Protein AF-A0A6J2YFW4-F1 (afdb_monomer)

Radius of gyration: 44.39 Å; Cα contacts (8 Å, |Δi|>4): 3035; chains: 1; bounding box: 99×108×123 Å

Organism: Sitophilus oryzae (NCBI:txid7048)

Secondary structure (DSSP, 8-state):
---HHHHHHHHHHHHHHHTTT---SSHHHHHHTS-S-----EEEEEE---TT-TT-HHHHGGGSGGG--------STTTHHHHS--B--PPPHHHHHHHHHTT--TT-SHHHHHHHHHHHEEE-STT--TTT--SSSSEEEEEPP--SSHHHHHHHHHHHTTPPB-S-TTSS--SEEEEPEE-EETTEE--HHHHHTGGGTT-TT----SSEEEEEEEE-TTT--EEEEEEEETTEEEEEE-SS-----SHHHHHHHHHHHTTEE-HHHHHHTT---SEE--TTTT------EEEEE---SS-S----HHHHHHHHHTTSS----GGGEEEEEEE-SSS---SS-SEEEEEEPPPS-HHHHHHHHHHHHHHHHHTTTTS-----------------S---------------S-GGGGGGTGGGS-SSPEEEEEEES---SB-TTHHHHHTT-TT-EEEEEEEESS---B--TTTTTT-TT--EEE--SS--S-----TTS-TT--EEE--SS---EEEGGGGTT-SEEE--SS---EEEE-S---TT-EEE--S----EEEESS-S---EEEEE-TTS---HHHHHHHHHH--EEEEE--SS-----S-EEETT-SEEE--SS--S---EEESS-EEEEE--SS--S-B--S-TT--EEEEE--SS----GGGB-TT---SEEE--SS------TTTTTT-TT--EEE-TTS---SEEPTTTT--TT-PPP---EEE-TT----EE-TTTTTT-TT--EEE-TT-------TTTTTT-TT--EEE-TTS---EE-TTTTTT-TT--EEE--SS---EE-TTTTTT-TT--EEE--S---SS----TTTTTT-TT--EEE-TTS---EEEHHHHHHHTTT--S----EEEEEEEEEE-EEE-----------EEEEEEEE-S-B-TTSSTT-TT-SEEEEES-EEEEE-TTTTTT-TT--EEEEES-EEEEE-TTTTTT-TT--EE-HHHHHTT-SEEPTTTTTT-TT--EEE--SS---EE-TTTTTT-TT--EEE--SS------TTSSTT-TT--EEE--SS---EE-TTTTTT-TT--EEE--SS---EE-TTTTTT-TT--EEE--SS---EE-TTTTTT-TT--EEE-TTS---EE-TTTTTT-TT--EEE--SS------GGGGTT-TT--EEE--SS------HHHHHHH-TT--EEE--SS--BHHHHHHHHHHHHHTT-B---SS----TTEETTEE-B-GGGSS----------

Solvent-accessible surface area (backbone atoms only — not comparable to full-atom values): 64817 Å² total; per-residue (Å²): 140,89,56,73,72,62,51,54,53,51,51,53,53,48,53,58,40,67,76,66,73,74,84,79,73,74,64,51,66,66,54,69,75,65,83,70,87,70,64,64,25,52,35,33,45,28,67,61,67,58,90,84,49,81,71,35,78,68,56,64,21,67,81,35,74,91,54,50,76,90,74,91,75,39,93,51,85,36,28,52,53,63,71,52,63,38,73,56,80,72,81,58,56,66,61,27,37,39,38,22,74,74,69,68,35,84,74,39,26,38,82,58,43,44,65,53,52,22,55,41,24,12,56,71,49,71,74,66,40,69,91,53,45,16,70,83,24,58,41,30,31,22,58,45,67,89,74,55,57,60,56,77,68,41,49,65,60,40,46,76,71,70,38,44,84,35,76,35,60,71,37,97,58,53,61,15,32,30,69,35,39,20,26,27,57,80,72,39,82,43,23,58,27,62,38,73,36,64,88,49,64,84,40,92,92,57,87,87,76,78,76,55,50,74,68,28,51,40,58,44,80,88,81,68,44,62,45,27,36,33,26,36,42,88,92,40,83,46,75,51,77,41,93,84,66,78,87,84,83,61,53,86,62,52,36,36,50,43,36,39,71,42,13,38,19,39,57,71,64,31,60,74,68,74,40,68,78,69,41,76,39,75,56,67,75,79,76,81,80,85,57,74,45,80,75,48,59,56,54,53,94,68,83,55,63,91,68,51,73,67,58,53,48,54,31,36,77,68,72,74,40,65,83,49,50,41,86,45,41,48,34,35,34,29,38,53,77,74,94,53,86,63,82,68,51,34,34,37,36,46,34,28,58,66,68,77,46,80,68,47,51,51,47,48,52,43,45,51,52,42,49,58,36,57,73,51,67,83,62,88,86,87,90,83,93,78,95,77,92,81,88,91,80,87,90,78,97,71,95,73,86,81,75,79,79,73,76,62,86,58,88,60,88,71,81,86,65,61,80,76,73,64,81,82,77,79,87,76,50,78,37,50,49,53,46,49,70,41,96,41,57,55,54,64,60,56,56,71,79,50,61,87,50,83,72,60,46,48,30,31,44,33,46,28,52,24,55,30,41,50,51,49,53,66,47,61,61,88,41,51,60,23,32,33,42,32,49,28,43,29,46,30,49,64,83,50,59,60,62,82,56,39,74,47,36,30,37,40,33,49,20,36,26,47,28,42,60,48,62,53,21,81,46,33,67,34,42,33,40,33,46,23,45,25,50,28,30,40,42,36,32,75,43,60,46,36,70,59,15,34,42,34,44,23,38,27,51,50,72,48,66,49,59,74,72,62,70,55,47,44,29,44,30,38,34,41,26,45,18,67,40,50,48,69,55,48,55,47,44,48,52,57,52,38,34,27,25,41,36,43,26,56,14,68,34,46,60,88,68,77,47,82,40,69,63,36,33,34,40,35,45,26,44,29,54,33,52,54,60,49,50,42,66,72,50,55,27,58,33,40,34,45,24,41,28,51,26,48,50,44,50,68,76,59,78,81,45,38,35,36,28,38,34,46,23,41,26,48,31,43,47,76,80,38,43,44,90,52,51,40,33,28,31,41,33,45,24,40,21,52,29,43,62,73,58,58,37,68,62,51,73,30,76,63,20,38,36,41,33,46,22,48,9,68,28,26,66,48,48,48,62,37,32,46,14,27,97,80,65,47,69,36,58,32,27,35,43,33,42,28,39,14,53,30,38,41,66,39,53,44,22,49,35,26,29,51,49,20,31,37,42,34,43,28,45,22,48,29,46,57,72,55,60,51,36,54,54,52,30,56,43,23,28,34,43,33,44,26,42,23,47,28,36,51,45,49,49,39,42,53,33,74,30,48,46,24,28,37,42,35,47,21,44,27,46,30,42,46,51,38,35,32,26,47,36,61,21,52,44,23,29,36,43,35,43,28,41,28,46,25,58,50,58,61,58,36,86,49,26,48,29,50,22,43,40,59,31,38,44,36,38,31,43,12,46,30,26,42,47,54,54,53,59,58,52,58,14,56,67,66,51,91,69,78,98,60,72,18,37,38,34,42,28,63,14,61,25,58,44,64,46,67,85,88,77,77,100,72,90,82,61,53,45,34,36,42,32,32,14,40,52,30,64,40,33,44,58,61,34,53,84,39,36,38,30,30,30,40,37,42,32,67,21,46,27,56,33,37,30,52,30,18,41,27,38,25,48,52,19,31,34,48,40,51,42,80,45,47,44,66,42,76,40,47,40,21,52,33,45,31,39,48,26,54,46,64,54,48,44,50,61,38,44,66,41,42,58,47,45,38,41,32,39,45,38,28,48,51,26,38,63,45,57,54,43,66,33,56,32,46,44,65,36,59,29,24,51,30,45,27,45,49,21,29,36,42,34,47,22,50,25,48,31,45,69,73,44,49,50,32,38,50,54,26,45,46,20,31,36,43,34,48,22,40,27,46,30,40,54,42,51,65,34,40,48,27,41,30,47,46,21,30,36,43,34,44,25,43,27,47,32,48,46,75,38,62,42,21,56,49,64,31,52,41,25,29,36,44,36,46,23,38,24,47,33,39,66,51,57,66,47,50,49,45,58,24,64,45,24,30,35,43,36,44,26,43,23,45,31,40,54,68,45,78,43,29,50,34,57,23,60,45,25,25,35,42,36,41,28,44,26,50,33,43,57,54,67,55,75,35,54,63,52,34,56,40,26,27,34,42,32,44,22,41,25,43,32,47,57,64,58,58,66,60,47,65,73,66,29,84,55,45,40,36,41,39,58,37,58,33,47,27,36,42,73,58,46,53,54,46,51,55,50,31,59,75,68,66,32,44,54,80,63,100,72,61,59,84,57,97,71,42,59,94,38,31,60,36,39,66,73,72,82,79,52,89,84,74,86,82,88,84,85,89,136

Sequence (1265 aa):
MRVSGFILFIIVAVLVGLSSGLKYDNFTEFVAMVESNITASESYVIPKDNSDLLNTTNSTVYAMQNQECFLPQGKVIGGGTTINAALYVRGHPEDFDRWESVYGNPGWSYADVLPYFKKTENAAFEHVDLTYGGVDGYYTVNHSSRTAGLDELLSPSFESSGLKYLWDYNGAEEVGYSPFQFSTKGNERTSTASAFLHGFTSRRNLNLSINSFVTKVAIDNATKTAEGVYFVKDGVNFYARATKEVIVSAGAINSAQLLIISGIGPKNHLEELDIPIIQNLPVGQYLQDHVMFIGLTIRTNKVLNNQTLVEMLALYEQNLRPLTSGFNTEVIAFTNFGQSQNVRPDIEYLLATPSPSSTDAQFIFRIMKTLYSFLSLLWLCPLIRMNCITEPGWNDKSQSIKCKNTSLQYYTYDIQQLTHFIFYYSFGTRLSIEVVYSNFSNINYLPNYFKDISNTRVVRLRIRYCGVRTVSYNALNEFIVLEELDLSFNQLETLAIDYSGLSHLRVLNISHNQFFTIDIGSFNRIIYLDLGYNKIEEVNKTSYLGSRSTLNLQYNSIKNVSCNDGPNGQLTELNLSGNIINSTLFGNILKCFPTRKLSLTNSSLKLDHDFELPYTETIDLSNNSISYFSFKFERSLESLNLSYNSLSTFKSSHTRITIKKLDLSHNRIKNVEDLDKTGKYHDLNLSYNNITEVKPNIFSRFKDMDLLNLSFNKLLIKLSNYSFVNEMQQTVPLKILNLKNCSLMLIEVHSFVGLKYLSELNLENNMLESIIPGTFDSLEKVKKINLKGNIISILKNRTFHNLRYLENIDISNNRIKLIQSEFVYNLENLLKIEITKNKIESMVIEDRALCNVPRLEELILIESKISNISWNLIAESLNKNNYEERSKTIDISKNPITTITYDGLLKYPNYKATYLKMSIASNLNESSFQSMSYLNEVLITDSHIPTIRNASFLGLFDLLTLEIKNSTIENIETNALIGLFNLNNFQAKDIFRKIKVIPGFIFKDMFSLTDLDLSDIGLVEVMSRAFYGLKTLMKLHLNLNNLKHINNDTFVDMQSLELLDLSDNNLIKLDDKNFEGLINLKELRLNTNSINTISIKAFEGLNSLEILRIEDNEIQNIALGVFQNFPQLKTLNLNGNLLVEFQVGAFSNLPLLENLYMENNNVSAILTESLLPLRSLVTLDLEWNHIKKIDYDILVSNFNKLKTVGIAKNKFPCDYLKGMIAKFNKFQINYATKNPDYHSDNIDGIDCIDVCKYLLCLKDSHGIN

Mean predicted aligned error: 20.91 Å

Structure (mmCIF, N/CA/C/O backbone):
data_AF-A0A6J2YFW4-F1
#
_entry.id   AF-A0A6J2YFW4-F1
#
loop_
_atom_site.group_PDB
_atom_site.id
_atom_site.type_symbol
_atom_site.label_atom_id
_atom_site.label_alt_id
_atom_site.label_comp_id
_atom_site.label_asym_id
_atom_site.label_entity_id
_atom_site.label_seq_id
_atom_site.pdbx_PDB_ins_code
_atom_site.Cartn_x
_atom_site.Cartn_y
_atom_site.Cartn_z
_atom_site.occupancy
_atom_site.B_iso_or_equiv
_atom_site.auth_seq_id
_atom_site.auth_comp_id
_atom_site.auth_asym_id
_atom_site.auth_atom_id
_atom_site.pdbx_PDB_model_num
ATOM 1 N N . MET A 1 1 ? 17.191 27.533 -22.632 1.00 26.92 1 MET A N 1
ATOM 2 C CA . MET A 1 1 ? 16.599 28.302 -21.517 1.00 26.92 1 MET A CA 1
ATOM 3 C C . MET A 1 1 ? 16.819 27.523 -20.228 1.00 26.92 1 MET A C 1
ATOM 5 O O . MET A 1 1 ? 16.127 26.551 -19.976 1.00 26.92 1 MET A O 1
ATOM 9 N N . ARG A 1 2 ? 17.864 27.892 -19.481 1.00 30.83 2 ARG A N 1
ATOM 10 C CA . ARG A 1 2 ? 18.241 27.365 -18.163 1.00 30.83 2 ARG A CA 1
ATOM 11 C C . ARG A 1 2 ? 18.261 28.575 -17.231 1.00 30.83 2 ARG A C 1
ATOM 13 O O . ARG A 1 2 ? 19.242 29.301 -17.244 1.00 30.83 2 ARG A O 1
ATOM 20 N N . VAL A 1 3 ? 17.153 28.869 -16.551 1.00 28.48 3 VAL A N 1
ATOM 21 C CA . VAL A 1 3 ? 17.057 30.048 -15.659 1.00 28.48 3 VAL A CA 1
ATOM 22 C C . VAL A 1 3 ? 16.277 29.746 -14.361 1.00 28.48 3 VAL A C 1
ATOM 24 O O . VAL A 1 3 ? 16.373 30.495 -13.397 1.00 28.48 3 VAL A O 1
ATOM 27 N N . SER A 1 4 ? 15.568 28.616 -14.243 1.00 31.83 4 SER A N 1
ATOM 28 C CA . SER A 1 4 ? 14.658 28.375 -13.107 1.00 31.83 4 SER A CA 1
ATOM 29 C C . SER A 1 4 ? 15.350 28.126 -11.757 1.00 31.83 4 SER A C 1
ATOM 31 O O . SER A 1 4 ? 14.855 28.598 -10.739 1.00 31.83 4 SER A O 1
ATOM 33 N N . GLY A 1 5 ? 16.517 27.470 -11.725 1.00 31.08 5 GLY A N 1
ATOM 34 C CA . GLY A 1 5 ? 17.281 27.272 -10.478 1.00 31.08 5 GLY A CA 1
ATOM 35 C C . GLY A 1 5 ? 18.021 28.527 -9.992 1.00 31.08 5 GLY A C 1
ATOM 36 O O . GLY A 1 5 ? 18.162 28.746 -8.794 1.00 31.08 5 GLY A O 1
ATOM 37 N N . PHE A 1 6 ? 18.432 29.393 -10.924 1.00 32.75 6 PHE A N 1
ATOM 38 C CA . PHE A 1 6 ? 19.157 30.635 -10.629 1.00 32.75 6 PHE A CA 1
ATOM 39 C C . PHE A 1 6 ? 18.224 31.717 -10.056 1.00 32.75 6 PHE A C 1
ATOM 41 O O . PHE A 1 6 ? 18.619 32.501 -9.199 1.00 32.75 6 PHE A O 1
ATOM 48 N N . ILE A 1 7 ? 16.948 31.711 -10.463 1.00 31.66 7 ILE A N 1
ATOM 49 C CA . ILE A 1 7 ? 15.920 32.616 -9.928 1.00 31.66 7 ILE A CA 1
ATOM 50 C C . ILE A 1 7 ? 15.524 32.233 -8.493 1.00 31.66 7 ILE A C 1
ATOM 52 O O . ILE A 1 7 ? 15.328 33.122 -7.671 1.00 31.66 7 ILE A O 1
ATOM 56 N N . LEU A 1 8 ? 15.469 30.939 -8.152 1.00 34.12 8 LEU A N 1
ATOM 57 C CA . LEU A 1 8 ? 15.178 30.500 -6.779 1.00 34.12 8 LEU A CA 1
ATOM 58 C C . LEU A 1 8 ? 16.323 30.859 -5.812 1.00 34.12 8 LEU A C 1
ATOM 60 O O . LEU A 1 8 ? 16.069 31.257 -4.678 1.00 34.12 8 LEU A O 1
ATOM 64 N N . PHE A 1 9 ? 17.570 30.810 -6.295 1.00 36.91 9 PHE A N 1
ATOM 65 C CA . PHE A 1 9 ? 18.766 31.260 -5.577 1.00 36.91 9 PHE A CA 1
ATOM 66 C C . PHE A 1 9 ? 18.752 32.777 -5.313 1.00 36.91 9 PHE A C 1
ATOM 68 O O . PHE A 1 9 ? 18.973 33.202 -4.180 1.00 36.91 9 PHE A O 1
ATOM 75 N N . ILE A 1 10 ? 18.394 33.592 -6.317 1.00 34.41 10 ILE A N 1
ATOM 76 C CA . ILE A 1 10 ? 18.224 35.044 -6.146 1.00 34.41 10 ILE A CA 1
ATOM 77 C C . ILE A 1 10 ? 17.074 35.339 -5.179 1.00 34.41 10 ILE A C 1
ATOM 79 O O . ILE A 1 10 ? 17.231 36.184 -4.315 1.00 34.41 10 ILE A O 1
ATOM 83 N N . ILE A 1 11 ? 15.946 34.629 -5.248 1.00 36.28 11 ILE A N 1
ATOM 84 C CA . ILE A 1 11 ? 14.779 34.907 -4.396 1.00 36.28 11 ILE A CA 1
ATOM 85 C C . ILE A 1 11 ? 15.027 34.529 -2.930 1.00 36.28 11 ILE A C 1
ATOM 87 O O . ILE A 1 11 ? 14.634 35.289 -2.052 1.00 36.28 11 ILE A O 1
ATOM 91 N N . VAL A 1 12 ? 15.707 33.417 -2.632 1.00 36.94 12 VAL A N 1
ATOM 92 C CA . VAL A 1 12 ? 16.008 33.034 -1.238 1.00 36.94 12 VAL A CA 1
ATOM 93 C C . VAL A 1 12 ? 17.098 33.931 -0.638 1.00 36.94 12 VAL A C 1
ATOM 95 O O . VAL A 1 12 ? 16.941 34.389 0.491 1.00 36.94 12 VAL A O 1
ATOM 98 N N . ALA A 1 13 ? 18.135 34.291 -1.402 1.00 33.69 13 ALA A N 1
ATOM 99 C CA . ALA A 1 13 ? 19.148 35.256 -0.962 1.00 33.69 13 ALA A CA 1
ATOM 100 C C . ALA A 1 13 ? 18.570 36.680 -0.798 1.00 33.69 13 ALA A C 1
ATOM 102 O O . ALA A 1 13 ? 18.881 37.373 0.171 1.00 33.69 13 ALA A O 1
ATOM 103 N N . VAL A 1 14 ? 17.657 37.093 -1.687 1.00 34.97 14 VAL A N 1
ATOM 104 C CA . VAL A 1 14 ? 16.917 38.363 -1.600 1.00 34.97 14 VAL A CA 1
ATOM 105 C C . VAL A 1 14 ? 15.955 38.362 -0.410 1.00 34.97 14 VAL A C 1
ATOM 107 O O . VAL A 1 14 ? 15.854 39.374 0.270 1.00 34.97 14 VAL A O 1
ATOM 110 N N . LEU A 1 15 ? 15.288 37.250 -0.093 1.00 35.50 15 LEU A N 1
ATOM 111 C CA . LEU A 1 15 ? 14.364 37.169 1.046 1.00 35.50 15 LEU A CA 1
ATOM 112 C C . LEU A 1 15 ? 15.085 37.151 2.403 1.00 35.50 15 LEU A C 1
ATOM 114 O O . LEU A 1 15 ? 14.579 37.754 3.346 1.00 35.50 15 LEU A O 1
ATOM 118 N N . VAL A 1 16 ? 16.273 36.543 2.490 1.00 37.22 16 VAL A N 1
ATOM 119 C CA . VAL A 1 16 ? 17.118 36.566 3.701 1.00 37.22 16 VAL A CA 1
ATOM 120 C C . VAL A 1 16 ? 17.808 37.931 3.885 1.00 37.22 16 VAL A C 1
ATOM 122 O O . VAL A 1 16 ? 17.939 38.417 5.011 1.00 37.22 16 VAL A O 1
ATOM 125 N N . GLY A 1 17 ? 18.174 38.610 2.790 1.00 33.66 17 GLY A N 1
ATOM 126 C CA . GLY A 1 17 ? 18.702 39.982 2.819 1.00 33.66 17 GLY A CA 1
ATOM 127 C C . GLY A 1 17 ? 17.641 41.059 3.103 1.00 33.66 17 GLY A C 1
ATOM 128 O O . GLY A 1 17 ? 17.917 42.046 3.785 1.00 33.66 17 GLY A O 1
ATOM 129 N N . LEU A 1 18 ? 16.400 40.868 2.638 1.00 32.75 18 LEU A N 1
ATOM 130 C CA . LEU A 1 18 ? 15.291 41.805 2.867 1.00 32.75 18 LEU A CA 1
ATOM 131 C C . LEU A 1 18 ? 14.742 41.756 4.301 1.00 32.75 18 LEU A C 1
ATOM 133 O O . LEU A 1 18 ? 14.186 42.754 4.755 1.00 32.75 18 LEU A O 1
ATOM 137 N N . SER A 1 19 ? 14.914 40.648 5.032 1.00 34.22 19 SER A N 1
ATOM 138 C CA . SER A 1 19 ? 14.517 40.552 6.445 1.00 34.22 19 SER A CA 1
ATOM 139 C C . SER A 1 19 ? 15.545 41.123 7.430 1.00 34.22 19 SER A C 1
ATOM 141 O O . SER A 1 19 ? 15.224 41.264 8.606 1.00 34.22 19 SER A O 1
ATOM 143 N N . SER A 1 20 ? 16.763 41.443 6.979 1.00 33.88 20 SER A N 1
ATOM 144 C CA . SER A 1 20 ? 17.898 41.822 7.843 1.00 33.88 20 SER A CA 1
ATOM 145 C C . SER A 1 20 ? 18.538 43.179 7.512 1.00 33.88 20 SER A C 1
ATOM 147 O O . SER A 1 20 ? 19.323 43.689 8.304 1.00 33.88 20 SER A O 1
ATOM 149 N N . GLY A 1 21 ? 18.163 43.811 6.395 1.00 36.28 21 GLY A N 1
ATOM 150 C CA . GLY A 1 21 ? 18.484 45.209 6.108 1.00 36.28 21 GLY A CA 1
ATOM 151 C C . GLY A 1 21 ? 19.978 45.526 5.972 1.00 36.28 21 GLY A C 1
ATOM 152 O O . GLY A 1 21 ? 20.468 46.354 6.727 1.00 36.28 21 GLY A O 1
ATOM 153 N N . LEU A 1 22 ? 20.693 44.963 4.984 1.00 34.84 22 LEU A N 1
ATOM 154 C CA . LEU A 1 22 ? 22.039 45.427 4.578 1.00 34.84 22 LEU A CA 1
ATOM 155 C C . LEU A 1 22 ? 22.323 45.282 3.060 1.00 34.84 22 LEU A C 1
ATOM 157 O O . LEU A 1 22 ? 21.627 44.564 2.345 1.00 34.84 22 LEU A O 1
ATOM 161 N N . LYS A 1 23 ? 23.327 46.046 2.587 1.00 33.81 23 LYS A N 1
ATOM 162 C CA . LYS A 1 23 ? 23.741 46.304 1.185 1.00 33.81 23 LYS A CA 1
ATOM 163 C C . LYS A 1 23 ? 24.714 45.259 0.593 1.00 33.81 23 LYS A C 1
ATOM 165 O O . LYS A 1 23 ? 25.436 44.582 1.313 1.00 33.81 23 LYS A O 1
ATOM 170 N N . TYR A 1 24 ? 24.740 45.220 -0.743 1.00 34.97 24 TYR A N 1
ATOM 171 C CA . TYR A 1 24 ? 25.165 44.151 -1.667 1.00 34.97 24 TYR A CA 1
ATOM 172 C C . TYR A 1 24 ? 26.642 44.151 -2.139 1.00 34.97 24 TYR A C 1
ATOM 174 O O . TYR A 1 24 ? 26.928 43.642 -3.221 1.00 34.97 24 TYR A O 1
ATOM 182 N N . ASP A 1 25 ? 27.603 44.689 -1.386 1.00 34.28 25 ASP A N 1
ATOM 183 C CA . ASP A 1 25 ? 28.916 44.974 -2.002 1.00 34.28 25 ASP A CA 1
ATOM 184 C C . ASP A 1 25 ? 29.946 43.819 -1.929 1.00 34.28 25 ASP A C 1
ATOM 186 O O . ASP A 1 25 ? 30.708 43.653 -2.876 1.00 34.28 25 ASP A O 1
ATOM 190 N N . ASN A 1 26 ? 29.914 42.924 -0.928 1.00 36.12 26 ASN A N 1
ATOM 191 C CA . ASN A 1 26 ? 30.932 41.851 -0.804 1.00 36.12 26 ASN A CA 1
ATOM 192 C C . ASN A 1 26 ? 30.532 40.476 -1.381 1.00 36.12 26 ASN A C 1
ATOM 194 O O . ASN A 1 26 ? 31.384 39.611 -1.559 1.00 36.12 26 ASN A O 1
ATOM 198 N N . PHE A 1 27 ? 29.252 40.243 -1.690 1.00 36.22 27 PHE A N 1
ATOM 199 C CA . PHE A 1 27 ? 28.792 38.956 -2.247 1.00 36.22 27 PHE A CA 1
ATOM 200 C C . PHE A 1 27 ? 29.079 38.842 -3.755 1.00 36.22 27 PHE A C 1
ATOM 202 O O . PHE A 1 27 ? 29.219 37.752 -4.306 1.00 36.22 27 PHE A O 1
ATOM 209 N N . THR A 1 28 ? 29.207 39.988 -4.424 1.00 33.53 28 THR A N 1
ATOM 210 C CA . THR A 1 28 ? 29.376 40.085 -5.876 1.00 33.53 28 THR A CA 1
ATOM 211 C C . THR A 1 28 ? 30.782 39.668 -6.327 1.00 33.53 28 THR A C 1
ATOM 213 O O . THR A 1 28 ? 30.912 39.057 -7.384 1.00 33.53 28 THR A O 1
ATOM 216 N N . GLU A 1 29 ? 31.823 39.897 -5.517 1.00 35.81 29 GLU A N 1
ATOM 217 C CA . GLU A 1 29 ? 33.193 39.458 -5.842 1.00 35.81 29 GLU A CA 1
ATOM 218 C C . GLU A 1 29 ? 33.365 37.935 -5.748 1.00 35.81 29 GLU A C 1
ATOM 220 O O . GLU A 1 29 ? 34.040 37.341 -6.586 1.00 35.81 29 GLU A O 1
ATOM 225 N N . PHE A 1 30 ? 32.680 37.277 -4.807 1.00 36.19 30 PHE A N 1
ATOM 226 C CA . PHE A 1 30 ? 32.696 35.815 -4.701 1.00 36.19 30 PHE A CA 1
ATOM 227 C C . PHE A 1 30 ? 31.917 35.144 -5.848 1.00 36.19 30 PHE A C 1
ATOM 229 O O . PHE A 1 30 ? 32.332 34.115 -6.378 1.00 36.19 30 PHE A O 1
ATOM 236 N N . VAL A 1 31 ? 30.807 35.754 -6.281 1.00 34.28 31 VAL A N 1
ATOM 237 C CA . VAL A 1 31 ? 29.953 35.236 -7.365 1.00 34.28 31 VAL A CA 1
ATOM 238 C C . VAL A 1 31 ? 30.563 35.474 -8.754 1.00 34.28 31 VAL A C 1
ATOM 240 O O . VAL A 1 31 ? 30.448 34.608 -9.621 1.00 34.28 31 VAL A O 1
ATOM 243 N N . ALA A 1 32 ? 31.279 36.584 -8.968 1.00 33.06 32 ALA A N 1
ATOM 244 C CA . ALA A 1 32 ? 31.908 36.899 -10.256 1.00 33.06 32 ALA A CA 1
ATOM 245 C C . ALA A 1 32 ? 33.025 35.915 -10.663 1.00 33.06 32 ALA A C 1
ATOM 247 O O . ALA A 1 32 ? 33.350 35.805 -11.844 1.00 33.06 32 ALA A O 1
ATOM 248 N N . MET A 1 33 ? 33.589 35.157 -9.718 1.00 35.31 33 MET A N 1
ATOM 249 C CA . MET A 1 33 ? 34.655 34.189 -9.997 1.00 35.31 33 MET A CA 1
ATOM 250 C C . MET A 1 33 ? 34.132 32.829 -10.514 1.00 35.31 33 MET A C 1
ATOM 252 O O . MET A 1 33 ? 34.910 32.025 -11.023 1.00 35.31 33 MET A O 1
ATOM 256 N N . VAL A 1 34 ? 32.820 32.562 -10.419 1.00 36.84 34 VAL A N 1
ATOM 257 C CA . VAL A 1 34 ? 32.223 31.218 -10.601 1.00 36.84 34 VAL A CA 1
ATOM 258 C C . VAL A 1 34 ? 31.518 31.029 -11.964 1.00 36.84 34 VAL A C 1
ATOM 260 O O . VAL A 1 34 ? 31.100 29.923 -12.310 1.00 36.84 34 VAL A O 1
ATOM 263 N N . GLU A 1 35 ? 31.430 32.057 -12.813 1.00 25.81 35 GLU A N 1
ATOM 264 C CA . GLU A 1 35 ? 30.650 32.015 -14.067 1.00 25.81 35 GLU A CA 1
ATOM 265 C C . GLU A 1 35 ? 31.354 31.407 -15.305 1.00 25.81 35 GLU A C 1
ATOM 267 O O . GLU A 1 35 ? 31.094 31.808 -16.440 1.00 25.81 35 GLU A O 1
ATOM 272 N N . SER A 1 36 ? 32.184 30.365 -15.164 1.00 26.86 36 SER A N 1
ATOM 273 C CA . SER A 1 36 ? 32.575 29.573 -16.346 1.00 26.86 36 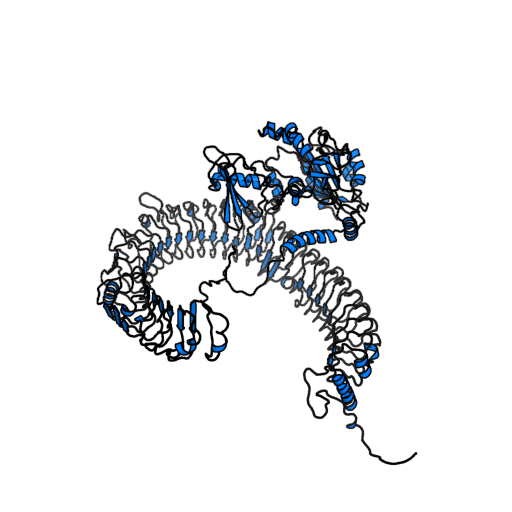SER A CA 1
ATOM 274 C C . SER A 1 36 ? 32.721 28.068 -16.074 1.00 26.86 36 SER A C 1
ATOM 276 O O . SER A 1 36 ? 33.642 27.615 -15.416 1.00 26.86 36 SER A O 1
ATOM 278 N N . ASN A 1 37 ? 31.750 27.307 -16.597 1.00 25.94 37 ASN A N 1
ATOM 279 C CA . ASN A 1 37 ? 31.756 25.877 -16.952 1.00 25.94 37 ASN A CA 1
ATOM 280 C C . ASN A 1 37 ? 32.641 24.863 -16.154 1.00 25.94 37 ASN A C 1
ATOM 282 O O . ASN A 1 37 ? 33.848 24.823 -16.347 1.00 25.94 37 ASN A O 1
ATOM 286 N N . ILE A 1 38 ? 31.954 23.875 -15.520 1.00 33.19 38 ILE A N 1
ATOM 287 C CA . ILE A 1 38 ? 32.322 22.431 -15.282 1.00 33.19 38 ILE A CA 1
ATOM 288 C C . ILE A 1 38 ? 32.833 21.992 -13.865 1.00 33.19 38 ILE A C 1
ATOM 290 O O . ILE A 1 38 ? 33.831 22.515 -13.412 1.00 33.19 38 ILE A O 1
ATOM 294 N N . THR A 1 39 ? 32.114 21.002 -13.248 1.00 28.28 39 THR A N 1
ATOM 295 C CA . THR A 1 39 ? 32.256 20.047 -12.060 1.00 28.28 39 THR A CA 1
ATOM 296 C C . THR A 1 39 ? 33.282 20.232 -10.901 1.00 28.28 39 THR A C 1
ATOM 298 O O . THR A 1 39 ? 34.394 20.631 -11.182 1.00 28.28 39 THR A O 1
ATOM 301 N N . ALA A 1 40 ? 33.144 19.804 -9.618 1.00 29.75 40 ALA A N 1
ATOM 302 C CA . ALA A 1 40 ? 32.149 19.770 -8.504 1.00 29.75 40 ALA A CA 1
ATOM 303 C C . ALA A 1 40 ? 32.923 19.419 -7.192 1.00 29.75 40 ALA A C 1
ATOM 305 O O . ALA A 1 40 ? 33.649 18.439 -7.236 1.00 29.75 40 ALA A O 1
ATOM 306 N N . SER A 1 41 ? 32.817 20.158 -6.071 1.00 28.12 41 SER A N 1
ATOM 307 C CA . SER A 1 41 ? 33.461 19.874 -4.759 1.00 28.12 41 SER A CA 1
ATOM 308 C C . SER A 1 41 ? 32.576 20.296 -3.584 1.00 28.12 41 SER A C 1
ATOM 310 O O . SER A 1 41 ? 32.201 21.451 -3.504 1.00 28.12 41 SER A O 1
ATOM 312 N N . GLU A 1 42 ? 32.237 19.417 -2.652 1.00 30.41 42 GLU A N 1
ATOM 313 C CA . GLU A 1 42 ? 31.263 19.726 -1.593 1.00 30.41 42 GLU A CA 1
ATOM 314 C C . GLU A 1 42 ? 31.882 20.500 -0.414 1.00 30.41 42 GLU A C 1
ATOM 316 O O . GLU A 1 42 ? 32.924 20.124 0.119 1.00 30.41 42 GLU A O 1
ATOM 321 N N . SER A 1 43 ? 31.225 21.576 0.012 1.00 31.20 43 SER A N 1
ATOM 322 C CA . SER A 1 43 ? 31.482 22.286 1.256 1.00 31.20 43 SER A CA 1
ATOM 323 C C . SER A 1 43 ? 30.265 22.215 2.174 1.00 31.20 43 SER A C 1
ATOM 325 O O . SER A 1 43 ? 29.107 22.330 1.753 1.00 31.20 43 SER A O 1
ATOM 327 N N . TYR A 1 44 ? 30.568 21.983 3.446 1.00 34.59 44 TYR A N 1
ATOM 328 C CA . TYR A 1 44 ? 29.613 21.832 4.530 1.00 34.59 44 TYR A CA 1
ATOM 329 C C . TYR A 1 44 ? 29.660 23.094 5.382 1.00 34.59 44 TYR A C 1
ATOM 331 O O . TYR A 1 44 ? 30.751 23.532 5.740 1.00 34.59 44 TYR A O 1
ATOM 339 N N . VAL A 1 45 ? 28.503 23.673 5.699 1.00 36.53 45 VAL A N 1
ATOM 340 C CA . VAL A 1 45 ? 28.403 24.848 6.581 1.00 36.53 45 VAL A CA 1
ATOM 341 C C . VAL A 1 45 ? 27.646 24.440 7.833 1.00 36.53 45 VAL A C 1
ATOM 343 O O . VAL A 1 45 ? 26.509 23.972 7.737 1.00 36.53 45 VAL A O 1
ATOM 346 N N . ILE A 1 46 ? 28.269 24.606 8.995 1.00 38.34 46 ILE A N 1
ATOM 347 C CA . ILE A 1 46 ? 27.681 24.308 10.299 1.00 38.34 46 ILE A CA 1
ATOM 348 C C . ILE A 1 46 ? 27.598 25.621 11.090 1.00 38.34 46 ILE A C 1
ATOM 350 O O . ILE A 1 46 ? 28.634 26.197 11.418 1.00 38.34 46 ILE A O 1
ATOM 354 N N . PRO A 1 47 ? 26.395 26.137 11.394 1.00 33.72 47 PRO A N 1
ATOM 355 C CA . PRO A 1 47 ? 26.238 27.283 12.283 1.00 33.72 47 PRO A CA 1
ATOM 356 C C . PRO A 1 47 ? 26.606 26.884 13.722 1.00 33.72 47 PRO A C 1
ATOM 358 O O . PRO A 1 47 ? 26.031 25.934 14.255 1.00 33.72 47 PRO A O 1
ATOM 361 N N . LYS A 1 48 ? 27.534 27.606 14.358 1.00 39.69 48 LYS A N 1
ATOM 362 C CA . LYS A 1 48 ? 28.005 27.364 15.734 1.00 39.69 48 LYS A CA 1
ATOM 363 C C . LYS A 1 48 ? 27.267 28.178 16.807 1.00 39.69 48 LYS A C 1
ATOM 365 O O . LYS A 1 48 ? 27.345 27.806 17.975 1.00 39.69 48 LYS A O 1
ATOM 370 N N . ASP A 1 49 ? 26.509 29.228 16.461 1.00 36.72 49 ASP A N 1
ATOM 371 C CA . ASP A 1 49 ? 25.802 30.023 17.477 1.00 36.72 49 ASP A CA 1
ATOM 372 C C . ASP A 1 49 ? 24.457 30.597 17.008 1.00 36.72 49 ASP A C 1
ATOM 374 O O . ASP A 1 49 ? 24.367 31.345 16.039 1.00 36.72 49 ASP A O 1
ATOM 378 N N . ASN A 1 50 ? 23.393 30.263 17.739 1.00 34.88 50 ASN A N 1
ATOM 379 C CA . ASN A 1 50 ? 22.233 31.133 17.917 1.00 34.88 50 ASN A CA 1
ATOM 380 C C . ASN A 1 50 ? 21.468 30.673 19.160 1.00 34.88 50 ASN A C 1
ATOM 382 O O . ASN A 1 50 ? 20.551 29.851 19.096 1.00 34.88 50 ASN A O 1
ATOM 386 N N . SER A 1 51 ? 21.815 31.248 20.309 1.00 33.94 51 SER A N 1
ATOM 387 C CA . SER A 1 51 ? 21.035 31.098 21.540 1.00 33.94 51 SER A CA 1
ATOM 388 C C . SER A 1 51 ? 19.607 31.655 21.439 1.00 33.94 51 SER A C 1
ATOM 390 O O . SER A 1 51 ? 18.815 31.380 22.325 1.00 33.94 51 SER A O 1
ATOM 392 N N . ASP A 1 52 ? 19.238 32.356 20.361 1.00 32.16 52 ASP A N 1
ATOM 393 C CA . ASP A 1 52 ? 17.852 32.780 20.087 1.00 32.16 52 ASP A CA 1
ATOM 394 C C . ASP A 1 52 ? 17.108 31.866 19.091 1.00 32.16 52 ASP A C 1
ATOM 396 O O . ASP A 1 52 ? 15.897 31.984 18.902 1.00 32.16 52 ASP A O 1
ATOM 400 N N . LEU A 1 53 ? 17.792 30.869 18.518 1.00 35.75 53 LEU A N 1
ATOM 401 C CA . LEU A 1 53 ? 17.194 29.781 17.736 1.00 35.75 53 LEU A CA 1
ATOM 402 C C . LEU A 1 53 ? 16.837 28.573 18.627 1.00 35.75 53 LEU A C 1
ATOM 404 O O . LEU A 1 53 ? 16.679 27.460 18.127 1.00 35.75 53 LEU A O 1
ATOM 408 N N . LEU A 1 54 ? 16.629 28.786 19.934 1.00 34.53 54 LEU A N 1
ATOM 409 C CA . LEU A 1 54 ? 16.212 27.785 20.938 1.00 34.53 54 LEU A CA 1
ATOM 410 C C . LEU A 1 54 ? 14.902 27.032 20.603 1.00 34.53 54 LEU A C 1
ATOM 412 O O . LEU A 1 54 ? 14.536 26.098 21.307 1.00 34.53 54 LEU A O 1
ATOM 416 N N . ASN A 1 55 ? 14.217 27.395 19.513 1.00 32.12 55 ASN A N 1
ATOM 417 C CA . ASN A 1 55 ? 13.051 26.698 18.958 1.00 32.12 55 ASN A CA 1
ATOM 418 C C . ASN A 1 55 ? 13.337 25.888 17.675 1.00 32.12 55 ASN A C 1
ATOM 420 O O . ASN A 1 55 ? 12.400 25.374 17.064 1.00 32.12 55 ASN A O 1
ATOM 424 N N . THR A 1 56 ? 14.591 25.778 17.227 1.00 36.72 56 THR A N 1
ATOM 425 C CA . THR A 1 56 ? 14.910 25.276 15.875 1.00 36.72 56 THR A CA 1
ATOM 426 C C . THR A 1 56 ? 15.458 23.872 15.775 1.00 36.72 56 THR A C 1
ATOM 428 O O . THR A 1 56 ? 15.525 23.365 14.661 1.00 36.72 56 THR A O 1
ATOM 431 N N . THR A 1 57 ? 15.679 23.164 16.882 1.00 40.16 57 THR A N 1
ATOM 432 C CA . THR A 1 57 ? 15.684 21.696 16.805 1.00 40.16 57 THR A CA 1
ATOM 433 C C . THR A 1 57 ? 14.352 21.186 16.260 1.00 40.16 57 THR A C 1
ATOM 435 O O . THR A 1 57 ? 14.363 20.240 15.495 1.00 40.16 57 THR A O 1
ATOM 438 N N . ASN A 1 58 ? 13.224 21.869 16.502 1.00 40.16 58 ASN A N 1
ATOM 439 C CA . ASN A 1 58 ? 11.968 21.562 15.806 1.00 40.16 58 ASN A CA 1
ATOM 440 C C . ASN A 1 58 ? 11.973 21.963 14.323 1.00 40.16 58 ASN A C 1
ATOM 442 O O . ASN A 1 58 ? 11.218 21.383 13.550 1.00 40.16 58 ASN A O 1
ATOM 446 N N . SER A 1 59 ? 12.783 22.948 13.906 1.00 42.72 59 SER A N 1
ATOM 447 C CA . SER A 1 59 ? 12.761 23.451 12.528 1.00 42.72 59 SER A CA 1
ATOM 448 C C . SER A 1 59 ? 13.802 22.887 11.580 1.00 42.72 59 SER A C 1
ATOM 450 O O . SER A 1 59 ? 13.608 22.966 10.371 1.00 42.72 59 SER A O 1
ATOM 452 N N . THR A 1 60 ? 14.870 22.289 12.091 1.00 43.91 60 THR A N 1
ATOM 453 C CA . THR A 1 60 ? 15.912 21.655 11.275 1.00 43.91 60 THR A CA 1
ATOM 454 C C . THR A 1 60 ? 15.501 20.255 10.828 1.00 43.91 60 THR A C 1
ATOM 456 O O . THR A 1 60 ? 15.789 19.872 9.696 1.00 43.91 60 THR A O 1
ATOM 459 N N . VAL A 1 61 ? 14.709 19.541 11.636 1.00 45.59 61 VAL A N 1
ATOM 460 C CA . VAL A 1 61 ? 14.023 18.310 11.209 1.00 45.59 61 VAL A CA 1
ATOM 461 C C . VAL A 1 61 ? 12.777 18.556 10.356 1.00 45.59 61 VAL A C 1
ATOM 463 O O . VAL A 1 61 ? 12.327 17.615 9.714 1.00 45.59 61 VAL A O 1
ATOM 466 N N . TYR A 1 62 ? 12.246 19.785 10.233 1.00 48.75 62 TYR A N 1
ATOM 467 C CA . TYR A 1 62 ? 11.103 20.035 9.327 1.00 48.75 62 TYR A CA 1
ATOM 468 C C . TYR A 1 62 ? 11.397 19.672 7.866 1.00 48.75 62 TYR A C 1
ATOM 470 O O . TYR A 1 62 ? 10.454 19.401 7.125 1.00 48.75 62 TYR A O 1
ATOM 478 N N . ALA A 1 63 ? 12.674 19.672 7.467 1.00 51.03 63 ALA A N 1
ATOM 479 C CA . ALA A 1 63 ? 13.130 19.253 6.143 1.00 51.03 63 ALA A CA 1
ATOM 480 C C . ALA A 1 63 ? 13.592 17.780 6.081 1.00 51.03 63 ALA A C 1
ATOM 482 O O . ALA A 1 63 ? 13.899 17.289 4.996 1.00 51.03 63 ALA A O 1
ATOM 483 N N . MET A 1 64 ? 13.658 17.072 7.215 1.00 47.06 64 MET A N 1
ATOM 484 C CA . MET A 1 64 ? 14.017 15.652 7.283 1.00 47.06 64 MET A CA 1
ATOM 485 C C . MET A 1 64 ? 12.762 14.775 7.213 1.00 47.06 64 MET A C 1
ATOM 487 O O . MET A 1 64 ? 11.680 15.163 7.663 1.00 47.06 64 MET A O 1
ATOM 491 N N . GLN A 1 65 ? 12.885 13.576 6.637 1.00 46.28 65 GLN A N 1
ATOM 492 C CA . GLN A 1 65 ? 11.760 12.642 6.547 1.00 46.28 65 GLN A CA 1
ATOM 493 C C . GLN A 1 65 ? 11.222 12.331 7.953 1.00 46.28 65 GLN A C 1
ATOM 495 O O . GLN A 1 65 ? 11.982 12.054 8.873 1.00 46.28 65 GLN A O 1
ATOM 500 N N . ASN A 1 66 ? 9.899 12.423 8.111 1.00 48.19 66 ASN A N 1
ATOM 501 C CA . ASN A 1 66 ? 9.161 12.186 9.362 1.00 48.19 66 ASN A CA 1
ATOM 502 C C . ASN A 1 66 ? 9.468 13.152 10.511 1.00 48.19 66 ASN A C 1
ATOM 504 O O . ASN A 1 66 ? 9.021 12.913 11.626 1.00 48.19 66 ASN A O 1
ATOM 508 N N . GLN A 1 67 ? 10.201 14.242 10.258 1.00 56.47 67 GLN A N 1
ATOM 509 C CA . GLN A 1 67 ? 10.741 15.100 11.320 1.00 56.47 67 GLN A CA 1
ATOM 510 C C . GLN A 1 67 ? 11.607 14.323 12.324 1.00 56.47 67 GLN A C 1
ATOM 512 O O . GLN A 1 67 ? 11.826 14.753 13.455 1.00 56.47 67 GLN A O 1
ATOM 517 N N . GLU A 1 68 ? 12.119 13.175 11.891 1.00 53.12 68 GLU A N 1
ATOM 518 C CA . GLU A 1 68 ? 13.006 12.333 12.664 1.00 53.12 68 GLU A CA 1
ATOM 519 C C . GLU A 1 68 ? 14.430 12.616 12.199 1.00 53.12 68 GLU A C 1
ATOM 521 O O . GLU A 1 68 ? 14.766 12.500 11.019 1.00 53.12 68 GLU A O 1
ATOM 526 N N . CYS A 1 69 ? 15.284 13.011 13.138 1.00 60.12 69 CYS A N 1
ATOM 527 C CA . CYS A 1 69 ? 16.707 13.119 12.869 1.00 60.12 69 CYS A CA 1
ATOM 528 C C . CYS A 1 69 ? 17.332 11.736 13.049 1.00 60.12 69 CYS A C 1
ATOM 530 O O . CYS A 1 69 ? 17.272 11.155 14.138 1.00 60.12 69 CYS A O 1
ATOM 532 N N . PHE A 1 70 ? 17.949 11.204 11.996 1.00 62.22 70 PHE A N 1
ATOM 533 C CA . PHE A 1 70 ? 18.741 9.989 12.121 1.00 62.22 70 PHE A CA 1
ATOM 534 C C . PHE A 1 70 ? 20.036 10.294 12.885 1.00 62.22 70 PHE A C 1
ATOM 536 O O . PHE A 1 70 ? 20.975 10.866 12.335 1.00 62.22 70 PHE A O 1
ATOM 543 N N . LEU A 1 71 ? 20.090 9.878 14.152 1.00 70.31 71 LEU A N 1
ATOM 544 C CA . LEU A 1 71 ? 21.253 10.035 15.026 1.00 70.31 71 LEU A CA 1
ATOM 545 C C . LEU A 1 71 ? 21.914 8.669 15.278 1.00 70.31 71 LEU A C 1
ATOM 547 O O . LEU A 1 71 ? 21.501 7.946 16.190 1.00 70.31 71 LEU A O 1
ATOM 551 N N . PRO A 1 72 ? 22.934 8.270 14.495 1.00 71.12 72 PRO A N 1
ATOM 552 C CA . PRO A 1 72 ? 23.585 6.975 14.667 1.00 71.12 72 PRO A CA 1
ATOM 553 C C . PRO A 1 72 ? 24.276 6.877 16.036 1.00 71.12 72 PRO A C 1
ATOM 555 O O . PRO A 1 72 ? 25.014 7.772 16.443 1.00 71.12 72 PRO A O 1
ATOM 558 N N . GLN A 1 73 ? 24.068 5.763 16.746 1.00 79.44 73 GLN A N 1
ATOM 559 C CA . GLN A 1 73 ? 24.668 5.499 18.059 1.00 79.44 73 GLN A CA 1
ATOM 560 C C . GLN A 1 73 ? 25.538 4.238 18.032 1.00 79.44 73 GLN A C 1
ATOM 562 O O . GLN A 1 73 ? 25.140 3.187 17.528 1.00 79.44 73 GLN A O 1
ATOM 567 N N . GLY A 1 74 ? 26.735 4.324 18.616 1.00 80.25 74 GLY A N 1
ATOM 568 C CA . GLY A 1 74 ? 27.670 3.202 18.678 1.00 80.25 74 GLY A CA 1
ATOM 569 C C . GLY A 1 74 ? 27.306 2.209 19.780 1.00 80.25 74 GLY A C 1
ATOM 570 O O . GLY A 1 74 ? 27.595 2.458 20.948 1.00 80.25 74 GLY A O 1
ATOM 571 N N . LYS A 1 75 ? 26.738 1.051 19.422 1.00 83.88 75 LYS A N 1
ATOM 572 C CA . LYS A 1 75 ? 26.487 -0.073 20.349 1.00 83.88 75 LYS A CA 1
ATOM 573 C C . LYS A 1 75 ? 27.675 -1.042 20.402 1.00 83.88 75 LYS A C 1
ATOM 575 O O . LYS A 1 75 ? 27.543 -2.241 20.171 1.00 83.88 75 LYS A O 1
ATOM 580 N N . VAL A 1 76 ? 28.856 -0.503 20.680 1.00 85.00 76 VAL A N 1
ATOM 581 C CA . VAL A 1 76 ? 30.124 -1.239 20.776 1.00 85.00 76 VAL A CA 1
ATOM 582 C C . VAL A 1 76 ? 30.974 -0.653 21.898 1.00 85.00 76 VAL A C 1
ATOM 584 O O . VAL A 1 76 ? 30.726 0.460 22.365 1.00 85.00 76 VAL A O 1
ATOM 587 N N . ILE A 1 77 ? 31.995 -1.385 22.340 1.00 85.50 77 ILE A N 1
ATOM 588 C CA . ILE A 1 77 ? 32.986 -0.839 23.270 1.00 85.50 77 ILE A CA 1
ATOM 589 C C . ILE A 1 77 ? 33.654 0.376 22.602 1.00 85.50 77 ILE A C 1
ATOM 591 O O . ILE A 1 77 ? 34.078 0.299 21.449 1.00 85.50 77 ILE A O 1
ATOM 595 N N . GLY A 1 78 ? 33.704 1.504 23.317 1.00 83.62 78 GLY A N 1
ATOM 596 C CA . GLY A 1 78 ? 34.175 2.795 22.790 1.00 83.62 78 GLY A CA 1
ATOM 597 C C . GLY A 1 78 ? 33.069 3.692 22.220 1.00 83.62 78 GLY A C 1
ATOM 598 O O . GLY A 1 78 ? 33.325 4.851 21.886 1.00 83.62 78 GLY A O 1
ATOM 599 N N . GLY A 1 79 ? 31.829 3.196 22.154 1.00 86.69 79 GLY A N 1
ATOM 600 C CA . GLY A 1 79 ? 30.647 3.987 21.818 1.00 86.69 79 GLY A CA 1
ATOM 601 C C . GLY A 1 79 ? 30.757 4.699 20.467 1.00 86.69 79 GLY A C 1
ATOM 602 O O . GLY A 1 79 ? 31.242 4.134 19.486 1.00 86.69 79 GLY A O 1
ATOM 603 N N . GLY A 1 80 ? 30.319 5.961 20.423 1.00 83.38 80 GLY A N 1
ATOM 604 C CA . GLY A 1 80 ? 30.351 6.791 19.213 1.00 83.38 80 GLY A CA 1
ATOM 605 C C . GLY A 1 80 ? 31.751 6.967 18.613 1.00 83.38 80 GLY A C 1
ATOM 606 O O . GLY A 1 80 ? 31.884 6.997 17.395 1.00 83.38 80 GLY A O 1
ATOM 607 N N . THR A 1 81 ? 32.812 6.977 19.430 1.00 84.81 81 THR A N 1
ATOM 608 C CA . THR A 1 81 ? 34.200 7.151 18.942 1.00 84.81 81 THR A CA 1
ATOM 609 C C . THR A 1 81 ? 34.699 5.993 18.074 1.00 84.81 81 THR A C 1
ATOM 611 O O . THR A 1 81 ? 35.654 6.141 17.316 1.00 84.81 81 THR A O 1
ATOM 614 N N . THR A 1 82 ? 34.038 4.836 18.151 1.00 84.62 82 THR A N 1
ATOM 615 C CA . THR A 1 82 ? 34.352 3.675 17.312 1.00 84.62 82 THR A CA 1
ATOM 616 C C . THR A 1 82 ? 33.748 3.799 15.908 1.00 84.62 82 THR A C 1
ATOM 618 O O . THR A 1 82 ? 34.305 3.244 14.965 1.00 84.62 82 THR A O 1
ATOM 621 N N . ILE A 1 83 ? 32.636 4.529 15.755 1.00 79.62 83 ILE A N 1
ATOM 622 C CA . ILE A 1 83 ? 31.871 4.615 14.496 1.00 79.62 83 ILE A CA 1
ATOM 623 C C . ILE A 1 83 ? 31.859 6.014 13.858 1.00 79.62 83 ILE A C 1
ATOM 625 O O . ILE A 1 83 ? 31.370 6.159 12.742 1.00 79.62 83 ILE A O 1
ATOM 629 N N . ASN A 1 84 ? 32.359 7.045 14.548 1.00 78.81 84 ASN A N 1
ATOM 630 C CA . ASN A 1 84 ? 32.388 8.418 14.040 1.00 78.81 84 ASN A CA 1
ATOM 631 C C . ASN A 1 84 ? 33.408 8.597 12.896 1.00 78.81 84 ASN A C 1
ATOM 633 O O . ASN A 1 84 ? 34.183 7.704 12.562 1.00 78.81 84 ASN A O 1
ATOM 637 N N . ALA A 1 85 ? 33.491 9.797 12.333 1.00 77.38 85 ALA A N 1
ATOM 638 C CA . ALA A 1 85 ? 34.426 10.140 11.260 1.00 77.38 85 ALA A CA 1
ATOM 639 C C . ALA A 1 85 ? 35.918 10.197 11.664 1.00 77.38 85 ALA A C 1
ATOM 641 O O . ALA A 1 85 ? 36.750 10.508 10.823 1.00 77.38 85 ALA A O 1
ATOM 642 N N . ALA A 1 86 ? 36.262 9.928 12.931 1.00 84.62 86 ALA A N 1
ATOM 643 C CA . ALA A 1 86 ? 37.563 10.225 13.548 1.00 84.62 86 ALA A CA 1
ATOM 644 C C . ALA A 1 86 ? 37.935 11.718 13.590 1.00 84.62 86 ALA A C 1
ATOM 646 O O . ALA A 1 86 ? 39.017 12.033 14.064 1.00 84.62 86 ALA A O 1
ATOM 647 N N . LEU A 1 87 ? 37.063 12.626 13.144 1.00 85.88 87 LEU A N 1
ATOM 648 C CA . LEU A 1 87 ? 37.260 14.073 13.259 1.00 85.88 87 LEU A CA 1
ATOM 649 C C . LEU A 1 87 ? 37.446 14.453 14.737 1.00 85.88 87 LEU A C 1
ATOM 651 O O . LEU A 1 87 ? 36.669 14.013 15.591 1.00 85.88 87 LEU A O 1
ATOM 655 N N . TYR A 1 88 ? 38.482 15.236 15.030 1.00 89.56 88 TYR A N 1
ATOM 656 C CA . TYR A 1 88 ? 38.817 15.688 16.376 1.00 89.56 88 TYR A CA 1
ATOM 657 C C . TYR A 1 88 ? 38.734 17.213 16.460 1.00 89.56 88 TYR A C 1
ATOM 659 O O . TYR A 1 88 ? 39.535 17.934 15.871 1.00 89.56 88 TYR A O 1
ATOM 667 N N . VAL A 1 89 ? 37.739 17.696 17.197 1.00 88.69 89 VAL A N 1
ATOM 668 C CA . VAL A 1 89 ? 37.496 19.114 17.478 1.00 88.69 89 VAL A CA 1
ATOM 669 C C . VAL A 1 89 ? 37.065 19.209 18.941 1.00 88.69 89 VAL A C 1
ATOM 671 O O . VAL A 1 89 ? 36.271 18.382 19.404 1.00 88.69 89 VAL A O 1
ATOM 674 N N . ARG A 1 90 ? 37.606 20.173 19.687 1.00 88.69 90 ARG A N 1
ATOM 675 C CA . ARG A 1 90 ? 37.166 20.506 21.047 1.00 88.69 90 ARG A CA 1
ATOM 676 C C . ARG A 1 90 ? 36.083 21.584 20.998 1.00 88.69 90 ARG A C 1
ATOM 678 O O . ARG A 1 90 ? 35.962 22.316 20.023 1.00 88.69 90 ARG A O 1
ATOM 685 N N . GLY A 1 91 ? 35.265 21.652 22.048 1.00 85.31 91 GLY A N 1
ATOM 686 C CA . GLY A 1 91 ? 34.350 22.783 22.225 1.00 85.31 91 GLY A CA 1
ATOM 687 C C . GLY A 1 91 ? 35.127 24.072 22.505 1.00 85.31 91 GLY A C 1
ATOM 688 O O . GLY A 1 91 ? 36.243 24.003 23.027 1.00 85.31 91 GLY A O 1
ATOM 689 N N . HIS A 1 92 ? 34.520 25.222 22.215 1.00 87.06 92 HIS A N 1
ATOM 690 C CA . HIS A 1 92 ? 35.154 26.510 22.482 1.00 87.06 92 HIS A CA 1
ATOM 691 C C . HIS A 1 92 ? 35.251 26.740 24.003 1.00 87.06 92 HIS A C 1
ATOM 693 O O . HIS A 1 92 ? 34.326 26.353 24.724 1.00 87.06 92 HIS A O 1
ATOM 699 N N . PRO A 1 93 ? 36.309 27.389 24.535 1.00 89.50 93 PRO A N 1
ATOM 700 C CA . PRO A 1 93 ? 36.455 27.649 25.973 1.00 89.50 93 PRO A CA 1
ATOM 701 C C . PRO A 1 93 ? 35.209 28.249 26.638 1.00 89.50 93 PRO A C 1
ATOM 703 O O . PRO A 1 93 ? 34.772 27.801 27.696 1.00 89.50 93 PRO A O 1
ATOM 706 N N . GLU A 1 94 ? 34.577 29.206 25.958 1.00 87.19 94 GLU A N 1
ATOM 707 C CA . GLU A 1 94 ? 33.351 29.853 26.432 1.00 87.19 94 GLU A CA 1
ATOM 708 C C . GLU A 1 94 ? 32.173 28.873 26.610 1.00 87.19 94 GLU A C 1
ATOM 710 O O . GLU A 1 94 ? 31.342 29.081 27.492 1.0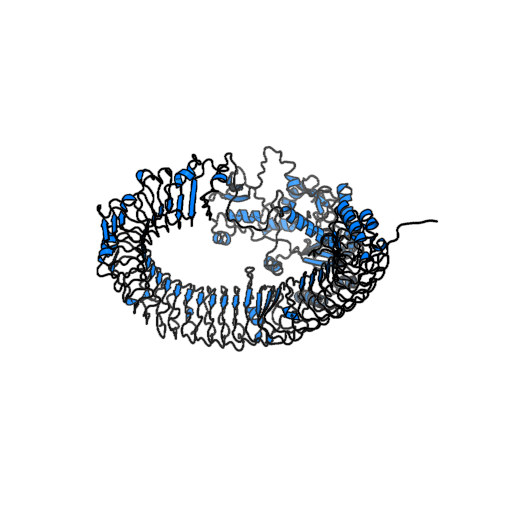0 87.19 94 GLU A O 1
ATOM 715 N N . ASP A 1 95 ? 32.094 27.782 25.836 1.00 85.94 95 ASP A N 1
ATOM 716 C CA . ASP A 1 95 ? 31.032 26.778 25.997 1.00 85.94 95 ASP A CA 1
ATOM 717 C C . ASP A 1 95 ? 31.134 26.088 27.370 1.00 85.94 95 ASP A C 1
ATOM 719 O O . ASP A 1 95 ? 30.127 25.916 28.064 1.00 85.94 95 ASP A O 1
ATOM 723 N N . PHE A 1 96 ? 32.358 25.768 27.801 1.00 89.56 96 PHE A N 1
ATOM 724 C CA . PHE A 1 96 ? 32.659 25.171 29.106 1.00 89.56 96 PHE A CA 1
ATOM 725 C C . PHE A 1 96 ? 32.459 26.171 30.250 1.00 89.56 96 PHE A C 1
ATOM 727 O O . PHE A 1 96 ? 31.798 25.872 31.247 1.00 89.56 96 PHE A O 1
ATOM 734 N N . ASP A 1 97 ? 32.933 27.406 30.080 1.00 91.69 97 ASP A N 1
ATOM 735 C CA . ASP A 1 97 ? 32.729 28.466 31.072 1.00 91.69 97 ASP A CA 1
ATOM 736 C C . ASP A 1 97 ? 31.236 28.768 31.281 1.00 91.69 97 ASP A C 1
ATOM 738 O O . ASP A 1 97 ? 30.795 29.044 32.402 1.00 91.69 97 ASP A O 1
ATOM 742 N N . ARG A 1 98 ? 30.412 28.647 30.232 1.00 87.25 98 ARG A N 1
ATOM 743 C CA . ARG A 1 98 ? 28.948 28.736 30.334 1.00 87.25 98 ARG A CA 1
ATOM 744 C C . ARG A 1 98 ? 28.332 27.528 31.039 1.00 87.25 98 ARG A C 1
ATOM 746 O O . ARG A 1 98 ? 27.365 27.711 31.779 1.00 87.25 98 ARG A O 1
ATOM 753 N N . TRP A 1 99 ? 28.856 26.312 30.870 1.00 87.94 99 TRP A N 1
ATOM 754 C CA . TRP A 1 99 ? 28.392 25.141 31.634 1.00 87.94 99 TRP A CA 1
ATOM 755 C C . TRP A 1 99 ? 28.506 25.346 33.139 1.00 87.94 99 TRP A C 1
ATOM 757 O O . TRP A 1 99 ? 27.574 24.989 33.865 1.00 87.94 99 TRP A O 1
ATOM 767 N N . GLU A 1 100 ? 29.581 25.976 33.601 1.00 89.19 100 GLU A N 1
ATOM 768 C CA . GLU A 1 100 ? 29.724 26.339 35.007 1.00 89.19 100 GLU A CA 1
ATOM 769 C C . GLU A 1 100 ? 28.861 27.553 35.383 1.00 89.19 100 GLU A C 1
ATOM 771 O O . GLU A 1 100 ? 28.019 27.457 36.279 1.00 89.19 100 GLU A O 1
ATOM 776 N N . SER A 1 101 ? 29.036 28.681 34.688 1.00 86.75 101 SER A N 1
ATOM 777 C CA . SER A 1 101 ? 28.466 29.974 35.098 1.00 86.75 101 SER A CA 1
ATOM 778 C C . SER A 1 101 ? 26.966 30.131 34.826 1.00 86.75 101 SER A C 1
ATOM 780 O O . SER A 1 101 ? 26.266 30.761 35.619 1.00 86.75 101 SER A O 1
ATOM 782 N N . VAL A 1 102 ? 26.455 29.561 33.729 1.00 82.69 102 VAL A N 1
ATOM 783 C CA . VAL A 1 102 ? 25.052 29.697 33.295 1.00 82.69 102 VAL A CA 1
ATOM 784 C C . VAL A 1 102 ? 24.222 28.493 33.727 1.00 82.69 102 VAL A C 1
ATOM 786 O O . VAL A 1 102 ? 23.098 28.655 34.201 1.00 82.69 102 VAL A O 1
ATOM 789 N N . TYR A 1 103 ? 24.764 27.284 33.572 1.00 79.06 103 TYR A N 1
ATOM 790 C CA . TYR A 1 103 ? 24.024 26.042 33.820 1.00 79.06 103 TYR A CA 1
ATOM 791 C C . TYR A 1 103 ? 24.292 25.428 35.199 1.00 79.06 103 TYR A C 1
ATOM 793 O O . TYR A 1 103 ? 23.656 24.436 35.552 1.00 79.06 103 TYR A O 1
ATOM 801 N N . GLY A 1 104 ? 25.178 26.035 35.996 1.00 82.31 104 GLY A N 1
ATOM 802 C CA . GLY A 1 104 ? 25.404 25.653 37.385 1.00 82.31 104 GLY A CA 1
ATOM 803 C C . GLY A 1 104 ? 26.085 24.296 37.535 1.00 82.31 104 GLY A C 1
ATOM 804 O O . GLY A 1 104 ? 25.691 23.523 38.409 1.00 82.31 104 GLY A O 1
ATOM 805 N N . ASN A 1 105 ? 27.093 24.007 36.703 1.00 86.25 105 ASN A N 1
ATOM 806 C CA . ASN A 1 105 ? 27.923 22.801 36.792 1.00 86.25 105 ASN A CA 1
ATOM 807 C C . ASN A 1 105 ? 29.341 23.145 37.300 1.00 86.25 105 ASN A C 1
ATOM 809 O O . ASN A 1 105 ? 30.247 23.304 36.485 1.00 86.25 105 ASN A O 1
ATOM 813 N N . PRO A 1 106 ? 29.564 23.272 38.624 1.00 90.69 106 PRO A N 1
ATOM 814 C CA . PRO A 1 106 ? 30.886 23.569 39.174 1.00 90.69 106 PRO A CA 1
ATOM 815 C C . PRO A 1 106 ? 31.951 22.563 38.728 1.00 90.69 106 PRO A C 1
ATOM 817 O O . PRO A 1 106 ? 31.698 21.355 38.727 1.00 90.69 106 PRO A O 1
ATOM 820 N N . GLY A 1 107 ? 33.146 23.053 38.400 1.00 91.75 107 GLY A N 1
ATOM 821 C CA . GLY A 1 107 ? 34.276 22.249 37.933 1.00 91.75 107 GLY A CA 1
ATOM 822 C C . GLY A 1 107 ? 34.232 21.899 36.444 1.00 91.75 107 GLY A C 1
ATOM 823 O O . GLY A 1 107 ? 35.003 21.046 36.004 1.00 91.75 107 GLY A O 1
ATOM 824 N N . TRP A 1 108 ? 33.324 22.514 35.679 1.00 93.75 108 TRP A N 1
ATOM 825 C CA . TRP A 1 108 ? 33.231 22.370 34.221 1.00 93.75 108 TRP A CA 1
ATOM 826 C C . TRP A 1 108 ? 33.700 23.608 33.453 1.00 93.75 108 TRP A C 1
ATOM 828 O O . TRP A 1 108 ? 33.534 23.628 32.236 1.00 93.75 108 TRP A O 1
ATOM 838 N N . SER A 1 109 ? 34.296 24.607 34.119 1.00 95.81 109 SER A N 1
ATOM 839 C CA . SER A 1 109 ? 34.952 25.725 33.427 1.00 95.81 109 SER A CA 1
ATOM 840 C C . SER A 1 109 ? 36.059 25.221 32.502 1.00 95.81 109 SER A C 1
ATOM 842 O O . SER A 1 109 ? 36.621 24.140 32.723 1.00 95.81 109 SER A O 1
ATOM 844 N N . TYR A 1 110 ? 36.432 26.004 31.488 1.00 93.88 110 TYR A N 1
ATOM 845 C CA . TYR A 1 110 ? 37.516 25.612 30.590 1.00 93.88 110 TYR A CA 1
ATOM 846 C C . TYR A 1 110 ? 38.825 25.381 31.354 1.00 93.88 110 TYR A C 1
ATOM 848 O O . TYR A 1 110 ? 39.544 24.416 31.089 1.00 93.88 110 TYR A O 1
ATOM 856 N N . ALA A 1 111 ? 39.101 26.219 32.357 1.00 94.94 111 ALA A N 1
ATOM 857 C CA . ALA A 1 111 ? 40.271 26.086 33.219 1.00 94.94 111 ALA A CA 1
ATOM 858 C C . ALA A 1 111 ? 40.293 24.754 33.993 1.00 94.94 111 ALA A C 1
ATOM 860 O O . ALA A 1 111 ? 41.368 24.178 34.178 1.00 94.94 111 ALA A O 1
ATOM 861 N N . ASP A 1 112 ? 39.129 24.242 34.403 1.00 96.25 112 ASP A N 1
ATOM 862 C CA . ASP A 1 112 ? 39.010 22.976 35.131 1.00 96.25 112 ASP A CA 1
ATOM 863 C C . ASP A 1 112 ? 39.094 21.748 34.214 1.00 96.25 112 ASP A C 1
ATOM 865 O O . ASP A 1 112 ? 39.669 20.725 34.603 1.00 96.25 112 ASP A O 1
ATOM 869 N N . VAL A 1 113 ? 38.559 21.826 32.988 1.00 95.19 113 VAL A N 1
ATOM 870 C CA . VAL A 1 113 ? 38.568 20.693 32.042 1.00 95.19 113 VAL A CA 1
ATOM 871 C C . VAL A 1 113 ? 39.860 20.590 31.225 1.00 95.19 113 VAL A C 1
ATOM 873 O O . VAL A 1 113 ? 40.266 19.482 30.859 1.00 95.19 113 VAL A O 1
ATOM 876 N N . LEU A 1 114 ? 40.564 21.704 30.986 1.00 95.06 114 LEU A N 1
ATOM 877 C CA . LEU A 1 114 ? 41.785 21.748 30.174 1.00 95.06 114 LEU A CA 1
ATOM 878 C C . LEU A 1 114 ? 42.882 20.768 30.640 1.00 95.06 114 LEU A C 1
ATOM 880 O O . LEU A 1 114 ? 43.435 20.055 29.795 1.00 95.06 114 LEU A O 1
ATOM 884 N N . PRO A 1 115 ? 43.193 20.624 31.946 1.00 95.94 115 PRO A N 1
ATOM 885 C CA . PRO A 1 115 ? 44.158 19.628 32.412 1.00 95.94 115 PRO A CA 1
ATOM 886 C C . PRO A 1 115 ? 43.799 18.191 32.011 1.00 95.94 115 PRO A C 1
ATOM 888 O O . PRO A 1 115 ? 44.693 17.374 31.777 1.00 95.94 115 PRO A O 1
ATOM 891 N N . TYR A 1 116 ? 42.506 17.866 31.910 1.00 94.12 116 TYR A N 1
ATOM 892 C CA . TYR A 1 116 ? 42.049 16.545 31.483 1.00 94.12 116 TYR A CA 1
ATOM 893 C C . TYR A 1 116 ? 42.192 16.362 29.978 1.00 94.12 116 TYR A C 1
ATOM 895 O O . TYR A 1 116 ? 42.678 15.308 29.570 1.00 94.12 116 TYR A O 1
ATOM 903 N N . PHE A 1 117 ? 41.881 17.378 29.166 1.00 93.25 117 PHE A N 1
ATOM 904 C CA . PHE A 1 117 ? 42.153 17.332 27.727 1.00 93.25 117 PHE A CA 1
ATOM 905 C C . PHE A 1 117 ? 43.633 17.059 27.453 1.00 93.25 117 PHE A C 1
ATOM 907 O O . PHE A 1 117 ? 43.956 16.065 26.796 1.00 93.25 117 PHE A O 1
ATOM 914 N N . LYS A 1 118 ? 44.529 17.820 28.094 1.00 94.50 118 LYS A N 1
ATOM 915 C CA . LYS A 1 118 ? 45.987 17.629 28.002 1.00 94.50 118 LYS A CA 1
ATOM 916 C C . LYS A 1 118 ? 46.445 16.250 28.472 1.00 94.50 118 LYS A C 1
ATOM 918 O O . LYS A 1 118 ? 47.373 15.673 27.921 1.00 94.50 118 LYS A O 1
ATOM 923 N N . LYS A 1 119 ? 45.805 15.698 29.503 1.00 95.25 119 LYS A N 1
ATOM 924 C CA . LYS A 1 119 ? 46.125 14.358 30.010 1.00 95.25 119 LYS A CA 1
ATOM 925 C C . LYS A 1 119 ? 45.649 13.244 29.072 1.00 95.25 119 LYS A C 1
ATOM 927 O O . LYS A 1 119 ? 46.246 12.169 29.048 1.00 95.25 119 LYS A O 1
ATOM 932 N N . THR A 1 120 ? 44.541 13.453 28.365 1.00 93.31 120 THR A N 1
ATOM 933 C CA . THR A 1 120 ? 43.965 12.450 27.459 1.00 93.31 120 THR A CA 1
ATOM 934 C C . THR A 1 120 ? 44.638 12.427 26.096 1.00 93.31 120 THR A C 1
ATOM 936 O O . THR A 1 120 ? 44.832 11.343 25.543 1.00 93.31 120 THR A O 1
ATOM 939 N N . GLU A 1 121 ? 44.991 13.599 25.578 1.00 93.81 121 GLU A N 1
ATOM 940 C CA . GLU A 1 121 ? 45.496 13.796 24.228 1.00 93.81 121 GLU A CA 1
ATOM 941 C C . GLU A 1 121 ? 46.985 13.467 24.101 1.00 93.81 121 GLU A C 1
ATOM 943 O O . GLU A 1 121 ? 47.802 13.774 24.969 1.00 93.81 121 GLU A O 1
ATOM 948 N N . ASN A 1 122 ? 47.321 12.858 22.971 1.00 94.25 122 ASN A N 1
ATOM 949 C CA . ASN A 1 122 ? 48.666 12.801 22.429 1.00 94.25 122 ASN A CA 1
ATOM 950 C C . ASN A 1 122 ? 48.649 13.408 21.021 1.00 94.25 122 ASN A C 1
ATOM 952 O O . ASN A 1 122 ? 48.367 12.723 20.036 1.00 94.25 122 ASN A O 1
ATOM 956 N N . ALA A 1 123 ? 48.888 14.712 20.956 1.00 92.56 123 ALA A N 1
ATOM 957 C CA . ALA A 1 123 ? 48.980 15.504 19.747 1.00 92.56 123 ALA A CA 1
ATOM 958 C C . ALA A 1 123 ? 50.287 15.158 19.023 1.00 92.56 123 ALA A C 1
ATOM 960 O O . ALA A 1 123 ? 51.380 15.549 19.428 1.00 92.56 123 ALA A O 1
ATOM 961 N N . ALA A 1 124 ? 50.158 14.381 17.953 1.00 88.94 124 ALA A N 1
ATOM 962 C CA . ALA A 1 124 ? 51.250 13.823 17.168 1.00 88.94 124 ALA A CA 1
ATOM 963 C C . ALA A 1 124 ? 51.398 14.525 15.804 1.00 88.94 124 ALA A C 1
ATOM 965 O O . ALA A 1 124 ? 51.688 13.870 14.801 1.00 88.94 124 ALA A O 1
ATOM 966 N N . PHE A 1 125 ? 51.180 15.842 15.768 1.00 86.81 125 PHE A N 1
ATOM 967 C CA . PHE A 1 125 ? 51.326 16.704 14.592 1.00 86.81 125 PHE A CA 1
ATOM 968 C C . PHE A 1 125 ? 52.296 17.868 14.871 1.00 86.81 125 PHE A C 1
ATOM 970 O O . PHE A 1 125 ? 52.757 18.056 15.995 1.00 86.81 125 PHE A O 1
ATOM 977 N N . GLU A 1 126 ? 52.679 18.617 13.837 1.00 82.69 126 GLU A N 1
ATOM 978 C CA . GLU A 1 126 ? 53.642 19.721 13.960 1.00 82.69 126 GLU A CA 1
ATOM 979 C C . GLU A 1 126 ? 53.007 20.979 14.577 1.00 82.69 126 GLU A C 1
ATOM 981 O O . GLU A 1 126 ? 51.833 21.257 14.358 1.00 82.69 126 GLU A O 1
ATOM 986 N N . HIS A 1 127 ? 53.804 21.771 15.306 1.00 86.56 127 HIS A N 1
ATOM 987 C CA . HIS A 1 127 ? 53.405 23.078 15.859 1.00 86.56 127 HIS A CA 1
ATOM 988 C C . HIS A 1 127 ? 52.232 23.064 16.869 1.00 86.56 127 HIS A C 1
ATOM 990 O O . HIS A 1 127 ? 51.486 24.036 16.956 1.00 86.56 127 HIS A O 1
ATOM 996 N N . VAL A 1 128 ? 52.113 22.002 17.677 1.00 88.00 128 VAL A N 1
ATOM 997 C CA . VAL A 1 128 ? 51.157 21.917 18.803 1.00 88.00 128 VAL A CA 1
ATOM 998 C C . VAL A 1 128 ? 51.378 23.055 19.805 1.00 88.00 128 VAL A C 1
ATOM 1000 O O . VAL A 1 128 ? 52.505 23.274 20.264 1.00 88.00 128 VAL A O 1
ATOM 1003 N N . ASP A 1 129 ? 50.303 23.724 20.226 1.00 90.06 129 ASP A N 1
ATOM 1004 C CA . ASP A 1 129 ? 50.369 24.679 21.332 1.00 90.06 129 ASP A CA 1
ATOM 1005 C C . ASP A 1 129 ? 50.341 23.931 22.673 1.00 90.06 129 ASP A C 1
ATOM 1007 O O . ASP A 1 129 ? 49.285 23.613 23.212 1.00 90.06 129 ASP A O 1
ATOM 1011 N N . LEU A 1 130 ? 51.516 23.659 23.251 1.00 89.69 130 LEU A N 1
ATOM 1012 C CA . LEU A 1 130 ? 51.662 22.916 24.517 1.00 89.69 130 LEU A CA 1
ATOM 1013 C C . LEU A 1 130 ? 51.001 23.595 25.732 1.00 89.69 130 LEU A C 1
ATOM 1015 O O . LEU A 1 130 ? 50.880 22.985 26.805 1.00 89.69 130 LEU A O 1
ATOM 1019 N N . THR A 1 131 ? 50.566 24.850 25.599 1.00 91.81 131 THR A N 1
ATOM 1020 C CA . THR A 1 131 ? 49.740 25.511 26.613 1.00 91.81 131 THR A CA 1
ATOM 1021 C C . THR A 1 131 ? 48.380 24.815 26.711 1.00 91.81 131 THR A C 1
ATOM 1023 O O . THR A 1 131 ? 47.929 24.539 27.827 1.00 91.81 131 THR A O 1
ATOM 1026 N N . TYR A 1 132 ? 47.807 24.409 25.572 1.00 90.38 132 TYR A N 1
ATOM 1027 C CA . TYR A 1 132 ? 46.456 23.850 25.447 1.00 90.38 132 TYR A CA 1
ATOM 1028 C C . TYR A 1 132 ? 46.420 22.362 25.040 1.00 90.38 132 TYR A C 1
ATOM 1030 O O . TYR A 1 132 ? 45.499 21.635 25.423 1.00 90.38 132 TYR A O 1
ATOM 1038 N N . GLY A 1 133 ? 47.429 21.885 24.314 1.00 88.69 133 GLY A N 1
ATOM 1039 C CA . GLY A 1 133 ? 47.567 20.509 23.840 1.00 88.69 133 GLY A CA 1
ATOM 1040 C C . GLY A 1 133 ? 48.333 19.588 24.796 1.00 88.69 133 GLY A C 1
ATOM 1041 O O . GLY A 1 133 ? 49.132 20.029 25.630 1.00 88.69 133 GLY A O 1
ATOM 1042 N N . GLY A 1 134 ? 48.073 18.286 24.687 1.00 92.75 134 GLY A N 1
ATOM 1043 C CA . GLY A 1 134 ? 48.779 17.214 25.395 1.00 92.75 134 GLY A CA 1
ATOM 1044 C C . GLY A 1 134 ? 49.597 16.342 24.447 1.00 92.75 134 GLY A C 1
ATOM 1045 O O . GLY A 1 134 ? 49.155 16.081 23.338 1.00 92.75 134 GLY A O 1
ATOM 1046 N N . VAL A 1 135 ? 50.772 15.861 24.866 1.00 93.44 135 VAL A N 1
ATOM 1047 C CA . VAL A 1 135 ? 51.653 15.006 24.029 1.00 93.44 135 VAL A CA 1
ATOM 1048 C C . VAL A 1 135 ? 51.927 13.620 24.626 1.00 93.44 135 VAL A C 1
ATOM 1050 O O . VAL A 1 135 ? 52.506 12.762 23.969 1.00 93.44 135 VAL A O 1
ATOM 1053 N N . ASP A 1 136 ? 51.463 13.367 25.851 1.00 91.69 136 ASP A N 1
ATOM 1054 C CA . ASP A 1 136 ? 51.760 12.137 26.604 1.00 91.69 136 ASP A CA 1
ATOM 1055 C C . ASP A 1 136 ? 50.516 11.261 26.855 1.00 91.69 136 ASP A C 1
ATOM 1057 O O . ASP A 1 136 ? 50.585 10.241 27.548 1.00 91.69 136 ASP A O 1
ATOM 1061 N N . GLY A 1 137 ? 49.353 11.659 26.330 1.00 92.62 137 GLY A N 1
ATOM 1062 C CA . GLY A 1 137 ? 48.092 10.952 26.521 1.00 92.62 137 GLY A CA 1
ATOM 1063 C C . GLY A 1 137 ? 47.964 9.644 25.731 1.00 92.62 137 GLY A C 1
ATOM 1064 O O . GLY A 1 137 ? 48.793 9.266 24.902 1.00 92.62 137 GLY A O 1
ATOM 1065 N N . TYR A 1 138 ? 46.875 8.918 25.981 1.00 91.38 138 TYR A N 1
ATOM 1066 C CA . TYR A 1 138 ? 46.596 7.653 25.287 1.00 91.38 138 TYR A CA 1
ATOM 1067 C C . TYR A 1 138 ? 45.808 7.840 23.984 1.00 91.38 138 TYR A C 1
ATOM 1069 O O . TYR A 1 138 ? 45.757 6.921 23.165 1.00 91.38 138 TYR A O 1
ATOM 1077 N N . TYR A 1 139 ? 45.178 9.001 23.791 1.00 92.44 139 TYR A N 1
ATOM 1078 C CA . TYR A 1 139 ? 44.340 9.296 22.635 1.00 92.44 139 TYR A CA 1
ATOM 1079 C C . TYR A 1 139 ? 45.128 10.100 21.598 1.00 92.44 139 TYR A C 1
ATOM 1081 O O . TYR A 1 139 ? 45.279 11.312 21.731 1.00 92.44 139 TYR A O 1
ATOM 1089 N N . THR A 1 140 ? 45.673 9.417 20.590 1.00 92.06 140 THR A N 1
ATOM 1090 C CA . THR A 1 140 ? 46.504 10.060 19.564 1.00 92.06 140 THR A CA 1
ATOM 1091 C C . THR A 1 140 ? 45.661 10.875 18.587 1.00 92.06 140 THR A C 1
ATOM 1093 O O . THR A 1 140 ? 44.703 10.351 18.013 1.00 92.06 140 THR A O 1
ATOM 1096 N N . VAL A 1 141 ? 46.050 12.135 18.396 1.00 91.25 141 VAL A N 1
ATOM 1097 C CA . VAL A 1 141 ? 45.459 13.099 17.461 1.00 91.25 141 VAL A CA 1
ATOM 1098 C C . VAL A 1 141 ? 46.528 13.492 16.450 1.00 91.25 141 VAL A C 1
ATOM 1100 O O . VAL A 1 141 ? 47.660 13.780 16.829 1.00 91.25 141 VAL A O 1
ATOM 1103 N N . ASN A 1 142 ? 46.197 13.477 15.164 1.00 87.81 142 ASN A N 1
ATOM 1104 C CA . ASN A 1 142 ? 47.135 13.787 14.089 1.00 87.81 142 ASN A CA 1
ATOM 1105 C C . ASN A 1 142 ? 46.420 14.481 12.926 1.00 87.81 142 ASN A C 1
ATOM 1107 O O . ASN A 1 142 ? 45.233 14.251 12.723 1.00 87.81 142 ASN A O 1
ATOM 1111 N N . HIS A 1 143 ? 47.122 15.279 12.128 1.00 83.75 143 HIS A N 1
ATOM 1112 C CA . HIS A 1 143 ? 46.573 15.752 10.857 1.00 83.75 143 HIS A CA 1
ATOM 1113 C C . HIS A 1 143 ? 46.470 14.597 9.858 1.00 83.75 143 HIS A C 1
ATOM 1115 O O . HIS A 1 143 ? 47.271 13.657 9.882 1.00 83.75 143 HIS A O 1
ATOM 1121 N N . SER A 1 144 ? 45.500 14.657 8.942 1.00 70.94 144 SER A N 1
ATOM 1122 C CA . SER A 1 144 ? 45.496 13.719 7.818 1.00 70.94 144 SER A CA 1
ATOM 1123 C C . SER A 1 144 ? 46.777 13.864 7.003 1.00 70.94 144 SER A C 1
ATOM 1125 O O . SER A 1 144 ? 47.204 14.979 6.698 1.00 70.94 144 SER A O 1
ATOM 1127 N N . SER A 1 145 ? 47.350 12.741 6.566 1.00 65.19 145 SER A N 1
ATOM 1128 C CA . SER A 1 145 ? 48.374 12.786 5.520 1.00 65.19 145 SER A CA 1
ATOM 1129 C C . SER A 1 145 ? 47.815 13.485 4.269 1.00 65.19 145 SER A C 1
ATOM 1131 O O . SER A 1 145 ? 46.687 13.202 3.854 1.00 65.19 145 SER A O 1
ATOM 1133 N N . ARG A 1 146 ? 48.573 14.437 3.700 1.00 60.09 146 ARG A N 1
ATOM 1134 C CA . ARG A 1 146 ? 48.140 15.262 2.556 1.00 60.09 146 ARG A CA 1
ATOM 1135 C C . ARG A 1 146 ? 47.747 14.354 1.387 1.00 60.09 146 ARG A C 1
ATOM 1137 O O . ARG A 1 146 ? 48.603 13.726 0.762 1.00 60.09 146 ARG A O 1
ATOM 1144 N N . THR A 1 147 ? 46.447 14.234 1.136 1.00 54.50 147 THR A N 1
ATOM 1145 C CA . THR A 1 147 ? 45.890 13.304 0.144 1.00 54.50 147 THR A CA 1
ATOM 1146 C C . THR A 1 147 ? 45.483 14.009 -1.147 1.00 54.50 147 THR A C 1
ATOM 1148 O O . THR A 1 147 ? 45.638 13.395 -2.204 1.00 54.50 147 THR A O 1
ATOM 1151 N N . ALA A 1 148 ? 45.103 15.292 -1.086 1.00 59.69 148 ALA A N 1
ATOM 1152 C CA . ALA A 1 148 ? 44.868 16.143 -2.246 1.00 59.69 148 ALA A CA 1
ATOM 1153 C C . ALA A 1 148 ? 45.287 17.607 -1.993 1.00 59.69 148 ALA A C 1
ATOM 1155 O O . ALA A 1 148 ? 45.600 18.016 -0.877 1.00 59.69 148 ALA A O 1
ATOM 1156 N N . GLY A 1 149 ? 45.364 18.398 -3.065 1.00 63.09 149 GLY A N 1
ATOM 1157 C CA . GLY A 1 149 ? 45.829 19.791 -3.036 1.00 63.09 149 GLY A CA 1
ATOM 1158 C C . GLY A 1 149 ? 44.770 20.816 -2.616 1.00 63.09 149 GLY A C 1
ATOM 1159 O O . GLY A 1 149 ? 44.827 21.937 -3.115 1.00 63.09 149 GLY A O 1
ATOM 1160 N N . LEU A 1 150 ? 43.769 20.454 -1.798 1.00 71.62 150 LEU A N 1
ATOM 1161 C CA . LEU A 1 150 ? 42.661 21.364 -1.472 1.00 71.62 150 LEU A CA 1
ATOM 1162 C C . LEU A 1 150 ? 43.080 22.479 -0.508 1.00 71.62 150 LEU A C 1
ATOM 1164 O O . LEU A 1 150 ? 42.712 23.628 -0.737 1.00 71.62 150 LEU A O 1
ATOM 1168 N N . ASP A 1 151 ? 43.878 22.148 0.511 1.00 72.31 151 ASP A N 1
ATOM 1169 C CA . ASP A 1 151 ? 44.505 23.129 1.407 1.00 72.31 151 ASP A CA 1
ATOM 1170 C C . ASP A 1 151 ? 45.289 24.160 0.584 1.00 72.31 151 ASP A C 1
ATOM 1172 O O . ASP A 1 151 ? 44.892 25.316 0.525 1.00 72.31 151 ASP A O 1
ATOM 1176 N N . GLU A 1 152 ? 46.266 23.714 -0.217 1.00 72.75 152 GLU A N 1
ATOM 1177 C CA . GLU A 1 152 ? 47.067 24.577 -1.105 1.00 72.75 152 GLU A CA 1
ATOM 1178 C C . GLU A 1 152 ? 46.219 25.406 -2.090 1.00 72.75 152 GLU A C 1
ATOM 1180 O O . GLU A 1 152 ? 46.563 26.543 -2.416 1.00 72.75 152 GLU A O 1
ATOM 1185 N N . LEU A 1 153 ? 45.108 24.851 -2.587 1.00 73.19 153 LEU A N 1
ATOM 1186 C CA . LEU A 1 153 ? 44.214 25.555 -3.503 1.00 73.19 153 LEU A CA 1
ATOM 1187 C C . LEU A 1 153 ? 43.453 26.695 -2.814 1.00 73.19 153 LEU A C 1
ATOM 1189 O O . LEU A 1 153 ? 43.208 27.722 -3.449 1.00 73.19 153 LEU A O 1
ATOM 1193 N N . LEU A 1 154 ? 43.048 26.504 -1.558 1.00 75.12 154 LEU A N 1
ATOM 1194 C CA . LEU A 1 154 ? 42.134 27.402 -0.855 1.00 75.12 154 LEU A CA 1
ATOM 1195 C C . LEU A 1 154 ? 42.830 28.329 0.146 1.00 75.12 154 LEU A C 1
ATOM 1197 O O . LEU A 1 154 ? 42.264 29.386 0.432 1.00 75.12 154 LEU A O 1
ATOM 1201 N N . SER A 1 155 ? 44.053 28.019 0.603 1.00 78.62 155 SER A N 1
ATOM 1202 C CA . SER A 1 155 ? 44.834 28.876 1.514 1.00 78.62 155 SER A CA 1
ATOM 1203 C C . SER A 1 155 ? 44.855 30.347 1.068 1.00 78.62 155 SER A C 1
ATOM 1205 O O . SER A 1 155 ? 44.491 31.204 1.876 1.00 78.62 155 SER A O 1
ATOM 1207 N N . PRO A 1 156 ? 45.141 30.686 -0.214 1.00 80.12 156 PRO A N 1
ATOM 1208 C CA . PRO A 1 156 ? 45.187 32.087 -0.639 1.00 80.12 156 PRO A CA 1
ATOM 1209 C C . PRO A 1 156 ? 43.833 32.799 -0.528 1.00 80.12 156 PRO A C 1
ATOM 1211 O O . PRO A 1 156 ? 43.785 33.999 -0.271 1.00 80.12 156 PRO A O 1
ATOM 1214 N N . SER A 1 157 ? 42.731 32.061 -0.712 1.00 73.62 157 SER A N 1
ATOM 1215 C CA . SER A 1 157 ? 41.369 32.608 -0.627 1.00 73.62 157 SER A CA 1
ATOM 1216 C C . SER A 1 157 ? 40.953 32.860 0.823 1.00 73.62 157 SER A C 1
ATOM 1218 O O . SER A 1 157 ? 40.286 33.854 1.124 1.00 73.62 157 SER A O 1
ATOM 1220 N N . PHE A 1 158 ? 41.360 31.980 1.739 1.00 79.81 158 PHE A N 1
ATOM 1221 C CA . PHE A 1 158 ? 41.141 32.182 3.167 1.00 79.81 158 PHE A CA 1
ATOM 1222 C C . PHE A 1 158 ? 41.954 33.359 3.699 1.00 79.81 158 PHE A C 1
ATOM 1224 O O . PHE A 1 158 ? 41.401 34.226 4.378 1.00 79.81 158 PHE A O 1
ATOM 1231 N N . GLU A 1 159 ? 43.221 33.459 3.302 1.00 83.69 159 GLU A N 1
ATOM 1232 C CA . GLU A 1 159 ? 44.092 34.574 3.674 1.00 83.69 159 GLU A CA 1
ATOM 1233 C C . GLU A 1 159 ? 43.577 35.914 3.135 1.00 83.69 159 GLU A C 1
ATOM 1235 O O . GLU A 1 159 ? 43.522 36.892 3.882 1.00 83.69 159 GLU A O 1
ATOM 1240 N N . SER A 1 160 ? 43.111 35.970 1.877 1.00 77.12 160 SER A N 1
ATOM 1241 C CA . SER A 1 160 ? 42.512 37.191 1.315 1.00 77.12 160 SER A CA 1
ATOM 1242 C C . SER A 1 160 ? 41.203 37.591 2.000 1.00 77.12 160 SER A C 1
ATOM 1244 O O . SER A 1 160 ? 40.840 38.765 1.991 1.00 77.12 160 SER A O 1
ATOM 1246 N N . SER A 1 161 ? 40.509 36.628 2.612 1.00 71.62 161 SER A N 1
ATOM 1247 C CA . SER A 1 161 ? 39.298 36.860 3.409 1.00 71.62 161 SER A CA 1
ATOM 1248 C C . SER A 1 161 ? 39.607 37.268 4.858 1.00 71.62 161 SER A C 1
ATOM 1250 O O . SER A 1 161 ? 38.687 37.499 5.639 1.00 71.62 161 SER A O 1
ATOM 1252 N N . GLY A 1 162 ? 40.889 37.365 5.228 1.00 80.81 162 GLY A N 1
ATOM 1253 C CA . GLY A 1 162 ? 41.341 37.746 6.566 1.00 80.81 162 GLY A CA 1
ATOM 1254 C C . GLY A 1 162 ? 41.414 36.597 7.577 1.00 80.81 162 GLY A C 1
ATOM 1255 O O . GLY A 1 162 ? 41.666 36.858 8.753 1.00 80.81 162 GLY A O 1
ATOM 1256 N N . LEU A 1 163 ? 41.219 35.341 7.154 1.00 84.38 163 LEU A N 1
ATOM 1257 C CA . LEU A 1 163 ? 41.390 34.172 8.020 1.00 84.38 163 LEU A CA 1
ATOM 1258 C C . LEU A 1 163 ? 42.866 33.781 8.118 1.00 84.38 163 LEU A C 1
ATOM 1260 O O . LEU A 1 163 ? 43.587 33.738 7.121 1.00 84.38 163 LEU A O 1
ATOM 1264 N N . LYS A 1 164 ? 43.312 33.466 9.335 1.00 88.38 164 LYS A N 1
ATOM 1265 C CA . LYS A 1 164 ? 44.680 33.009 9.600 1.00 88.38 164 LYS A CA 1
ATOM 1266 C C . LYS A 1 164 ? 44.783 31.494 9.450 1.00 88.38 164 LYS A C 1
ATOM 1268 O O . LYS A 1 164 ? 43.856 30.777 9.819 1.00 88.38 164 LYS A O 1
ATOM 1273 N N . TYR A 1 165 ? 45.932 31.018 8.977 1.00 89.12 165 TYR A N 1
ATOM 1274 C CA . TYR A 1 165 ? 46.280 29.601 9.051 1.00 89.12 165 TYR A CA 1
ATOM 1275 C C . TYR A 1 165 ? 46.586 29.222 10.506 1.00 89.12 165 TYR A C 1
ATOM 1277 O O . TYR A 1 165 ? 47.435 29.849 11.146 1.00 89.12 165 TYR A O 1
ATOM 1285 N N . LEU A 1 166 ? 45.925 28.189 11.018 1.00 89.44 166 LEU A N 1
ATOM 1286 C CA . LEU A 1 166 ? 46.102 27.664 12.367 1.00 89.44 166 LEU A CA 1
ATOM 1287 C C . LEU A 1 166 ? 46.716 26.268 12.285 1.00 89.44 166 LEU A C 1
ATOM 1289 O O . LEU A 1 166 ? 46.166 25.378 11.646 1.00 89.44 166 LEU A O 1
ATOM 1293 N N . TRP A 1 167 ? 47.850 26.053 12.950 1.00 85.06 167 TRP A N 1
ATOM 1294 C CA . TRP A 1 167 ? 48.418 24.705 13.087 1.00 85.06 167 TRP A CA 1
ATOM 1295 C C . TRP A 1 167 ? 47.657 23.858 14.099 1.00 85.06 167 TRP A C 1
ATOM 1297 O O . TRP A 1 167 ? 47.560 22.647 13.943 1.00 85.06 167 TRP A O 1
ATOM 1307 N N . ASP A 1 168 ? 47.111 24.502 15.124 1.00 89.94 168 ASP A N 1
ATOM 1308 C CA . ASP A 1 168 ? 46.313 23.858 16.150 1.00 89.94 168 ASP A CA 1
ATOM 1309 C C . ASP A 1 168 ? 45.072 24.702 16.426 1.00 89.94 168 ASP A C 1
ATOM 1311 O O . ASP A 1 168 ? 45.109 25.649 17.211 1.00 89.94 168 ASP A O 1
ATOM 1315 N N . TYR A 1 169 ? 43.971 24.371 15.752 1.00 90.31 169 TYR A N 1
ATOM 1316 C CA . TYR A 1 169 ? 42.687 25.043 15.965 1.00 90.31 169 TYR A CA 1
ATOM 1317 C C . TYR A 1 169 ? 42.019 24.647 17.291 1.00 90.31 169 TYR A C 1
ATOM 1319 O O . TYR A 1 169 ? 40.955 25.162 17.597 1.00 90.31 169 TYR A O 1
ATOM 1327 N N . ASN A 1 170 ? 42.615 23.740 18.074 1.00 91.25 170 ASN A N 1
ATOM 1328 C CA . ASN A 1 170 ? 42.222 23.460 19.458 1.00 91.25 170 ASN A CA 1
ATOM 1329 C C . ASN A 1 170 ? 43.107 24.227 20.475 1.00 91.25 170 ASN A C 1
ATOM 1331 O O . ASN A 1 170 ? 43.055 23.941 21.678 1.00 91.25 170 ASN A O 1
ATOM 1335 N N . GLY A 1 171 ? 43.950 25.152 19.989 1.00 87.69 171 GLY A N 1
ATOM 1336 C CA . GLY A 1 171 ? 44.879 25.982 20.759 1.00 87.69 171 GLY A CA 1
ATOM 1337 C C . GLY A 1 171 ? 44.291 27.324 21.218 1.00 87.69 171 GLY A C 1
ATOM 1338 O O . GLY A 1 171 ? 43.108 27.432 21.525 1.00 87.69 171 GLY A O 1
ATOM 1339 N N . ALA A 1 172 ? 45.132 28.361 21.303 1.00 84.00 172 ALA A N 1
ATOM 1340 C CA . ALA A 1 172 ? 44.732 29.682 21.808 1.00 84.00 172 ALA A CA 1
ATOM 1341 C C . ALA A 1 172 ? 43.748 30.453 20.901 1.00 84.00 172 ALA A C 1
ATOM 1343 O O . ALA A 1 172 ? 42.965 31.260 21.400 1.00 84.00 172 ALA A O 1
ATOM 1344 N N . GLU A 1 173 ? 43.822 30.252 19.582 1.00 83.25 173 GLU A N 1
ATOM 1345 C CA . GLU A 1 173 ? 42.965 30.901 18.581 1.00 83.25 173 GLU A CA 1
ATOM 1346 C C . GLU A 1 173 ? 42.153 29.824 17.838 1.00 83.25 173 GLU A C 1
ATOM 1348 O O . GLU A 1 173 ? 42.743 28.891 17.299 1.00 83.25 173 GLU A O 1
ATOM 1353 N N . GLU A 1 174 ? 40.821 29.960 17.779 1.00 83.44 174 GLU A N 1
ATOM 1354 C CA . GLU A 1 174 ? 39.952 29.056 16.997 1.00 83.44 174 GLU A CA 1
ATOM 1355 C C . GLU A 1 174 ? 39.549 29.638 15.634 1.00 83.44 174 GLU A C 1
ATOM 1357 O O . GLU A 1 174 ? 39.374 28.886 14.681 1.00 83.44 174 GLU A O 1
ATOM 1362 N N . VAL A 1 175 ? 39.409 30.967 15.510 1.00 87.44 175 VAL A N 1
ATOM 1363 C CA . VAL A 1 175 ? 38.997 31.627 14.256 1.00 87.44 175 VAL A CA 1
ATOM 1364 C C . VAL A 1 175 ? 40.152 31.626 13.253 1.00 87.44 175 VAL A C 1
ATOM 1366 O O . VAL A 1 175 ? 41.142 32.341 13.408 1.00 87.44 175 VAL A O 1
ATOM 1369 N N . GLY A 1 176 ? 40.006 30.842 12.193 1.00 88.88 176 GLY A N 1
ATOM 1370 C CA . GLY A 1 176 ? 41.042 30.602 11.198 1.00 88.88 176 GLY A CA 1
ATOM 1371 C C . GLY A 1 176 ? 40.744 29.348 10.387 1.00 88.88 176 GLY A C 1
ATOM 1372 O O . GLY A 1 176 ? 39.641 28.809 10.447 1.00 88.88 176 GLY A O 1
ATOM 1373 N N . TYR A 1 177 ? 41.714 28.883 9.611 1.00 89.62 177 TYR A N 1
ATOM 1374 C CA . TYR A 1 177 ? 41.597 27.663 8.813 1.00 89.62 177 TYR A CA 1
ATOM 1375 C C . TYR A 1 177 ? 42.793 26.740 9.042 1.00 89.62 177 TYR A C 1
ATOM 1377 O O . TYR A 1 177 ? 43.878 27.199 9.390 1.00 89.62 177 TYR A O 1
ATOM 1385 N N . SER A 1 178 ? 42.594 25.434 8.884 1.00 88.75 178 SER A N 1
ATOM 1386 C CA . SER A 1 178 ? 43.598 24.422 9.211 1.00 88.75 178 SER A CA 1
ATOM 1387 C C . SER A 1 178 ? 43.346 23.109 8.466 1.00 88.75 178 SER A C 1
ATOM 1389 O O . SER A 1 178 ? 42.190 22.798 8.154 1.00 88.75 178 SER A O 1
ATOM 1391 N N . PRO A 1 179 ? 44.380 22.286 8.217 1.00 85.69 179 PRO A N 1
ATOM 1392 C CA . PRO A 1 179 ? 44.187 20.872 7.940 1.00 85.69 179 PRO A CA 1
ATOM 1393 C C . PRO A 1 179 ? 43.409 20.190 9.068 1.00 85.69 179 PRO A C 1
ATOM 1395 O O . PRO A 1 179 ? 43.616 20.455 10.250 1.00 85.69 179 PRO A O 1
ATOM 1398 N N . PHE A 1 180 ? 42.522 19.267 8.719 1.00 86.56 180 PHE A N 1
ATOM 1399 C CA . PHE A 1 180 ? 41.697 18.602 9.723 1.00 86.56 180 PHE A CA 1
ATOM 1400 C C . PHE A 1 180 ? 42.525 17.704 10.665 1.00 86.56 180 PHE A C 1
ATOM 1402 O O . PHE A 1 180 ? 43.358 16.912 10.205 1.00 86.56 180 PHE A O 1
ATOM 1409 N N . GLN A 1 181 ? 42.264 17.766 11.977 1.00 89.25 181 GLN A N 1
ATOM 1410 C CA . GLN A 1 181 ? 42.825 16.837 12.967 1.00 89.25 181 GLN A CA 1
ATOM 1411 C C . GLN A 1 181 ? 41.929 15.600 13.139 1.00 89.25 181 GLN A C 1
ATOM 1413 O O . GLN A 1 181 ? 40.716 15.691 13.328 1.00 89.25 181 GLN A O 1
ATOM 1418 N N . PHE A 1 182 ? 42.540 14.418 13.125 1.00 88.94 182 PHE A N 1
ATOM 1419 C CA . PHE A 1 182 ? 41.892 13.119 13.250 1.00 88.94 182 PHE A CA 1
ATOM 1420 C C . PHE A 1 182 ? 42.434 12.319 14.437 1.00 88.94 182 PHE A C 1
ATOM 1422 O O . PHE A 1 182 ? 43.639 12.278 14.688 1.00 88.94 182 PHE A O 1
ATOM 1429 N N . SER A 1 183 ? 41.563 11.576 15.118 1.00 90.12 183 SER A N 1
ATOM 1430 C CA . SER A 1 183 ? 41.937 10.617 16.158 1.00 90.12 183 SER A CA 1
ATOM 1431 C C . SER A 1 183 ? 42.538 9.344 15.549 1.00 90.12 183 SER A C 1
ATOM 1433 O O . SER A 1 183 ? 41.858 8.327 15.367 1.00 90.12 183 SER A O 1
ATOM 1435 N N . THR A 1 184 ? 43.819 9.408 15.194 1.00 85.44 184 THR A N 1
ATOM 1436 C CA . THR A 1 184 ? 44.553 8.349 14.489 1.00 85.44 184 THR A CA 1
ATOM 1437 C C . THR A 1 184 ? 45.956 8.169 15.056 1.00 85.44 184 THR A C 1
ATOM 1439 O O . THR A 1 184 ? 46.585 9.114 15.527 1.00 85.44 184 THR A O 1
ATOM 1442 N N . LYS A 1 185 ? 46.459 6.934 15.018 1.00 84.25 185 LYS A N 1
ATOM 1443 C CA . LYS A 1 185 ? 47.833 6.571 15.371 1.00 84.25 185 LYS A CA 1
ATOM 1444 C C . LYS A 1 185 ? 48.464 5.860 14.174 1.00 84.25 185 LYS A C 1
ATOM 1446 O O . LYS A 1 185 ? 48.260 4.666 13.971 1.00 84.25 185 LYS A O 1
ATOM 1451 N N . GLY A 1 186 ? 49.208 6.605 13.358 1.00 77.25 186 GLY A N 1
ATOM 1452 C CA . GLY A 1 186 ? 49.684 6.105 12.065 1.00 77.25 186 GLY A CA 1
ATOM 1453 C C . GLY A 1 186 ? 48.507 5.816 11.127 1.00 77.25 186 GLY A C 1
ATOM 1454 O O . GLY A 1 186 ? 47.701 6.703 10.868 1.00 77.25 186 GLY A O 1
ATOM 1455 N N . ASN A 1 187 ? 48.386 4.570 10.663 1.00 72.94 187 ASN A N 1
ATOM 1456 C CA . ASN A 1 187 ? 47.320 4.113 9.757 1.00 72.94 187 ASN A CA 1
ATOM 1457 C C . ASN A 1 187 ? 46.075 3.575 10.484 1.00 72.94 187 ASN A C 1
ATOM 1459 O O . ASN A 1 187 ? 45.156 3.064 9.841 1.00 72.94 187 ASN A O 1
ATOM 1463 N N . GLU A 1 188 ? 46.051 3.647 11.815 1.00 77.19 188 GLU A N 1
ATOM 1464 C CA . GLU A 1 188 ? 44.992 3.073 12.638 1.00 77.19 188 GLU A CA 1
ATOM 1465 C C . GLU A 1 188 ? 44.128 4.157 13.279 1.00 77.19 188 GLU A C 1
ATOM 1467 O O . GLU A 1 188 ? 44.618 5.153 13.814 1.00 77.19 188 GLU A O 1
ATOM 1472 N N . ARG A 1 189 ? 42.815 3.931 13.278 1.00 83.88 189 ARG A N 1
ATOM 1473 C CA . ARG A 1 189 ? 41.862 4.731 14.046 1.00 83.88 189 ARG A CA 1
ATOM 1474 C C . ARG A 1 189 ? 42.081 4.530 15.543 1.00 83.88 189 ARG A C 1
ATOM 1476 O O . ARG A 1 189 ? 42.080 3.404 16.043 1.00 83.88 189 ARG A O 1
ATOM 1483 N N . THR A 1 190 ? 42.101 5.633 16.276 1.00 87.06 190 THR A N 1
ATOM 1484 C CA . THR A 1 190 ? 42.100 5.632 17.737 1.00 87.06 190 THR A CA 1
ATOM 1485 C C . THR A 1 190 ? 40.689 5.922 18.241 1.00 87.06 190 THR A C 1
ATOM 1487 O O . THR A 1 190 ? 40.162 7.007 18.039 1.00 87.06 190 THR A O 1
ATOM 1490 N N . SER A 1 191 ? 40.065 4.943 18.898 1.00 89.62 191 SER A N 1
ATOM 1491 C CA . SER A 1 191 ? 38.806 5.113 19.634 1.00 89.62 191 SER A CA 1
ATOM 1492 C C . SER A 1 191 ? 39.099 5.216 21.129 1.00 89.62 191 SER A C 1
ATOM 1494 O O . SER A 1 191 ? 40.186 4.865 21.593 1.00 89.62 191 SER A O 1
ATOM 1496 N N . THR A 1 192 ? 38.114 5.628 21.923 1.00 89.06 192 THR A N 1
ATOM 1497 C CA . THR A 1 192 ? 38.253 5.611 23.390 1.00 89.06 192 THR A CA 1
ATOM 1498 C C . THR A 1 192 ? 38.521 4.201 23.931 1.00 89.06 192 THR A C 1
ATOM 1500 O O . THR A 1 192 ? 39.268 4.048 24.895 1.00 89.06 192 THR A O 1
ATOM 1503 N N . ALA A 1 193 ? 37.994 3.156 23.282 1.00 89.50 193 ALA A N 1
ATOM 1504 C CA . ALA A 1 193 ? 38.269 1.765 23.642 1.00 89.50 193 ALA A CA 1
ATOM 1505 C C . ALA A 1 193 ? 39.720 1.360 23.366 1.00 89.50 193 ALA A C 1
ATOM 1507 O O . ALA A 1 193 ? 40.377 0.788 24.240 1.00 89.50 193 ALA A O 1
ATOM 1508 N N . SER A 1 194 ? 40.236 1.662 22.170 1.00 90.25 194 SER A N 1
ATOM 1509 C CA . SER A 1 194 ? 41.612 1.299 21.823 1.00 90.25 194 SER A CA 1
ATOM 1510 C C . SER A 1 194 ? 42.635 2.086 22.642 1.00 90.25 194 SER A C 1
ATOM 1512 O O . SER A 1 194 ? 43.618 1.494 23.084 1.00 90.25 194 SER A O 1
ATOM 1514 N N . ALA A 1 195 ? 42.363 3.361 22.934 1.00 91.06 195 ALA A N 1
ATOM 1515 C CA . ALA A 1 195 ? 43.219 4.204 23.767 1.00 91.06 195 ALA A CA 1
ATOM 1516 C C . ALA A 1 195 ? 43.209 3.800 25.253 1.00 91.06 195 ALA A C 1
ATOM 1518 O O . ALA A 1 195 ? 44.264 3.601 25.852 1.00 91.06 195 ALA A O 1
ATOM 1519 N N . PHE A 1 196 ? 42.027 3.668 25.868 1.00 90.69 196 PHE A N 1
ATOM 1520 C CA . PHE A 1 196 ? 41.909 3.601 27.332 1.00 90.69 196 PHE A CA 1
ATOM 1521 C C . PHE A 1 196 ? 41.529 2.228 27.890 1.00 90.69 196 PHE A C 1
ATOM 1523 O O . PHE A 1 196 ? 41.611 2.035 29.104 1.00 90.69 196 PHE A O 1
ATOM 1530 N N . LEU A 1 197 ? 41.132 1.265 27.051 1.00 89.75 197 LEU A N 1
ATOM 1531 C CA . LEU A 1 197 ? 40.702 -0.057 27.513 1.00 89.75 197 LEU A CA 1
ATOM 1532 C C . LEU A 1 197 ? 41.603 -1.191 27.025 1.00 89.75 197 LEU A C 1
ATOM 1534 O O . LEU A 1 197 ? 42.056 -1.983 27.848 1.00 89.75 197 LEU A O 1
ATOM 1538 N N . HIS A 1 198 ? 41.872 -1.288 25.719 1.00 87.88 198 HIS A N 1
ATOM 1539 C CA . HIS A 1 198 ? 42.500 -2.475 25.118 1.00 87.88 198 HIS A CA 1
ATOM 1540 C C . HIS A 1 198 ? 43.846 -2.834 25.768 1.00 87.88 198 HIS A C 1
ATOM 1542 O O . HIS A 1 198 ? 44.038 -3.982 26.174 1.00 87.88 198 HIS A O 1
ATOM 1548 N N . GLY A 1 199 ? 44.719 -1.842 25.980 1.00 85.50 199 GLY A N 1
ATOM 1549 C CA . GLY A 1 199 ? 46.017 -2.014 26.648 1.00 85.50 199 GLY A CA 1
ATOM 1550 C C . GLY A 1 199 ? 45.951 -2.360 28.145 1.00 85.50 199 GLY A C 1
ATOM 1551 O O . GLY A 1 199 ? 46.976 -2.667 28.748 1.00 85.50 199 GLY A O 1
ATOM 1552 N N . PHE A 1 200 ? 44.765 -2.327 28.759 1.00 89.00 200 PHE A N 1
ATOM 1553 C CA . PHE A 1 200 ? 44.571 -2.477 30.205 1.00 89.00 200 PHE A CA 1
ATOM 1554 C C . PHE A 1 200 ? 43.574 -3.577 30.592 1.00 89.00 200 PHE A C 1
ATOM 1556 O O . PHE A 1 200 ? 43.319 -3.772 31.781 1.00 89.00 200 PHE A O 1
ATOM 1563 N N . THR A 1 201 ? 43.045 -4.330 29.623 1.00 84.75 201 THR A N 1
ATOM 1564 C CA . THR A 1 201 ? 42.097 -5.441 29.850 1.00 84.75 201 THR A CA 1
ATOM 1565 C C . THR A 1 201 ? 42.640 -6.550 30.757 1.00 84.75 201 THR A C 1
ATOM 1567 O O . THR A 1 201 ? 41.866 -7.260 31.388 1.00 84.75 201 THR A O 1
ATOM 1570 N N . SER A 1 202 ? 43.964 -6.675 30.877 1.00 86.25 202 SER A N 1
ATOM 1571 C CA . SER A 1 202 ? 44.638 -7.648 31.746 1.00 86.25 202 SER A CA 1
ATOM 1572 C C . SER A 1 202 ? 44.711 -7.239 33.226 1.00 86.25 202 SER A C 1
ATOM 1574 O O . SER A 1 202 ? 45.177 -8.019 34.063 1.00 86.25 202 SER A O 1
ATOM 1576 N N . ARG A 1 203 ? 44.274 -6.024 33.589 1.00 92.19 203 ARG A N 1
ATOM 1577 C CA . ARG A 1 203 ? 44.283 -5.551 34.979 1.00 92.19 203 ARG A CA 1
ATOM 1578 C C . ARG A 1 203 ? 43.324 -6.374 35.841 1.00 92.19 203 ARG A C 1
ATOM 1580 O O . ARG A 1 203 ? 42.126 -6.408 35.600 1.00 92.19 203 ARG A O 1
ATOM 1587 N N . ARG A 1 204 ? 43.837 -6.958 36.929 1.00 90.44 204 ARG A N 1
ATOM 1588 C CA . ARG A 1 204 ? 43.056 -7.819 37.846 1.00 90.44 204 ARG A CA 1
ATOM 1589 C C . ARG A 1 204 ? 41.887 -7.110 38.543 1.00 90.44 204 ARG A C 1
ATOM 1591 O O . ARG A 1 204 ? 40.990 -7.777 39.042 1.00 90.44 204 ARG A O 1
ATOM 1598 N N . ASN A 1 205 ? 41.914 -5.780 38.620 1.00 91.44 205 ASN A N 1
ATOM 1599 C CA . ASN A 1 205 ? 40.864 -4.956 39.219 1.00 91.44 205 ASN A CA 1
ATOM 1600 C C . ASN A 1 205 ? 39.871 -4.384 38.189 1.00 91.44 205 ASN A C 1
ATOM 1602 O O . ASN A 1 205 ? 39.064 -3.532 38.551 1.00 91.44 205 ASN A O 1
ATOM 1606 N N . LEU A 1 206 ? 39.929 -4.823 36.930 1.00 91.38 206 LEU A N 1
ATOM 1607 C CA . LEU A 1 206 ? 39.017 -4.419 35.868 1.00 91.38 206 LEU A CA 1
ATOM 1608 C C . LEU A 1 206 ? 38.275 -5.651 35.344 1.00 91.38 206 LEU A C 1
ATOM 1610 O O . LEU A 1 206 ? 38.892 -6.586 34.846 1.00 91.38 206 LEU A O 1
ATOM 1614 N N . ASN A 1 207 ? 36.946 -5.635 35.429 1.00 89.69 207 ASN A N 1
ATOM 1615 C CA . ASN A 1 207 ? 36.094 -6.667 34.844 1.00 89.69 207 ASN A CA 1
ATOM 1616 C C . ASN A 1 207 ? 35.233 -6.051 33.746 1.00 89.69 207 ASN A C 1
ATOM 1618 O O . ASN A 1 207 ? 34.469 -5.122 34.000 1.00 89.69 207 ASN A O 1
ATOM 1622 N N . LEU A 1 208 ? 35.344 -6.590 32.534 1.00 90.06 208 LEU A N 1
ATOM 1623 C CA . LEU A 1 208 ? 34.567 -6.166 31.376 1.00 90.06 208 LEU A CA 1
ATOM 1624 C C . LEU A 1 208 ? 33.469 -7.195 31.089 1.00 90.06 208 LEU A C 1
ATOM 1626 O O . LEU A 1 208 ? 33.767 -8.356 30.814 1.00 90.06 208 LEU A O 1
ATOM 1630 N N . SER A 1 209 ? 32.204 -6.770 31.114 1.00 89.62 209 SER A N 1
ATOM 1631 C CA . SER A 1 209 ? 31.069 -7.606 30.706 1.00 89.62 209 SER A CA 1
ATOM 1632 C C . SER A 1 209 ? 30.411 -7.035 29.455 1.00 89.62 209 SER A C 1
ATOM 1634 O O . SER A 1 209 ? 29.813 -5.963 29.493 1.00 89.62 209 SER A O 1
ATOM 1636 N N . ILE A 1 210 ? 30.519 -7.769 28.349 1.00 89.56 210 ILE A N 1
ATOM 1637 C CA . ILE A 1 210 ? 29.813 -7.484 27.093 1.00 89.56 210 ILE A CA 1
ATOM 1638 C C . ILE A 1 210 ? 28.444 -8.173 27.065 1.00 89.56 210 ILE A C 1
ATOM 1640 O O . ILE A 1 210 ? 28.172 -9.059 27.881 1.00 89.56 210 ILE A O 1
ATOM 1644 N N . ASN A 1 211 ? 27.585 -7.763 26.125 1.00 88.75 211 ASN A N 1
ATOM 1645 C CA . ASN A 1 211 ? 26.191 -8.222 26.013 1.00 88.75 211 ASN A CA 1
ATOM 1646 C C . ASN A 1 211 ? 25.389 -8.025 27.312 1.00 88.75 211 ASN A C 1
ATOM 1648 O O . ASN A 1 211 ? 24.467 -8.775 27.616 1.00 88.75 211 ASN A O 1
ATOM 1652 N N . SER A 1 212 ? 25.765 -7.013 28.093 1.00 92.62 212 SER A N 1
ATOM 1653 C CA . SER A 1 212 ? 25.114 -6.622 29.338 1.00 92.62 212 SER A CA 1
ATOM 1654 C C . SER A 1 212 ? 24.390 -5.301 29.117 1.00 92.62 212 SER A C 1
ATOM 1656 O O . SER A 1 212 ? 25.019 -4.247 29.076 1.00 92.62 212 SER A O 1
ATOM 1658 N N . PHE A 1 213 ? 23.074 -5.363 28.925 1.00 92.88 213 PHE A N 1
ATOM 1659 C CA . PHE A 1 213 ? 22.250 -4.182 28.690 1.00 92.88 213 PHE A CA 1
ATOM 1660 C C . PHE A 1 213 ? 21.722 -3.648 30.020 1.00 92.88 213 PHE A C 1
ATOM 1662 O O . PHE A 1 213 ? 20.875 -4.279 30.650 1.00 92.88 213 PHE A O 1
ATOM 1669 N N . VAL A 1 214 ? 22.253 -2.512 30.472 1.00 95.00 214 VAL A N 1
ATOM 1670 C CA . VAL A 1 214 ? 21.825 -1.869 31.720 1.00 95.00 214 VAL A CA 1
ATOM 1671 C C . VAL A 1 214 ? 20.428 -1.287 31.529 1.00 95.00 214 VAL A C 1
ATOM 1673 O O . VAL A 1 214 ? 20.207 -0.495 30.621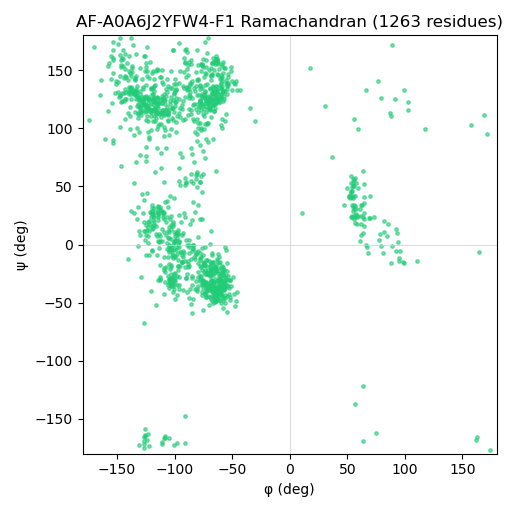 1.00 95.00 214 VAL A O 1
ATOM 1676 N N . THR A 1 215 ? 19.490 -1.684 32.384 1.00 95.25 215 THR A N 1
ATOM 1677 C CA . THR A 1 215 ? 18.081 -1.279 32.298 1.00 95.25 215 THR A CA 1
ATOM 1678 C C . THR A 1 215 ? 17.684 -0.286 33.378 1.00 95.25 215 THR A C 1
ATOM 1680 O O . THR A 1 215 ? 16.666 0.382 33.228 1.00 95.25 215 THR A O 1
ATOM 1683 N N . LYS A 1 216 ? 18.445 -0.190 34.477 1.00 95.38 216 LYS A N 1
ATOM 1684 C CA . LYS A 1 216 ? 18.143 0.734 35.575 1.00 95.38 216 LYS A CA 1
ATOM 1685 C C . LYS A 1 216 ? 19.340 0.943 36.503 1.00 95.38 216 LYS A C 1
ATOM 1687 O O . LYS A 1 216 ? 20.026 -0.016 36.848 1.00 95.38 216 LYS A O 1
ATOM 1692 N N . VAL A 1 217 ? 19.544 2.166 36.982 1.00 97.25 217 VAL A N 1
ATOM 1693 C CA . VAL A 1 217 ? 20.402 2.463 38.138 1.00 97.25 217 VAL A CA 1
ATOM 1694 C C . VAL A 1 217 ? 19.576 2.273 39.409 1.00 97.25 217 VAL A C 1
ATOM 1696 O O . VAL A 1 217 ? 18.485 2.824 39.546 1.00 97.25 217 VAL A O 1
ATOM 1699 N N . ALA A 1 218 ? 20.067 1.457 40.337 1.00 95.38 218 ALA A N 1
ATOM 1700 C CA . ALA A 1 218 ? 19.425 1.256 41.629 1.00 95.38 218 ALA A CA 1
ATOM 1701 C C . ALA A 1 218 ? 19.792 2.414 42.559 1.00 95.38 218 ALA A C 1
ATOM 1703 O O . ALA A 1 218 ? 20.974 2.637 42.816 1.00 95.38 218 ALA A O 1
ATOM 1704 N N . ILE A 1 219 ? 18.791 3.146 43.044 1.00 95.25 219 ILE A N 1
ATOM 1705 C CA . ILE A 1 219 ? 18.985 4.339 43.871 1.00 95.25 219 ILE A CA 1
ATOM 1706 C C . ILE A 1 219 ? 18.109 4.220 45.111 1.00 95.25 219 ILE A C 1
ATOM 1708 O O . ILE A 1 219 ? 16.907 3.967 45.002 1.00 95.25 219 ILE A O 1
ATOM 1712 N N . ASP A 1 220 ? 18.707 4.423 46.282 1.00 91.38 220 ASP A N 1
ATOM 1713 C CA . ASP A 1 220 ? 17.964 4.492 47.532 1.00 91.38 220 ASP A CA 1
ATOM 1714 C C . ASP A 1 220 ? 17.159 5.797 47.584 1.00 91.38 220 ASP A C 1
ATOM 1716 O O . ASP A 1 220 ? 17.690 6.901 47.437 1.00 91.38 220 ASP A O 1
ATOM 1720 N N . ASN A 1 221 ? 15.846 5.682 47.773 1.00 88.75 221 ASN A N 1
ATOM 1721 C CA . ASN A 1 221 ? 14.949 6.826 47.635 1.00 88.75 221 ASN A CA 1
ATOM 1722 C C . ASN A 1 221 ? 15.089 7.843 48.783 1.00 88.75 221 ASN A C 1
ATOM 1724 O O . ASN A 1 221 ? 14.748 9.012 48.595 1.00 88.75 221 ASN A O 1
ATOM 1728 N N . ALA A 1 222 ? 15.578 7.419 49.954 1.00 89.25 222 ALA A N 1
ATOM 1729 C CA . ALA A 1 222 ? 15.719 8.280 51.127 1.00 89.25 222 ALA A CA 1
ATOM 1730 C C . ALA A 1 222 ? 17.026 9.081 51.096 1.00 89.25 222 ALA A C 1
ATOM 1732 O O . ALA A 1 222 ? 17.022 10.290 51.309 1.00 89.25 222 ALA A O 1
ATOM 1733 N N . THR A 1 223 ? 18.137 8.414 50.802 1.00 92.56 223 THR A N 1
ATOM 1734 C CA . THR A 1 223 ? 19.485 8.995 50.786 1.00 92.56 223 THR A CA 1
ATOM 1735 C C . THR A 1 223 ? 19.883 9.546 49.420 1.00 92.56 223 THR A C 1
ATOM 1737 O O . THR A 1 223 ? 20.871 10.269 49.329 1.00 92.56 223 THR A O 1
ATOM 1740 N N . LYS A 1 224 ? 19.144 9.193 48.356 1.00 92.12 224 LYS A N 1
ATOM 1741 C CA . LYS A 1 224 ? 19.463 9.494 46.948 1.00 92.12 224 LYS A CA 1
ATOM 1742 C C . LYS A 1 224 ? 20.819 8.936 46.494 1.00 92.12 224 LYS A C 1
ATOM 1744 O O . LYS A 1 224 ? 21.404 9.429 45.534 1.00 92.12 224 LYS A O 1
ATOM 1749 N N . THR A 1 225 ? 21.314 7.895 47.165 1.00 92.75 225 THR A N 1
ATOM 1750 C CA . THR A 1 225 ? 22.596 7.251 46.848 1.00 92.75 225 THR A CA 1
ATOM 1751 C C . THR A 1 225 ? 22.400 6.129 45.830 1.00 92.75 225 THR A C 1
ATOM 1753 O O . THR A 1 225 ? 21.484 5.318 45.966 1.00 92.75 225 THR A O 1
ATOM 1756 N N . ALA A 1 226 ? 23.267 6.058 44.816 1.00 95.25 226 ALA A N 1
ATOM 1757 C CA . ALA A 1 226 ? 23.284 4.953 43.861 1.00 95.25 226 ALA A CA 1
ATOM 1758 C C . ALA A 1 226 ? 23.929 3.705 44.489 1.00 95.25 226 ALA A C 1
ATOM 1760 O O . ALA A 1 226 ? 25.090 3.728 44.891 1.00 95.25 226 ALA A O 1
ATOM 1761 N N . GLU A 1 227 ? 23.183 2.604 44.551 1.00 95.69 227 GLU A N 1
ATOM 1762 C CA . GLU A 1 227 ? 23.609 1.353 45.192 1.00 95.69 227 GLU A CA 1
ATOM 1763 C C . GLU A 1 227 ? 24.180 0.331 44.200 1.00 95.69 227 GLU A C 1
ATOM 1765 O O . GLU A 1 227 ? 24.851 -0.625 44.591 1.00 95.69 227 GLU A O 1
ATOM 1770 N N . GLY A 1 228 ? 23.891 0.489 42.908 1.00 96.94 228 GLY A N 1
ATOM 1771 C CA . GLY A 1 228 ? 24.277 -0.464 41.873 1.00 96.94 228 GLY A CA 1
ATOM 1772 C C . GLY A 1 228 ? 23.492 -0.288 40.578 1.00 96.94 228 GLY A C 1
ATOM 1773 O O . GLY A 1 228 ? 22.814 0.719 40.379 1.00 96.94 228 GLY A O 1
ATOM 1774 N N . VAL A 1 229 ? 23.558 -1.285 39.697 1.00 97.31 229 VAL A N 1
ATOM 1775 C CA . VAL A 1 229 ? 22.836 -1.292 38.416 1.00 97.31 229 VAL A CA 1
ATOM 1776 C C . VAL A 1 229 ? 22.144 -2.629 38.163 1.00 97.31 229 VAL A C 1
ATOM 1778 O O . VAL A 1 229 ? 22.694 -3.695 38.445 1.00 97.31 229 VAL A O 1
ATOM 1781 N N . TYR A 1 230 ? 20.940 -2.565 37.600 1.00 96.94 230 TYR A N 1
ATOM 1782 C CA . TYR A 1 230 ? 20.237 -3.704 37.023 1.00 96.94 230 TYR A CA 1
ATOM 1783 C C . TYR A 1 230 ? 20.575 -3.808 35.541 1.00 96.94 230 TYR A C 1
ATOM 1785 O O . TYR A 1 230 ? 20.556 -2.807 34.820 1.00 96.94 230 TYR A O 1
ATOM 1793 N N . PHE A 1 231 ? 20.878 -5.015 35.078 1.00 96.25 231 PHE A N 1
ATOM 1794 C CA . PHE A 1 231 ? 21.184 -5.259 33.675 1.00 96.25 231 PHE A CA 1
ATOM 1795 C C . PHE A 1 231 ? 20.709 -6.635 33.220 1.00 96.25 231 PHE A C 1
ATOM 1797 O O . PHE A 1 231 ? 20.631 -7.574 34.007 1.00 96.25 231 PHE A O 1
ATOM 1804 N N . VAL A 1 232 ? 20.415 -6.754 31.931 1.00 95.69 232 VAL A N 1
ATOM 1805 C CA . VAL A 1 232 ? 20.047 -8.010 31.278 1.00 95.69 232 VAL A CA 1
ATOM 1806 C C . VAL A 1 232 ? 21.271 -8.573 30.571 1.00 95.69 232 VAL A C 1
ATOM 1808 O O . VAL A 1 232 ? 21.951 -7.852 29.837 1.00 95.69 232 VAL A O 1
ATOM 1811 N N . LYS A 1 233 ? 21.538 -9.865 30.758 1.00 91.06 233 LYS A N 1
ATOM 1812 C CA . LYS A 1 233 ? 22.549 -10.611 30.004 1.00 91.06 233 LYS A CA 1
ATOM 1813 C C . LYS A 1 233 ? 21.991 -11.983 29.642 1.00 91.06 233 LYS A C 1
ATOM 1815 O O . LYS A 1 233 ? 21.513 -12.700 30.514 1.00 91.06 233 LYS A O 1
ATOM 1820 N N . ASP A 1 234 ? 22.005 -12.304 28.350 1.00 86.62 234 ASP A N 1
ATOM 1821 C CA . ASP A 1 234 ? 21.500 -13.570 27.796 1.00 86.62 234 ASP A CA 1
ATOM 1822 C C . ASP A 1 234 ? 20.059 -13.910 28.243 1.00 86.62 234 ASP A C 1
ATOM 1824 O O . ASP A 1 234 ? 19.746 -15.055 28.565 1.00 86.62 234 ASP A O 1
ATOM 1828 N N . GLY A 1 235 ? 19.189 -12.893 28.304 1.00 85.44 235 GLY A N 1
ATOM 1829 C CA . GLY A 1 235 ? 17.784 -13.015 28.721 1.00 85.44 235 GLY A CA 1
ATOM 1830 C C . GLY A 1 235 ? 17.557 -13.082 30.237 1.00 85.44 235 GLY A C 1
ATOM 1831 O O . GLY A 1 235 ? 16.413 -13.126 30.680 1.00 85.44 235 GLY A O 1
ATOM 1832 N N . VAL A 1 236 ? 18.624 -13.056 31.041 1.00 89.75 236 VAL A N 1
ATOM 1833 C CA . VAL A 1 236 ? 18.559 -13.143 32.504 1.00 89.75 236 VAL A CA 1
ATOM 1834 C C . VAL A 1 236 ? 18.834 -11.776 33.131 1.00 89.75 236 VAL A C 1
ATOM 1836 O O . VAL A 1 236 ? 19.746 -11.058 32.718 1.00 89.75 236 VAL A O 1
ATOM 1839 N N . ASN A 1 237 ? 18.042 -11.417 34.144 1.00 93.38 237 ASN A N 1
ATOM 1840 C CA . ASN A 1 237 ? 18.220 -10.193 34.923 1.00 93.38 237 ASN A CA 1
ATOM 1841 C C . ASN A 1 237 ? 19.309 -10.381 35.987 1.00 93.38 237 ASN A C 1
ATOM 1843 O O . ASN A 1 237 ? 19.241 -11.302 36.799 1.00 93.38 237 ASN A O 1
ATOM 1847 N N . PHE A 1 238 ? 20.265 -9.461 36.025 1.00 95.88 238 PHE A N 1
ATOM 1848 C CA . PHE A 1 238 ? 21.338 -9.395 37.008 1.00 95.88 238 PHE A CA 1
ATOM 1849 C C . PHE A 1 238 ? 21.312 -8.060 37.754 1.00 95.88 238 PHE A C 1
ATOM 1851 O O . PHE A 1 238 ? 20.818 -7.047 37.254 1.00 95.88 238 PHE A O 1
ATOM 1858 N N . TYR A 1 239 ? 21.897 -8.062 38.950 1.00 96.69 239 TYR A N 1
ATOM 1859 C CA . TYR A 1 239 ? 22.130 -6.870 39.757 1.00 96.69 239 TYR A CA 1
ATOM 1860 C C . TYR A 1 239 ? 23.606 -6.809 40.158 1.00 96.69 239 TYR A C 1
ATOM 1862 O O . TYR A 1 239 ? 24.124 -7.741 40.777 1.00 96.69 239 TYR A O 1
ATOM 1870 N N . ALA A 1 240 ? 24.286 -5.720 39.799 1.00 95.19 240 ALA A N 1
ATOM 1871 C CA . ALA A 1 240 ? 25.656 -5.440 40.215 1.00 95.19 240 ALA A CA 1
ATOM 1872 C C . ALA A 1 240 ? 25.652 -4.346 41.284 1.00 95.19 240 ALA A C 1
ATOM 1874 O O . ALA A 1 240 ? 25.347 -3.190 40.992 1.00 95.19 240 ALA A O 1
ATOM 1875 N N . ARG A 1 241 ? 26.004 -4.714 42.519 1.00 95.56 241 ARG A N 1
ATOM 1876 C CA . ARG A 1 241 ? 26.116 -3.779 43.645 1.00 95.56 241 ARG A CA 1
ATOM 1877 C C . ARG A 1 241 ? 27.422 -2.988 43.569 1.00 95.56 241 ARG A C 1
ATOM 1879 O O . ARG A 1 241 ? 28.489 -3.577 43.398 1.00 95.56 241 ARG A O 1
ATOM 1886 N N . ALA A 1 242 ? 27.343 -1.678 43.773 1.00 95.25 242 ALA A N 1
ATOM 1887 C CA . ALA A 1 242 ? 28.490 -0.791 43.911 1.00 95.25 242 ALA A CA 1
ATOM 1888 C C . ALA A 1 242 ? 28.774 -0.504 45.395 1.00 95.25 242 ALA A C 1
ATOM 1890 O O . ALA A 1 242 ? 27.861 -0.298 46.190 1.00 95.25 242 ALA A O 1
ATOM 1891 N N . THR A 1 243 ? 30.051 -0.499 45.785 1.00 90.94 243 THR A N 1
ATOM 1892 C CA . THR A 1 243 ? 30.483 -0.173 47.161 1.00 90.94 243 THR A CA 1
ATOM 1893 C C . THR A 1 243 ? 31.041 1.239 47.306 1.00 90.94 243 THR A C 1
ATOM 1895 O O . THR A 1 243 ? 31.285 1.679 48.426 1.00 90.94 243 THR A O 1
ATOM 1898 N N . LYS A 1 244 ? 31.273 1.934 46.188 1.00 93.62 244 LYS A N 1
ATOM 1899 C CA . LYS A 1 244 ? 31.815 3.296 46.153 1.00 93.62 244 LYS A CA 1
ATOM 1900 C C . LYS A 1 244 ? 30.928 4.217 45.330 1.00 93.62 244 LYS A C 1
ATOM 1902 O O . LYS A 1 244 ? 30.300 5.104 45.886 1.00 93.62 244 LYS A O 1
ATOM 1907 N N . GLU A 1 245 ? 30.869 3.982 44.024 1.00 94.62 245 GLU A N 1
ATOM 1908 C CA . GLU A 1 245 ? 30.144 4.837 43.086 1.00 94.62 245 GLU A CA 1
ATOM 1909 C C . GLU A 1 245 ? 29.701 4.054 41.845 1.00 94.62 245 GLU A C 1
ATOM 1911 O O . GLU A 1 245 ? 30.242 2.987 41.537 1.00 94.62 245 GLU A O 1
ATOM 1916 N N . VAL A 1 246 ? 28.715 4.605 41.138 1.00 95.69 246 VAL A N 1
ATOM 1917 C CA . VAL A 1 246 ? 28.275 4.163 39.812 1.00 95.69 246 VAL A CA 1
ATOM 1918 C C . VAL A 1 246 ? 28.569 5.298 38.837 1.00 95.69 246 VAL A C 1
ATOM 1920 O O . VAL A 1 246 ? 28.022 6.387 38.984 1.00 95.69 246 VAL A O 1
ATOM 1923 N N . ILE A 1 247 ? 29.408 5.041 37.834 1.00 94.88 247 ILE A N 1
ATOM 1924 C CA . ILE A 1 247 ? 29.734 6.012 36.783 1.00 94.88 247 ILE A CA 1
ATOM 1925 C C . ILE A 1 247 ? 28.947 5.638 35.525 1.00 94.88 247 ILE A C 1
ATOM 1927 O O . ILE A 1 247 ? 29.130 4.552 34.973 1.00 94.88 247 ILE A O 1
ATOM 1931 N N . VAL A 1 248 ? 28.058 6.527 35.076 1.00 93.25 248 VAL A N 1
ATOM 1932 C CA . VAL A 1 248 ? 27.261 6.336 33.855 1.00 93.25 248 VAL A CA 1
ATOM 1933 C C . VAL A 1 248 ? 27.962 7.022 32.682 1.00 93.25 248 VAL A C 1
ATOM 1935 O O . VAL A 1 248 ? 28.122 8.238 32.668 1.00 93.25 248 VAL A O 1
ATOM 1938 N N . SER A 1 249 ? 28.371 6.241 31.680 1.00 90.50 249 SER A N 1
ATOM 1939 C CA . SER A 1 249 ? 29.081 6.733 30.486 1.00 90.50 249 SER A CA 1
ATOM 1940 C C . SER A 1 249 ? 28.509 6.118 29.204 1.00 90.50 249 SER A C 1
ATOM 1942 O O . SER A 1 249 ? 29.230 5.527 28.406 1.00 90.50 249 SER A O 1
ATOM 1944 N N . ALA A 1 250 ? 27.191 6.220 29.012 1.00 87.69 250 ALA A N 1
ATOM 1945 C CA . ALA A 1 250 ? 26.471 5.604 27.891 1.00 87.69 250 ALA A CA 1
ATOM 1946 C C . ALA A 1 250 ? 26.298 6.537 26.665 1.00 87.69 250 ALA A C 1
ATOM 1948 O O . ALA A 1 250 ? 25.580 6.203 25.723 1.00 87.69 250 ALA A O 1
ATOM 1949 N N . GLY A 1 251 ? 26.974 7.691 26.656 1.00 85.12 251 GLY A N 1
ATOM 1950 C CA . GLY A 1 251 ? 26.832 8.742 25.639 1.00 85.12 251 GLY A CA 1
ATOM 1951 C C . GLY A 1 251 ? 25.732 9.758 25.972 1.00 85.12 251 GLY A C 1
ATOM 1952 O O . GLY A 1 251 ? 24.976 9.565 26.924 1.00 85.12 251 GLY A O 1
ATOM 1953 N N . ALA A 1 252 ? 25.647 10.847 25.200 1.00 81.56 252 ALA A N 1
ATOM 1954 C CA . ALA A 1 252 ? 24.735 11.966 25.475 1.00 81.56 252 ALA A CA 1
ATOM 1955 C C . ALA A 1 252 ? 23.253 11.544 25.528 1.00 81.56 252 ALA A C 1
ATOM 1957 O O . ALA A 1 252 ? 22.500 12.031 26.367 1.00 81.56 252 ALA A O 1
ATOM 1958 N N . ILE A 1 253 ? 22.856 10.581 24.686 1.00 86.06 253 ILE A N 1
ATOM 1959 C CA . ILE A 1 253 ? 21.471 10.098 24.595 1.00 86.06 253 ILE A CA 1
ATOM 1960 C C . ILE A 1 253 ? 21.183 9.021 25.650 1.00 86.06 253 ILE A C 1
ATOM 1962 O O . ILE A 1 253 ? 20.307 9.195 26.499 1.00 86.06 253 ILE A O 1
ATOM 1966 N N . ASN A 1 254 ? 21.929 7.909 25.651 1.00 89.00 254 ASN A N 1
ATOM 1967 C CA . ASN A 1 254 ? 21.581 6.772 26.514 1.00 89.00 254 ASN A CA 1
ATOM 1968 C C . ASN A 1 254 ? 21.855 7.041 28.001 1.00 89.00 254 ASN A C 1
ATOM 1970 O O . ASN A 1 254 ? 21.197 6.439 28.845 1.00 89.00 254 ASN A O 1
ATOM 1974 N N . SER A 1 255 ? 22.792 7.934 28.353 1.00 92.38 255 SER A N 1
ATOM 1975 C CA . SER A 1 255 ? 22.977 8.329 29.757 1.00 92.38 255 SER A CA 1
ATOM 1976 C C . SER A 1 255 ? 21.742 9.065 30.277 1.00 92.38 255 SER A C 1
ATOM 1978 O O . SER A 1 255 ? 21.253 8.742 31.358 1.00 92.38 255 SER A O 1
ATOM 1980 N N . ALA A 1 256 ? 21.195 10.001 29.492 1.00 92.19 256 ALA A N 1
ATOM 1981 C CA . ALA A 1 256 ? 19.966 10.711 29.837 1.00 92.19 256 ALA A CA 1
ATOM 1982 C C . ALA A 1 256 ? 18.776 9.745 29.932 1.00 92.19 256 ALA A C 1
ATOM 1984 O O . ALA A 1 256 ? 18.052 9.755 30.927 1.00 92.19 256 ALA A O 1
ATOM 1985 N N . GLN A 1 257 ? 18.629 8.845 28.953 1.00 92.62 257 GLN A N 1
ATOM 1986 C CA . GLN A 1 257 ? 17.592 7.812 28.972 1.00 92.62 257 GLN A CA 1
ATOM 1987 C C . GLN A 1 257 ? 17.688 6.927 30.222 1.00 92.62 257 GLN A C 1
ATOM 1989 O O . GLN A 1 257 ? 16.682 6.713 30.897 1.00 92.62 257 GLN A O 1
ATOM 1994 N N . LEU A 1 258 ? 18.886 6.433 30.556 1.00 95.50 258 LEU A N 1
ATOM 1995 C CA . LEU A 1 258 ? 19.099 5.560 31.708 1.00 95.50 258 LEU A CA 1
ATOM 1996 C C . LEU A 1 258 ? 18.764 6.267 33.032 1.00 95.50 258 LEU A C 1
ATOM 1998 O O . LEU A 1 258 ? 18.206 5.642 33.933 1.00 95.50 258 LEU A O 1
ATOM 2002 N N . LEU A 1 259 ? 19.063 7.562 33.156 1.00 95.50 259 LEU A N 1
ATOM 2003 C CA . LEU A 1 259 ? 18.671 8.361 34.320 1.00 95.50 259 LEU A CA 1
ATOM 2004 C C . LEU A 1 259 ? 17.146 8.510 34.416 1.00 95.50 259 LEU A C 1
ATOM 2006 O O . LEU A 1 259 ? 16.587 8.253 35.487 1.00 95.50 259 LEU A O 1
ATOM 2010 N N . ILE A 1 260 ? 16.471 8.816 33.300 1.00 94.81 260 ILE A N 1
ATOM 2011 C CA . ILE A 1 260 ? 15.007 8.963 33.241 1.00 94.81 260 ILE A CA 1
ATOM 2012 C C . ILE A 1 260 ? 14.322 7.659 33.657 1.00 94.81 260 ILE A C 1
ATOM 2014 O O . ILE A 1 260 ? 13.516 7.663 34.585 1.00 94.81 260 ILE A O 1
ATOM 2018 N N . ILE A 1 261 ? 14.702 6.514 33.077 1.00 95.25 261 ILE A N 1
ATOM 2019 C CA . ILE A 1 261 ? 14.106 5.214 33.447 1.00 95.25 261 ILE A CA 1
ATOM 2020 C C . ILE A 1 261 ? 14.454 4.768 34.878 1.00 95.25 261 ILE A C 1
ATOM 2022 O O . ILE A 1 261 ? 13.810 3.881 35.446 1.00 95.25 261 ILE A O 1
ATOM 2026 N N . SER A 1 262 ? 15.456 5.403 35.490 1.00 96.38 262 SER A N 1
ATOM 2027 C CA . SER A 1 262 ? 15.819 5.210 36.896 1.00 96.38 262 SER A CA 1
ATOM 2028 C C . SER A 1 262 ? 15.074 6.148 37.851 1.00 96.38 262 SER A C 1
ATOM 2030 O O . SER A 1 262 ? 15.263 6.029 39.057 1.00 96.38 262 SER A O 1
ATOM 2032 N N . GLY A 1 263 ? 14.205 7.032 37.349 1.00 94.69 263 GLY A N 1
ATOM 2033 C CA . GLY A 1 263 ? 13.411 7.970 38.149 1.00 94.69 263 GLY A CA 1
ATOM 2034 C C . GLY A 1 263 ? 14.061 9.342 38.361 1.00 94.69 263 GLY A C 1
ATOM 2035 O O . GLY A 1 263 ? 13.606 10.097 39.223 1.00 94.69 263 GLY A O 1
ATOM 2036 N N . ILE A 1 264 ? 15.118 9.676 37.611 1.00 95.75 264 ILE A N 1
ATOM 2037 C CA . ILE A 1 264 ? 15.779 10.990 37.627 1.00 95.75 264 ILE A CA 1
ATOM 2038 C C . ILE A 1 264 ? 15.529 11.686 36.287 1.00 95.75 264 ILE A C 1
ATOM 2040 O O . ILE A 1 264 ? 16.157 11.363 35.282 1.00 95.75 264 ILE A O 1
ATOM 2044 N N . GLY A 1 265 ? 14.623 12.658 36.266 1.00 94.19 265 GLY A N 1
ATOM 2045 C CA . GLY A 1 265 ? 14.226 13.342 35.037 1.00 94.19 265 GLY A CA 1
ATOM 2046 C C . GLY A 1 265 ? 13.070 14.317 35.243 1.00 94.19 265 GLY A C 1
ATOM 2047 O O . GLY A 1 265 ? 12.633 14.508 36.382 1.00 94.19 265 GLY A O 1
ATOM 2048 N N . PRO A 1 266 ? 12.577 14.962 34.171 1.00 95.00 266 PRO A N 1
ATOM 2049 C CA . PRO A 1 266 ? 11.503 15.939 34.284 1.00 95.00 266 PRO A CA 1
ATOM 2050 C C . PRO A 1 266 ? 10.234 15.287 34.835 1.00 95.00 266 PRO A C 1
ATOM 2052 O O . PRO A 1 266 ? 9.758 14.293 34.288 1.00 95.00 266 PRO A O 1
ATOM 2055 N N . LYS A 1 267 ? 9.664 15.865 35.898 1.00 94.44 267 LYS A N 1
ATOM 2056 C CA . LYS A 1 267 ? 8.497 15.323 36.612 1.00 94.44 267 LYS A CA 1
ATOM 2057 C C . LYS A 1 267 ? 7.365 14.888 35.675 1.00 94.44 267 LYS A C 1
ATOM 2059 O O . LYS A 1 267 ? 6.942 13.742 35.750 1.00 94.44 267 LYS A O 1
ATOM 2064 N N . ASN A 1 268 ? 6.926 15.771 34.778 1.00 91.31 268 ASN A N 1
ATOM 2065 C CA . ASN A 1 268 ? 5.800 15.491 33.880 1.00 91.31 268 ASN A CA 1
ATOM 2066 C C . ASN A 1 268 ? 6.076 14.287 32.964 1.00 91.31 268 ASN A C 1
ATOM 2068 O O . ASN A 1 268 ? 5.183 13.488 32.717 1.00 91.31 268 ASN A O 1
ATOM 2072 N N . HIS A 1 269 ? 7.321 14.140 32.500 1.00 90.75 269 HIS A N 1
ATOM 2073 C CA . HIS A 1 269 ? 7.728 13.042 31.623 1.00 90.75 269 HIS A CA 1
ATOM 2074 C C . HIS A 1 269 ? 7.798 11.708 32.388 1.00 90.75 269 HIS A C 1
ATOM 2076 O O . HIS A 1 269 ? 7.401 10.670 31.871 1.00 90.75 269 HIS A O 1
ATOM 2082 N N . LEU A 1 270 ? 8.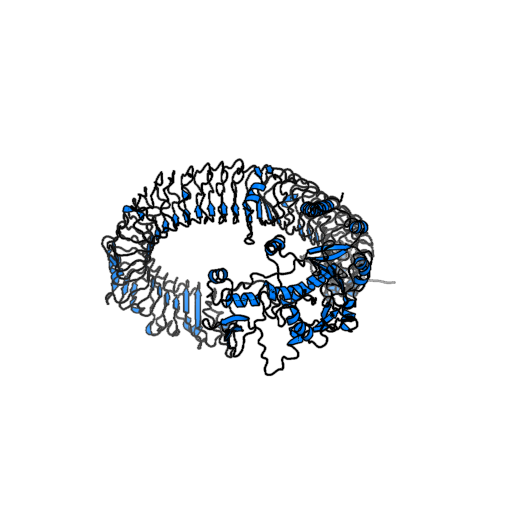255 11.726 33.647 1.00 94.38 270 LEU A N 1
ATOM 2083 C CA . LEU A 1 270 ? 8.244 10.539 34.510 1.00 94.38 270 LEU A CA 1
ATOM 2084 C C . LEU A 1 270 ? 6.815 10.093 34.863 1.00 94.38 270 LEU A C 1
ATOM 2086 O O . LEU A 1 270 ? 6.545 8.895 34.876 1.00 94.38 270 LEU A O 1
ATOM 2090 N N . GLU A 1 271 ? 5.909 11.043 35.123 1.00 94.12 271 GLU A N 1
ATOM 2091 C CA . GLU A 1 271 ? 4.491 10.771 35.405 1.00 94.12 271 GLU A CA 1
ATOM 2092 C C . GLU A 1 271 ? 3.761 10.188 34.189 1.00 94.12 271 GLU A C 1
ATOM 2094 O O . GLU A 1 271 ? 2.971 9.265 34.350 1.00 94.12 271 GLU A O 1
ATOM 2099 N N . GLU A 1 272 ? 4.052 10.675 32.979 1.00 92.62 272 GLU A N 1
ATOM 2100 C CA . GLU A 1 272 ? 3.485 10.148 31.728 1.00 92.62 272 GLU A CA 1
ATOM 2101 C C . GLU A 1 272 ? 3.861 8.680 31.470 1.00 92.62 272 GLU A C 1
ATOM 2103 O O . GLU A 1 272 ? 3.077 7.928 30.893 1.00 92.62 272 GLU A O 1
ATOM 2108 N N . LEU A 1 273 ? 5.048 8.263 31.919 1.00 91.00 273 LEU A N 1
ATOM 2109 C CA . LEU A 1 273 ? 5.591 6.918 31.711 1.00 91.00 273 LEU A CA 1
ATOM 2110 C C . LEU A 1 273 ? 5.392 5.977 32.913 1.00 91.00 273 LEU A C 1
ATOM 2112 O O . LEU A 1 273 ? 5.980 4.894 32.937 1.00 91.00 273 LEU A O 1
ATOM 2116 N N . ASP A 1 274 ? 4.607 6.381 33.917 1.00 93.88 274 ASP A N 1
ATOM 2117 C CA . ASP A 1 274 ? 4.391 5.634 35.167 1.00 93.88 274 ASP A CA 1
ATOM 2118 C C . ASP A 1 274 ? 5.702 5.266 35.907 1.00 93.88 274 ASP A C 1
ATOM 2120 O O . ASP A 1 274 ? 5.817 4.220 36.558 1.00 93.88 274 ASP A O 1
ATOM 2124 N N . ILE A 1 275 ? 6.721 6.132 35.838 1.00 95.12 275 ILE A N 1
ATOM 2125 C CA . ILE A 1 275 ? 8.024 5.916 36.483 1.00 95.12 275 ILE A CA 1
ATOM 2126 C C . ILE A 1 275 ? 8.062 6.639 37.837 1.00 95.12 275 ILE A C 1
ATOM 2128 O O . ILE A 1 275 ? 7.879 7.857 37.892 1.00 95.12 275 ILE A O 1
ATOM 2132 N N . PRO A 1 276 ? 8.360 5.941 38.953 1.00 93.44 276 PRO A N 1
ATOM 2133 C CA . PRO A 1 276 ? 8.477 6.582 40.258 1.00 93.44 276 PRO A CA 1
ATOM 2134 C C . PRO A 1 276 ? 9.527 7.698 40.267 1.00 93.44 276 PRO A C 1
ATOM 2136 O O . PRO A 1 276 ? 10.698 7.470 39.957 1.00 93.44 276 PRO A O 1
ATOM 2139 N N . ILE A 1 277 ? 9.111 8.898 40.674 1.00 95.44 277 ILE A N 1
ATOM 2140 C CA . ILE A 1 277 ? 9.983 10.072 40.718 1.00 95.44 277 ILE A CA 1
ATOM 2141 C C . ILE A 1 277 ? 10.922 9.960 41.920 1.00 95.44 277 ILE A C 1
ATOM 2143 O O . ILE A 1 277 ? 10.501 10.076 43.072 1.00 95.44 277 ILE A O 1
ATOM 2147 N N . ILE A 1 278 ? 12.212 9.785 41.644 1.00 95.50 278 ILE A N 1
ATOM 2148 C CA . ILE A 1 278 ? 13.277 9.884 42.643 1.00 95.50 278 ILE A CA 1
ATOM 2149 C C . ILE A 1 278 ? 13.741 11.333 42.752 1.00 95.50 278 ILE A C 1
ATOM 2151 O O . ILE A 1 278 ? 13.877 11.834 43.867 1.00 95.50 278 ILE A O 1
ATOM 2155 N N . GLN A 1 279 ? 13.971 12.005 41.621 1.00 94.56 279 GLN A N 1
ATOM 2156 C CA . GLN A 1 279 ? 14.411 13.397 41.591 1.00 94.56 279 GLN A CA 1
ATOM 2157 C C . GLN A 1 279 ? 13.935 14.098 40.310 1.00 94.56 279 GLN A C 1
ATOM 2159 O O . GLN A 1 279 ? 14.153 13.604 39.206 1.00 94.56 279 GLN A O 1
ATOM 2164 N N . ASN A 1 280 ? 13.330 15.279 40.463 1.00 94.31 280 ASN A N 1
ATOM 2165 C CA . ASN A 1 280 ? 12.930 16.132 39.343 1.00 94.31 280 ASN A CA 1
ATOM 2166 C C . ASN A 1 280 ? 14.119 16.983 38.868 1.00 94.31 280 ASN A C 1
ATOM 2168 O O . ASN A 1 280 ? 14.502 17.928 39.558 1.00 94.31 280 ASN A O 1
ATOM 2172 N N . LEU A 1 281 ? 14.695 16.649 37.713 1.00 91.44 281 LEU A N 1
ATOM 2173 C CA . LEU A 1 281 ? 15.801 17.378 37.077 1.00 91.44 281 LEU A CA 1
ATOM 2174 C C . LEU A 1 281 ? 15.551 17.509 35.567 1.00 91.44 281 LEU A C 1
ATOM 2176 O O . LEU A 1 281 ? 14.920 16.621 34.996 1.00 91.44 281 LEU A O 1
ATOM 2180 N N . PRO A 1 282 ? 16.071 18.550 34.892 1.00 88.31 282 PRO A N 1
ATOM 2181 C CA . PRO A 1 282 ? 15.865 18.789 33.457 1.00 88.31 282 PRO A CA 1
ATOM 2182 C C . PRO A 1 282 ? 16.710 17.853 32.562 1.00 88.31 282 PRO A C 1
ATOM 2184 O O . PRO A 1 282 ? 17.357 18.284 31.608 1.00 88.31 282 PRO A O 1
ATOM 2187 N N . VAL A 1 283 ? 16.743 16.555 32.876 1.00 90.00 283 VAL A N 1
ATOM 2188 C CA . VAL A 1 283 ? 17.526 15.550 32.142 1.00 90.00 283 VAL A CA 1
ATOM 2189 C C . VAL A 1 283 ? 17.016 15.449 30.704 1.00 90.00 283 VAL A C 1
ATOM 2191 O O . VAL A 1 283 ? 15.833 15.208 30.477 1.00 90.00 283 VAL A O 1
ATOM 2194 N N . GLY A 1 284 ? 17.917 15.638 29.737 1.00 83.00 284 GLY A N 1
ATOM 2195 C CA . GLY A 1 284 ? 17.623 15.563 28.301 1.00 83.00 284 GLY A CA 1
ATOM 2196 C C . GLY A 1 284 ? 16.984 16.816 27.686 1.00 83.00 284 GLY A C 1
ATOM 2197 O O . GLY A 1 284 ? 16.890 16.889 26.467 1.00 83.00 284 GLY A O 1
ATOM 2198 N N . GLN A 1 285 ? 16.591 17.820 28.481 1.00 77.69 285 GLN A N 1
ATOM 2199 C CA . GLN A 1 285 ? 15.864 19.002 27.987 1.00 77.69 285 GLN A CA 1
ATOM 2200 C C . GLN A 1 285 ? 16.714 19.931 27.099 1.00 77.69 285 GLN A C 1
ATOM 2202 O O . GLN A 1 285 ? 16.168 20.639 26.259 1.00 77.69 285 GLN A O 1
ATOM 2207 N N . TYR A 1 286 ? 18.038 19.925 27.273 1.00 73.06 286 TYR A N 1
ATOM 2208 C CA . TYR A 1 286 ? 18.976 20.810 26.567 1.00 73.06 286 TYR A CA 1
ATOM 2209 C C . TYR A 1 286 ? 19.862 20.067 25.556 1.00 73.06 286 TYR A C 1
ATOM 2211 O O . TYR A 1 286 ? 20.980 20.500 25.290 1.00 73.06 286 TYR A O 1
ATOM 2219 N N . LEU A 1 287 ? 19.407 18.928 25.021 1.00 76.12 287 LEU A N 1
ATOM 2220 C CA . LEU A 1 287 ? 20.153 18.208 23.987 1.00 76.12 287 LEU A CA 1
ATOM 2221 C C . LEU A 1 287 ? 20.275 19.077 22.725 1.00 76.12 287 LEU A C 1
ATOM 2223 O O . LEU A 1 287 ? 19.269 19.525 22.176 1.00 76.12 287 LEU A O 1
ATOM 2227 N N . GLN A 1 288 ? 21.507 19.286 22.269 1.00 69.00 288 GLN A N 1
ATOM 2228 C CA . GLN A 1 288 ? 21.838 20.021 21.051 1.00 69.00 288 GLN A CA 1
ATOM 2229 C C . GLN A 1 288 ? 22.763 19.161 20.190 1.00 69.00 288 GLN A C 1
ATOM 2231 O O . GLN A 1 288 ? 23.622 18.455 20.722 1.00 69.00 288 GLN A O 1
ATOM 2236 N N . ASP A 1 289 ? 22.572 19.218 18.875 1.00 69.44 289 ASP A N 1
ATOM 2237 C CA . ASP A 1 289 ? 23.449 18.582 17.892 1.00 69.44 289 ASP A CA 1
ATOM 2238 C C . ASP A 1 289 ? 23.643 19.523 16.693 1.00 69.44 289 ASP A C 1
ATOM 2240 O O . ASP A 1 289 ? 22.884 20.481 16.513 1.00 69.44 289 ASP A O 1
ATOM 2244 N N . HIS A 1 290 ? 24.674 19.272 15.893 1.00 66.44 290 HIS A N 1
ATOM 2245 C CA . HIS A 1 290 ? 25.116 20.160 14.824 1.00 66.44 290 HIS A CA 1
ATOM 2246 C C . HIS A 1 290 ? 24.111 20.181 13.669 1.00 66.44 290 HIS A C 1
ATOM 2248 O O . HIS A 1 290 ? 23.755 19.148 13.101 1.00 66.44 290 HIS A O 1
ATOM 2254 N N . VAL A 1 291 ? 23.693 21.380 13.265 1.00 58.88 291 VAL A N 1
ATOM 2255 C CA . VAL A 1 291 ? 22.896 21.571 12.050 1.00 58.88 291 VAL A CA 1
ATOM 2256 C C . VAL A 1 291 ? 23.858 21.651 10.873 1.00 58.88 291 VAL A C 1
ATOM 2258 O O . VAL A 1 291 ? 24.566 22.638 10.715 1.00 58.88 291 VAL A O 1
ATOM 2261 N N . MET A 1 292 ? 23.899 20.611 10.046 1.00 59.84 292 MET A N 1
ATOM 2262 C CA . MET A 1 292 ? 24.788 20.558 8.886 1.00 59.84 292 MET A CA 1
ATOM 2263 C C . MET A 1 292 ? 24.033 20.929 7.608 1.00 59.84 292 MET A C 1
ATOM 2265 O O . MET A 1 292 ? 23.063 20.265 7.241 1.00 59.84 292 MET A O 1
ATOM 2269 N N . PHE A 1 293 ? 24.498 21.959 6.897 1.00 56.16 293 PHE A N 1
ATOM 2270 C CA . PHE A 1 293 ? 24.076 22.226 5.524 1.00 56.16 293 PHE A CA 1
ATOM 2271 C C . PHE A 1 293 ? 25.050 21.570 4.541 1.00 56.16 293 PHE A C 1
ATOM 2273 O O . PHE A 1 293 ? 26.235 21.902 4.519 1.00 56.16 293 PHE A O 1
ATOM 2280 N N . ILE A 1 294 ? 24.529 20.658 3.718 1.00 52.41 294 ILE A N 1
ATOM 2281 C CA . ILE A 1 294 ? 25.252 19.972 2.641 1.00 52.41 294 ILE A CA 1
ATOM 2282 C C . ILE A 1 294 ? 24.718 20.532 1.322 1.00 52.41 294 ILE A C 1
ATOM 2284 O O . ILE A 1 294 ? 23.535 20.355 1.029 1.00 52.41 294 ILE A O 1
ATOM 2288 N N . GLY A 1 295 ? 25.537 21.215 0.518 1.00 44.69 295 GLY A N 1
ATOM 2289 C CA . GLY A 1 295 ? 25.037 21.683 -0.785 1.00 44.69 295 GLY A CA 1
ATOM 2290 C C . GLY A 1 295 ? 25.833 22.752 -1.519 1.00 44.69 295 GLY A C 1
ATOM 2291 O O . GLY A 1 295 ? 25.501 23.063 -2.663 1.00 44.69 295 GLY A O 1
ATOM 2292 N N . LEU A 1 296 ? 26.880 23.320 -0.923 1.00 51.00 296 LEU A N 1
ATOM 2293 C CA . LEU A 1 296 ? 27.793 24.162 -1.686 1.00 51.00 296 LEU A CA 1
ATOM 2294 C C . LEU A 1 296 ? 28.742 23.247 -2.453 1.00 51.00 296 LEU A C 1
ATOM 2296 O O . LEU A 1 296 ? 29.508 22.506 -1.862 1.00 51.00 296 LEU A O 1
ATOM 2300 N N . THR A 1 297 ? 28.658 23.247 -3.781 1.00 53.28 297 THR A N 1
ATOM 2301 C CA . THR A 1 297 ? 29.517 22.412 -4.621 1.00 53.28 297 THR A CA 1
ATOM 2302 C C . THR A 1 297 ? 30.431 23.286 -5.495 1.00 53.28 297 THR A C 1
ATOM 2304 O O . THR A 1 297 ? 29.995 23.770 -6.539 1.00 53.28 297 THR A O 1
ATOM 2307 N N . ILE A 1 298 ? 31.692 23.491 -5.104 1.00 56.97 298 ILE A N 1
ATOM 2308 C CA . ILE A 1 298 ? 32.697 24.319 -5.789 1.00 56.97 298 ILE A CA 1
ATOM 2309 C C . ILE A 1 298 ? 33.370 23.524 -6.913 1.00 56.97 298 ILE A C 1
ATOM 2311 O O . ILE A 1 298 ? 33.940 22.461 -6.738 1.00 56.97 298 ILE A O 1
ATOM 2315 N N . ARG A 1 299 ? 33.273 24.003 -8.142 1.00 53.03 299 ARG A N 1
ATOM 2316 C CA . ARG A 1 299 ? 33.766 23.276 -9.315 1.00 53.03 299 ARG A CA 1
ATOM 2317 C C . ARG A 1 299 ? 35.209 23.704 -9.639 1.00 53.03 299 ARG A C 1
ATOM 2319 O O . ARG A 1 299 ? 35.489 24.894 -9.576 1.00 53.03 299 ARG A O 1
ATOM 2326 N N . THR A 1 300 ? 36.121 22.772 -9.952 1.00 56.38 300 THR A N 1
ATOM 2327 C CA . THR A 1 300 ? 37.549 23.073 -10.212 1.00 56.38 300 THR A CA 1
ATOM 2328 C C . THR A 1 300 ? 38.078 22.355 -11.453 1.00 56.38 300 THR A C 1
ATOM 2330 O O . THR A 1 300 ? 37.730 21.209 -11.727 1.00 56.38 300 THR A O 1
ATOM 2333 N N . ASN A 1 301 ? 38.951 23.032 -12.204 1.00 57.19 301 ASN A N 1
ATOM 2334 C CA . ASN A 1 301 ? 39.655 22.479 -13.364 1.00 57.19 301 ASN A CA 1
ATOM 2335 C C . ASN A 1 301 ? 40.933 21.707 -12.985 1.00 57.19 301 ASN A C 1
ATOM 2337 O O . ASN A 1 301 ? 41.591 21.145 -13.862 1.00 57.19 301 ASN A O 1
ATOM 2341 N N . LYS A 1 302 ? 41.302 21.686 -11.698 1.00 58.53 302 LYS A N 1
ATOM 2342 C CA . LYS A 1 302 ? 42.419 20.889 -11.194 1.00 58.53 302 LYS A CA 1
ATOM 2343 C C . LYS A 1 302 ? 41.940 19.484 -10.842 1.00 58.53 302 LYS A C 1
ATOM 2345 O O . LYS A 1 302 ? 41.000 19.309 -10.072 1.00 58.53 302 LYS A O 1
ATOM 2350 N N . VAL A 1 303 ? 42.637 18.476 -11.358 1.00 61.66 303 VAL A N 1
ATOM 2351 C CA . VAL A 1 303 ? 42.479 17.092 -10.899 1.00 61.66 303 VAL A CA 1
ATOM 2352 C C . VAL A 1 303 ? 43.144 16.987 -9.529 1.00 61.66 303 VAL A C 1
ATOM 2354 O O . VAL A 1 303 ? 44.368 16.990 -9.434 1.00 61.66 303 VAL A O 1
ATOM 2357 N N . LEU A 1 304 ? 42.335 16.958 -8.469 1.00 60.62 304 LEU A N 1
ATOM 2358 C CA . LEU A 1 304 ? 42.826 16.945 -7.088 1.00 60.62 304 LEU A CA 1
ATOM 2359 C C . LEU A 1 304 ? 43.342 15.558 -6.657 1.00 60.62 304 LEU A C 1
ATOM 2361 O O . LEU A 1 304 ? 44.251 15.487 -5.837 1.00 60.62 304 LEU A O 1
ATOM 2365 N N . ASN A 1 305 ? 42.833 14.467 -7.249 1.00 60.25 305 ASN A N 1
ATOM 2366 C CA . ASN A 1 305 ? 43.306 13.101 -7.006 1.00 60.25 305 ASN A CA 1
ATOM 2367 C C . ASN A 1 305 ? 43.261 12.266 -8.303 1.00 60.25 305 ASN A C 1
ATOM 2369 O O . ASN A 1 305 ? 42.209 12.160 -8.931 1.00 60.25 305 ASN A O 1
ATOM 2373 N N . ASN A 1 306 ? 44.401 11.701 -8.716 1.00 55.53 306 ASN A N 1
ATOM 2374 C CA . ASN A 1 306 ? 44.553 10.920 -9.956 1.00 55.53 306 ASN A CA 1
ATOM 2375 C C . ASN A 1 306 ? 44.893 9.437 -9.696 1.00 55.53 306 ASN A C 1
ATOM 2377 O O . ASN A 1 306 ? 45.226 8.711 -10.627 1.00 55.53 306 ASN A O 1
ATOM 2381 N N . GLN A 1 307 ? 44.871 8.995 -8.434 1.00 62.88 307 GLN A N 1
ATOM 2382 C CA . GLN A 1 307 ? 45.156 7.608 -8.063 1.00 62.88 307 GLN A CA 1
ATOM 2383 C C . GLN A 1 307 ? 43.857 6.812 -7.924 1.00 62.88 307 GLN A C 1
ATOM 2385 O O . GLN A 1 307 ? 42.867 7.286 -7.367 1.00 62.88 307 GLN A O 1
ATOM 2390 N N . THR A 1 308 ? 43.868 5.580 -8.419 1.00 64.94 308 THR A N 1
ATOM 2391 C CA . THR A 1 308 ? 42.755 4.633 -8.299 1.00 64.94 308 THR A CA 1
ATOM 2392 C C . THR A 1 308 ? 42.636 4.087 -6.872 1.00 64.94 308 THR A C 1
ATOM 2394 O O . THR A 1 308 ? 43.604 4.067 -6.110 1.00 64.94 308 THR A O 1
ATOM 2397 N N . LEU A 1 309 ? 41.454 3.576 -6.502 1.00 62.62 309 LEU A N 1
ATOM 2398 C CA . LEU A 1 309 ? 41.237 2.925 -5.202 1.00 62.62 309 LEU A CA 1
ATOM 2399 C C . LEU A 1 309 ? 42.205 1.751 -4.969 1.00 62.62 309 LEU A C 1
ATOM 2401 O O . LEU A 1 309 ? 42.705 1.578 -3.861 1.00 62.62 309 LEU A O 1
ATOM 2405 N N . VAL A 1 310 ? 42.511 0.981 -6.016 1.00 67.06 310 VAL A N 1
ATOM 2406 C CA . VAL A 1 310 ? 43.449 -0.152 -5.954 1.00 67.06 310 VAL A CA 1
ATOM 2407 C C . VAL A 1 310 ? 44.872 0.320 -5.652 1.00 67.06 310 VAL A C 1
ATOM 2409 O O . VAL A 1 310 ? 45.540 -0.266 -4.806 1.00 67.06 310 VAL A O 1
ATOM 2412 N N . GLU A 1 311 ? 45.328 1.406 -6.281 1.00 68.88 311 GLU A N 1
ATOM 2413 C CA . GLU A 1 311 ? 46.642 1.997 -5.993 1.00 68.88 311 GLU A CA 1
ATOM 2414 C C . GLU A 1 311 ? 46.707 2.561 -4.570 1.00 68.88 311 GLU A C 1
ATOM 2416 O O . GLU A 1 311 ? 47.706 2.377 -3.877 1.00 68.88 311 GLU A O 1
ATOM 2421 N N . MET A 1 312 ? 45.631 3.200 -4.100 1.00 69.38 312 MET A N 1
ATOM 2422 C CA . MET A 1 312 ? 45.549 3.699 -2.725 1.00 69.38 312 MET A CA 1
ATOM 2423 C C . MET A 1 312 ? 45.578 2.563 -1.691 1.00 69.38 312 MET A C 1
ATOM 2425 O O . MET A 1 312 ? 46.283 2.681 -0.689 1.00 69.38 312 MET A O 1
ATOM 2429 N N . LEU A 1 313 ? 44.883 1.448 -1.948 1.00 67.88 313 LEU A N 1
ATOM 2430 C CA . LEU A 1 313 ? 44.906 0.255 -1.093 1.00 67.88 313 LEU A CA 1
ATOM 2431 C C . LEU A 1 313 ? 46.270 -0.447 -1.111 1.00 67.88 313 LEU A C 1
ATOM 2433 O O . LEU A 1 313 ? 46.766 -0.825 -0.055 1.00 67.88 313 LEU A O 1
ATOM 2437 N N . ALA A 1 314 ? 46.923 -0.555 -2.270 1.00 73.25 314 ALA A N 1
ATOM 2438 C CA . ALA A 1 314 ? 48.258 -1.146 -2.374 1.00 73.25 314 ALA A CA 1
ATOM 2439 C C . ALA A 1 314 ? 49.316 -0.338 -1.599 1.00 73.25 314 ALA A C 1
ATOM 2441 O O . ALA A 1 314 ? 50.192 -0.911 -0.950 1.00 73.25 314 ALA A O 1
ATOM 2442 N N . LEU A 1 315 ? 49.226 0.998 -1.629 1.00 70.88 315 LEU A N 1
ATOM 2443 C CA . LEU A 1 315 ? 50.090 1.876 -0.833 1.00 70.88 315 LEU A CA 1
ATOM 2444 C C . LEU A 1 315 ? 49.787 1.780 0.670 1.00 70.88 315 LEU A C 1
ATOM 2446 O O . LEU A 1 315 ? 50.712 1.856 1.481 1.00 70.88 315 LEU A O 1
ATOM 2450 N N . TYR A 1 316 ? 48.519 1.587 1.039 1.00 71.88 316 TYR A N 1
ATOM 2451 C CA . TYR A 1 316 ? 48.105 1.343 2.420 1.00 71.88 316 TYR A CA 1
ATOM 2452 C C . TYR A 1 316 ? 48.662 0.018 2.963 1.00 71.88 316 TYR A C 1
ATOM 2454 O O . TYR A 1 316 ? 49.286 0.013 4.022 1.00 71.88 316 TYR A O 1
ATOM 2462 N N . GLU A 1 317 ? 48.525 -1.085 2.218 1.00 72.81 317 GLU A N 1
ATOM 2463 C CA . GLU A 1 317 ? 49.030 -2.414 2.607 1.00 72.81 317 GLU A CA 1
ATOM 2464 C C . GLU A 1 317 ? 50.549 -2.441 2.818 1.00 72.81 317 GLU A C 1
ATOM 2466 O O . GLU A 1 317 ? 51.059 -3.183 3.658 1.00 72.81 317 GLU A O 1
ATOM 2471 N N . GLN A 1 318 ? 51.283 -1.605 2.085 1.00 75.06 318 GLN A N 1
ATOM 2472 C CA . GLN A 1 318 ? 52.738 -1.487 2.198 1.00 75.06 318 GLN A CA 1
ATOM 2473 C C . GLN A 1 318 ? 53.183 -0.487 3.279 1.00 75.06 318 GLN A C 1
ATOM 2475 O O . GLN A 1 318 ? 54.378 -0.229 3.409 1.00 75.06 318 GLN A O 1
ATOM 2480 N N . ASN A 1 319 ? 52.251 0.094 4.049 1.00 67.50 319 ASN A N 1
ATOM 2481 C CA . ASN A 1 319 ? 52.496 1.212 4.971 1.00 67.50 319 ASN A CA 1
ATOM 2482 C C . ASN A 1 319 ? 53.176 2.429 4.306 1.00 67.50 319 ASN A C 1
ATOM 2484 O O . ASN A 1 319 ? 53.807 3.238 4.983 1.00 67.50 319 ASN A O 1
ATOM 2488 N N . LEU A 1 320 ? 53.042 2.575 2.984 1.00 63.03 320 LEU A N 1
ATOM 2489 C CA . LEU A 1 320 ? 53.617 3.675 2.205 1.00 63.03 320 LEU A CA 1
ATOM 2490 C C . LEU A 1 320 ? 52.684 4.891 2.131 1.00 63.03 320 LEU A C 1
ATOM 2492 O O . LEU A 1 320 ? 53.151 5.991 1.840 1.00 63.03 320 LEU A O 1
ATOM 2496 N N . ARG A 1 321 ? 51.380 4.721 2.400 1.00 65.06 321 ARG A N 1
ATOM 2497 C CA . ARG A 1 321 ? 50.416 5.828 2.493 1.00 65.06 321 ARG A CA 1
ATOM 2498 C C . ARG A 1 321 ? 49.320 5.573 3.540 1.00 65.06 321 ARG A C 1
ATOM 2500 O O . ARG A 1 321 ? 48.672 4.530 3.479 1.00 65.06 321 ARG A O 1
ATOM 2507 N N . PRO A 1 322 ? 49.043 6.527 4.443 1.00 61.12 322 PRO A N 1
ATOM 2508 C CA . PRO A 1 322 ? 47.903 6.442 5.352 1.00 61.12 322 PRO A CA 1
ATOM 2509 C C . PRO A 1 322 ? 46.554 6.701 4.669 1.00 61.12 322 PRO A C 1
ATOM 2511 O O . PRO A 1 322 ? 46.411 7.656 3.910 1.00 61.12 322 PRO A O 1
ATOM 2514 N N . LEU A 1 323 ? 45.530 5.905 5.000 1.00 64.12 323 LEU A N 1
ATOM 2515 C CA . LEU A 1 323 ? 44.118 6.200 4.703 1.00 64.12 323 LEU A CA 1
ATOM 2516 C C . LEU A 1 323 ? 43.466 6.850 5.932 1.00 64.12 323 LEU A C 1
ATOM 2518 O O . LEU A 1 323 ? 42.628 6.258 6.607 1.00 64.12 323 LEU A O 1
ATOM 2522 N N . THR A 1 324 ? 43.937 8.051 6.272 1.00 62.62 324 THR A N 1
ATOM 2523 C CA . THR A 1 324 ? 43.641 8.724 7.553 1.00 62.62 324 THR A CA 1
ATOM 2524 C C . THR A 1 324 ? 42.548 9.788 7.484 1.00 62.62 324 THR A C 1
ATOM 2526 O O . THR A 1 324 ? 42.120 10.252 8.535 1.00 62.62 324 THR A O 1
ATOM 2529 N N . SER A 1 325 ? 42.105 10.197 6.288 1.00 66.44 325 SER A N 1
ATOM 2530 C CA . SER A 1 325 ? 41.037 11.197 6.128 1.00 66.44 325 SER A CA 1
ATOM 2531 C C . SER A 1 325 ? 39.660 10.524 6.175 1.00 66.44 325 SER A C 1
ATOM 2533 O O . SER A 1 325 ? 39.321 9.691 5.334 1.00 66.44 325 SER A O 1
ATOM 2535 N N . GLY A 1 326 ? 38.862 10.865 7.187 1.00 66.06 326 GLY A N 1
ATOM 2536 C CA . GLY A 1 326 ? 37.445 10.511 7.256 1.00 66.06 326 GLY A CA 1
ATOM 2537 C C . GLY A 1 326 ? 36.611 11.424 6.354 1.00 66.06 326 GLY A C 1
ATOM 2538 O O . GLY A 1 326 ? 36.835 12.629 6.337 1.00 66.06 326 GLY A O 1
ATOM 2539 N N . PHE A 1 327 ? 35.653 10.855 5.611 1.00 64.75 327 PHE A N 1
ATOM 2540 C CA . PHE A 1 327 ? 34.790 11.573 4.651 1.00 64.75 327 PHE A CA 1
ATOM 2541 C C . PHE A 1 327 ? 35.529 12.361 3.549 1.00 64.75 327 PHE A C 1
ATOM 2543 O O . PHE A 1 327 ? 34.928 13.222 2.914 1.00 64.75 327 PHE A O 1
ATOM 2550 N N . ASN A 1 328 ? 36.807 12.053 3.286 1.00 68.50 328 ASN A N 1
ATOM 2551 C CA . ASN A 1 328 ? 37.686 12.846 2.412 1.00 68.50 328 ASN A CA 1
ATOM 2552 C C . ASN A 1 328 ? 37.762 14.331 2.816 1.00 68.50 328 ASN A C 1
ATOM 2554 O O . ASN A 1 328 ? 38.035 15.192 1.977 1.00 68.50 328 ASN A O 1
ATOM 2558 N N . THR A 1 329 ? 37.496 14.642 4.088 1.00 75.38 329 THR A N 1
ATOM 2559 C CA . THR A 1 329 ? 37.631 15.994 4.622 1.00 75.38 329 THR A CA 1
ATOM 2560 C C . THR A 1 329 ? 39.112 16.321 4.774 1.00 75.38 329 THR A C 1
ATOM 2562 O O . THR A 1 329 ? 39.880 15.529 5.329 1.00 75.38 329 THR A O 1
ATOM 2565 N N . GLU A 1 330 ? 39.514 17.485 4.277 1.00 77.69 330 GLU A N 1
ATOM 2566 C CA . GLU A 1 330 ? 40.917 17.914 4.261 1.00 77.69 330 GLU A CA 1
ATOM 2567 C C . GLU A 1 330 ? 41.129 19.210 5.034 1.00 77.69 330 GLU A C 1
ATOM 2569 O O . GLU A 1 330 ? 42.109 19.320 5.768 1.00 77.69 330 GLU A O 1
ATOM 2574 N N . VAL A 1 331 ? 40.204 20.165 4.911 1.00 81.56 331 VAL A N 1
ATOM 2575 C CA . VAL A 1 331 ? 40.334 21.498 5.512 1.00 81.56 331 VAL A CA 1
ATOM 2576 C C . VAL A 1 331 ? 39.130 21.791 6.396 1.00 81.56 331 VAL A C 1
ATOM 2578 O O . VAL A 1 331 ? 37.987 21.521 6.015 1.00 81.56 331 VAL A O 1
ATOM 2581 N N . ILE A 1 332 ? 39.401 22.367 7.564 1.00 86.56 332 ILE A N 1
ATOM 2582 C CA . ILE A 1 332 ? 38.415 23.005 8.432 1.00 86.56 332 ILE A CA 1
ATOM 2583 C C . ILE A 1 332 ? 38.656 24.511 8.459 1.00 86.56 332 ILE A C 1
ATOM 2585 O O . ILE A 1 332 ? 39.803 24.957 8.436 1.00 86.56 332 ILE A O 1
ATOM 2589 N N . ALA A 1 333 ? 37.589 25.302 8.523 1.00 86.56 333 ALA A N 1
ATOM 2590 C CA . ALA A 1 333 ? 37.700 26.722 8.828 1.00 86.56 333 ALA A CA 1
ATOM 2591 C C . ALA A 1 333 ? 36.607 27.167 9.795 1.00 86.56 333 ALA A C 1
ATOM 2593 O O . ALA A 1 333 ? 35.439 26.842 9.607 1.00 86.56 333 ALA A O 1
ATOM 2594 N N . PHE A 1 334 ? 36.980 27.954 10.795 1.00 86.94 334 PHE A N 1
ATOM 2595 C CA . PHE A 1 334 ? 36.063 28.608 11.717 1.00 86.94 334 PHE A CA 1
ATOM 2596 C C . PHE A 1 334 ? 36.060 30.109 11.444 1.00 86.94 334 PHE A C 1
ATOM 2598 O O . PHE A 1 334 ? 37.114 30.742 11.370 1.00 86.94 334 PHE A O 1
ATOM 2605 N N . THR A 1 335 ? 34.878 30.694 11.285 1.00 83.81 335 THR A N 1
ATOM 2606 C CA . THR A 1 335 ? 34.724 32.123 11.000 1.00 83.81 335 THR A CA 1
ATOM 2607 C C . THR A 1 335 ? 33.447 32.689 11.617 1.00 83.81 335 THR A C 1
ATOM 2609 O O . THR A 1 335 ? 32.677 31.954 12.232 1.00 83.81 335 THR A O 1
ATOM 2612 N N . ASN A 1 336 ? 33.249 33.999 11.454 1.00 78.69 336 ASN A N 1
ATOM 2613 C CA . ASN A 1 336 ? 32.064 34.721 11.895 1.00 78.69 336 ASN A CA 1
ATOM 2614 C C . ASN A 1 336 ? 31.288 35.320 10.720 1.00 78.69 336 ASN A C 1
ATOM 2616 O O . ASN A 1 336 ? 31.876 35.737 9.720 1.00 78.69 336 ASN A O 1
ATOM 2620 N N . PHE A 1 337 ? 29.970 35.439 10.854 1.00 65.00 337 PHE A N 1
ATOM 2621 C CA . PHE A 1 337 ? 29.129 36.100 9.867 1.00 65.00 337 PHE A CA 1
ATOM 2622 C C . PHE A 1 337 ? 29.343 37.630 9.885 1.00 65.00 337 PHE A C 1
ATOM 2624 O O . PHE A 1 337 ? 29.132 38.309 10.892 1.00 65.00 337 PHE A O 1
ATOM 2631 N N . GLY A 1 338 ? 29.734 38.209 8.742 1.00 59.47 338 GLY A N 1
ATOM 2632 C CA . GLY A 1 338 ? 29.976 39.654 8.588 1.00 59.47 338 GLY A CA 1
ATOM 2633 C C . GLY A 1 338 ? 31.285 40.151 9.229 1.00 59.47 338 GLY A C 1
ATOM 2634 O O . GLY A 1 338 ? 32.178 39.372 9.530 1.00 59.47 338 GLY A O 1
ATOM 2635 N N . GLN A 1 339 ? 31.421 41.467 9.454 1.00 53.38 339 GLN A N 1
ATOM 2636 C CA . GLN A 1 339 ? 32.570 42.063 10.178 1.00 53.38 339 GLN A CA 1
ATOM 2637 C C . GLN A 1 339 ? 32.431 41.943 11.710 1.00 53.38 339 GLN A C 1
ATOM 2639 O O . GLN A 1 339 ? 32.803 42.844 12.464 1.00 53.38 339 GLN A O 1
ATOM 2644 N N . SER A 1 340 ? 31.837 40.849 12.178 1.00 54.69 340 SER A N 1
ATOM 2645 C CA . SER A 1 340 ? 31.692 40.543 13.596 1.00 54.69 340 SER A CA 1
ATOM 2646 C C . SER A 1 340 ? 33.081 40.330 14.214 1.00 54.69 340 SER A C 1
ATOM 2648 O O . SER A 1 340 ? 33.803 39.415 13.828 1.00 54.69 340 SER A O 1
ATOM 2650 N N . GLN A 1 341 ? 33.473 41.175 15.177 1.00 56.00 341 GLN A N 1
ATOM 2651 C CA . GLN A 1 341 ? 34.706 41.004 15.966 1.00 56.00 341 GLN A CA 1
ATOM 2652 C C . GLN A 1 341 ? 34.555 39.939 17.070 1.00 56.00 341 GLN A C 1
ATOM 2654 O O . GLN A 1 341 ? 35.262 39.990 18.077 1.00 56.00 341 GLN A O 1
ATOM 2659 N N . ASN A 1 342 ? 33.598 39.016 16.939 1.00 62.03 342 ASN A N 1
ATOM 2660 C CA . ASN A 1 342 ? 33.351 38.025 17.974 1.00 62.03 342 ASN A CA 1
ATOM 2661 C C . ASN A 1 342 ? 34.540 37.060 18.089 1.00 62.03 342 ASN A C 1
ATOM 2663 O O . ASN A 1 342 ? 35.101 36.627 17.085 1.00 62.03 342 ASN A O 1
ATOM 2667 N N . VAL A 1 343 ? 34.948 36.744 19.316 1.00 67.69 343 VAL A N 1
ATOM 2668 C CA . VAL A 1 343 ? 36.081 35.833 19.560 1.00 67.69 343 VAL A CA 1
ATOM 2669 C C . VAL A 1 343 ? 35.653 34.380 19.332 1.00 67.69 343 VAL A C 1
ATOM 2671 O O . VAL A 1 343 ? 36.450 33.568 18.871 1.00 67.69 343 VAL A O 1
ATOM 2674 N N . ARG A 1 344 ? 34.374 34.082 19.588 1.00 78.44 344 ARG A N 1
ATOM 2675 C CA . ARG A 1 344 ? 33.742 32.779 19.376 1.00 78.44 344 ARG A CA 1
ATOM 2676 C C . ARG A 1 344 ? 33.228 32.654 17.932 1.00 78.44 344 ARG A C 1
ATOM 2678 O O . ARG A 1 344 ? 32.493 33.551 17.520 1.00 78.44 344 ARG A O 1
ATOM 2685 N N . PRO A 1 345 ? 33.575 31.583 17.187 1.00 81.38 345 PRO A N 1
ATOM 2686 C CA . PRO A 1 345 ? 33.116 31.380 15.812 1.00 81.38 345 PRO A CA 1
ATOM 2687 C C . PRO A 1 345 ? 31.625 31.019 15.741 1.00 81.38 345 PRO A C 1
ATOM 2689 O O . PRO A 1 345 ? 31.164 30.173 16.507 1.00 81.38 345 PRO A O 1
ATOM 2692 N N . ASP A 1 346 ? 30.891 31.594 14.784 1.00 76.06 346 ASP A N 1
ATOM 2693 C CA . ASP A 1 346 ? 29.482 31.272 14.500 1.00 76.06 346 ASP A CA 1
ATOM 2694 C C . ASP A 1 346 ? 29.280 30.410 13.234 1.00 76.06 346 ASP A C 1
ATOM 2696 O O . ASP A 1 346 ? 28.172 29.918 13.003 1.00 76.06 346 ASP A O 1
ATOM 2700 N N . ILE A 1 347 ? 30.340 30.158 12.453 1.00 74.25 347 ILE A N 1
ATOM 2701 C CA . ILE A 1 347 ? 30.345 29.285 11.271 1.00 74.25 347 ILE A CA 1
ATOM 2702 C C . ILE A 1 347 ? 31.558 28.346 11.300 1.00 74.25 347 ILE A C 1
ATOM 2704 O O . ILE A 1 347 ? 32.699 28.780 11.456 1.00 74.25 347 ILE A O 1
ATOM 2708 N N . GLU A 1 348 ? 31.311 27.062 11.058 1.00 82.12 348 GLU A N 1
ATOM 2709 C CA . GLU A 1 348 ? 32.311 26.032 10.772 1.00 82.12 348 GLU A CA 1
ATOM 2710 C C . GLU A 1 348 ? 32.142 25.523 9.333 1.00 82.12 348 GLU A C 1
ATOM 2712 O O . GLU A 1 348 ? 31.059 25.096 8.923 1.00 82.12 348 GLU A O 1
ATOM 2717 N N . TYR A 1 349 ? 33.225 25.569 8.560 1.00 79.50 349 TYR A N 1
ATOM 2718 C CA . TYR A 1 349 ? 33.328 24.981 7.232 1.00 79.50 349 TYR A CA 1
ATOM 2719 C C . TYR A 1 349 ? 34.085 23.661 7.303 1.00 79.50 349 TYR A C 1
ATOM 2721 O O . TYR A 1 349 ? 35.245 23.642 7.712 1.00 79.50 349 TYR A O 1
ATOM 2729 N N . LEU A 1 350 ? 33.467 22.583 6.818 1.00 78.69 350 LEU A N 1
ATOM 2730 C CA . LEU A 1 350 ? 34.175 21.345 6.486 1.00 78.69 350 LEU A CA 1
ATOM 2731 C C . LEU A 1 350 ? 34.326 21.290 4.968 1.00 78.69 350 LEU A C 1
ATOM 2733 O O . LEU A 1 350 ? 33.340 21.425 4.239 1.00 78.69 350 LEU A O 1
ATOM 2737 N N . LEU A 1 351 ? 35.545 21.098 4.479 1.00 75.75 351 LEU A N 1
ATOM 2738 C CA . LEU A 1 351 ? 35.828 21.033 3.050 1.00 75.75 351 LEU A CA 1
ATOM 2739 C C . LEU A 1 351 ? 36.380 19.662 2.687 1.00 75.75 351 LEU A C 1
ATOM 2741 O O . LEU A 1 351 ? 37.399 19.227 3.233 1.00 75.75 351 LEU A O 1
ATOM 2745 N N . ALA A 1 352 ? 35.707 19.002 1.747 1.00 73.19 352 ALA A N 1
ATOM 2746 C CA . ALA A 1 352 ? 36.051 17.661 1.308 1.00 73.19 352 ALA A CA 1
ATOM 2747 C C . ALA A 1 352 ? 36.283 17.605 -0.203 1.00 73.19 352 ALA A C 1
ATOM 2749 O O . ALA A 1 352 ? 35.615 18.287 -0.990 1.00 73.19 352 ALA A O 1
ATOM 2750 N N . THR A 1 353 ? 37.224 16.760 -0.625 1.00 67.69 353 THR A N 1
ATOM 2751 C CA . THR A 1 353 ? 37.407 16.457 -2.044 1.00 67.69 353 THR A CA 1
ATOM 2752 C C . THR A 1 353 ? 36.460 15.332 -2.482 1.00 67.69 353 THR A C 1
ATOM 2754 O O . THR A 1 353 ? 36.242 14.365 -1.744 1.00 67.69 353 THR A O 1
ATOM 2757 N N . PRO A 1 354 ? 35.870 15.412 -3.692 1.00 54.72 354 PRO A N 1
ATOM 2758 C CA . PRO A 1 354 ? 35.102 14.298 -4.232 1.00 54.72 354 PRO A CA 1
ATOM 2759 C C . PRO A 1 354 ? 35.999 13.066 -4.350 1.00 54.72 354 PRO A C 1
ATOM 2761 O O . PRO A 1 354 ? 37.108 13.151 -4.879 1.00 54.72 354 PRO A O 1
ATOM 2764 N N . SER A 1 355 ? 35.506 11.912 -3.899 1.00 51.44 355 SER A N 1
ATOM 2765 C CA . SER A 1 355 ? 36.196 10.635 -4.104 1.00 51.44 355 SER A CA 1
ATOM 2766 C C . SER A 1 355 ? 36.481 10.415 -5.600 1.00 51.44 355 SER A C 1
ATOM 2768 O O . SER A 1 355 ? 35.593 10.689 -6.418 1.00 51.44 355 SER A O 1
ATOM 2770 N N . PRO A 1 356 ? 37.669 9.911 -5.997 1.00 42.16 356 PRO A N 1
ATOM 2771 C CA . PRO A 1 356 ? 37.905 9.504 -7.373 1.00 42.16 356 PRO A CA 1
ATOM 2772 C C . PRO A 1 356 ? 36.884 8.417 -7.746 1.00 42.16 356 PRO A C 1
ATOM 2774 O O . PRO A 1 356 ? 36.941 7.281 -7.285 1.00 42.16 356 PRO A O 1
ATOM 2777 N N . SER A 1 357 ? 35.940 8.822 -8.597 1.00 37.97 357 SER A N 1
ATOM 2778 C CA . SER A 1 357 ? 34.805 8.085 -9.158 1.00 37.97 357 SER A CA 1
ATOM 2779 C C . SER A 1 357 ? 33.493 8.073 -8.342 1.00 37.97 357 SER A C 1
ATOM 2781 O O . SER A 1 357 ? 33.319 7.451 -7.294 1.00 37.97 357 SER A O 1
ATOM 2783 N N . SER A 1 358 ? 32.490 8.721 -8.933 1.00 41.03 358 SER A N 1
ATOM 2784 C CA . SER A 1 358 ? 31.065 8.608 -8.608 1.00 41.03 358 SER A CA 1
ATOM 2785 C C . SER A 1 358 ? 30.498 7.199 -8.851 1.00 41.03 358 SER A C 1
ATOM 2787 O O . SER A 1 358 ? 29.425 6.876 -8.342 1.00 41.03 358 SER A O 1
ATOM 2789 N N . THR A 1 359 ? 31.218 6.338 -9.574 1.00 35.84 359 THR A N 1
ATOM 2790 C CA . THR A 1 359 ? 30.925 4.904 -9.710 1.00 35.84 359 THR A CA 1
ATOM 2791 C C . THR A 1 359 ? 31.414 4.095 -8.511 1.00 35.84 359 THR A C 1
ATOM 2793 O O . THR A 1 359 ? 30.665 3.241 -8.035 1.00 35.84 359 THR A O 1
ATOM 2796 N N . ASP A 1 360 ? 32.576 4.414 -7.928 1.00 36.31 360 ASP A N 1
ATOM 2797 C CA . ASP A 1 360 ? 33.048 3.718 -6.727 1.00 36.31 360 ASP A CA 1
ATOM 2798 C C . ASP A 1 360 ? 32.555 4.346 -5.427 1.00 36.31 360 ASP A C 1
ATOM 2800 O O . ASP A 1 360 ? 32.554 3.670 -4.413 1.00 36.31 360 ASP A O 1
ATOM 2804 N N . ALA A 1 361 ? 32.017 5.567 -5.415 1.00 35.12 361 ALA A N 1
ATOM 2805 C CA . ALA A 1 361 ? 31.213 6.034 -4.281 1.00 35.12 361 ALA A CA 1
ATOM 2806 C C . ALA A 1 361 ? 29.927 5.200 -4.145 1.00 35.12 361 ALA A C 1
ATOM 2808 O O . ALA A 1 361 ? 29.539 4.847 -3.035 1.00 35.12 361 ALA A O 1
ATOM 2809 N N . GLN A 1 362 ? 29.316 4.783 -5.263 1.00 33.97 362 GLN A N 1
ATOM 2810 C CA . GLN A 1 362 ? 28.274 3.755 -5.245 1.00 33.97 362 GLN A CA 1
ATOM 2811 C C . GLN A 1 362 ? 28.832 2.378 -4.899 1.00 33.97 362 GLN A C 1
ATOM 2813 O O . GLN A 1 362 ? 28.081 1.593 -4.340 1.00 33.97 362 GLN A O 1
ATOM 2818 N N . PHE A 1 363 ? 30.106 2.077 -5.168 1.00 33.38 363 PHE A N 1
ATOM 2819 C CA . PHE A 1 363 ? 30.776 0.847 -4.731 1.00 33.38 363 PHE A CA 1
ATOM 2820 C C . PHE A 1 363 ? 31.202 0.878 -3.257 1.00 33.38 363 PHE A C 1
ATOM 2822 O O . PHE A 1 363 ? 31.202 -0.168 -2.642 1.00 33.38 363 PHE A O 1
ATOM 2829 N N . ILE A 1 364 ? 31.473 2.035 -2.646 1.00 35.69 364 ILE A N 1
ATOM 2830 C CA . ILE A 1 364 ? 31.811 2.232 -1.228 1.00 35.69 364 ILE A CA 1
ATOM 2831 C C . ILE A 1 364 ? 30.534 2.377 -0.412 1.00 35.69 364 ILE A C 1
ATOM 2833 O O . ILE A 1 364 ? 30.440 1.771 0.643 1.00 35.69 364 ILE A O 1
ATOM 2837 N N . PHE A 1 365 ? 29.496 3.052 -0.915 1.00 35.22 365 PHE A N 1
ATOM 2838 C CA . PHE A 1 365 ? 28.154 2.939 -0.347 1.00 35.22 365 PHE A CA 1
ATOM 2839 C C . PHE A 1 365 ? 27.574 1.556 -0.597 1.00 35.22 365 PHE A C 1
ATOM 2841 O O . PHE A 1 365 ? 26.923 1.042 0.299 1.00 35.22 365 PHE A O 1
ATOM 2848 N N . ARG A 1 366 ? 27.843 0.888 -1.728 1.00 32.31 366 ARG A N 1
ATOM 2849 C CA . ARG A 1 366 ? 27.512 -0.534 -1.875 1.00 32.31 366 ARG A CA 1
ATOM 2850 C C . ARG A 1 366 ? 28.375 -1.376 -0.967 1.00 32.31 366 ARG A C 1
ATOM 2852 O O . ARG A 1 366 ? 27.788 -2.254 -0.396 1.00 32.31 366 ARG A O 1
ATOM 2859 N N . ILE A 1 367 ? 29.660 -1.137 -0.731 1.00 32.28 367 ILE A N 1
ATOM 2860 C CA . ILE A 1 367 ? 30.500 -1.937 0.177 1.00 32.28 367 ILE A CA 1
ATOM 2861 C C . ILE A 1 367 ? 30.162 -1.644 1.632 1.00 32.28 367 ILE A C 1
ATOM 2863 O O . ILE A 1 367 ? 30.168 -2.568 2.414 1.00 32.28 367 ILE A O 1
ATOM 2867 N N . MET A 1 368 ? 29.762 -0.435 2.017 1.00 31.97 368 MET A N 1
ATOM 2868 C CA . MET A 1 368 ? 29.231 -0.129 3.347 1.00 31.97 368 MET A CA 1
ATOM 2869 C C . MET A 1 368 ? 27.834 -0.715 3.510 1.00 31.97 368 MET A C 1
ATOM 2871 O O . MET A 1 368 ? 27.557 -1.323 4.536 1.00 31.97 368 MET A O 1
ATOM 2875 N N . LYS A 1 369 ? 26.985 -0.647 2.480 1.00 30.11 369 LYS A N 1
ATOM 2876 C CA . LYS A 1 369 ? 25.680 -1.313 2.451 1.00 30.11 369 LYS A CA 1
ATOM 2877 C C . LYS A 1 369 ? 25.833 -2.823 2.327 1.00 30.11 369 LYS A C 1
ATOM 2879 O O . LYS A 1 369 ? 24.951 -3.489 2.821 1.00 30.11 369 LYS A O 1
ATOM 2884 N N . THR A 1 370 ? 26.935 -3.355 1.787 1.00 28.08 370 THR A N 1
ATOM 2885 C CA . THR A 1 370 ? 27.324 -4.774 1.599 1.00 28.08 370 THR A CA 1
ATOM 2886 C C . THR A 1 370 ? 28.248 -5.252 2.704 1.00 28.08 370 THR A C 1
ATOM 2888 O O . THR A 1 370 ? 28.414 -6.440 2.809 1.00 28.08 370 THR A O 1
ATOM 2891 N N . LEU A 1 371 ? 28.759 -4.409 3.601 1.00 29.59 371 LEU A N 1
ATOM 2892 C CA . LEU A 1 371 ? 29.370 -4.786 4.881 1.00 29.59 371 LEU A CA 1
ATOM 2893 C C . LEU A 1 371 ? 28.297 -4.756 5.964 1.00 29.59 371 LEU A C 1
ATOM 2895 O O . LEU A 1 371 ? 28.216 -5.697 6.742 1.00 29.59 371 LEU A O 1
ATOM 2899 N N . TYR A 1 372 ? 27.386 -3.774 5.933 1.00 32.41 372 TYR A N 1
ATOM 2900 C CA . TYR A 1 372 ? 26.137 -3.837 6.694 1.00 32.41 372 TYR A CA 1
ATOM 2901 C C . TYR A 1 372 ? 25.209 -4.940 6.179 1.00 32.41 372 TYR A C 1
ATOM 2903 O O . TYR A 1 372 ? 24.539 -5.568 6.996 1.00 32.41 372 TYR A O 1
ATOM 2911 N N . SER A 1 373 ? 25.203 -5.241 4.872 1.00 27.44 373 SER A N 1
ATOM 2912 C CA . SER A 1 373 ? 24.467 -6.384 4.317 1.00 27.44 373 SER A CA 1
ATOM 2913 C C . SER A 1 373 ? 25.250 -7.685 4.218 1.00 27.44 373 SER A C 1
ATOM 2915 O O . SER A 1 373 ? 24.597 -8.702 4.310 1.00 27.44 373 SER A O 1
ATOM 2917 N N . PHE A 1 374 ? 26.587 -7.750 4.241 1.00 26.36 374 PHE A N 1
ATOM 2918 C CA . PHE A 1 374 ? 27.294 -9.022 4.518 1.00 26.36 374 PHE A CA 1
ATOM 2919 C C . PHE A 1 374 ? 27.141 -9.427 5.979 1.00 26.36 374 PHE A C 1
ATOM 2921 O O . PHE A 1 374 ? 27.056 -10.614 6.274 1.00 26.36 374 PHE A O 1
ATOM 2928 N N . LEU A 1 375 ? 27.063 -8.459 6.897 1.00 29.39 375 LEU A N 1
ATOM 2929 C CA . LEU A 1 375 ? 26.762 -8.743 8.299 1.00 29.39 375 LEU A CA 1
ATOM 2930 C C . LEU A 1 375 ? 25.265 -9.004 8.551 1.00 29.39 375 LEU A C 1
ATOM 2932 O O . LEU A 1 375 ? 24.938 -9.557 9.597 1.00 29.39 375 LEU A O 1
ATOM 2936 N N . SER A 1 376 ? 24.364 -8.691 7.605 1.00 27.81 376 SER A N 1
ATOM 2937 C CA . SER A 1 376 ? 22.925 -9.019 7.701 1.00 27.81 376 SER A CA 1
ATOM 2938 C C . SER A 1 376 ? 22.397 -10.045 6.679 1.00 27.81 376 SER A C 1
ATOM 2940 O O . SER A 1 376 ? 21.266 -10.497 6.820 1.00 27.81 376 SER A O 1
ATOM 2942 N N . LEU A 1 377 ? 23.217 -10.538 5.742 1.00 25.19 377 LEU A N 1
ATOM 2943 C CA . LEU A 1 377 ? 22.895 -11.624 4.794 1.00 25.19 377 LEU A CA 1
ATOM 2944 C C . LEU A 1 377 ? 23.337 -13.014 5.270 1.00 25.19 377 LEU A C 1
ATOM 2946 O O . LEU A 1 377 ? 23.397 -13.950 4.476 1.00 25.19 377 LEU A O 1
ATOM 2950 N N . LEU A 1 378 ? 23.576 -13.197 6.570 1.00 27.73 378 LEU A N 1
ATOM 2951 C CA . LEU A 1 378 ? 23.571 -14.543 7.152 1.00 27.73 378 LEU A CA 1
ATOM 2952 C C . LEU A 1 378 ? 22.180 -15.002 7.614 1.00 27.73 378 LEU A C 1
ATOM 2954 O O . LEU A 1 378 ? 22.068 -16.133 8.077 1.00 27.73 378 LEU A O 1
ATOM 2958 N N . TRP A 1 379 ? 21.117 -14.197 7.470 1.00 23.33 379 TRP A N 1
ATOM 2959 C CA . TRP A 1 379 ? 19.773 -14.585 7.918 1.00 23.33 379 TRP A CA 1
ATOM 2960 C C . TRP A 1 379 ? 18.633 -14.190 6.939 1.00 23.33 379 TRP A C 1
ATOM 2962 O O . TRP A 1 379 ? 18.106 -13.088 7.015 1.00 23.33 379 TRP A O 1
ATOM 2972 N N . LEU A 1 380 ? 18.207 -15.196 6.139 1.00 23.77 380 LEU A N 1
ATOM 2973 C CA . LEU A 1 380 ? 16.840 -15.520 5.627 1.00 23.77 380 LEU A CA 1
ATOM 2974 C C . LEU A 1 380 ? 16.263 -14.678 4.448 1.00 23.77 380 LEU A C 1
ATOM 2976 O O . LEU A 1 380 ? 16.415 -13.469 4.435 1.00 23.77 380 LEU A O 1
ATOM 2980 N N . CYS A 1 381 ? 15.529 -15.186 3.432 1.00 23.86 381 CYS A N 1
ATOM 2981 C CA . CYS A 1 381 ? 14.768 -16.438 3.177 1.00 23.86 381 CYS A CA 1
ATOM 2982 C C . CYS A 1 381 ? 14.334 -16.495 1.665 1.00 23.86 381 CYS A C 1
ATOM 2984 O O . CYS A 1 381 ? 14.422 -15.447 1.023 1.00 23.86 381 CYS A O 1
ATOM 2986 N N . PRO A 1 382 ? 13.796 -17.604 1.076 1.00 27.27 382 PRO A N 1
ATOM 2987 C CA . PRO A 1 382 ? 12.338 -17.808 1.181 1.00 27.27 382 PRO A CA 1
ATOM 2988 C C . PRO A 1 382 ? 11.789 -19.264 1.168 1.00 27.27 382 PRO A C 1
ATOM 2990 O O . PRO A 1 382 ? 12.155 -20.102 0.353 1.00 27.27 382 PRO A O 1
ATOM 2993 N N . LEU A 1 383 ? 10.774 -19.461 2.025 1.00 22.34 383 LEU A N 1
ATOM 2994 C CA . LEU A 1 383 ? 9.482 -20.142 1.789 1.00 22.34 383 LEU A CA 1
ATOM 2995 C C . LEU A 1 383 ? 9.439 -21.619 1.334 1.00 22.34 383 LEU A C 1
ATOM 2997 O O . LEU A 1 383 ? 9.344 -21.882 0.144 1.00 22.34 383 LEU A O 1
ATOM 3001 N N . ILE A 1 384 ? 9.200 -22.532 2.293 1.00 22.31 384 ILE A N 1
ATOM 3002 C CA . ILE A 1 384 ? 8.003 -23.411 2.324 1.00 22.31 384 ILE A CA 1
ATOM 3003 C C . ILE A 1 384 ? 7.515 -23.510 3.788 1.00 22.31 384 ILE A C 1
ATOM 3005 O O . ILE A 1 384 ? 8.302 -23.697 4.711 1.00 22.31 384 ILE A O 1
ATOM 3009 N N . ARG A 1 385 ? 6.207 -23.316 4.008 1.00 24.38 385 ARG A N 1
ATOM 3010 C CA . ARG A 1 385 ? 5.527 -23.222 5.316 1.00 24.38 385 ARG A CA 1
ATOM 3011 C C . ARG A 1 385 ? 5.577 -24.518 6.139 1.00 24.38 385 ARG A C 1
ATOM 3013 O O . ARG A 1 385 ? 5.082 -25.536 5.673 1.00 24.38 385 ARG A O 1
ATOM 3020 N N . MET A 1 386 ? 5.945 -24.410 7.418 1.00 22.30 386 MET A N 1
ATOM 3021 C CA . MET A 1 386 ? 5.355 -25.173 8.531 1.00 22.30 386 MET A CA 1
ATOM 3022 C C . MET A 1 386 ? 5.539 -24.382 9.839 1.00 22.30 386 MET A C 1
ATOM 3024 O O . MET A 1 386 ? 6.653 -24.032 10.212 1.00 22.30 386 MET A O 1
ATOM 3028 N N . ASN A 1 387 ? 4.438 -24.060 10.521 1.00 24.48 387 ASN A N 1
ATOM 3029 C CA . ASN A 1 387 ? 4.443 -23.307 11.778 1.00 24.48 387 ASN A CA 1
ATOM 3030 C C . ASN A 1 387 ? 4.866 -24.199 12.957 1.00 24.48 387 ASN A C 1
ATOM 3032 O O . ASN A 1 387 ? 4.115 -25.097 13.331 1.00 24.48 387 ASN A O 1
ATOM 3036 N N . CYS A 1 388 ? 5.997 -23.892 13.594 1.00 23.41 388 CYS A N 1
ATOM 3037 C CA . CYS A 1 388 ? 6.301 -24.212 14.994 1.00 23.41 388 CYS A CA 1
ATOM 3038 C C . CYS A 1 388 ? 7.201 -23.100 15.558 1.00 23.41 388 CYS A C 1
ATOM 3040 O O . CYS A 1 388 ? 8.217 -22.760 14.962 1.00 23.41 388 CYS A O 1
ATOM 3042 N N . ILE A 1 389 ? 6.800 -22.512 16.686 1.00 25.30 389 ILE A N 1
ATOM 3043 C CA . ILE A 1 389 ? 7.486 -21.400 17.358 1.00 25.30 389 ILE A CA 1
ATOM 3044 C C . ILE A 1 389 ? 8.568 -21.968 18.291 1.00 25.30 389 ILE A C 1
ATOM 3046 O O . ILE A 1 389 ? 8.270 -22.845 19.102 1.00 25.30 389 ILE A O 1
ATOM 3050 N N . THR A 1 390 ? 9.791 -21.436 18.229 1.00 26.36 390 THR A N 1
ATOM 3051 C CA . THR A 1 390 ? 10.840 -21.620 19.251 1.00 26.36 390 THR A CA 1
ATOM 3052 C C . THR A 1 390 ? 11.438 -20.263 19.631 1.00 26.36 390 THR A C 1
ATOM 3054 O O . THR A 1 390 ? 11.922 -19.554 18.752 1.00 26.36 390 THR A O 1
ATOM 3057 N N . GLU A 1 391 ? 11.432 -19.922 20.922 1.00 25.16 391 GLU A N 1
ATOM 3058 C CA . GLU A 1 391 ? 12.223 -18.824 21.511 1.00 25.16 391 GLU A CA 1
ATOM 3059 C C . GLU A 1 391 ? 13.618 -19.335 21.955 1.00 25.16 391 GLU A C 1
ATOM 3061 O O . GLU A 1 391 ? 13.729 -20.515 22.305 1.00 25.16 391 GLU A O 1
ATOM 3066 N N . PRO A 1 392 ? 14.687 -18.505 21.970 1.00 27.98 392 PRO A N 1
ATOM 3067 C CA . PRO A 1 392 ? 16.045 -18.956 22.280 1.00 27.98 392 PRO A CA 1
ATOM 3068 C C . PRO A 1 392 ? 16.487 -18.667 23.731 1.00 27.98 392 PRO A C 1
ATOM 3070 O O . PRO A 1 392 ? 16.413 -17.530 24.191 1.00 27.98 392 PRO A O 1
ATOM 3073 N N . GLY A 1 393 ? 17.057 -19.673 24.416 1.00 24.95 393 GLY A N 1
ATOM 3074 C CA . GLY A 1 393 ? 17.853 -19.466 25.636 1.00 24.95 393 GLY A CA 1
ATOM 3075 C C . GLY A 1 393 ? 18.222 -20.713 26.468 1.00 24.95 393 GLY A C 1
ATOM 3076 O O . GLY A 1 393 ? 17.377 -21.250 27.171 1.00 24.95 393 GLY A O 1
ATOM 3077 N N . TRP A 1 394 ? 19.528 -21.030 26.470 1.00 24.83 394 TRP A N 1
ATOM 3078 C CA . TRP A 1 394 ? 20.357 -21.741 27.475 1.00 24.83 394 TRP A CA 1
ATOM 3079 C C . TRP A 1 394 ? 20.556 -23.275 27.436 1.00 24.83 394 TRP A C 1
ATOM 3081 O O . TRP A 1 394 ? 19.638 -24.088 27.481 1.00 24.83 394 TRP A O 1
ATOM 3091 N N . ASN A 1 395 ? 21.850 -23.628 27.410 1.00 30.73 395 ASN A N 1
ATOM 3092 C CA . ASN A 1 395 ? 22.457 -24.957 27.462 1.00 30.73 395 ASN A CA 1
ATOM 3093 C C . ASN A 1 395 ? 22.427 -25.549 28.881 1.00 30.73 395 ASN A C 1
ATOM 3095 O O . ASN A 1 395 ? 22.993 -24.939 29.783 1.00 30.73 395 ASN A O 1
ATOM 3099 N N . ASP A 1 396 ? 21.944 -26.787 29.036 1.00 27.02 396 ASP A N 1
ATOM 3100 C CA . ASP A 1 396 ? 22.741 -27.826 29.700 1.00 27.02 396 ASP A CA 1
ATOM 3101 C C . ASP A 1 396 ? 22.308 -29.254 29.311 1.00 27.02 396 ASP A C 1
ATOM 3103 O O . ASP A 1 396 ? 21.204 -29.516 28.832 1.00 27.02 396 ASP A O 1
ATOM 3107 N N . LYS A 1 397 ? 23.254 -30.177 29.462 1.00 34.91 397 LYS A N 1
ATOM 3108 C CA . LYS A 1 397 ? 23.322 -31.534 28.905 1.00 34.91 397 LYS A CA 1
ATOM 3109 C C . LYS A 1 397 ? 22.167 -32.465 29.313 1.00 34.91 397 LYS A C 1
ATOM 3111 O O . LYS A 1 397 ? 22.179 -33.056 30.386 1.00 34.91 397 LYS A O 1
ATOM 3116 N N . SER A 1 398 ? 21.210 -32.673 28.411 1.00 28.11 398 SER A N 1
ATOM 3117 C CA . SER A 1 398 ? 20.514 -33.946 28.119 1.00 28.11 398 SER A CA 1
ATOM 3118 C C . SER A 1 398 ? 19.349 -33.640 27.176 1.00 28.11 398 SER A C 1
ATOM 3120 O O . SER A 1 398 ? 18.269 -33.225 27.590 1.00 28.11 398 SER A O 1
ATOM 3122 N N . GLN A 1 399 ? 19.564 -33.790 25.868 1.00 23.17 399 GLN A N 1
ATOM 3123 C CA . GLN A 1 399 ? 18.508 -33.531 24.890 1.00 23.17 399 GLN A CA 1
ATOM 3124 C C . GLN A 1 399 ? 17.450 -34.643 24.937 1.00 23.17 399 GLN A C 1
ATOM 3126 O O . GLN A 1 399 ? 17.538 -35.645 24.236 1.00 23.17 399 GLN A O 1
ATOM 3131 N N . SER A 1 400 ? 16.420 -34.439 25.761 1.00 23.84 400 SER A N 1
ATOM 3132 C CA . SER A 1 400 ? 15.081 -34.968 25.511 1.00 23.84 400 SER A CA 1
ATOM 3133 C C . SER A 1 400 ? 14.252 -33.850 24.879 1.00 23.84 400 SER A C 1
ATOM 3135 O O . SER A 1 400 ? 13.949 -32.835 25.505 1.00 23.84 400 SER A O 1
ATOM 3137 N N . ILE A 1 401 ? 13.922 -34.005 23.599 1.00 26.11 401 ILE A N 1
ATOM 3138 C CA . ILE A 1 401 ? 13.013 -33.102 22.894 1.00 26.11 401 ILE A CA 1
ATOM 3139 C C . ILE A 1 401 ? 11.605 -33.369 23.444 1.00 26.11 401 ILE A C 1
ATOM 3141 O O . ILE A 1 401 ? 10.982 -34.379 23.122 1.00 26.11 401 ILE A O 1
ATOM 3145 N N . LYS A 1 402 ? 11.080 -32.481 24.295 1.00 25.84 402 LYS A N 1
ATOM 3146 C CA . LYS A 1 402 ? 9.648 -32.472 24.630 1.00 25.84 402 LYS A CA 1
ATOM 3147 C C . LYS A 1 402 ? 8.879 -31.755 23.521 1.00 25.84 402 LYS A C 1
ATOM 3149 O O . LYS A 1 402 ? 8.622 -30.558 23.609 1.00 25.84 402 LYS A O 1
ATOM 3154 N N . CYS A 1 403 ? 8.457 -32.499 22.502 1.00 25.81 403 CYS A N 1
ATOM 3155 C CA . CYS A 1 403 ? 7.384 -32.054 21.615 1.00 25.81 403 CYS A CA 1
ATOM 3156 C C . CYS A 1 403 ? 6.076 -31.978 22.422 1.00 25.81 403 CYS A C 1
ATOM 3158 O O . CYS A 1 403 ? 5.565 -32.994 22.899 1.00 25.81 403 CYS A O 1
ATOM 3160 N N . LYS A 1 404 ? 5.510 -30.777 22.591 1.00 28.39 404 LYS A N 1
ATOM 3161 C CA . LYS A 1 404 ? 4.099 -30.630 22.976 1.00 28.39 404 LYS A CA 1
ATOM 3162 C C . LYS A 1 404 ? 3.245 -31.074 21.783 1.00 28.39 404 LYS A C 1
ATOM 3164 O O . LYS A 1 404 ? 3.312 -30.445 20.739 1.00 28.39 404 LYS A O 1
ATOM 3169 N N . ASN A 1 405 ? 2.459 -32.138 21.975 1.00 30.52 405 ASN A N 1
ATOM 3170 C CA . ASN A 1 405 ? 1.346 -32.586 21.123 1.00 30.52 405 ASN A CA 1
ATOM 3171 C C . ASN A 1 405 ? 1.546 -32.402 19.606 1.00 30.52 405 ASN A C 1
ATOM 3173 O O . ASN A 1 405 ? 0.900 -31.561 18.988 1.00 30.52 405 ASN A O 1
ATOM 3177 N N . THR A 1 406 ? 2.357 -33.251 18.983 1.00 29.34 406 THR A N 1
ATOM 3178 C CA . THR A 1 406 ? 2.250 -33.488 17.541 1.00 29.34 406 THR A CA 1
ATOM 3179 C C . THR A 1 406 ? 1.053 -34.408 17.282 1.00 29.34 406 THR A C 1
ATOM 3181 O O . THR A 1 406 ? 1.114 -35.617 17.490 1.00 29.34 406 THR A O 1
ATOM 3184 N N . SER A 1 407 ? -0.079 -33.836 16.870 1.00 30.67 407 SER A N 1
ATOM 3185 C CA . SER A 1 407 ? -1.135 -34.587 16.188 1.00 30.67 407 SER A CA 1
ATOM 3186 C C . SER A 1 407 ? -0.724 -34.754 14.727 1.00 30.67 407 SER A C 1
ATOM 3188 O O . SER A 1 407 ? -0.840 -33.817 13.940 1.00 30.67 407 SER A O 1
ATOM 3190 N N . LEU A 1 408 ? -0.200 -35.927 14.380 1.00 30.62 408 LEU A N 1
ATOM 3191 C CA . LEU A 1 408 ? 0.026 -36.326 12.993 1.00 30.62 408 LEU A CA 1
ATOM 3192 C C . LEU A 1 408 ? -1.305 -36.816 12.409 1.00 30.62 408 LEU A C 1
ATOM 3194 O O . LEU A 1 408 ? -1.789 -37.878 12.790 1.00 30.62 408 LEU A O 1
ATOM 3198 N N . GLN A 1 409 ? -1.912 -36.029 11.518 1.00 27.72 409 GLN A N 1
ATOM 3199 C CA . GLN A 1 409 ? -3.021 -36.487 10.678 1.00 27.72 409 GLN A CA 1
ATOM 3200 C C . GLN A 1 409 ? -2.445 -37.161 9.431 1.00 27.72 409 GLN A C 1
ATOM 3202 O O . GLN A 1 409 ? -1.851 -36.492 8.587 1.00 27.72 409 GLN A O 1
ATOM 3207 N N . TYR A 1 410 ? -2.627 -38.476 9.313 1.00 34.03 410 TYR A N 1
ATOM 3208 C CA . TYR A 1 410 ? -2.310 -39.236 8.107 1.00 34.03 410 TYR A CA 1
ATOM 3209 C C . TYR A 1 410 ? -3.603 -39.680 7.422 1.00 34.03 410 TYR A C 1
ATOM 3211 O O . TYR A 1 410 ? -4.428 -40.367 8.020 1.00 34.03 410 TYR A O 1
ATOM 3219 N N . TYR A 1 411 ? -3.752 -39.329 6.146 1.00 27.88 411 TYR A N 1
ATOM 3220 C CA . TYR A 1 411 ? -4.659 -40.023 5.237 1.00 27.88 411 TYR A CA 1
ATOM 3221 C C . TYR A 1 411 ? -3.870 -41.172 4.614 1.00 27.88 411 TYR A C 1
ATOM 3223 O O . TYR A 1 411 ? -2.930 -40.924 3.863 1.00 27.88 411 TYR A O 1
ATOM 3231 N N . THR A 1 412 ? -4.208 -42.419 4.937 1.00 30.75 412 THR A N 1
ATOM 3232 C CA . THR A 1 412 ? -3.626 -43.587 4.262 1.00 30.75 412 THR A CA 1
ATOM 3233 C C . THR A 1 412 ? -4.732 -44.515 3.786 1.00 30.75 412 THR A C 1
ATOM 3235 O O . THR A 1 412 ? -5.535 -45.019 4.567 1.00 30.75 412 THR A O 1
ATOM 3238 N N . TYR A 1 413 ? -4.767 -44.713 2.470 1.00 32.09 413 TYR A N 1
ATOM 3239 C CA . TYR A 1 413 ? -5.307 -45.919 1.870 1.00 32.09 413 TYR A CA 1
ATOM 3240 C C . TYR A 1 413 ? -4.230 -47.000 2.033 1.00 32.09 413 TYR A C 1
ATOM 3242 O O . TYR A 1 413 ? -3.102 -46.802 1.592 1.00 32.09 413 TYR A O 1
ATOM 3250 N N . ASP A 1 414 ? -4.612 -48.117 2.651 1.00 33.94 414 ASP A N 1
ATOM 3251 C CA . ASP A 1 414 ? -3.863 -49.376 2.778 1.00 33.94 414 ASP A CA 1
ATOM 3252 C C . ASP A 1 414 ? -2.900 -49.527 3.986 1.00 33.94 414 ASP A C 1
ATOM 3254 O O . ASP A 1 414 ? -1.846 -48.902 4.090 1.00 33.94 414 ASP A O 1
ATOM 3258 N N . ILE A 1 415 ? -3.275 -50.416 4.919 1.00 37.59 415 ILE A N 1
ATOM 3259 C CA . ILE A 1 415 ? -2.588 -50.678 6.202 1.00 37.59 415 ILE A CA 1
ATOM 3260 C C . ILE A 1 415 ? -1.376 -51.620 6.055 1.00 37.59 415 ILE A C 1
ATOM 3262 O O . ILE A 1 415 ? -0.597 -51.774 6.996 1.00 37.59 415 ILE A O 1
ATOM 3266 N N . GLN A 1 416 ? -1.125 -52.209 4.881 1.00 35.97 416 GLN A N 1
ATOM 3267 C CA . GLN A 1 416 ? 0.019 -53.118 4.713 1.00 35.97 416 GLN A CA 1
ATOM 3268 C C . GLN A 1 416 ? 1.401 -52.434 4.680 1.00 35.97 416 GLN A C 1
ATOM 3270 O O . GLN A 1 416 ? 2.404 -53.123 4.849 1.00 35.97 416 GLN A O 1
ATOM 3275 N N . GLN A 1 417 ? 1.494 -51.105 4.536 1.00 37.41 417 GLN A N 1
ATOM 3276 C CA . GLN A 1 417 ? 2.789 -50.400 4.464 1.00 37.41 417 GLN A CA 1
ATOM 3277 C C . GLN A 1 417 ? 3.293 -49.803 5.795 1.00 37.41 417 GLN A C 1
ATOM 3279 O O . GLN A 1 417 ? 4.404 -49.276 5.855 1.00 37.41 417 GLN A O 1
ATOM 3284 N N . LEU A 1 418 ? 2.529 -49.913 6.888 1.00 36.66 418 LEU A N 1
ATOM 3285 C CA . LEU A 1 418 ? 2.865 -49.284 8.178 1.00 36.66 418 LEU A CA 1
ATOM 3286 C C . LEU A 1 418 ? 4.020 -49.963 8.941 1.00 36.66 418 LEU A C 1
ATOM 3288 O O . LEU A 1 418 ? 4.638 -49.334 9.799 1.00 36.66 418 LEU A O 1
ATOM 3292 N N . THR A 1 419 ? 4.375 -51.208 8.613 1.00 37.06 419 THR A N 1
ATOM 3293 C CA . THR A 1 419 ? 5.430 -51.968 9.312 1.00 37.06 419 THR A CA 1
ATOM 3294 C C . THR A 1 419 ? 6.854 -51.491 9.015 1.00 37.06 419 THR A C 1
ATOM 3296 O O . THR A 1 419 ? 7.746 -51.751 9.817 1.00 37.06 419 THR A O 1
ATOM 3299 N N . HIS A 1 420 ? 7.093 -50.746 7.929 1.00 31.77 420 HIS A N 1
ATOM 3300 C CA . HIS A 1 420 ? 8.451 -50.313 7.564 1.00 31.77 420 HIS A CA 1
ATOM 3301 C C . HIS A 1 420 ? 8.859 -48.925 8.083 1.00 31.77 420 HIS A C 1
ATOM 3303 O O . HIS A 1 420 ? 10.049 -48.622 8.101 1.00 31.77 420 HIS A O 1
ATOM 3309 N N . PHE A 1 421 ? 7.923 -48.087 8.545 1.00 30.83 421 PHE A N 1
ATOM 3310 C CA . PHE A 1 421 ? 8.234 -46.689 8.895 1.00 30.83 421 PHE A CA 1
ATOM 3311 C C . PHE A 1 421 ? 8.391 -46.417 10.401 1.00 30.83 421 PHE A C 1
ATOM 3313 O O . PHE A 1 421 ? 8.884 -45.362 10.793 1.00 30.83 421 PHE A O 1
ATOM 3320 N N . ILE A 1 422 ? 8.013 -47.369 11.262 1.00 37.00 422 ILE A N 1
ATOM 3321 C CA . ILE A 1 422 ? 8.003 -47.183 12.726 1.00 37.00 422 ILE A CA 1
ATOM 3322 C C . ILE A 1 422 ? 9.373 -47.474 13.375 1.00 37.00 422 ILE A C 1
ATOM 3324 O O . ILE A 1 422 ? 9.622 -47.075 14.510 1.00 37.00 422 ILE A O 1
ATOM 3328 N N . PHE A 1 423 ? 10.322 -48.083 12.657 1.00 31.27 423 PHE A N 1
ATOM 3329 C CA . PHE A 1 423 ? 11.552 -48.588 13.279 1.00 31.27 423 PHE A CA 1
ATOM 3330 C C . PHE A 1 423 ? 12.635 -47.546 13.615 1.00 31.27 423 PHE A C 1
ATOM 3332 O O . PHE A 1 423 ? 13.600 -47.901 14.287 1.00 31.27 423 PHE A O 1
ATOM 3339 N N . TYR A 1 424 ? 12.504 -46.275 13.209 1.00 33.03 424 TYR A N 1
ATOM 3340 C CA . TYR A 1 424 ? 13.621 -45.320 13.327 1.00 33.03 424 TYR A CA 1
ATOM 3341 C C . TYR A 1 424 ? 13.530 -44.253 14.427 1.00 33.03 424 TYR A C 1
ATOM 3343 O O . TYR A 1 424 ? 14.547 -43.628 14.717 1.00 33.03 424 TYR A O 1
ATOM 3351 N N . TYR A 1 425 ? 12.392 -44.060 15.106 1.00 36.03 425 TYR A N 1
ATOM 3352 C CA . TYR A 1 425 ? 12.291 -43.023 16.145 1.00 36.03 425 TYR A CA 1
ATOM 3353 C C . TYR A 1 425 ? 11.238 -43.327 17.217 1.00 36.03 425 TYR A C 1
ATOM 3355 O O . TYR A 1 425 ? 10.114 -42.850 17.114 1.00 36.03 425 TYR A O 1
ATOM 3363 N N . SER A 1 426 ? 11.607 -44.011 18.308 1.00 33.53 426 SER A N 1
ATOM 3364 C CA . SER A 1 426 ? 10.974 -43.752 19.617 1.00 33.53 426 SER A CA 1
ATOM 3365 C C . SER A 1 426 ? 11.615 -44.525 20.770 1.00 33.53 426 SER A C 1
ATOM 3367 O O . SER A 1 426 ? 11.342 -45.706 20.971 1.00 33.53 426 SER A O 1
ATOM 3369 N N . PHE A 1 427 ? 12.356 -43.814 21.618 1.00 31.94 427 PHE A N 1
ATOM 3370 C CA . PHE A 1 427 ? 12.445 -44.128 23.044 1.00 31.94 427 PHE A CA 1
ATOM 3371 C C . PHE A 1 427 ? 11.718 -43.001 23.803 1.00 31.94 427 PHE A C 1
ATOM 3373 O O . PHE A 1 427 ? 12.154 -41.854 23.771 1.00 31.94 427 PHE A O 1
ATOM 3380 N N . GLY A 1 428 ? 10.593 -43.310 24.463 1.00 44.53 428 GLY A N 1
ATOM 3381 C CA . GLY A 1 428 ? 9.971 -42.432 25.473 1.00 44.53 428 GLY A CA 1
ATOM 3382 C C . GLY A 1 428 ? 8.872 -41.441 25.038 1.00 44.53 428 GLY A C 1
ATOM 3383 O O . GLY A 1 428 ? 8.475 -40.607 25.852 1.00 44.53 428 GLY A O 1
ATOM 3384 N N . THR A 1 429 ? 8.337 -41.501 23.816 1.00 51.69 429 THR A N 1
ATOM 3385 C CA . THR A 1 429 ? 7.306 -40.560 23.322 1.00 51.69 429 THR A CA 1
ATOM 3386 C C . THR A 1 429 ? 5.864 -40.971 23.689 1.00 51.69 429 THR A C 1
ATOM 3388 O O . THR A 1 429 ? 5.490 -42.142 23.611 1.00 51.69 429 THR A O 1
ATOM 3391 N N . ARG A 1 430 ? 5.033 -39.993 24.103 1.00 59.91 430 ARG A N 1
ATOM 3392 C CA . ARG A 1 430 ? 3.565 -40.129 24.231 1.00 59.91 430 ARG A CA 1
ATOM 3393 C C . ARG A 1 430 ? 2.945 -40.026 22.832 1.00 59.91 430 ARG A C 1
ATOM 3395 O O . ARG A 1 430 ? 3.105 -38.992 22.190 1.00 59.91 430 ARG A O 1
ATOM 3402 N N . LEU A 1 431 ? 2.249 -41.061 22.371 1.00 63.69 431 LEU A N 1
ATOM 3403 C CA . LEU A 1 431 ? 1.746 -41.160 20.997 1.00 63.69 431 LEU A CA 1
ATOM 3404 C C . LEU A 1 431 ? 0.248 -40.806 20.908 1.00 63.69 431 LEU A C 1
ATOM 3406 O O . LEU A 1 431 ? -0.543 -41.212 21.762 1.00 63.69 431 LEU A O 1
ATOM 3410 N N . SER A 1 432 ? -0.132 -40.052 19.872 1.00 67.69 432 SER A N 1
ATOM 3411 C CA . SER A 1 432 ? -1.521 -39.771 19.483 1.00 67.69 432 SER A CA 1
ATOM 3412 C C . SER A 1 432 ? -1.772 -40.404 18.118 1.00 67.69 432 SER A C 1
ATOM 3414 O O . SER A 1 432 ? -1.123 -40.014 17.153 1.00 67.69 432 SER A O 1
ATOM 3416 N N . ILE A 1 433 ? -2.694 -41.360 18.039 1.00 68.25 433 ILE A N 1
ATOM 3417 C CA . ILE A 1 433 ? -3.012 -42.108 16.816 1.00 68.25 433 ILE A CA 1
ATOM 3418 C C . ILE A 1 433 ? -4.366 -41.647 16.282 1.00 68.25 433 ILE A C 1
ATOM 3420 O O . ILE A 1 433 ? -5.321 -41.548 17.049 1.00 68.25 433 ILE A O 1
ATOM 3424 N N . GLU A 1 434 ? -4.456 -41.395 14.976 1.00 68.69 434 GLU A N 1
ATOM 3425 C CA . GLU A 1 434 ? -5.707 -41.087 14.283 1.00 68.69 434 GLU A CA 1
ATOM 3426 C C . GLU A 1 434 ? -5.847 -41.943 13.015 1.00 68.69 434 GLU A C 1
ATOM 3428 O O . GLU A 1 434 ? -4.967 -41.933 12.159 1.00 68.69 434 GLU A O 1
ATOM 3433 N N . VAL A 1 435 ? -6.954 -42.682 12.907 1.00 66.31 435 VAL A N 1
ATOM 3434 C CA . VAL A 1 435 ? -7.337 -43.515 11.760 1.00 66.31 435 VAL A CA 1
ATOM 3435 C C . VAL A 1 435 ? -8.637 -42.958 11.188 1.00 66.31 435 VAL A C 1
ATOM 3437 O O . VAL A 1 435 ? -9.624 -42.836 11.916 1.00 66.31 435 VAL A O 1
ATOM 3440 N N . VAL A 1 436 ? -8.645 -42.601 9.901 1.00 60.25 436 VAL A N 1
ATOM 3441 C CA . VAL A 1 436 ? -9.811 -42.012 9.225 1.00 60.25 436 VAL A CA 1
ATOM 3442 C C . VAL A 1 436 ? -10.040 -42.683 7.869 1.00 60.25 436 VAL A C 1
ATOM 3444 O O . VAL A 1 436 ? -9.075 -42.988 7.174 1.00 60.25 436 VAL A O 1
ATOM 3447 N N . TYR A 1 437 ? -11.300 -42.900 7.479 1.00 51.69 437 TYR A N 1
ATOM 3448 C CA . TYR A 1 437 ? -11.694 -43.395 6.144 1.00 51.69 437 TYR A CA 1
ATOM 3449 C C . TYR A 1 437 ? -11.149 -44.780 5.761 1.00 51.69 437 TYR A C 1
ATOM 3451 O O . TYR A 1 437 ? -10.934 -45.072 4.586 1.00 51.69 437 TYR A O 1
ATOM 3459 N N . SER A 1 438 ? -10.935 -45.655 6.742 1.00 56.78 438 SER A N 1
ATOM 3460 C CA . SER A 1 438 ? -10.466 -47.018 6.493 1.00 56.78 438 SER A CA 1
ATOM 3461 C C . SER A 1 438 ? -11.606 -48.035 6.587 1.00 56.78 438 SER A C 1
ATOM 3463 O O . SER A 1 438 ? -12.397 -47.987 7.520 1.00 56.78 438 SER A O 1
ATOM 3465 N N . ASN A 1 439 ? -11.700 -48.974 5.643 1.00 52.97 439 ASN A N 1
ATOM 3466 C CA . ASN A 1 439 ? -12.817 -49.923 5.553 1.00 52.97 439 ASN A CA 1
ATOM 3467 C C . ASN A 1 439 ? -12.626 -51.132 6.499 1.00 52.97 439 ASN A C 1
ATOM 3469 O O . ASN A 1 439 ? -12.335 -52.240 6.048 1.00 52.97 439 ASN A O 1
ATOM 3473 N N . PHE A 1 440 ? -12.752 -50.922 7.816 1.00 61.97 440 PHE A N 1
ATOM 3474 C CA . PHE A 1 440 ? -12.641 -51.980 8.832 1.00 61.97 440 PHE A CA 1
ATOM 3475 C C . PHE A 1 440 ? -13.942 -52.120 9.631 1.00 61.97 440 PHE A C 1
ATOM 3477 O O . PHE A 1 440 ? -14.311 -51.242 10.405 1.00 61.97 440 PHE A O 1
ATOM 3484 N N . SER A 1 441 ? -14.620 -53.267 9.522 1.00 58.94 441 SER A N 1
ATOM 3485 C CA . SER A 1 441 ? -15.864 -53.529 10.267 1.00 58.94 441 SER A CA 1
ATOM 3486 C C . SER A 1 441 ? -15.651 -53.819 11.764 1.00 58.94 441 SER A C 1
ATOM 3488 O O . SER A 1 441 ? -16.610 -53.742 12.538 1.00 58.94 441 SER A O 1
ATOM 3490 N N . ASN A 1 442 ? -14.418 -54.138 12.189 1.00 62.03 442 ASN A N 1
ATOM 3491 C CA . ASN A 1 442 ? -14.097 -54.589 13.547 1.00 62.03 442 ASN A CA 1
ATOM 3492 C C . ASN A 1 442 ? -12.675 -54.170 14.000 1.00 62.03 442 ASN A C 1
ATOM 3494 O O . ASN A 1 442 ? -11.701 -54.409 13.289 1.00 62.03 442 ASN A O 1
ATOM 3498 N N . ILE A 1 443 ? -12.552 -53.595 15.208 1.00 63.03 443 ILE A N 1
ATOM 3499 C CA . ILE A 1 443 ? -11.292 -53.094 15.809 1.00 63.03 443 ILE A CA 1
ATOM 3500 C C . ILE A 1 443 ? -10.439 -54.213 16.453 1.00 63.03 443 ILE A C 1
ATOM 3502 O O . ILE A 1 443 ? -9.285 -53.992 16.804 1.00 63.03 443 ILE A O 1
ATOM 3506 N N . ASN A 1 444 ? -10.938 -55.446 16.567 1.00 59.69 444 ASN A N 1
ATOM 3507 C CA . ASN A 1 444 ? -10.288 -56.531 17.323 1.00 59.69 444 ASN A CA 1
ATOM 3508 C C . ASN A 1 444 ? -8.826 -56.861 16.958 1.00 59.69 444 ASN A C 1
ATOM 3510 O O . ASN A 1 444 ? -8.117 -57.435 17.782 1.00 59.69 444 ASN A O 1
ATOM 3514 N N . TYR A 1 445 ? -8.368 -56.532 15.748 1.00 56.59 445 TYR A N 1
ATOM 3515 C CA . TYR A 1 445 ? -7.007 -56.829 15.289 1.00 56.59 445 TYR A CA 1
ATOM 3516 C C . TYR A 1 445 ? -6.009 -55.686 15.521 1.00 56.59 445 TYR A C 1
ATOM 3518 O O . TYR A 1 445 ? -4.810 -55.911 15.371 1.00 56.59 445 TYR A O 1
ATOM 3526 N N . LEU A 1 446 ? -6.471 -54.494 15.926 1.00 60.31 446 LEU A N 1
ATOM 3527 C CA . LEU A 1 446 ? -5.631 -53.307 16.134 1.00 60.31 446 LEU A CA 1
ATOM 3528 C C . LEU A 1 446 ? -4.416 -53.575 17.048 1.00 60.31 446 LEU A C 1
ATOM 3530 O O . LEU A 1 446 ? -3.309 -53.209 16.661 1.00 60.31 446 LEU A O 1
ATOM 3534 N N . PRO A 1 447 ? -4.558 -54.270 18.200 1.00 55.75 447 PRO A N 1
ATOM 3535 C CA . PRO A 1 447 ? -3.423 -54.556 19.083 1.00 55.75 447 PRO A CA 1
ATOM 3536 C C . PRO A 1 447 ? -2.319 -55.393 18.424 1.00 55.75 447 PRO A C 1
ATOM 3538 O O . PRO A 1 447 ? -1.147 -55.228 18.747 1.00 55.75 447 PRO A O 1
ATOM 3541 N N . ASN A 1 448 ? -2.659 -56.264 17.465 1.00 57.41 448 ASN A N 1
ATOM 3542 C CA . ASN A 1 448 ? -1.664 -57.090 16.775 1.00 57.41 448 ASN A CA 1
ATOM 3543 C C . ASN A 1 448 ? -0.783 -56.278 15.815 1.00 57.41 448 ASN A C 1
ATOM 3545 O O . ASN A 1 448 ? 0.351 -56.679 15.585 1.00 57.41 448 ASN A O 1
ATOM 3549 N N . TYR A 1 449 ? -1.257 -55.135 15.306 1.00 52.91 449 TYR A N 1
ATOM 3550 C CA . TYR A 1 449 ? -0.448 -54.220 14.488 1.00 52.91 449 TYR A CA 1
ATOM 3551 C C . TYR A 1 449 ? 0.514 -53.362 15.322 1.00 52.91 449 TYR A C 1
ATOM 3553 O O . TYR A 1 449 ? 1.480 -52.827 14.788 1.00 52.91 449 TYR A O 1
ATOM 3561 N N . PHE A 1 450 ? 0.268 -53.244 16.631 1.00 54.50 450 PHE A N 1
ATOM 3562 C CA . PHE A 1 450 ? 1.089 -52.458 17.558 1.00 54.50 450 PHE A CA 1
ATOM 3563 C C . PHE A 1 450 ? 1.959 -53.321 18.487 1.00 54.50 450 PHE A C 1
ATOM 3565 O O . PHE A 1 450 ? 2.704 -52.773 19.300 1.00 54.50 450 PHE A O 1
ATOM 3572 N N . LYS A 1 451 ? 1.909 -54.657 18.351 1.00 49.88 451 LYS A N 1
ATOM 3573 C CA . LYS A 1 451 ? 2.670 -55.617 19.174 1.00 49.88 451 LYS A CA 1
ATOM 3574 C C . LYS A 1 451 ? 4.185 -55.394 19.134 1.00 49.88 451 LYS A C 1
ATOM 3576 O O . LYS A 1 451 ? 4.847 -55.622 20.143 1.00 49.88 451 LYS A O 1
ATOM 3581 N N . ASP A 1 452 ? 4.709 -54.897 18.014 1.00 45.69 452 ASP A N 1
ATOM 3582 C CA . ASP A 1 452 ? 6.146 -54.669 17.819 1.00 45.69 452 ASP A CA 1
ATOM 3583 C C . ASP A 1 452 ? 6.643 -53.326 18.393 1.00 45.69 452 ASP A C 1
ATOM 3585 O O . ASP A 1 452 ? 7.842 -53.059 18.393 1.00 45.69 452 ASP A O 1
ATOM 3589 N N . ILE A 1 453 ? 5.753 -52.480 18.935 1.00 48.94 453 ILE A N 1
ATOM 3590 C CA . ILE A 1 453 ? 6.106 -51.162 19.495 1.00 48.94 453 ILE A CA 1
ATOM 3591 C C . ILE A 1 453 ? 6.119 -51.179 21.032 1.00 48.94 453 ILE A C 1
ATOM 3593 O O . ILE A 1 453 ? 5.674 -50.233 21.692 1.00 48.94 453 ILE A O 1
ATOM 3597 N N . SER A 1 454 ? 6.662 -52.256 21.605 1.00 43.34 454 SER A N 1
ATOM 3598 C CA . SER A 1 454 ? 6.573 -52.669 23.017 1.00 43.34 454 SER A CA 1
ATOM 3599 C C . SER A 1 454 ? 7.051 -51.656 24.080 1.00 43.34 454 SER A C 1
ATOM 3601 O O . SER A 1 454 ? 6.933 -51.932 25.269 1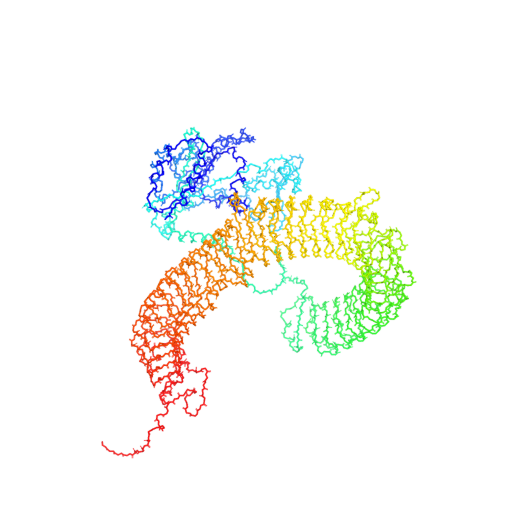.00 43.34 454 SER A O 1
ATOM 3603 N N . ASN A 1 455 ? 7.560 -50.480 23.690 1.00 49.41 455 ASN A N 1
ATOM 3604 C CA . ASN A 1 455 ? 8.044 -49.416 24.583 1.00 49.41 455 ASN A CA 1
ATOM 3605 C C . ASN A 1 455 ? 7.390 -48.029 24.364 1.00 49.41 455 ASN A C 1
ATOM 3607 O O . ASN A 1 455 ? 7.836 -47.044 24.961 1.00 49.41 455 ASN A O 1
ATOM 3611 N N . THR A 1 456 ? 6.341 -47.907 23.539 1.00 54.56 456 THR A N 1
ATOM 3612 C CA . THR A 1 456 ? 5.636 -46.625 23.306 1.00 54.56 456 THR A CA 1
ATOM 3613 C C . THR A 1 456 ? 4.341 -46.500 24.110 1.00 54.56 456 THR A C 1
ATOM 3615 O O . THR A 1 456 ? 3.609 -47.462 24.311 1.00 54.56 456 THR A O 1
ATOM 3618 N N . ARG A 1 457 ? 4.049 -45.288 24.606 1.00 69.56 457 ARG A N 1
ATOM 3619 C CA . ARG A 1 457 ? 2.865 -44.995 25.431 1.00 69.56 457 ARG A CA 1
ATOM 3620 C C . ARG A 1 457 ? 1.806 -44.287 24.588 1.00 69.56 457 ARG A C 1
ATOM 3622 O O . ARG A 1 457 ? 1.911 -43.077 24.388 1.00 69.56 457 ARG A O 1
ATOM 3629 N N . VAL A 1 458 ? 0.795 -45.004 24.098 1.00 71.06 458 VAL A N 1
ATOM 3630 C CA . VAL A 1 458 ? -0.337 -44.388 23.379 1.00 71.06 458 VAL A CA 1
ATOM 3631 C C . VAL A 1 458 ? -1.254 -43.687 24.376 1.00 71.06 458 VAL A C 1
ATOM 3633 O O . VAL A 1 458 ? -1.820 -44.317 25.264 1.00 71.06 458 VAL A O 1
ATOM 3636 N N . VAL A 1 459 ? -1.370 -42.367 24.240 1.00 81.44 459 VAL A N 1
ATOM 3637 C CA . VAL A 1 459 ? -2.133 -41.499 25.150 1.00 81.44 459 VAL A CA 1
ATOM 3638 C C . VAL A 1 459 ? -3.418 -40.988 24.495 1.00 81.44 459 VAL A C 1
ATOM 3640 O O . VAL A 1 459 ? -4.378 -40.692 25.200 1.00 81.44 459 VAL A O 1
ATOM 3643 N N . ARG A 1 460 ? -3.482 -40.931 23.159 1.00 81.00 460 ARG A N 1
ATOM 3644 C CA . ARG A 1 460 ? -4.722 -40.638 22.424 1.00 81.00 460 ARG A CA 1
ATOM 3645 C C . ARG A 1 460 ? -4.930 -41.623 21.285 1.00 81.00 460 ARG A C 1
ATOM 3647 O O . ARG A 1 460 ? -3.990 -41.885 20.536 1.00 81.00 460 ARG A O 1
ATOM 3654 N N . LEU A 1 461 ? -6.157 -42.102 21.125 1.00 84.50 461 LEU A N 1
ATOM 3655 C CA . LEU A 1 461 ? -6.554 -42.992 20.039 1.00 84.50 461 LEU A CA 1
ATOM 3656 C C . LEU A 1 461 ? -7.852 -42.485 19.409 1.00 84.50 461 LEU A C 1
ATOM 3658 O O . LEU A 1 461 ? -8.872 -42.397 20.085 1.00 84.50 461 LEU A O 1
ATOM 3662 N N . ARG A 1 462 ? -7.814 -42.160 18.116 1.00 82.75 462 ARG A N 1
ATOM 3663 C CA . ARG A 1 462 ? -8.968 -41.696 17.343 1.00 82.75 462 ARG A CA 1
ATOM 3664 C C . ARG A 1 462 ? -9.196 -42.605 16.141 1.00 82.75 462 ARG A C 1
ATOM 3666 O O . ARG A 1 462 ? -8.285 -42.799 15.349 1.00 82.75 462 ARG A O 1
ATOM 3673 N N . ILE A 1 463 ? -10.392 -43.158 15.991 1.00 82.31 463 ILE A N 1
ATOM 3674 C CA . ILE A 1 463 ? -10.789 -44.035 14.883 1.00 82.31 463 ILE A CA 1
ATOM 3675 C C . ILE A 1 463 ? -12.135 -43.532 14.373 1.00 82.31 463 ILE A C 1
ATOM 3677 O O . ILE A 1 463 ? -13.170 -43.797 14.980 1.00 82.31 463 ILE A O 1
ATOM 3681 N N . ARG A 1 464 ? -12.127 -42.780 13.271 1.00 80.75 464 ARG A N 1
ATOM 3682 C CA . ARG A 1 464 ? -13.299 -42.047 12.774 1.00 80.75 464 ARG A CA 1
ATOM 3683 C C . ARG A 1 464 ? -13.634 -42.434 11.342 1.00 80.75 464 ARG A C 1
ATOM 3685 O O . ARG A 1 464 ? -12.736 -42.751 10.573 1.00 80.75 464 ARG A O 1
ATOM 3692 N N . TYR A 1 465 ? -14.903 -42.393 10.947 1.00 77.94 465 TYR A N 1
ATOM 3693 C CA . TYR A 1 465 ? -15.324 -42.671 9.560 1.00 77.94 465 TYR A CA 1
ATOM 3694 C C . TYR A 1 465 ? -14.860 -44.039 9.021 1.00 77.94 465 TYR A C 1
ATOM 3696 O O . TYR A 1 465 ? -14.592 -44.176 7.829 1.00 77.94 465 TYR A O 1
ATOM 3704 N N . CYS A 1 466 ? -14.723 -45.050 9.885 1.00 74.00 466 CYS A N 1
ATOM 3705 C CA . CYS A 1 466 ? -14.180 -46.360 9.502 1.00 74.00 466 CYS A CA 1
ATOM 3706 C C . CYS A 1 466 ? -15.255 -47.450 9.342 1.00 74.00 466 CYS A C 1
ATOM 3708 O O . CYS A 1 466 ? -14.948 -48.583 8.985 1.00 74.00 466 CYS A O 1
ATOM 3710 N N . GLY A 1 467 ? -16.527 -47.128 9.605 1.00 77.38 467 GLY A N 1
ATOM 3711 C CA . GLY A 1 467 ? -17.629 -48.092 9.500 1.00 77.38 467 GLY A CA 1
ATOM 3712 C C . GLY A 1 467 ? -17.591 -49.194 10.565 1.00 77.38 467 GLY A C 1
ATOM 3713 O O . GLY A 1 467 ? -18.171 -50.262 10.364 1.00 77.38 467 GLY A O 1
ATOM 3714 N N . VAL A 1 468 ? -16.921 -48.951 11.695 1.00 81.19 468 VAL A N 1
ATOM 3715 C CA . VAL A 1 468 ? -16.774 -49.937 12.774 1.00 81.19 468 VAL A CA 1
ATOM 3716 C C . VAL A 1 468 ? -18.138 -50.258 13.384 1.00 81.19 468 VAL A C 1
ATOM 3718 O O . VAL A 1 468 ? -18.863 -49.344 13.773 1.00 81.19 468 VAL A O 1
ATOM 3721 N N . ARG A 1 469 ? -18.470 -51.551 13.506 1.00 83.31 469 ARG A N 1
ATOM 3722 C CA . ARG A 1 469 ? -19.748 -52.023 14.075 1.00 83.31 469 ARG A CA 1
ATOM 3723 C C . ARG A 1 469 ? -19.633 -52.589 15.486 1.00 83.31 469 ARG A C 1
ATOM 3725 O O . ARG A 1 469 ? -20.576 -52.489 16.263 1.00 83.31 469 ARG A O 1
ATOM 3732 N N . THR A 1 470 ? -18.483 -53.166 15.834 1.00 78.44 470 THR A N 1
ATOM 3733 C CA . THR A 1 470 ? -18.260 -53.806 17.140 1.00 78.44 470 THR A CA 1
ATOM 3734 C C . THR A 1 470 ? -16.848 -53.558 17.666 1.00 78.44 470 THR A C 1
ATOM 3736 O O . THR A 1 470 ? -15.884 -53.601 16.898 1.00 78.44 470 THR A O 1
ATOM 3739 N N . VAL A 1 471 ? -16.723 -53.391 18.985 1.00 75.50 471 VAL A N 1
ATOM 3740 C CA . VAL A 1 471 ? -15.457 -53.389 19.739 1.00 75.50 471 VAL A CA 1
ATOM 3741 C C . VAL A 1 471 ? -15.522 -54.530 20.752 1.00 75.50 471 VAL A C 1
ATOM 3743 O O . VAL A 1 471 ? -16.485 -54.597 21.512 1.00 75.50 471 VAL A O 1
ATOM 3746 N N . SER A 1 472 ? -14.545 -55.444 20.761 1.00 69.62 472 SER A N 1
ATOM 3747 C CA . SER A 1 472 ? -14.533 -56.524 21.761 1.00 69.62 472 SER A CA 1
ATOM 3748 C C . SER A 1 472 ? -14.006 -56.070 23.112 1.00 69.62 472 SER A C 1
ATOM 3750 O O . SER A 1 472 ? -13.141 -55.201 23.197 1.00 69.62 472 SER A O 1
ATOM 3752 N N . TYR A 1 473 ? -14.444 -56.791 24.142 1.00 70.81 473 TYR A N 1
ATOM 3753 C CA . TYR A 1 473 ? -14.153 -56.558 25.556 1.00 70.81 473 TYR A CA 1
ATOM 3754 C C . TYR A 1 473 ? -12.683 -56.266 25.882 1.00 70.81 473 TYR A C 1
ATOM 3756 O O . TYR A 1 473 ? -12.404 -55.341 26.640 1.00 70.81 473 TYR A O 1
ATOM 3764 N N . ASN A 1 474 ? -11.751 -56.989 25.250 1.00 68.25 474 ASN A N 1
ATOM 3765 C CA . ASN A 1 474 ? -10.312 -56.873 25.512 1.00 68.25 474 ASN A CA 1
ATOM 3766 C C . ASN A 1 474 ? -9.541 -56.028 24.485 1.00 68.25 474 ASN A C 1
ATOM 3768 O O . ASN A 1 474 ? -8.318 -55.927 24.572 1.00 68.25 474 ASN A O 1
ATOM 3772 N N . ALA A 1 475 ? -10.214 -55.450 23.485 1.00 65.81 475 ALA A N 1
ATOM 3773 C CA . ALA A 1 475 ? -9.549 -54.844 22.329 1.00 65.81 475 ALA A CA 1
ATOM 3774 C C . ALA A 1 475 ? -8.683 -53.619 22.680 1.00 65.81 475 ALA A C 1
ATOM 3776 O O . ALA A 1 475 ? -7.812 -53.249 21.897 1.00 65.81 475 ALA A O 1
ATOM 3777 N N . LEU A 1 476 ? -8.908 -52.998 23.844 1.00 73.12 476 LEU A N 1
ATOM 3778 C CA . LEU A 1 476 ? -8.190 -51.805 24.298 1.00 73.12 476 LEU A CA 1
ATOM 3779 C C . LEU A 1 476 ? -7.292 -52.050 25.523 1.00 73.12 476 LEU A C 1
ATOM 3781 O O . LEU A 1 476 ? -6.661 -51.109 26.003 1.00 73.12 476 LEU A O 1
ATOM 3785 N N . ASN A 1 477 ? -7.199 -53.292 26.015 1.00 70.69 477 ASN A N 1
ATOM 3786 C CA . ASN A 1 477 ? -6.528 -53.611 27.285 1.00 70.69 477 ASN A CA 1
ATOM 3787 C C . ASN A 1 477 ? -5.017 -53.326 27.270 1.00 70.69 477 ASN A C 1
ATOM 3789 O O . ASN A 1 477 ? -4.430 -53.082 28.319 1.00 70.69 477 ASN A O 1
ATOM 3793 N N . GLU A 1 478 ? -4.396 -53.304 26.090 1.00 68.50 478 GLU A N 1
ATOM 3794 C CA . GLU A 1 478 ? -2.972 -52.985 25.914 1.00 68.50 478 GLU A CA 1
ATOM 3795 C C . GLU A 1 478 ? -2.676 -51.469 26.052 1.00 68.50 478 GLU A C 1
ATOM 3797 O O . GLU A 1 478 ? -1.530 -51.066 26.248 1.00 68.50 478 GLU A O 1
ATOM 3802 N N . PHE A 1 479 ? -3.693 -50.594 26.007 1.00 76.38 479 PHE A N 1
ATOM 3803 C CA . PHE A 1 479 ? -3.537 -49.130 26.064 1.00 76.38 479 PHE A CA 1
ATOM 3804 C C . PHE A 1 479 ? -3.721 -48.559 27.485 1.00 76.38 479 PHE A C 1
ATOM 3806 O O . PHE A 1 479 ? -4.502 -47.638 27.722 1.00 76.38 479 PHE A O 1
ATOM 3813 N N . ILE A 1 480 ? -2.966 -49.074 28.457 1.00 76.12 480 ILE A N 1
ATOM 3814 C CA . ILE A 1 480 ? -3.136 -48.791 29.903 1.00 76.12 480 ILE A CA 1
ATOM 3815 C C . ILE A 1 480 ? -2.955 -47.315 30.340 1.00 76.12 480 ILE A C 1
ATOM 3817 O O . ILE A 1 480 ? -3.350 -46.931 31.446 1.00 76.12 480 ILE A O 1
ATOM 3821 N N . VAL A 1 481 ? -2.353 -46.471 29.494 1.00 83.38 481 VAL A N 1
ATOM 3822 C CA . VAL A 1 481 ? -2.106 -45.030 29.737 1.00 83.38 481 VAL A CA 1
ATOM 3823 C C . VAL A 1 481 ? -2.947 -44.109 28.843 1.00 83.38 481 VAL A C 1
ATOM 3825 O O . VAL A 1 481 ? -2.652 -42.917 28.751 1.00 83.38 481 VAL A O 1
ATOM 3828 N N . LEU A 1 482 ? -3.974 -44.646 28.178 1.00 84.50 482 LEU A N 1
ATOM 3829 C CA . LEU A 1 482 ? -4.848 -43.891 27.282 1.00 84.50 482 LEU A CA 1
ATOM 3830 C C . LEU A 1 482 ? -5.605 -42.795 28.050 1.00 84.50 482 LEU A C 1
ATOM 3832 O O . LEU A 1 482 ? -6.325 -43.092 28.998 1.00 84.50 482 LEU A O 1
ATOM 3836 N N . GLU A 1 483 ? -5.448 -41.536 27.637 1.00 88.50 483 GLU A N 1
ATOM 3837 C CA . GLU A 1 483 ? -6.126 -40.361 28.208 1.00 88.50 483 GLU A CA 1
ATOM 3838 C C . GLU A 1 483 ? -7.343 -39.930 27.361 1.00 88.50 483 GLU A C 1
ATOM 3840 O O . GLU A 1 483 ? -8.317 -39.410 27.914 1.00 88.50 483 GLU A O 1
ATOM 3845 N N . GLU A 1 484 ? -7.330 -40.184 26.046 1.00 90.00 484 GLU A N 1
ATOM 3846 C CA . GLU A 1 484 ? -8.404 -39.824 25.105 1.00 90.00 484 GLU A CA 1
ATOM 3847 C C . GLU A 1 484 ? -8.733 -40.962 24.128 1.00 90.00 484 GLU A C 1
ATOM 3849 O O . GLU A 1 484 ? -7.833 -41.516 23.490 1.00 90.00 484 GLU A O 1
ATOM 3854 N N . LEU A 1 485 ? -10.027 -41.250 23.969 1.00 90.25 485 LEU A N 1
ATOM 3855 C CA . LEU A 1 485 ? -10.563 -42.198 22.994 1.00 90.25 485 LEU A CA 1
ATOM 3856 C C . LEU A 1 485 ? -11.663 -41.530 22.155 1.00 90.25 485 LEU A C 1
ATOM 3858 O O . LEU A 1 485 ? -12.670 -41.082 22.699 1.00 90.25 485 LEU A O 1
ATOM 3862 N N . ASP A 1 486 ? -11.492 -41.494 20.836 1.00 90.19 486 ASP A N 1
ATOM 3863 C CA . ASP A 1 486 ? -12.486 -40.988 19.883 1.00 90.19 486 ASP A CA 1
ATOM 3864 C C . ASP A 1 486 ? -12.874 -42.099 18.899 1.00 90.19 486 ASP A C 1
ATOM 3866 O O . ASP A 1 486 ? -12.050 -42.548 18.108 1.00 90.19 486 ASP A O 1
ATOM 3870 N N . LEU A 1 487 ? -14.123 -42.552 18.952 1.00 90.56 487 LEU A N 1
ATOM 3871 C CA . LEU A 1 487 ? -14.722 -43.522 18.031 1.00 90.56 487 LEU A CA 1
ATOM 3872 C C . LEU A 1 487 ? -15.888 -42.901 17.245 1.00 90.56 487 LEU A C 1
ATOM 3874 O O . LEU A 1 487 ? -16.831 -43.602 16.864 1.00 90.56 487 LEU A O 1
ATOM 3878 N N . SER A 1 488 ? -15.865 -41.585 17.032 1.00 91.62 488 SER A N 1
ATOM 3879 C CA . SER A 1 488 ? -16.956 -40.877 16.361 1.00 91.62 488 SER A CA 1
ATOM 3880 C C . SER A 1 488 ? -17.114 -41.243 14.881 1.00 91.62 488 SER A C 1
ATOM 3882 O O . SER A 1 488 ? -16.174 -41.701 14.234 1.00 91.62 488 SER A O 1
ATOM 3884 N N . PHE A 1 489 ? -18.306 -41.031 14.318 1.00 89.19 489 PHE A N 1
ATOM 3885 C CA . PHE A 1 489 ? -18.621 -41.311 12.905 1.00 89.19 489 PHE A CA 1
ATOM 3886 C C . PHE A 1 489 ? -18.408 -42.783 12.514 1.00 89.19 489 PHE A C 1
ATOM 3888 O O . PHE A 1 489 ? -17.780 -43.095 11.501 1.00 89.19 489 PHE A O 1
ATOM 3895 N N . ASN A 1 490 ? -18.930 -43.705 13.319 1.00 87.25 490 ASN A N 1
ATOM 3896 C CA . ASN A 1 490 ? -18.911 -45.142 13.040 1.00 87.25 490 ASN A CA 1
ATOM 3897 C C . ASN A 1 490 ? -20.340 -45.725 13.094 1.00 87.25 490 ASN A C 1
ATOM 3899 O O . ASN A 1 490 ? -21.332 -45.009 12.964 1.00 87.25 490 ASN A O 1
ATOM 3903 N N . GLN A 1 491 ? -20.462 -47.049 13.187 1.00 88.81 491 GLN A N 1
ATOM 3904 C CA . GLN A 1 491 ? -21.731 -47.782 13.205 1.00 88.81 491 GLN A CA 1
ATOM 3905 C C . GLN A 1 491 ? -21.890 -48.589 14.505 1.00 88.81 491 GLN A C 1
ATOM 3907 O O . GLN A 1 491 ? -22.482 -49.665 14.492 1.00 88.81 491 GLN A O 1
ATOM 3912 N N . LEU A 1 492 ? -21.334 -48.102 15.620 1.00 88.75 492 LEU A N 1
ATOM 3913 C CA . LEU A 1 492 ? -21.382 -48.797 16.907 1.00 88.75 492 LEU A CA 1
ATOM 3914 C C . LEU A 1 492 ? -22.781 -48.719 17.519 1.00 88.75 492 LEU A C 1
ATOM 3916 O O . LEU A 1 492 ? -23.330 -47.632 17.686 1.00 88.75 492 LEU A O 1
ATOM 3920 N N . GLU A 1 493 ? -23.327 -49.868 17.904 1.00 89.06 493 GLU A N 1
ATOM 3921 C CA . GLU A 1 493 ? -24.590 -49.956 18.654 1.00 89.06 493 GLU A CA 1
ATOM 3922 C C . GLU A 1 493 ? -24.353 -50.083 20.168 1.00 89.06 493 GLU A C 1
ATOM 3924 O O . GLU A 1 493 ? -25.185 -49.665 20.972 1.00 89.06 493 GLU A O 1
ATOM 3929 N N . THR A 1 494 ? -23.208 -50.650 20.564 1.00 85.75 494 THR A N 1
ATOM 3930 C CA . THR A 1 494 ? -22.793 -50.848 21.961 1.00 85.75 494 THR A CA 1
ATOM 3931 C C . THR A 1 494 ? -21.278 -50.670 22.105 1.00 85.75 494 THR A C 1
ATOM 3933 O O . THR A 1 494 ? -20.531 -50.790 21.131 1.00 85.75 494 THR A O 1
ATOM 3936 N N . LEU A 1 495 ? -20.809 -50.403 23.329 1.00 81.69 495 LEU A N 1
ATOM 3937 C CA . LEU A 1 495 ? -19.385 -50.318 23.665 1.00 81.69 495 LEU A CA 1
ATOM 3938 C C . LEU A 1 495 ? -19.078 -51.281 24.816 1.00 81.69 495 LEU A C 1
ATOM 3940 O O . LEU A 1 495 ? -19.091 -50.904 25.988 1.00 81.69 495 LEU A O 1
ATOM 3944 N N . ALA A 1 496 ? -18.839 -52.544 24.469 1.00 71.94 496 ALA A N 1
ATOM 3945 C CA . ALA A 1 496 ? -18.473 -53.589 25.415 1.00 71.94 496 ALA A CA 1
ATOM 3946 C C . ALA A 1 496 ? -16.953 -53.578 25.630 1.00 71.94 496 ALA A C 1
ATOM 3948 O O . ALA A 1 496 ? -16.246 -54.340 24.981 1.00 71.94 496 ALA A O 1
ATOM 3949 N N . ILE A 1 497 ? -16.450 -52.704 26.505 1.00 69.75 497 ILE A N 1
ATOM 3950 C CA . ILE A 1 497 ? -15.030 -52.653 26.896 1.00 69.75 497 ILE A CA 1
ATOM 3951 C C . ILE A 1 497 ? -14.875 -52.738 28.412 1.00 69.75 497 ILE A C 1
ATOM 3953 O O . ILE A 1 497 ? -15.737 -52.270 29.158 1.00 69.75 497 ILE A O 1
ATOM 3957 N N . ASP A 1 498 ? -13.768 -53.322 28.868 1.00 70.56 498 ASP A N 1
ATOM 3958 C CA . ASP A 1 498 ? -13.402 -53.292 30.280 1.00 70.56 498 ASP A CA 1
ATOM 3959 C C . ASP A 1 498 ? -12.810 -51.927 30.669 1.00 70.56 498 ASP A C 1
ATOM 3961 O O . ASP A 1 498 ? -11.628 -51.636 30.471 1.00 70.56 498 ASP A O 1
ATOM 3965 N N . TYR A 1 499 ? -13.639 -51.071 31.265 1.00 69.38 499 TYR A N 1
ATOM 3966 C CA . TYR A 1 499 ? -13.208 -49.758 31.750 1.00 69.38 499 TYR A CA 1
ATOM 3967 C C . TYR A 1 499 ? -12.250 -49.831 32.948 1.00 69.38 499 TYR A C 1
ATOM 3969 O O . TYR A 1 499 ? -11.582 -48.838 33.249 1.00 69.38 499 TYR A O 1
ATOM 3977 N N . SER A 1 500 ? -12.147 -50.975 33.637 1.00 67.38 500 SER A N 1
ATOM 3978 C CA . SER A 1 500 ? -11.274 -51.110 34.807 1.00 67.38 500 SER A CA 1
ATOM 3979 C C . SER A 1 500 ? -9.787 -51.004 34.437 1.00 67.38 500 SER A C 1
ATOM 3981 O O . SER A 1 500 ? -9.010 -50.410 35.192 1.00 67.38 500 SER A O 1
ATOM 3983 N N . GLY A 1 501 ? -9.416 -51.461 33.232 1.00 63.94 501 GLY A N 1
ATOM 3984 C CA . GLY A 1 501 ? -8.066 -51.355 32.671 1.00 63.94 501 GLY A CA 1
ATOM 3985 C C . GLY A 1 501 ? -7.687 -49.958 32.155 1.00 63.94 501 GLY A C 1
ATOM 3986 O O . GLY A 1 501 ? -6.506 -49.614 32.115 1.00 63.94 501 GLY A O 1
ATOM 3987 N N . LEU A 1 502 ? -8.663 -49.100 31.833 1.00 75.31 502 LEU A N 1
ATOM 3988 C CA . LEU A 1 502 ? -8.454 -47.766 31.241 1.00 75.31 502 LEU A CA 1
ATOM 3989 C C . LEU A 1 502 ? -8.422 -46.645 32.298 1.00 75.31 502 LEU A C 1
ATOM 3991 O O . LEU A 1 502 ? -9.118 -45.633 32.209 1.00 75.31 502 LEU A O 1
ATOM 3995 N N . SER A 1 503 ? -7.597 -46.811 33.334 1.00 79.88 503 SER A N 1
ATOM 3996 C CA . SER A 1 503 ? -7.582 -45.925 34.516 1.00 79.88 503 SER A CA 1
ATOM 3997 C C . SER A 1 503 ? -7.246 -44.445 34.240 1.00 79.88 503 SER A C 1
ATOM 3999 O O . SER A 1 503 ? -7.668 -43.553 34.993 1.00 79.88 503 SER A O 1
ATOM 4001 N N . HIS A 1 504 ? -6.539 -44.167 33.144 1.00 85.25 504 HIS A N 1
ATOM 4002 C CA . HIS A 1 504 ? -6.106 -42.827 32.739 1.00 85.25 504 HIS A CA 1
ATOM 4003 C C . HIS A 1 504 ? -7.092 -42.105 31.813 1.00 85.25 504 HIS A C 1
ATOM 4005 O O . HIS A 1 504 ? -6.908 -40.911 31.587 1.00 85.25 504 HIS A O 1
ATOM 4011 N N . LEU A 1 505 ? -8.149 -42.771 31.333 1.00 86.88 505 LEU A N 1
ATOM 4012 C CA . LEU A 1 505 ? -9.063 -42.191 30.351 1.00 86.88 505 LEU A CA 1
ATOM 4013 C C . LEU A 1 505 ? -9.839 -41.020 30.969 1.00 86.88 505 LEU A C 1
ATOM 4015 O O . LEU A 1 505 ? -10.368 -41.120 32.082 1.00 86.88 505 LEU A O 1
ATOM 4019 N N . ARG A 1 506 ? -9.856 -39.884 30.267 1.00 89.31 506 ARG A N 1
ATOM 4020 C CA . ARG A 1 506 ? -10.504 -38.632 30.691 1.00 89.31 506 ARG A CA 1
ATOM 4021 C C . ARG A 1 506 ? -11.424 -38.058 29.619 1.00 89.31 506 ARG A C 1
ATOM 4023 O O . ARG A 1 506 ? -12.388 -37.388 29.973 1.00 89.31 506 ARG A O 1
ATOM 4030 N N . VAL A 1 507 ? -11.160 -38.326 28.344 1.00 91.38 507 VAL A N 1
ATOM 4031 C CA . VAL A 1 507 ? -11.960 -37.833 27.216 1.00 91.38 507 VAL A CA 1
ATOM 4032 C C . VAL A 1 507 ? -12.471 -39.022 26.409 1.00 91.38 507 VAL A C 1
ATOM 4034 O O . VAL A 1 507 ? -11.676 -39.858 25.981 1.00 91.38 507 VAL A O 1
ATOM 4037 N N . LEU A 1 508 ? -13.785 -39.095 26.206 1.00 92.00 508 LEU A N 1
ATOM 4038 C CA . LEU A 1 508 ? -14.432 -40.126 25.398 1.00 92.00 508 LEU A CA 1
ATOM 4039 C C . LEU A 1 508 ? -15.399 -39.475 24.406 1.00 92.00 508 LEU A C 1
ATOM 4041 O O . LEU A 1 508 ? -16.369 -38.839 24.811 1.00 92.00 508 LEU A O 1
ATOM 4045 N N . ASN A 1 509 ? -15.149 -39.651 23.113 1.00 93.94 509 ASN A N 1
ATOM 4046 C CA . ASN A 1 509 ? -16.041 -39.210 22.046 1.00 93.94 509 ASN A CA 1
ATOM 4047 C C . ASN A 1 509 ? -16.566 -40.428 21.284 1.00 93.94 509 ASN A C 1
ATOM 4049 O O . ASN A 1 509 ? -15.810 -41.121 20.615 1.00 93.94 509 ASN A O 1
ATOM 4053 N N . ILE A 1 510 ? -17.864 -40.686 21.383 1.00 93.38 510 ILE A N 1
ATOM 4054 C CA . ILE A 1 510 ? -18.571 -41.756 20.669 1.00 93.38 510 ILE A CA 1
ATOM 4055 C C . ILE A 1 510 ? -19.790 -41.204 19.917 1.00 93.38 510 ILE A C 1
ATOM 4057 O O . ILE A 1 510 ? -20.767 -41.911 19.660 1.00 93.38 510 ILE A O 1
ATOM 4061 N N . SER A 1 511 ? -19.726 -39.927 19.534 1.00 95.56 511 SER A N 1
ATOM 4062 C CA . SER A 1 511 ? -20.747 -39.255 18.727 1.00 95.56 511 SER A CA 1
ATOM 4063 C C . SER A 1 511 ? -20.891 -39.852 17.318 1.00 95.56 511 SER A C 1
ATOM 4065 O O . SER A 1 511 ? -20.001 -40.549 16.836 1.00 95.56 511 SER A O 1
ATOM 4067 N N . HIS A 1 512 ? -22.003 -39.591 16.627 1.00 95.75 512 HIS A N 1
ATOM 4068 C CA . HIS A 1 512 ? -22.257 -40.091 15.265 1.00 95.75 512 HIS A CA 1
ATOM 4069 C C . HIS A 1 512 ? -22.128 -41.623 15.144 1.00 95.75 512 HIS A C 1
ATOM 4071 O O . HIS A 1 512 ? -21.420 -42.136 14.277 1.00 95.75 512 HIS A O 1
ATOM 4077 N N . ASN A 1 513 ? -22.792 -42.353 16.038 1.00 93.62 513 ASN A N 1
ATOM 4078 C CA . ASN A 1 513 ? -22.886 -43.814 16.039 1.00 93.62 513 ASN A CA 1
ATOM 4079 C C . ASN A 1 513 ? -24.372 -44.246 16.070 1.00 93.62 513 ASN A C 1
ATOM 4081 O O . ASN A 1 513 ? -25.252 -43.498 15.642 1.00 93.62 513 ASN A O 1
ATOM 4085 N N . GLN A 1 514 ? -24.672 -45.475 16.498 1.00 93.56 514 GLN A N 1
ATOM 4086 C CA . GLN A 1 514 ? -26.016 -46.068 16.507 1.00 93.56 514 GLN A CA 1
ATOM 4087 C C . GLN A 1 514 ? -26.476 -46.477 17.920 1.00 93.56 514 GLN A C 1
ATOM 4089 O O . GLN A 1 514 ? -27.333 -47.347 18.059 1.00 93.56 514 GLN A O 1
ATOM 4094 N N . PHE A 1 515 ? -25.928 -45.863 18.976 1.00 92.81 515 PHE A N 1
ATOM 4095 C CA . PHE A 1 515 ? -26.300 -46.190 20.357 1.00 92.81 515 PHE A CA 1
ATOM 4096 C C . PHE A 1 515 ? -27.774 -45.867 20.626 1.00 92.81 515 PHE A C 1
ATOM 4098 O O . PHE A 1 515 ? -28.217 -44.757 20.335 1.00 92.81 515 PHE A O 1
ATOM 4105 N N . PHE A 1 516 ? -28.507 -46.823 21.204 1.00 92.19 516 PHE A N 1
ATOM 4106 C CA . PHE A 1 516 ? -29.929 -46.682 21.556 1.00 92.19 516 PHE A CA 1
ATOM 4107 C C . PHE A 1 516 ? -30.166 -46.425 23.055 1.00 92.19 516 PHE A C 1
ATOM 4109 O O . PHE A 1 516 ? -31.070 -45.686 23.440 1.00 92.19 516 PHE A O 1
ATOM 4116 N N . THR A 1 517 ? -29.333 -47.008 23.914 1.00 89.81 517 THR A N 1
ATOM 4117 C CA . THR A 1 517 ? -29.359 -46.823 25.371 1.00 89.81 517 THR A CA 1
ATOM 4118 C C . THR A 1 517 ? -27.934 -46.649 25.875 1.00 89.81 517 THR A C 1
ATOM 4120 O O . THR A 1 517 ? -26.995 -47.190 25.282 1.00 89.81 517 THR A O 1
ATOM 4123 N N . ILE A 1 518 ? -27.751 -45.878 26.945 1.00 88.06 518 ILE A N 1
ATOM 4124 C CA . ILE A 1 518 ? -26.435 -45.681 27.553 1.00 88.06 518 ILE A CA 1
ATOM 4125 C C . ILE A 1 518 ? -26.544 -45.592 29.074 1.00 88.06 518 ILE A C 1
ATOM 4127 O O . ILE A 1 518 ? -27.389 -44.873 29.610 1.00 88.06 518 ILE A O 1
ATOM 4131 N N . ASP A 1 519 ? -25.662 -46.307 29.774 1.00 85.75 519 ASP A N 1
ATOM 4132 C CA . ASP A 1 519 ? -25.451 -46.120 31.206 1.00 85.75 519 ASP A CA 1
ATOM 4133 C C . ASP A 1 519 ? -24.218 -45.250 31.442 1.00 85.75 519 ASP A C 1
ATOM 4135 O O . ASP A 1 519 ? -23.076 -45.690 31.291 1.00 85.75 519 ASP A O 1
ATOM 4139 N N . ILE A 1 520 ? -24.453 -43.997 31.825 1.00 82.31 520 ILE A N 1
ATOM 4140 C CA . ILE A 1 520 ? -23.381 -43.028 32.023 1.00 82.31 520 ILE A CA 1
ATOM 4141 C C . ILE A 1 520 ? -22.603 -43.306 33.324 1.00 82.31 520 ILE A C 1
ATOM 4143 O O . ILE A 1 520 ? -21.462 -42.867 33.470 1.00 82.31 520 ILE A O 1
ATOM 4147 N N . GLY A 1 521 ? -23.169 -44.084 34.256 1.00 71.56 521 GLY A N 1
ATOM 4148 C CA . GLY A 1 521 ? -22.495 -44.456 35.503 1.00 71.56 521 GLY A CA 1
ATOM 4149 C C . GLY A 1 521 ? -21.142 -45.141 35.273 1.00 71.56 521 GLY A C 1
ATOM 4150 O O . GLY A 1 521 ? -20.167 -44.870 35.982 1.00 71.56 521 GLY A O 1
ATOM 4151 N N . SER A 1 522 ? -21.040 -45.913 34.190 1.00 73.19 522 SER A N 1
ATOM 4152 C CA . SER A 1 522 ? -19.815 -46.609 33.778 1.00 73.19 522 SER A CA 1
ATOM 4153 C C . SER A 1 522 ? -18.641 -45.671 33.430 1.00 73.19 522 SER A C 1
ATOM 4155 O O . SER A 1 522 ? -17.500 -46.122 33.357 1.00 73.19 522 SER A O 1
ATOM 4157 N N . PHE A 1 523 ? -18.878 -44.361 33.271 1.00 79.31 523 PHE A N 1
ATOM 4158 C CA . PHE A 1 523 ? -17.881 -43.360 32.863 1.00 79.31 523 PHE A CA 1
ATOM 4159 C C . PHE A 1 523 ? -17.485 -42.383 33.981 1.00 79.31 523 PHE A C 1
ATOM 4161 O O . PHE A 1 523 ? -17.085 -41.252 33.711 1.00 79.31 523 PHE A O 1
ATOM 4168 N N . ASN A 1 524 ? -17.563 -42.797 35.247 1.00 75.12 524 ASN A N 1
ATOM 4169 C CA . ASN A 1 524 ? -17.359 -41.933 36.420 1.00 75.12 524 ASN A CA 1
ATOM 4170 C C . ASN A 1 524 ? -16.025 -41.140 36.486 1.00 75.12 524 ASN A C 1
ATOM 4172 O O . ASN A 1 524 ? -15.927 -40.183 37.256 1.00 75.12 524 ASN A O 1
ATOM 4176 N N . ARG A 1 525 ? -15.012 -41.495 35.681 1.00 78.94 525 ARG A N 1
ATOM 4177 C CA . ARG A 1 525 ? -13.700 -40.818 35.575 1.00 78.94 525 ARG A CA 1
ATOM 4178 C C . ARG A 1 525 ? -13.565 -39.862 34.380 1.00 78.94 525 ARG A C 1
ATOM 4180 O O . ARG A 1 525 ? -12.563 -39.149 34.295 1.00 78.94 525 ARG A O 1
ATOM 4187 N N . ILE A 1 526 ? -14.524 -39.863 33.456 1.00 85.38 526 ILE A N 1
ATOM 4188 C CA . ILE A 1 526 ? -14.494 -39.067 32.225 1.00 85.38 526 ILE A CA 1
ATOM 4189 C C . ILE A 1 526 ? -14.878 -37.619 32.537 1.00 85.38 526 ILE A C 1
ATOM 4191 O O . ILE A 1 526 ? -15.910 -37.380 33.148 1.00 85.38 526 ILE A O 1
ATOM 4195 N N . ILE A 1 527 ? -14.059 -36.660 32.098 1.00 89.69 527 ILE A N 1
ATOM 4196 C CA . ILE A 1 527 ? -14.315 -35.216 32.240 1.00 89.69 527 ILE A CA 1
ATOM 4197 C C . ILE A 1 527 ? -14.966 -34.611 30.993 1.00 89.69 527 ILE A C 1
ATOM 4199 O O . ILE A 1 527 ? -15.529 -33.525 31.070 1.00 89.69 527 ILE A O 1
ATOM 4203 N N . TYR A 1 528 ? -14.883 -35.283 29.844 1.00 92.12 528 TYR A N 1
ATOM 4204 C CA . TYR A 1 528 ? -15.557 -34.883 28.611 1.00 92.12 528 TYR A CA 1
ATOM 4205 C C . TYR A 1 528 ? -16.099 -36.123 27.907 1.00 92.12 528 TYR A C 1
ATOM 4207 O O . TYR A 1 528 ? -15.321 -36.966 27.456 1.00 92.12 528 TYR A O 1
ATOM 4215 N N . LEU A 1 529 ? -17.424 -36.227 27.846 1.00 92.69 529 LEU A N 1
ATOM 4216 C CA . LEU A 1 529 ? -18.142 -37.326 27.217 1.00 92.69 529 LEU A CA 1
ATOM 4217 C C . LEU A 1 529 ? -19.034 -36.783 26.101 1.00 92.69 529 LEU A C 1
ATOM 4219 O O . LEU A 1 529 ? -19.997 -36.065 26.379 1.00 92.69 529 LEU A O 1
ATOM 4223 N N . ASP A 1 530 ? -18.730 -37.148 24.858 1.00 95.06 530 ASP A N 1
ATOM 4224 C CA . ASP A 1 530 ? -19.548 -36.797 23.697 1.00 95.06 530 ASP A CA 1
ATOM 4225 C C . ASP A 1 530 ? -20.300 -38.014 23.147 1.00 95.06 530 ASP A C 1
ATOM 4227 O O . ASP A 1 530 ? -19.707 -38.990 22.687 1.00 95.06 530 ASP A O 1
ATOM 4231 N N . LEU A 1 531 ? -21.625 -37.934 23.223 1.00 95.00 531 LEU A N 1
ATOM 4232 C CA . LEU A 1 531 ? -22.622 -38.908 22.787 1.00 95.00 531 LEU A CA 1
ATOM 4233 C C . LEU A 1 531 ? -23.557 -38.310 21.717 1.00 95.00 531 LEU A C 1
ATOM 4235 O O . LEU A 1 531 ? -24.611 -38.882 21.425 1.00 95.00 531 LEU A O 1
ATOM 4239 N N . GLY A 1 532 ? -23.214 -37.159 21.132 1.00 95.69 532 GLY A N 1
ATOM 4240 C CA . GLY A 1 532 ? -24.068 -36.464 20.173 1.00 95.69 532 GLY A CA 1
ATOM 4241 C C . GLY A 1 532 ? -24.346 -37.266 18.895 1.00 95.69 532 GLY A C 1
ATOM 4242 O O . GLY A 1 532 ? -23.570 -38.142 18.522 1.00 95.69 532 GLY A O 1
ATOM 4243 N N . TYR A 1 533 ? -25.437 -36.960 18.193 1.00 96.25 533 TYR A N 1
ATOM 4244 C CA . TYR A 1 533 ? -25.796 -37.574 16.905 1.00 96.25 533 TYR A CA 1
ATOM 4245 C C . TYR A 1 533 ? -25.868 -39.111 16.939 1.00 96.25 533 TYR A C 1
ATOM 4247 O O . TYR A 1 533 ? -25.424 -39.790 16.013 1.00 96.25 533 TYR A O 1
ATOM 4255 N N . ASN A 1 534 ? -26.404 -39.667 18.022 1.00 95.56 534 ASN A N 1
ATOM 4256 C CA . ASN A 1 534 ? -26.718 -41.088 18.150 1.00 95.56 534 ASN A CA 1
ATOM 4257 C C . ASN A 1 534 ? -28.243 -41.309 18.037 1.00 95.56 534 ASN A C 1
ATOM 4259 O O . ASN A 1 534 ? -28.984 -40.429 17.597 1.00 95.56 534 ASN A O 1
ATOM 4263 N N . LYS A 1 535 ? -28.730 -42.499 18.405 1.00 94.62 535 LYS A N 1
ATOM 4264 C CA . LYS A 1 535 ? -30.161 -42.848 18.456 1.00 94.62 535 LYS A CA 1
ATOM 4265 C C . LYS A 1 535 ? -30.637 -43.065 19.894 1.00 94.62 535 LYS A C 1
ATOM 4267 O O . LYS A 1 535 ? -31.520 -43.884 20.131 1.00 94.62 535 LYS A O 1
ATOM 4272 N N . ILE A 1 536 ? -30.024 -42.374 20.855 1.00 95.00 536 ILE A N 1
ATOM 4273 C CA . ILE A 1 536 ? -30.237 -42.657 22.274 1.00 95.00 536 ILE A CA 1
ATOM 4274 C C . ILE A 1 536 ? -31.651 -42.229 22.661 1.00 95.00 536 ILE A C 1
ATOM 4276 O O . ILE A 1 536 ? -31.990 -41.051 22.542 1.00 95.00 536 ILE A O 1
ATOM 4280 N N . GLU A 1 537 ? -32.452 -43.179 23.141 1.00 93.88 537 GLU A N 1
ATOM 4281 C CA . GLU A 1 537 ? -33.787 -42.935 23.694 1.00 93.88 537 GLU A CA 1
ATOM 4282 C C . GLU A 1 537 ? -33.802 -43.000 25.226 1.00 93.88 537 GLU A C 1
ATOM 4284 O O . GLU A 1 537 ? -34.588 -42.296 25.867 1.00 93.88 537 GLU A O 1
ATOM 4289 N N . GLU A 1 538 ? -32.910 -43.795 25.821 1.00 91.88 538 GLU A N 1
ATOM 4290 C CA . GLU A 1 538 ? -32.834 -44.014 27.266 1.00 91.88 538 GLU A CA 1
ATOM 4291 C C . GLU A 1 538 ? -31.440 -43.699 27.811 1.00 91.88 538 GLU A C 1
ATOM 4293 O O . GLU A 1 538 ? -30.431 -44.228 27.339 1.00 91.88 538 GLU A O 1
ATOM 4298 N N . VAL A 1 539 ? -31.391 -42.851 28.840 1.00 90.81 539 VAL A N 1
ATOM 4299 C CA . VAL A 1 539 ? -30.157 -42.503 29.551 1.00 90.81 539 VAL A CA 1
ATOM 4300 C C . VAL A 1 539 ? -30.267 -42.940 31.007 1.00 90.81 539 VAL A C 1
ATOM 4302 O O . VAL A 1 539 ? -31.080 -42.409 31.764 1.00 90.81 539 VAL A O 1
ATOM 4305 N N . ASN A 1 540 ? -29.418 -43.874 31.421 1.00 86.44 540 ASN A N 1
ATOM 4306 C CA . ASN A 1 540 ? -29.354 -44.351 32.799 1.00 86.44 540 ASN A CA 1
ATOM 4307 C C . ASN A 1 540 ? -28.126 -43.754 33.500 1.00 86.44 540 ASN A C 1
ATOM 4309 O O . ASN A 1 540 ? -27.034 -43.714 32.939 1.00 86.44 540 ASN A O 1
ATOM 4313 N N . LYS A 1 541 ? -28.296 -43.265 34.729 1.00 78.69 541 LYS A N 1
ATOM 4314 C CA . LYS A 1 541 ? -27.208 -42.812 35.609 1.00 78.69 541 LYS A CA 1
ATOM 4315 C C . LYS A 1 541 ? -27.167 -43.731 36.826 1.00 78.69 541 LYS A C 1
ATOM 4317 O O . LYS A 1 541 ? -27.752 -43.422 37.868 1.00 78.69 541 LYS A O 1
ATOM 4322 N N . THR A 1 542 ? -26.513 -44.879 36.676 1.00 70.06 542 THR A N 1
ATOM 4323 C CA . THR A 1 542 ? -26.409 -45.882 37.750 1.00 70.06 542 THR A CA 1
ATOM 4324 C C . THR A 1 542 ? -25.386 -45.514 38.824 1.00 70.06 542 THR A C 1
ATOM 4326 O O . THR A 1 542 ? -25.489 -46.022 39.934 1.00 70.06 542 THR A O 1
ATOM 4329 N N . SER A 1 543 ? -24.443 -44.613 38.525 1.00 69.56 543 SER A N 1
ATOM 4330 C CA . SER A 1 543 ? -23.453 -44.103 39.480 1.00 69.56 543 SER A CA 1
ATOM 4331 C C . SER A 1 543 ? -23.025 -42.658 39.190 1.00 69.56 543 SER A C 1
ATOM 4333 O O . SER A 1 543 ? -23.387 -42.052 38.178 1.00 69.56 543 SER A O 1
ATOM 4335 N N . TYR A 1 544 ? -22.249 -42.084 40.112 1.00 67.12 544 TYR A N 1
ATOM 4336 C CA . TYR A 1 544 ? -21.747 -40.709 40.061 1.00 67.12 544 TYR A CA 1
ATOM 4337 C C . TYR A 1 544 ? -20.874 -40.423 38.828 1.00 67.12 544 TYR A C 1
ATOM 4339 O O . TYR A 1 544 ? -19.865 -41.092 38.622 1.00 67.12 544 TYR A O 1
ATOM 4347 N N . LEU A 1 545 ? -21.200 -39.374 38.064 1.00 70.62 545 LEU A N 1
ATOM 4348 C CA . LEU A 1 545 ? -20.281 -38.792 37.081 1.00 70.62 545 LEU A CA 1
ATOM 4349 C C . LEU A 1 545 ? -19.408 -37.745 37.778 1.00 70.62 545 LEU A C 1
ATOM 4351 O O . LEU A 1 545 ? -19.941 -36.915 38.516 1.00 70.62 545 LEU A O 1
ATOM 4355 N N . GLY A 1 546 ? -18.092 -37.770 37.546 1.00 67.19 546 GLY A N 1
ATOM 4356 C CA . GLY A 1 546 ? -17.133 -36.854 38.168 1.00 67.19 546 GLY A CA 1
ATOM 4357 C C . GLY A 1 546 ? -17.606 -35.393 38.202 1.00 67.19 546 GLY A C 1
ATOM 4358 O O . GLY A 1 546 ? -18.060 -34.857 37.186 1.00 67.19 546 GLY A O 1
ATOM 4359 N N . SER A 1 547 ? -17.477 -34.713 39.349 1.00 64.94 547 SER A N 1
ATOM 4360 C CA . SER A 1 547 ? -17.695 -33.261 39.426 1.00 64.94 547 SER A CA 1
ATOM 4361 C C . SER A 1 547 ? -16.812 -32.549 38.399 1.00 64.94 547 SER A C 1
ATOM 4363 O O . SER A 1 547 ? -15.609 -32.808 38.369 1.00 64.94 547 SER A O 1
ATOM 4365 N N . ARG A 1 548 ? -17.388 -31.602 37.643 1.00 67.75 548 ARG A N 1
ATOM 4366 C CA . ARG A 1 548 ? -16.755 -30.831 36.548 1.00 67.75 548 ARG A CA 1
ATOM 4367 C C . ARG A 1 548 ? -16.677 -31.512 35.173 1.00 67.75 548 ARG A C 1
ATOM 4369 O O . ARG A 1 548 ? -15.905 -31.063 34.327 1.00 67.75 548 ARG A O 1
ATOM 4376 N N . SER A 1 549 ? -17.495 -32.526 34.919 1.00 85.69 549 SER A N 1
ATOM 4377 C CA . SER A 1 549 ? -17.562 -33.165 33.598 1.00 85.69 549 SER A CA 1
ATOM 4378 C C . SER A 1 549 ? -18.437 -32.384 32.608 1.00 85.69 549 SER A C 1
ATOM 4380 O O . SER A 1 549 ? -19.418 -31.756 33.011 1.00 85.69 549 SER A O 1
ATOM 4382 N N . THR A 1 550 ? -18.098 -32.438 31.322 1.00 91.88 550 THR A N 1
ATOM 4383 C CA . THR A 1 550 ? -18.938 -31.991 30.203 1.00 91.88 550 THR A CA 1
ATOM 4384 C C . THR A 1 550 ? -19.606 -33.201 29.564 1.00 91.88 550 THR A C 1
ATOM 4386 O O . THR A 1 550 ? -18.931 -34.178 29.239 1.00 91.88 550 THR A O 1
ATOM 4389 N N . LEU A 1 551 ? -20.922 -33.123 29.377 1.00 93.12 551 LEU A N 1
ATOM 4390 C CA . LEU A 1 551 ? -21.735 -34.158 28.749 1.00 93.12 551 LEU A CA 1
ATOM 4391 C C . LEU A 1 551 ? -22.447 -33.583 27.521 1.00 93.12 551 LEU A C 1
ATOM 4393 O O . LEU A 1 551 ? -23.283 -32.687 27.644 1.00 93.12 551 LEU A O 1
ATOM 4397 N N . ASN A 1 552 ? -22.133 -34.112 26.342 1.00 95.19 552 ASN A N 1
ATOM 4398 C CA . ASN A 1 552 ? -22.790 -33.744 25.094 1.00 95.19 552 ASN A CA 1
ATOM 4399 C C . ASN A 1 552 ? -23.722 -34.868 24.626 1.00 95.19 552 ASN A C 1
ATOM 4401 O O . ASN A 1 552 ? -23.278 -35.976 24.355 1.00 95.19 552 ASN A O 1
ATOM 4405 N N . LEU A 1 553 ? -25.014 -34.574 24.533 1.00 94.94 553 LEU A N 1
ATOM 4406 C CA . LEU A 1 553 ? -26.100 -35.480 24.152 1.00 94.94 553 LEU A CA 1
ATOM 4407 C C . LEU A 1 553 ? -26.919 -34.925 22.972 1.00 94.94 553 LEU A C 1
ATOM 4409 O O . LEU A 1 553 ? -28.036 -35.384 22.722 1.00 94.94 553 LEU A O 1
ATOM 4413 N N . GLN A 1 554 ? -26.397 -33.937 22.241 1.00 96.00 554 GLN A N 1
ATOM 4414 C CA . GLN A 1 554 ? -27.122 -33.272 21.156 1.00 96.00 554 GLN A CA 1
ATOM 4415 C C . GLN A 1 554 ? -27.604 -34.238 20.057 1.00 96.00 554 GLN A C 1
ATOM 4417 O O . GLN A 1 554 ? -26.967 -35.256 19.805 1.00 96.00 554 GLN A O 1
ATOM 4422 N N . TYR A 1 555 ? -28.695 -33.900 19.370 1.00 95.50 555 TYR A N 1
ATOM 4423 C CA . TYR A 1 555 ? -29.242 -34.632 18.221 1.00 95.50 555 TYR A CA 1
ATOM 4424 C C . TYR A 1 555 ? -29.400 -36.140 18.471 1.00 95.50 555 TYR A C 1
ATOM 4426 O O . TYR A 1 555 ? -28.967 -36.967 17.673 1.00 95.50 555 TYR A O 1
ATOM 4434 N N . ASN A 1 556 ? -30.013 -36.487 19.600 1.00 94.56 556 ASN A N 1
ATOM 4435 C CA . ASN A 1 556 ? -30.467 -37.838 19.920 1.00 94.56 556 ASN A CA 1
ATOM 4436 C C . ASN A 1 556 ? -32.009 -37.901 19.859 1.00 94.56 556 ASN A C 1
ATOM 4438 O O . ASN A 1 556 ? -32.661 -37.034 19.276 1.00 94.56 556 ASN A O 1
ATOM 4442 N N . SER A 1 557 ? -32.617 -38.948 20.420 1.00 92.88 557 SER A N 1
ATOM 4443 C CA . SER A 1 557 ? -34.076 -39.121 20.499 1.00 92.88 557 SER A CA 1
ATOM 4444 C C . SER A 1 557 ? -34.518 -39.421 21.930 1.00 92.88 557 SER A C 1
ATOM 4446 O O . SER A 1 557 ? -35.340 -40.303 22.159 1.00 92.88 557 SER A O 1
ATOM 4448 N N . ILE A 1 558 ? -33.950 -38.696 22.900 1.00 93.12 558 ILE A N 1
ATOM 4449 C CA . ILE A 1 558 ? -34.103 -38.989 24.331 1.00 93.12 558 ILE A CA 1
ATOM 4450 C C . ILE A 1 558 ? -35.581 -38.915 24.732 1.00 93.12 558 ILE A C 1
ATOM 4452 O O . ILE A 1 558 ? -36.224 -37.877 24.584 1.00 93.12 558 ILE A O 1
ATOM 4456 N N . LYS A 1 559 ? -36.103 -40.014 25.282 1.00 90.19 559 LYS A N 1
ATOM 4457 C CA . LYS A 1 559 ? -37.476 -40.145 25.794 1.00 90.19 559 LYS A CA 1
ATOM 4458 C C . LYS A 1 559 ? -37.516 -40.319 27.305 1.00 90.19 559 LYS A C 1
ATOM 4460 O O . LYS A 1 559 ? -38.489 -39.901 27.929 1.00 90.19 559 LYS A O 1
ATOM 4465 N N . ASN A 1 560 ? -36.489 -40.933 27.893 1.00 89.62 560 ASN A N 1
ATOM 4466 C CA . ASN A 1 560 ? -36.454 -41.226 29.321 1.00 89.62 560 ASN A CA 1
ATOM 4467 C C . ASN A 1 560 ? -35.043 -41.074 29.906 1.00 89.62 560 ASN A C 1
ATOM 4469 O O . ASN A 1 560 ? -34.049 -41.426 29.270 1.00 89.62 560 ASN A O 1
ATOM 4473 N N . VAL A 1 561 ? -34.972 -40.581 31.143 1.00 89.75 561 VAL A N 1
ATOM 4474 C CA . VAL A 1 561 ? -33.740 -40.482 31.931 1.00 89.75 561 VAL A CA 1
ATOM 4475 C C . VAL A 1 561 ? -34.012 -41.012 33.333 1.00 89.75 561 VAL A C 1
ATOM 4477 O O . VAL A 1 561 ? -34.919 -40.526 34.008 1.00 89.75 561 VAL A O 1
ATOM 4480 N N . SER A 1 562 ? -33.214 -41.982 33.778 1.00 85.88 562 SER A N 1
ATOM 4481 C CA . SER A 1 562 ? -33.294 -42.559 35.123 1.00 85.88 562 SER A CA 1
ATOM 4482 C C . SER A 1 562 ? -32.000 -42.318 35.909 1.00 85.88 562 SER A C 1
ATOM 4484 O O . SER A 1 562 ? -30.902 -42.349 35.350 1.00 85.88 562 SER A O 1
ATOM 4486 N N . CYS A 1 563 ? -32.104 -42.051 37.213 1.00 80.62 563 CYS A N 1
ATOM 4487 C CA . CYS A 1 563 ? -30.948 -41.854 38.087 1.00 80.62 563 CYS A CA 1
ATOM 4488 C C . CYS A 1 563 ? -31.189 -42.462 39.478 1.00 80.62 563 CYS A C 1
ATOM 4490 O O . CYS A 1 563 ? -32.172 -42.127 40.134 1.00 80.62 563 CYS A O 1
ATOM 4492 N N . ASN A 1 564 ? -30.284 -43.346 39.921 1.00 70.69 564 ASN A N 1
ATOM 4493 C CA . ASN A 1 564 ? -30.466 -44.159 41.137 1.00 70.69 564 ASN A CA 1
ATOM 4494 C C . ASN A 1 564 ? -29.940 -43.493 42.429 1.00 70.69 564 ASN A C 1
ATOM 4496 O O . ASN A 1 564 ? -30.470 -43.762 43.501 1.00 70.69 564 ASN A O 1
ATOM 4500 N N . ASP A 1 565 ? -28.962 -42.583 42.334 1.00 61.06 565 ASP A N 1
ATOM 4501 C CA . ASP A 1 565 ? -28.224 -42.035 43.495 1.00 61.06 565 ASP A CA 1
ATOM 4502 C C . ASP A 1 565 ? -28.565 -40.570 43.860 1.00 61.06 565 ASP A C 1
ATOM 4504 O O . ASP A 1 565 ? -27.792 -39.889 44.539 1.00 61.06 565 ASP A O 1
ATOM 4508 N N . GLY A 1 566 ? -29.705 -40.036 43.412 1.00 58.84 566 GLY A N 1
ATOM 4509 C CA . GLY A 1 566 ? -30.050 -38.621 43.626 1.00 58.84 566 GLY A CA 1
ATOM 4510 C C . GLY A 1 566 ? -29.084 -37.633 42.930 1.00 58.84 566 GLY A C 1
ATOM 4511 O O . GLY A 1 566 ? -28.266 -38.031 42.091 1.00 58.84 566 GLY A O 1
ATOM 4512 N N . PRO A 1 567 ? -29.162 -36.319 43.227 1.00 60.59 567 PRO A N 1
ATOM 4513 C CA . PRO A 1 567 ? -28.377 -35.273 42.564 1.00 60.59 567 PRO A CA 1
ATOM 4514 C C . PRO A 1 567 ? -26.927 -35.211 43.082 1.00 60.59 567 PRO A C 1
ATOM 4516 O O . PRO A 1 567 ? -26.440 -34.166 43.504 1.00 60.59 567 PRO A O 1
ATOM 4519 N N . ASN A 1 568 ? -26.204 -36.330 43.065 1.00 60.88 568 ASN A N 1
ATOM 4520 C CA . ASN A 1 568 ? -24.781 -36.328 43.378 1.00 60.88 568 ASN A CA 1
ATOM 4521 C C . ASN A 1 568 ? -23.981 -35.906 42.130 1.00 60.88 568 ASN A C 1
ATOM 4523 O O . ASN A 1 568 ? -23.992 -36.594 41.102 1.00 60.88 568 ASN A O 1
ATOM 4527 N N . GLY A 1 569 ? -23.282 -34.767 42.240 1.00 67.81 569 GLY A N 1
ATOM 4528 C CA . GLY A 1 569 ? -22.282 -34.283 41.275 1.00 67.81 569 GLY A CA 1
ATOM 4529 C C . GLY A 1 569 ? -22.797 -33.223 40.313 1.00 67.81 569 GLY A C 1
ATOM 4530 O O . GLY A 1 569 ? -23.855 -33.388 39.721 1.00 67.81 569 GLY A O 1
ATOM 4531 N N . GLN A 1 570 ? -22.028 -32.141 40.152 1.00 79.06 570 GLN A N 1
ATOM 4532 C CA . GLN A 1 570 ? -22.359 -31.015 39.279 1.00 79.06 570 GLN A CA 1
ATOM 4533 C C . GLN A 1 570 ? -21.527 -31.063 37.987 1.00 79.06 570 GLN A C 1
ATOM 4535 O O . GLN A 1 570 ? -20.290 -31.055 38.040 1.00 79.06 570 GLN A O 1
ATOM 4540 N N . LEU A 1 571 ? -22.206 -31.070 36.838 1.00 87.38 571 LEU A N 1
ATOM 4541 C CA . LEU A 1 571 ? -21.589 -30.960 35.517 1.00 87.38 571 LEU A CA 1
ATOM 4542 C C . LEU A 1 571 ? -21.105 -29.529 35.247 1.00 87.38 571 LEU A C 1
ATOM 4544 O O . LEU A 1 571 ? -21.700 -28.546 35.699 1.00 87.38 571 LEU A O 1
ATOM 4548 N N . THR A 1 572 ? -20.020 -29.413 34.485 1.00 90.75 572 THR A N 1
ATOM 4549 C CA . THR A 1 572 ? -19.576 -28.125 33.935 1.00 90.75 572 THR A CA 1
ATOM 4550 C C . THR A 1 572 ? -20.513 -27.694 32.817 1.00 90.75 572 THR A C 1
ATOM 4552 O O . THR A 1 572 ? -20.926 -26.539 32.771 1.00 90.75 572 THR A O 1
ATOM 4555 N N . GLU A 1 573 ? -20.864 -28.623 31.932 1.00 93.00 573 GLU A N 1
ATOM 4556 C CA . GLU A 1 573 ? -21.681 -28.340 30.762 1.00 93.00 573 GLU A CA 1
ATOM 4557 C C . GLU A 1 573 ? -22.527 -29.550 30.378 1.00 93.00 573 GLU A C 1
ATOM 4559 O O . GLU A 1 573 ? -22.064 -30.691 30.430 1.00 93.00 573 GLU A O 1
ATOM 4564 N N . LEU A 1 574 ? -23.771 -29.277 29.997 1.00 93.69 574 LEU A N 1
ATOM 4565 C CA . LEU A 1 574 ? -24.722 -30.242 29.477 1.00 93.69 574 LEU A CA 1
ATOM 4566 C C . LEU A 1 574 ? -25.311 -29.688 28.180 1.00 93.69 574 LEU A C 1
ATOM 4568 O O . LEU A 1 574 ? -26.004 -28.669 28.202 1.00 93.69 574 LEU A O 1
ATOM 4572 N N . ASN A 1 575 ? -25.050 -30.367 27.068 1.00 95.38 575 ASN A N 1
ATOM 4573 C CA . ASN A 1 575 ? -25.621 -30.030 25.769 1.00 95.38 575 ASN A CA 1
ATOM 4574 C C . ASN A 1 575 ? -26.662 -31.081 25.367 1.00 95.38 575 ASN A C 1
ATOM 4576 O O . ASN A 1 575 ? -26.351 -32.261 25.252 1.00 95.38 575 ASN A O 1
ATOM 4580 N N . LEU A 1 576 ? -27.897 -30.643 25.154 1.00 95.19 576 LEU A N 1
ATOM 4581 C CA . LEU A 1 576 ? -29.057 -31.451 24.782 1.00 95.19 576 LEU A CA 1
ATOM 4582 C C . LEU A 1 576 ? -29.691 -30.971 23.469 1.00 95.19 576 LEU A C 1
ATOM 4584 O O . LEU A 1 576 ? -30.760 -31.455 23.099 1.00 95.19 576 LEU A O 1
ATOM 4588 N N . SER A 1 577 ? -29.069 -30.021 22.770 1.00 96.00 577 SER A N 1
ATOM 4589 C CA . SER A 1 577 ? -29.632 -29.390 21.575 1.00 96.00 577 SER A CA 1
ATOM 4590 C C . SER A 1 577 ? -30.067 -30.402 20.512 1.00 96.00 577 SER A C 1
ATOM 4592 O O . SER A 1 577 ? -29.424 -31.425 20.320 1.00 96.00 577 SER A O 1
ATOM 4594 N N . GLY A 1 578 ? -31.156 -30.133 19.794 1.00 93.50 578 GLY A N 1
ATOM 4595 C CA . GLY A 1 578 ? -31.673 -31.000 18.730 1.00 93.50 578 GLY A CA 1
ATOM 4596 C C . GLY A 1 578 ? -32.433 -32.245 19.203 1.00 93.50 578 GLY A C 1
ATOM 4597 O O . GLY A 1 578 ? -32.835 -33.047 18.364 1.00 93.50 578 GLY A O 1
ATOM 4598 N N . ASN A 1 579 ? -32.648 -32.423 20.510 1.00 92.62 579 ASN A N 1
ATOM 4599 C CA . ASN A 1 579 ? -33.531 -33.465 21.042 1.00 92.62 579 ASN A CA 1
ATOM 4600 C C . ASN A 1 579 ? -34.965 -32.941 21.176 1.00 92.62 579 ASN A C 1
ATOM 4602 O O . ASN A 1 579 ? -35.174 -31.804 21.581 1.00 92.62 579 ASN A O 1
ATOM 4606 N N . ILE A 1 580 ? -35.974 -33.776 20.926 1.00 90.88 580 ILE A N 1
ATOM 4607 C CA . ILE A 1 580 ? -37.373 -33.400 21.177 1.00 90.88 580 ILE A CA 1
ATOM 4608 C C . ILE A 1 580 ? -37.682 -33.631 22.660 1.00 90.88 580 ILE A C 1
ATOM 4610 O O . ILE A 1 580 ? -37.991 -34.748 23.066 1.00 90.88 580 ILE A O 1
ATOM 4614 N N . ILE A 1 581 ? -37.593 -32.576 23.473 1.00 89.31 581 ILE A N 1
ATOM 4615 C CA . ILE A 1 581 ? -37.744 -32.663 24.933 1.00 89.31 581 ILE A CA 1
ATOM 4616 C C . ILE A 1 581 ? -38.992 -31.893 25.382 1.00 89.31 581 ILE A C 1
ATOM 4618 O O . ILE A 1 581 ? -39.148 -30.708 25.091 1.00 89.31 581 ILE A O 1
ATOM 4622 N N . ASN A 1 582 ? -39.883 -32.563 26.119 1.00 88.88 582 ASN A N 1
ATOM 4623 C CA . ASN A 1 582 ? -41.028 -31.926 26.778 1.00 88.88 582 ASN A CA 1
ATOM 4624 C C . ASN A 1 582 ? -40.675 -31.451 28.203 1.00 88.88 582 ASN A C 1
ATOM 4626 O O . ASN A 1 582 ? -39.634 -31.814 28.752 1.00 88.88 582 ASN A O 1
ATOM 4630 N N . SER A 1 583 ? -41.547 -30.651 28.818 1.00 85.56 583 SER A N 1
ATOM 4631 C CA . SER A 1 583 ? -41.334 -30.069 30.152 1.00 85.56 583 SER A CA 1
ATOM 4632 C C . SER A 1 583 ? -41.054 -31.108 31.245 1.00 85.56 583 SER A C 1
ATOM 4634 O O . SER A 1 583 ? -40.145 -30.929 32.055 1.00 85.56 583 SER A O 1
ATOM 4636 N N . THR A 1 584 ? -41.796 -32.220 31.264 1.00 87.44 584 THR A N 1
ATOM 4637 C CA . THR A 1 584 ? -41.635 -33.284 32.266 1.00 87.44 584 THR A CA 1
ATOM 4638 C C . THR A 1 584 ? -40.271 -33.964 32.153 1.00 87.44 584 THR A C 1
ATOM 4640 O O . THR A 1 584 ? -39.567 -34.116 33.152 1.00 87.44 584 THR A O 1
ATOM 4643 N N . LEU A 1 585 ? -39.870 -34.335 30.933 1.00 89.62 585 LEU A N 1
ATOM 4644 C CA . LEU A 1 585 ? -38.568 -34.940 30.668 1.00 89.62 585 LEU A CA 1
ATOM 4645 C C . LEU A 1 585 ? -37.435 -33.962 30.987 1.00 89.62 585 LEU A C 1
ATOM 4647 O O . LEU A 1 585 ? -36.450 -34.352 31.607 1.00 89.62 585 LEU A O 1
ATOM 4651 N N . PHE A 1 586 ? -37.599 -32.685 30.638 1.00 89.44 586 PHE A N 1
ATOM 4652 C CA . PHE A 1 586 ? -36.638 -31.639 30.969 1.00 89.44 586 PHE A CA 1
ATOM 4653 C C . PHE A 1 586 ? -36.416 -31.522 32.485 1.00 89.44 586 PHE A C 1
ATOM 4655 O O . PHE A 1 586 ? -35.274 -31.528 32.941 1.00 89.44 586 PHE A O 1
ATOM 4662 N N . GLY A 1 587 ? -37.489 -31.525 33.284 1.00 86.94 587 GLY A N 1
ATOM 4663 C CA . GLY A 1 587 ? -37.394 -31.533 34.747 1.00 86.94 587 GLY A CA 1
ATOM 4664 C C . GLY A 1 587 ? -36.672 -32.761 35.305 1.00 86.94 587 GLY A C 1
ATOM 4665 O O . GLY A 1 587 ? -35.849 -32.635 36.213 1.00 86.94 587 GLY A O 1
ATOM 4666 N N . ASN A 1 588 ? -36.931 -33.944 34.743 1.00 87.12 588 ASN A N 1
ATOM 4667 C CA . ASN A 1 588 ? -36.235 -35.173 35.135 1.00 87.12 588 ASN A CA 1
ATOM 4668 C C . ASN A 1 588 ? -34.738 -35.119 34.792 1.00 87.12 588 ASN A C 1
ATOM 4670 O O . ASN A 1 588 ? -33.905 -35.484 35.621 1.00 87.12 588 ASN A O 1
ATOM 4674 N N . ILE A 1 589 ? -34.382 -34.593 33.617 1.00 89.44 589 ILE A N 1
ATOM 4675 C CA . ILE A 1 589 ? -32.988 -34.402 33.198 1.00 89.44 589 ILE A CA 1
ATOM 4676 C C . ILE A 1 589 ? -32.249 -33.472 34.163 1.00 89.44 589 ILE A C 1
ATOM 4678 O O . ILE A 1 589 ? -31.165 -33.821 34.627 1.00 89.44 589 ILE A O 1
ATOM 4682 N N . LEU A 1 590 ? -32.838 -32.325 34.515 1.00 86.81 590 LEU A N 1
ATOM 4683 C CA . LEU A 1 590 ? -32.222 -31.363 35.435 1.00 86.81 590 LEU A CA 1
ATOM 4684 C C . LEU A 1 590 ? -32.009 -31.944 36.840 1.00 86.81 590 LEU A C 1
ATOM 4686 O O . LEU A 1 590 ? -30.988 -31.661 37.467 1.00 86.81 590 LEU A O 1
ATOM 4690 N N . LYS A 1 591 ? -32.926 -32.798 37.318 1.00 85.00 591 LYS A N 1
ATOM 4691 C CA . LYS A 1 591 ? -32.760 -33.532 38.585 1.00 85.00 591 LYS A CA 1
ATOM 4692 C C . LYS A 1 591 ? -31.587 -34.513 38.535 1.00 85.00 591 LYS A C 1
ATOM 4694 O O . LYS A 1 591 ? -30.837 -34.614 39.503 1.00 85.00 591 LYS A O 1
ATOM 4699 N N . CYS A 1 592 ? -31.418 -35.232 37.425 1.00 85.12 592 CYS A N 1
ATOM 4700 C CA . CYS A 1 592 ? -30.341 -36.213 37.280 1.00 85.12 592 CYS A CA 1
ATOM 4701 C C . CYS A 1 592 ? -28.970 -35.570 36.977 1.00 85.12 592 CYS A C 1
ATOM 4703 O O . CYS A 1 592 ? -27.930 -36.118 37.371 1.00 85.12 592 CYS A O 1
ATOM 4705 N N . PHE A 1 593 ? -28.957 -34.410 36.311 1.00 87.00 593 PHE A N 1
ATOM 4706 C CA . PHE A 1 593 ? -27.759 -33.740 35.797 1.00 87.00 593 PHE A CA 1
ATOM 4707 C C . PHE A 1 593 ? -27.724 -32.233 36.127 1.00 87.00 593 PHE A C 1
ATOM 4709 O O . PHE A 1 593 ? -27.847 -31.394 35.230 1.00 87.00 593 PHE A O 1
ATOM 4716 N N . PRO A 1 594 ? -27.508 -31.846 37.395 1.00 86.75 594 PRO A N 1
ATOM 4717 C CA . PRO A 1 594 ? -27.306 -30.440 37.736 1.00 86.75 594 PRO A CA 1
ATOM 4718 C C . PRO A 1 594 ? -26.032 -29.896 37.059 1.00 86.75 594 PRO A C 1
ATOM 4720 O O . PRO A 1 594 ? -24.973 -30.520 37.130 1.00 86.75 594 PRO A O 1
ATOM 4723 N N . THR A 1 595 ? -26.113 -28.729 36.405 1.00 89.62 595 THR A N 1
ATOM 4724 C CA . THR A 1 595 ? -25.045 -28.200 35.525 1.00 89.62 595 THR A CA 1
ATOM 4725 C C . THR A 1 595 ? -24.772 -26.699 35.708 1.00 89.62 595 THR A C 1
ATOM 4727 O O . THR A 1 595 ? -25.665 -25.944 36.102 1.00 89.62 595 THR A O 1
ATOM 4730 N N . ARG A 1 596 ? -23.543 -26.248 35.397 1.00 90.56 596 ARG A N 1
ATOM 4731 C CA . ARG A 1 596 ? -23.191 -24.815 35.266 1.00 90.56 596 ARG A CA 1
ATOM 4732 C C . ARG A 1 596 ? -23.584 -24.220 33.921 1.00 90.56 596 ARG A C 1
ATOM 4734 O O . ARG A 1 596 ? -24.036 -23.079 33.884 1.00 90.56 596 ARG A O 1
ATOM 4741 N N . LYS A 1 597 ? -23.399 -24.962 32.831 1.00 93.25 597 LYS A N 1
ATOM 4742 C CA . LYS A 1 597 ? -23.757 -24.534 31.476 1.00 93.25 597 LYS A CA 1
ATOM 4743 C C . LYS A 1 597 ? -24.783 -25.489 30.888 1.00 93.25 597 LYS A C 1
ATOM 4745 O O . LYS A 1 597 ? -24.595 -26.704 30.938 1.00 93.25 597 LYS A O 1
ATOM 4750 N N . LEU A 1 598 ? -25.870 -24.944 30.362 1.00 93.56 598 LEU A N 1
ATOM 4751 C CA . LEU A 1 598 ? -26.950 -25.715 29.761 1.00 93.56 598 LEU A CA 1
ATOM 4752 C C . LEU A 1 598 ? -27.226 -25.202 28.352 1.00 93.56 598 LEU A C 1
ATOM 4754 O O . LEU A 1 598 ? -27.535 -24.025 28.185 1.00 93.56 598 LEU A O 1
ATOM 4758 N N . SER A 1 599 ? -27.184 -26.094 27.368 1.00 95.75 599 SER A N 1
ATOM 4759 C CA . SER A 1 599 ? -27.593 -25.806 25.992 1.00 95.75 599 SER A CA 1
ATOM 4760 C C . SER A 1 599 ? -28.699 -26.765 25.575 1.00 95.75 599 SER A C 1
ATOM 4762 O O . SER A 1 599 ? -28.541 -27.979 25.668 1.00 95.75 599 SER A O 1
ATOM 4764 N N . LEU A 1 600 ? -29.830 -26.223 25.136 1.00 93.69 600 LEU A N 1
ATOM 4765 C CA . LEU A 1 600 ? -30.987 -26.974 24.657 1.00 93.69 600 LEU A CA 1
ATOM 4766 C C . LEU A 1 600 ? -31.660 -26.174 23.537 1.00 93.69 600 LEU A C 1
ATOM 4768 O O . LEU A 1 600 ? -32.755 -25.638 23.684 1.00 93.69 600 LEU A O 1
ATOM 4772 N N . THR A 1 601 ? -30.965 -26.054 22.412 1.00 93.56 601 THR A N 1
ATOM 4773 C CA . THR A 1 601 ? -31.449 -25.349 21.218 1.00 93.56 601 THR A CA 1
ATOM 4774 C C . THR A 1 601 ? -32.162 -26.309 20.269 1.00 93.56 601 THR A C 1
ATOM 4776 O O . THR A 1 601 ? -31.991 -27.523 20.379 1.00 93.56 601 THR A O 1
ATOM 4779 N N . ASN A 1 602 ? -32.989 -25.818 19.344 1.00 89.44 602 ASN A N 1
ATOM 4780 C CA . ASN A 1 602 ? -33.653 -26.644 18.316 1.00 89.44 602 ASN A CA 1
ATOM 4781 C C . ASN A 1 602 ? -34.474 -27.826 18.881 1.00 89.44 602 ASN A C 1
ATOM 4783 O O . ASN A 1 602 ? -34.530 -28.887 18.263 1.00 89.44 602 ASN A O 1
ATOM 4787 N N . SER A 1 603 ? -35.067 -27.688 20.069 1.00 88.50 603 SER A N 1
ATOM 4788 C CA . SER A 1 603 ? -35.600 -28.829 20.837 1.00 88.50 603 SER A CA 1
ATOM 4789 C C . SER A 1 603 ? -37.130 -28.862 20.942 1.00 88.50 603 SER A C 1
ATOM 4791 O O . SER A 1 603 ? -37.702 -29.729 21.600 1.00 88.50 603 SER A O 1
ATOM 4793 N N . SER A 1 604 ? -37.818 -27.916 20.286 1.00 87.38 604 SER A N 1
ATOM 4794 C CA . SER A 1 604 ? -39.279 -27.720 20.373 1.00 87.38 604 SER A CA 1
ATOM 4795 C C . SER A 1 604 ? -39.808 -27.583 21.809 1.00 87.38 604 SER A C 1
ATOM 4797 O O . SER A 1 604 ? -40.991 -27.825 22.064 1.00 87.38 604 SER A O 1
ATOM 4799 N N . LEU A 1 605 ? -38.946 -27.178 22.749 1.00 88.88 605 LEU A N 1
ATOM 4800 C CA . LEU A 1 605 ? -39.281 -27.111 24.165 1.00 88.88 605 LEU A CA 1
ATOM 4801 C C . LEU A 1 605 ? -40.408 -26.101 24.404 1.00 88.88 605 LEU A C 1
ATOM 4803 O O . LEU A 1 605 ? -40.380 -24.971 23.902 1.00 88.88 605 LEU A O 1
ATOM 4807 N N . LYS A 1 606 ? -41.372 -26.511 25.230 1.00 86.31 606 LYS A N 1
ATOM 4808 C CA . LYS A 1 606 ? -42.391 -25.653 25.839 1.00 86.31 606 LYS A CA 1
ATOM 4809 C C . LYS A 1 606 ? -42.266 -25.761 27.354 1.00 86.31 606 LYS A C 1
ATOM 4811 O O . LYS A 1 606 ? -42.138 -26.864 27.878 1.00 86.31 606 LYS A O 1
ATOM 4816 N N . LEU A 1 607 ? -42.306 -24.621 28.035 1.00 82.62 607 LEU A N 1
ATOM 4817 C CA . LEU A 1 607 ? -42.293 -24.543 29.494 1.00 82.62 607 LEU A CA 1
ATOM 4818 C C . LEU A 1 607 ? -43.725 -24.309 29.985 1.00 82.62 607 LEU A C 1
ATOM 4820 O O . LEU A 1 607 ? -44.409 -23.419 29.483 1.00 82.62 607 LEU A O 1
ATOM 4824 N N . ASP A 1 608 ? -44.173 -25.118 30.939 1.00 79.69 608 ASP A N 1
ATOM 4825 C CA . ASP A 1 608 ? -45.525 -25.109 31.518 1.00 79.69 608 ASP A CA 1
ATOM 4826 C C . ASP A 1 608 ? -45.533 -24.899 33.049 1.00 79.69 608 ASP A C 1
ATOM 4828 O O . ASP A 1 608 ? -46.594 -24.660 33.620 1.00 79.69 608 ASP A O 1
ATOM 4832 N N . HIS A 1 609 ? -44.371 -24.940 33.712 1.00 77.69 609 HIS A N 1
ATOM 4833 C CA . HIS A 1 609 ? -44.177 -24.641 35.136 1.00 77.69 609 HIS A CA 1
ATOM 4834 C C . HIS A 1 609 ? -42.742 -24.155 35.421 1.00 77.69 609 HIS A C 1
ATOM 4836 O O . HIS A 1 609 ? -41.893 -24.144 34.528 1.00 77.69 609 HIS A O 1
ATOM 4842 N N . ASP A 1 610 ? -42.484 -23.745 36.667 1.00 76.12 610 ASP A N 1
ATOM 4843 C CA . ASP A 1 610 ? -41.186 -23.231 37.119 1.00 76.12 610 ASP A CA 1
ATOM 4844 C C . ASP A 1 610 ? -40.154 -24.351 37.326 1.00 76.12 610 ASP A C 1
ATOM 4846 O O . ASP A 1 610 ? -40.434 -25.336 38.013 1.00 76.12 610 ASP A O 1
ATOM 4850 N N . PHE A 1 611 ? -38.927 -24.149 36.834 1.00 83.44 611 PHE A N 1
ATOM 4851 C CA . PHE A 1 611 ? -37.783 -25.031 37.106 1.00 83.44 611 PHE A CA 1
ATOM 4852 C C . PHE A 1 611 ? -36.738 -24.341 37.993 1.00 83.44 611 PHE A C 1
ATOM 4854 O O . PHE A 1 611 ? -36.426 -23.162 37.806 1.00 83.44 611 PHE A O 1
ATOM 4861 N N . GLU A 1 612 ? -36.167 -25.088 38.938 1.00 82.25 612 GLU A N 1
ATOM 4862 C CA . GLU A 1 612 ? -35.085 -24.631 39.818 1.00 82.25 612 GLU A CA 1
ATOM 4863 C C . GLU A 1 612 ? -33.716 -24.990 39.223 1.00 82.25 612 GLU A C 1
ATOM 4865 O O . GLU A 1 612 ? -33.432 -26.153 38.934 1.00 82.25 612 GLU A O 1
ATOM 4870 N N . LEU A 1 613 ? -32.863 -23.979 39.038 1.00 83.94 613 LEU A N 1
ATOM 4871 C CA . LEU A 1 613 ? -31.503 -24.105 38.505 1.00 83.94 613 LEU A CA 1
ATOM 4872 C C . LEU A 1 613 ? -30.498 -23.489 39.494 1.00 83.94 613 LEU A C 1
ATOM 4874 O O . LEU A 1 613 ? -29.998 -22.381 39.275 1.00 83.94 613 LEU A O 1
ATOM 4878 N N . PRO A 1 614 ? -30.190 -24.183 40.605 1.00 78.25 614 PRO A N 1
ATOM 4879 C CA . PRO A 1 614 ? -29.424 -23.609 41.715 1.00 78.25 614 PRO A CA 1
ATOM 4880 C C . PRO A 1 614 ? -27.956 -23.304 41.376 1.00 78.25 614 PRO A C 1
ATOM 4882 O O . PRO A 1 614 ? -27.315 -22.473 42.023 1.00 78.25 614 PRO A O 1
ATOM 4885 N N . TYR A 1 615 ? -27.401 -23.945 40.342 1.00 82.88 615 TYR A N 1
ATOM 4886 C CA . TYR A 1 615 ? -25.969 -23.861 40.043 1.00 82.88 615 TYR A CA 1
ATOM 4887 C C . TYR A 1 615 ? -25.602 -23.358 38.644 1.00 82.88 615 TYR A C 1
ATOM 4889 O O . TYR A 1 615 ? -24.416 -23.334 38.306 1.00 82.88 615 TYR A O 1
ATOM 4897 N N . THR A 1 616 ? -26.587 -23.005 37.823 1.00 88.25 616 THR A N 1
ATOM 4898 C CA . THR A 1 616 ? -26.371 -22.664 36.416 1.00 88.25 616 THR A CA 1
ATOM 4899 C C . THR A 1 616 ? -25.930 -21.208 36.270 1.00 88.25 616 THR A C 1
ATOM 4901 O O . THR A 1 616 ? -26.483 -20.320 36.905 1.00 88.25 616 THR A O 1
ATOM 4904 N N . GLU A 1 617 ? -24.909 -20.978 35.448 1.00 90.94 617 GLU A N 1
ATOM 4905 C CA . GLU A 1 617 ? -24.293 -19.676 35.160 1.00 90.94 617 GLU A CA 1
ATOM 4906 C C . GLU A 1 617 ? -24.544 -19.258 33.700 1.00 90.94 617 GLU A C 1
ATOM 4908 O O . GLU A 1 617 ? -24.628 -18.069 33.405 1.00 90.94 617 GLU A O 1
ATOM 4913 N N . THR A 1 618 ? -24.680 -20.216 32.774 1.00 93.50 618 THR A N 1
ATOM 4914 C CA . THR A 1 618 ? -24.968 -19.959 31.351 1.00 93.50 618 THR A CA 1
ATOM 4915 C C . THR A 1 618 ? -26.077 -20.869 30.843 1.00 93.50 618 THR A C 1
ATOM 4917 O O . THR A 1 618 ? -26.040 -22.078 31.076 1.00 93.50 618 THR A O 1
ATOM 4920 N N . ILE A 1 619 ? -27.043 -20.296 30.126 1.00 93.00 619 ILE A N 1
ATOM 4921 C CA . ILE A 1 619 ? -28.187 -21.020 29.568 1.00 93.00 619 ILE A CA 1
ATOM 4922 C C . ILE A 1 619 ? -28.404 -20.596 28.115 1.00 93.00 619 ILE A C 1
ATOM 4924 O O . ILE A 1 619 ? -28.544 -19.407 27.836 1.00 93.00 619 ILE A O 1
ATOM 4928 N N . ASP A 1 620 ? -28.501 -21.564 27.208 1.00 95.19 620 ASP A N 1
ATOM 4929 C CA . ASP A 1 620 ? -28.946 -21.358 25.831 1.00 95.19 620 ASP A CA 1
ATOM 4930 C C . ASP A 1 620 ? -30.190 -22.201 25.528 1.00 95.19 620 ASP A C 1
ATOM 4932 O O . ASP A 1 620 ? -30.131 -23.428 25.453 1.00 95.19 620 ASP A O 1
ATOM 4936 N N . LEU A 1 621 ? -31.322 -21.519 25.366 1.00 93.94 621 LEU A N 1
ATOM 4937 C CA . LEU A 1 621 ? -32.627 -22.074 25.001 1.00 93.94 621 LEU A CA 1
ATOM 4938 C C . LEU A 1 621 ? -33.119 -21.501 23.664 1.00 93.94 621 LEU A C 1
ATOM 4940 O O . LEU A 1 621 ? -34.329 -21.454 23.405 1.00 93.94 621 LEU A O 1
ATOM 4944 N N . SER A 1 622 ? -32.206 -21.030 22.817 1.00 95.38 622 SER A N 1
ATOM 4945 C CA . SER A 1 622 ? -32.559 -20.438 21.530 1.00 95.38 622 SER A CA 1
ATOM 4946 C C . SER A 1 622 ? -33.198 -21.433 20.556 1.00 95.38 622 SER A C 1
ATOM 4948 O O . SER A 1 622 ? -33.007 -22.646 20.651 1.00 95.38 622 SER A O 1
ATOM 4950 N N . ASN A 1 623 ? -33.983 -20.917 19.609 1.00 94.25 623 ASN A N 1
ATOM 4951 C CA . ASN A 1 623 ? -34.684 -21.698 18.586 1.00 94.25 623 ASN A CA 1
ATOM 4952 C C . ASN A 1 623 ? -35.572 -22.816 19.168 1.00 94.25 623 ASN A C 1
ATOM 4954 O O . ASN A 1 623 ? -35.426 -24.003 18.865 1.00 94.25 623 ASN A O 1
ATOM 4958 N N . ASN A 1 624 ? -36.493 -22.424 20.046 1.00 92.81 624 ASN A N 1
ATOM 4959 C CA . ASN A 1 624 ? -37.505 -23.297 20.639 1.00 92.81 624 ASN A CA 1
ATOM 4960 C C . ASN A 1 624 ? -38.912 -22.706 20.436 1.00 92.81 624 ASN A C 1
ATOM 4962 O O . ASN A 1 624 ? -39.138 -21.829 19.605 1.00 92.81 624 ASN A O 1
ATOM 4966 N N . SER A 1 625 ? -39.903 -23.226 21.163 1.00 89.19 625 SER A N 1
ATOM 4967 C CA . SER A 1 625 ? -41.291 -22.749 21.139 1.00 89.19 625 SER A CA 1
ATOM 4968 C C . SER A 1 625 ? -41.714 -22.142 22.480 1.00 89.19 625 SER A C 1
ATOM 4970 O O . SER A 1 625 ? -42.874 -22.255 22.881 1.00 89.19 625 SER A O 1
ATOM 4972 N N . ILE A 1 626 ? -40.781 -21.503 23.193 1.00 90.12 626 ILE A N 1
ATOM 4973 C CA . ILE A 1 626 ? -41.028 -20.944 24.523 1.00 90.12 626 ILE A CA 1
ATOM 4974 C C . ILE A 1 626 ? -41.848 -19.655 24.382 1.00 90.12 626 ILE A C 1
ATOM 4976 O O . ILE A 1 626 ? -41.417 -18.690 23.749 1.00 90.12 626 ILE A O 1
ATOM 4980 N N . SER A 1 627 ? -43.045 -19.635 24.971 1.00 88.00 627 SER A N 1
ATOM 4981 C CA . SER A 1 627 ? -43.931 -18.459 25.028 1.00 88.00 627 SER A CA 1
ATOM 4982 C C . SER A 1 627 ? -43.956 -17.783 26.401 1.00 88.00 627 SER A C 1
ATOM 4984 O O . SER A 1 627 ? -44.383 -16.636 26.512 1.00 88.00 627 SER A O 1
ATOM 4986 N N . TYR A 1 628 ? -43.489 -18.479 27.438 1.00 83.19 628 TYR A N 1
ATOM 4987 C CA . TYR A 1 628 ? -43.392 -17.996 28.811 1.00 83.19 628 TYR A CA 1
ATOM 4988 C C . TYR A 1 628 ? -42.103 -18.532 29.441 1.00 83.19 628 TYR A C 1
ATOM 4990 O O . TYR A 1 628 ? -41.812 -19.721 29.330 1.00 83.19 628 TYR A O 1
ATOM 4998 N N . PHE A 1 629 ? -41.324 -17.653 30.070 1.00 82.19 629 PHE A N 1
ATOM 4999 C CA . PHE A 1 629 ? -40.087 -18.009 30.760 1.00 82.19 629 PHE A CA 1
ATOM 5000 C C . PHE A 1 629 ? -40.277 -17.813 32.260 1.00 82.19 629 PHE A C 1
ATOM 5002 O O . PHE A 1 629 ? -40.565 -16.698 32.692 1.00 82.19 629 PHE A O 1
ATOM 5009 N N . SER A 1 630 ? -40.092 -18.876 33.039 1.00 74.56 630 SER A N 1
ATOM 5010 C CA . SER A 1 630 ? -40.050 -18.792 34.495 1.00 74.56 630 SER A CA 1
ATOM 5011 C C . SER A 1 630 ? -39.103 -19.850 35.047 1.00 74.56 630 SER A C 1
ATOM 5013 O O . SER A 1 630 ? -39.405 -21.039 35.106 1.00 74.56 630 SER A O 1
ATOM 5015 N N . PHE A 1 631 ? -37.906 -19.401 35.404 1.00 78.31 631 PHE A N 1
ATOM 5016 C CA . PHE A 1 631 ? -36.909 -20.198 36.103 1.00 78.31 631 PHE A CA 1
ATOM 5017 C C . PHE A 1 631 ? -36.607 -19.535 37.436 1.00 78.31 631 PHE A C 1
ATOM 5019 O O . PHE A 1 631 ? -36.646 -18.304 37.560 1.00 78.31 631 PHE A O 1
ATOM 5026 N N . LYS A 1 632 ? -36.303 -20.357 38.435 1.00 77.25 632 LYS A N 1
ATOM 5027 C CA . LYS A 1 632 ? -35.783 -19.913 39.722 1.00 77.25 632 LYS A CA 1
ATOM 5028 C C . LYS A 1 632 ? -34.283 -20.151 39.728 1.00 77.25 632 LYS A C 1
ATOM 5030 O O . LYS A 1 632 ? -33.826 -21.288 39.609 1.00 77.25 632 LYS A O 1
ATOM 5035 N N . PHE A 1 633 ? -33.530 -19.069 39.851 1.00 77.56 633 PHE A N 1
ATOM 5036 C CA . PHE A 1 633 ? -32.079 -19.125 39.966 1.00 77.56 633 PHE A CA 1
ATOM 5037 C C . PHE A 1 633 ? -31.690 -18.896 41.425 1.00 77.56 633 PHE A C 1
ATOM 5039 O O . PHE A 1 633 ? -32.363 -18.154 42.135 1.00 77.56 633 PHE A O 1
ATOM 5046 N N . GLU A 1 634 ? -30.588 -19.492 41.869 1.00 75.50 634 GLU A N 1
ATOM 5047 C CA . GLU A 1 634 ? -29.992 -19.176 43.179 1.00 75.50 634 GLU A CA 1
ATOM 5048 C C . GLU A 1 634 ? -28.724 -18.314 43.047 1.00 75.50 634 GLU A C 1
ATOM 5050 O O . GLU A 1 634 ? -28.146 -17.878 44.043 1.00 75.50 634 GLU A O 1
ATOM 5055 N N . ARG A 1 635 ? -28.278 -18.048 41.809 1.00 76.94 635 ARG A N 1
ATOM 5056 C CA . ARG A 1 635 ? -27.060 -17.293 41.479 1.00 76.94 635 ARG A CA 1
ATOM 5057 C C . ARG A 1 635 ? -27.277 -16.393 40.267 1.00 76.94 635 ARG A C 1
ATOM 5059 O O . ARG A 1 635 ? -28.139 -16.658 39.436 1.00 76.94 635 ARG A O 1
ATOM 5066 N N . SER A 1 636 ? -26.467 -15.341 40.167 1.00 83.69 636 SER A N 1
ATOM 5067 C CA . SER A 1 636 ? -26.413 -14.467 38.990 1.00 83.69 636 SER A CA 1
ATOM 5068 C C . SER A 1 636 ? -25.923 -15.221 37.753 1.00 83.69 636 SER A C 1
ATOM 5070 O O . SER A 1 636 ? -24.937 -15.953 37.830 1.00 83.69 636 SER A O 1
ATOM 5072 N N . LEU A 1 637 ? -26.584 -14.999 36.618 1.00 87.31 637 LEU A N 1
ATOM 5073 C CA . LEU A 1 637 ? -26.226 -15.586 35.330 1.00 87.31 637 LEU A CA 1
ATOM 5074 C C . LEU A 1 637 ? -25.180 -14.730 34.614 1.00 87.31 637 LEU A C 1
ATOM 5076 O O . LEU A 1 637 ? -25.260 -13.500 34.576 1.00 87.31 637 LEU A O 1
ATOM 5080 N N . GLU A 1 638 ? -24.215 -15.393 33.991 1.00 90.31 638 GLU A N 1
ATOM 5081 C CA . GLU A 1 638 ? -23.296 -14.781 33.039 1.00 90.31 638 GLU A CA 1
ATOM 5082 C C . GLU A 1 638 ? -23.985 -14.547 31.690 1.00 90.31 638 GLU A C 1
ATOM 5084 O O . GLU A 1 638 ? -23.850 -13.470 31.114 1.00 90.31 638 GLU A O 1
ATOM 5089 N N . SER A 1 639 ? -24.759 -15.520 31.202 1.00 92.81 639 SER A N 1
ATOM 5090 C CA . SER A 1 639 ? -25.453 -15.407 29.917 1.00 92.81 639 SER A CA 1
ATOM 5091 C C . SER A 1 639 ? -26.751 -16.214 29.876 1.00 92.81 639 SER A C 1
ATOM 5093 O O . SER A 1 639 ? -26.801 -17.354 30.343 1.00 92.81 639 SER A O 1
ATOM 5095 N N . LEU A 1 640 ? -27.793 -15.624 29.294 1.00 93.00 640 LEU A N 1
ATOM 5096 C CA . LEU A 1 640 ? -29.073 -16.256 28.992 1.00 93.00 640 LEU A CA 1
ATOM 5097 C C . LEU A 1 640 ? -29.465 -15.943 27.544 1.00 93.00 640 LEU A C 1
ATOM 5099 O O . LEU A 1 640 ? -29.773 -14.798 27.214 1.00 93.00 640 LEU A O 1
ATOM 5103 N N . ASN A 1 641 ? -29.479 -16.965 26.691 1.00 95.19 641 ASN A N 1
ATOM 5104 C CA . ASN A 1 641 ? -29.917 -16.866 25.303 1.00 95.19 641 ASN A CA 1
ATOM 5105 C C . ASN A 1 641 ? -31.309 -17.491 25.139 1.00 95.19 641 ASN A C 1
ATOM 5107 O O . ASN A 1 641 ? -31.503 -18.688 25.339 1.00 95.19 641 ASN A O 1
ATOM 5111 N N . LEU A 1 642 ? -32.279 -16.660 24.775 1.00 94.69 642 LEU A N 1
ATOM 5112 C CA . LEU A 1 642 ? -33.676 -17.004 24.510 1.00 94.69 642 LEU A CA 1
ATOM 5113 C C . LEU A 1 642 ? -34.093 -16.577 23.096 1.00 94.69 642 LEU A C 1
ATOM 5115 O O . LEU A 1 642 ? -35.286 -16.439 22.810 1.00 94.69 642 LEU A O 1
ATOM 5119 N N . SER A 1 643 ? -33.129 -16.354 22.204 1.00 96.56 643 SER A N 1
ATOM 5120 C CA . SER A 1 643 ? -33.410 -15.901 20.844 1.00 96.56 643 SER A CA 1
ATOM 5121 C C . SER A 1 643 ? -34.225 -16.919 20.034 1.00 96.56 643 SER A C 1
ATOM 5123 O O . SER A 1 643 ? -34.245 -18.106 20.356 1.00 96.56 643 SER A O 1
ATOM 5125 N N . TYR A 1 644 ? -34.924 -16.475 18.986 1.00 95.75 644 TYR A N 1
ATOM 5126 C CA . TYR A 1 644 ? -35.749 -17.343 18.124 1.00 95.75 644 TYR A CA 1
ATOM 5127 C C . TYR A 1 644 ? -36.791 -18.154 18.917 1.00 95.75 644 TYR A C 1
ATOM 5129 O O . TYR A 1 644 ? -36.871 -19.377 18.827 1.00 95.75 644 TYR A O 1
ATOM 5137 N N . ASN A 1 645 ? -37.587 -17.467 19.732 1.00 94.38 645 ASN A N 1
ATOM 5138 C CA . ASN A 1 645 ? -38.686 -18.060 20.495 1.00 94.38 645 ASN A CA 1
ATOM 5139 C C . ASN A 1 645 ? -39.998 -17.301 20.210 1.00 94.38 645 ASN A C 1
ATOM 5141 O O . ASN A 1 645 ? -40.131 -16.587 19.216 1.00 94.38 645 ASN A O 1
ATOM 5145 N N . SER A 1 646 ? -41.029 -17.497 21.035 1.00 92.88 646 SER A N 1
ATOM 5146 C CA . SER A 1 646 ? -42.325 -16.813 20.904 1.00 92.88 646 SER A CA 1
ATOM 5147 C C . SER A 1 646 ? -42.667 -15.968 22.134 1.00 92.88 646 SER A C 1
ATOM 5149 O O . SER A 1 646 ? -43.846 -15.769 22.433 1.00 92.88 646 SER A O 1
ATOM 5151 N N . LEU A 1 647 ? -41.656 -15.463 22.847 1.00 91.94 647 LEU A N 1
ATOM 5152 C CA . LEU A 1 647 ? -41.843 -14.655 24.051 1.00 91.94 647 LEU A CA 1
ATOM 5153 C C . LEU A 1 647 ? -42.465 -13.301 23.700 1.00 91.94 647 LEU A C 1
ATOM 5155 O O . LEU A 1 647 ? -41.939 -12.560 22.871 1.00 91.94 647 LEU A O 1
ATOM 5159 N N . SER A 1 648 ? -43.567 -12.955 24.363 1.00 90.06 648 SER A N 1
ATOM 5160 C CA . SER A 1 648 ? -44.134 -11.599 24.340 1.00 90.06 648 SER A CA 1
ATOM 5161 C C . SER A 1 648 ? -43.711 -10.756 25.544 1.00 90.06 648 SER A C 1
ATOM 5163 O O . SER A 1 648 ? -43.763 -9.534 25.471 1.00 90.06 648 SER A O 1
ATOM 5165 N N . THR A 1 649 ? -43.302 -11.398 26.642 1.00 88.12 649 THR A N 1
ATOM 5166 C CA . THR A 1 649 ? -42.833 -10.758 27.882 1.00 88.12 649 THR A CA 1
ATOM 5167 C C . THR A 1 649 ? -41.719 -11.591 28.510 1.00 88.12 649 THR A C 1
ATOM 5169 O O . THR A 1 649 ? -41.730 -12.814 28.365 1.00 88.12 649 THR A O 1
ATOM 5172 N N . PHE A 1 650 ? -40.824 -10.969 29.275 1.00 87.44 650 PHE A N 1
ATOM 5173 C CA . PHE A 1 650 ? -39.782 -11.649 30.043 1.00 87.44 650 PHE A CA 1
ATOM 5174 C C . PHE A 1 650 ? -39.808 -11.166 31.498 1.00 87.44 650 PHE A C 1
ATOM 5176 O O . PHE A 1 650 ? -39.468 -10.021 31.778 1.00 87.44 650 PHE A O 1
ATOM 5183 N N . LYS A 1 651 ? -40.201 -12.033 32.437 1.00 77.81 651 LYS A N 1
ATOM 5184 C CA . LYS A 1 651 ? -40.196 -11.738 33.879 1.00 77.81 651 LYS A CA 1
ATOM 5185 C C . LYS A 1 651 ? -39.397 -12.813 34.608 1.00 77.81 651 LYS A C 1
ATOM 5187 O O . LYS A 1 651 ? -39.708 -13.990 34.473 1.00 77.81 651 LYS A O 1
ATOM 5192 N N . SER A 1 652 ? -38.391 -12.412 35.381 1.00 68.44 652 SER A N 1
ATOM 5193 C CA . SER A 1 652 ? -37.710 -13.324 36.301 1.00 68.44 652 SER A CA 1
ATOM 5194 C C . SER A 1 652 ? -38.550 -13.483 37.567 1.00 68.44 652 SER A C 1
ATOM 5196 O O . SER A 1 652 ? -39.144 -12.521 38.053 1.00 68.44 652 SER A O 1
ATOM 5198 N N . SER A 1 653 ? -38.598 -14.694 38.117 1.00 61.12 653 SER A N 1
ATOM 5199 C CA . SER A 1 653 ? -39.342 -15.003 39.345 1.00 61.12 653 SER A CA 1
ATOM 5200 C C . SER A 1 653 ? -38.692 -14.413 40.612 1.00 61.12 653 SER A C 1
ATOM 5202 O O . SER A 1 653 ? -39.334 -14.362 41.659 1.00 61.12 653 SER A O 1
ATOM 5204 N N . HIS A 1 654 ? -37.434 -13.950 40.536 1.00 61.72 654 HIS A N 1
ATOM 5205 C CA . HIS A 1 654 ? -36.645 -13.504 41.690 1.00 61.72 654 HIS A CA 1
ATOM 5206 C C . HIS A 1 654 ? -36.027 -12.116 41.500 1.00 61.72 654 HIS A C 1
ATOM 5208 O O . HIS A 1 654 ? -35.254 -11.866 40.579 1.00 61.72 654 HIS A O 1
ATOM 5214 N N . THR A 1 655 ? -36.291 -11.239 42.469 1.00 55.44 655 THR A N 1
ATOM 5215 C CA . THR A 1 655 ? -36.029 -9.793 42.418 1.00 55.44 655 THR A CA 1
ATOM 5216 C C . THR A 1 655 ? -34.581 -9.359 42.696 1.00 55.44 655 THR A C 1
ATOM 5218 O O . THR A 1 655 ? -34.315 -8.165 42.827 1.00 55.44 655 THR A O 1
ATOM 5221 N N . ARG A 1 656 ? -33.628 -10.295 42.832 1.00 62.00 656 ARG A N 1
ATOM 5222 C CA . ARG A 1 656 ? -32.248 -10.003 43.291 1.00 62.00 656 ARG A CA 1
ATOM 5223 C C . ARG A 1 656 ? -31.126 -10.580 42.422 1.00 62.00 656 ARG A C 1
ATOM 5225 O O . ARG A 1 656 ? -29.969 -10.524 42.831 1.00 62.00 656 ARG A O 1
ATOM 5232 N N . ILE A 1 657 ? -31.442 -11.139 41.257 1.00 67.94 657 ILE A N 1
ATOM 5233 C CA . ILE A 1 657 ? -30.487 -11.921 40.462 1.00 67.94 657 ILE A CA 1
ATOM 5234 C C . ILE A 1 657 ? -30.052 -11.135 39.226 1.00 67.94 657 ILE A C 1
ATOM 5236 O O . ILE A 1 657 ? -30.881 -10.631 38.472 1.00 67.94 657 ILE A O 1
ATOM 5240 N N . THR A 1 658 ? -28.739 -11.017 39.032 1.00 76.00 658 THR A N 1
ATOM 5241 C CA . THR A 1 658 ? -28.127 -10.285 37.913 1.00 76.00 658 THR A CA 1
ATOM 5242 C C . THR A 1 658 ? -27.969 -11.215 36.710 1.00 76.00 658 THR A C 1
ATOM 5244 O O . THR A 1 658 ? -27.514 -12.342 36.885 1.00 76.00 658 THR A O 1
ATOM 5247 N N . ILE A 1 659 ? -28.289 -10.758 35.497 1.00 85.06 659 ILE A N 1
ATOM 5248 C CA . ILE A 1 659 ? -28.036 -11.498 34.249 1.00 85.06 659 ILE A CA 1
ATOM 5249 C C . ILE A 1 659 ? -27.098 -10.638 33.414 1.00 85.06 659 ILE A C 1
ATOM 5251 O O . ILE A 1 659 ? -27.530 -9.628 32.877 1.00 85.06 659 ILE A O 1
ATOM 5255 N N . LYS A 1 660 ? -25.813 -10.988 33.300 1.00 87.31 660 LYS A N 1
ATOM 5256 C CA . LYS A 1 660 ? -24.866 -10.102 32.605 1.00 87.31 660 LYS A CA 1
ATOM 5257 C C . LYS A 1 660 ? -25.210 -9.955 31.121 1.00 87.31 660 LYS A C 1
ATOM 5259 O O . LYS A 1 660 ? -25.299 -8.826 30.654 1.00 87.31 660 LYS A O 1
ATOM 5264 N N . LYS A 1 661 ? -25.433 -11.055 30.398 1.00 91.88 661 LYS A N 1
ATOM 5265 C CA . LYS A 1 661 ? -25.807 -11.035 28.975 1.00 91.88 661 LYS A CA 1
ATOM 5266 C C . LYS A 1 661 ? -27.176 -11.664 28.765 1.00 91.88 661 LYS A C 1
ATOM 5268 O O . LYS A 1 661 ? -27.394 -12.801 29.174 1.00 91.88 661 LYS A O 1
ATOM 5273 N N . LEU A 1 662 ? -28.087 -10.938 28.129 1.00 92.44 662 LEU A N 1
ATOM 5274 C CA . LEU A 1 662 ? -29.433 -11.407 27.823 1.00 92.44 662 LEU A CA 1
ATOM 5275 C C . LEU A 1 662 ? -29.726 -11.227 26.333 1.00 92.44 662 LEU A C 1
ATOM 5277 O O . LEU A 1 662 ? -29.804 -10.099 25.843 1.00 92.44 662 LEU A O 1
ATOM 5281 N N . ASP A 1 663 ? -29.922 -12.340 25.627 1.00 95.88 663 ASP A N 1
ATOM 5282 C CA . ASP A 1 663 ? -30.358 -12.337 24.232 1.00 95.88 663 ASP A CA 1
ATOM 5283 C C . ASP A 1 663 ? -31.826 -12.754 24.123 1.00 95.88 663 ASP A C 1
ATOM 5285 O O . ASP A 1 663 ? -32.198 -13.891 24.403 1.00 95.88 663 ASP A O 1
ATOM 5289 N N . LEU A 1 664 ? -32.664 -11.805 23.721 1.00 95.44 664 LEU A N 1
ATOM 5290 C CA . LEU A 1 664 ? -34.093 -11.961 23.473 1.00 95.44 664 LEU A CA 1
ATOM 5291 C C . LEU A 1 664 ? -34.433 -11.678 22.004 1.00 95.44 664 LEU A C 1
ATOM 5293 O O . LEU A 1 664 ? -35.587 -11.388 21.680 1.00 95.44 664 LEU A O 1
ATOM 5297 N N . SER A 1 665 ? -33.457 -11.730 21.098 1.00 96.81 665 SER A N 1
ATOM 5298 C CA . SER A 1 665 ? -33.682 -11.426 19.685 1.00 96.81 665 SER A CA 1
ATOM 5299 C C . SER A 1 665 ? -34.633 -12.414 19.001 1.00 96.81 665 SER A C 1
ATOM 5301 O O . SER A 1 665 ? -34.823 -13.534 19.470 1.00 96.81 665 SER A O 1
ATOM 5303 N N . HIS A 1 666 ? -35.275 -12.019 17.898 1.00 96.62 666 HIS A N 1
ATOM 5304 C CA . HIS A 1 666 ? -36.223 -12.880 17.169 1.00 96.62 666 HIS A CA 1
ATOM 5305 C C . HIS A 1 666 ? -37.345 -13.441 18.067 1.00 96.62 666 HIS A C 1
ATOM 5307 O O . HIS A 1 666 ? -37.618 -14.642 18.085 1.00 96.62 666 HIS A O 1
ATOM 5313 N N . ASN A 1 667 ? -37.987 -12.565 18.839 1.00 95.44 667 ASN A N 1
ATOM 5314 C CA . ASN A 1 667 ? -39.147 -12.880 19.676 1.00 95.44 667 ASN A CA 1
ATOM 5315 C C . ASN A 1 667 ? -40.336 -11.971 19.298 1.00 95.44 667 ASN A C 1
ATOM 5317 O O . ASN A 1 667 ? -40.390 -11.400 18.209 1.00 95.44 667 ASN A O 1
ATOM 5321 N N . ARG A 1 668 ? -41.353 -11.873 20.163 1.00 93.56 668 ARG A N 1
ATOM 5322 C CA . ARG A 1 668 ? -42.582 -11.089 19.942 1.00 93.56 668 ARG A CA 1
ATOM 5323 C C . ARG A 1 668 ? -42.766 -9.987 20.990 1.00 93.56 668 ARG A C 1
ATOM 5325 O O . ARG A 1 668 ? -43.902 -9.577 21.238 1.00 93.56 668 ARG A O 1
ATOM 5332 N N . ILE A 1 669 ? -41.679 -9.524 21.610 1.00 91.38 669 ILE A N 1
ATOM 5333 C CA . ILE A 1 669 ? -41.711 -8.487 22.649 1.00 91.38 669 ILE A CA 1
ATOM 5334 C C . ILE A 1 669 ? -42.175 -7.170 22.024 1.00 91.38 669 ILE A C 1
ATOM 5336 O O . ILE A 1 669 ? -41.692 -6.786 20.958 1.00 91.38 669 ILE A O 1
ATOM 5340 N N . LYS A 1 670 ? -43.133 -6.499 22.673 1.00 88.06 670 LYS A N 1
ATOM 5341 C CA . LYS A 1 670 ? -43.725 -5.243 22.182 1.00 88.06 670 LYS A CA 1
ATOM 5342 C C . LYS A 1 670 ? -43.219 -4.013 22.925 1.00 88.06 670 LYS A C 1
ATOM 5344 O O . LYS A 1 670 ? -43.090 -2.959 22.314 1.00 88.06 670 LYS A O 1
ATOM 5349 N N . ASN A 1 671 ? -42.911 -4.132 24.216 1.00 84.44 671 ASN A N 1
ATOM 5350 C CA . ASN A 1 671 ? -42.426 -3.017 25.022 1.00 84.44 671 ASN A CA 1
ATOM 5351 C C . ASN A 1 671 ? -41.210 -3.439 25.847 1.00 84.44 671 ASN A C 1
ATOM 5353 O O . ASN A 1 671 ? -41.152 -4.539 26.386 1.00 84.44 671 ASN A O 1
ATOM 5357 N N . VAL A 1 672 ? -40.261 -2.526 26.045 1.00 82.06 672 VAL A N 1
ATOM 5358 C CA . VAL A 1 672 ? -39.128 -2.738 26.972 1.00 82.06 672 VAL A CA 1
ATOM 5359 C C . VAL A 1 672 ? -39.610 -2.848 28.436 1.00 82.06 672 VAL A C 1
ATOM 5361 O O . VAL A 1 672 ? -38.938 -3.415 29.297 1.00 82.06 672 VAL A O 1
ATOM 5364 N N . GLU A 1 673 ? -40.808 -2.339 28.737 1.00 78.88 673 GLU A N 1
ATOM 5365 C CA . GLU A 1 673 ? -41.517 -2.521 30.017 1.00 78.88 673 GLU A CA 1
ATOM 5366 C C . GLU A 1 673 ? -41.906 -3.976 30.294 1.00 78.88 673 GLU A C 1
ATOM 5368 O O . GLU A 1 673 ? -42.094 -4.340 31.455 1.00 78.88 673 GLU A O 1
ATOM 5373 N N . ASP A 1 674 ? -41.983 -4.802 29.248 1.00 80.00 674 ASP A N 1
ATOM 5374 C CA . ASP A 1 674 ? -42.294 -6.225 29.355 1.00 80.00 674 ASP A CA 1
ATOM 5375 C C . ASP A 1 674 ? -41.093 -7.051 29.851 1.00 80.00 674 ASP A C 1
ATOM 5377 O O . ASP A 1 674 ? -41.225 -8.262 30.036 1.00 80.00 674 ASP A O 1
ATOM 5381 N N . LEU A 1 675 ? -39.936 -6.407 30.065 1.00 81.81 675 LEU A N 1
ATOM 5382 C CA . LEU A 1 675 ? -38.748 -6.987 30.688 1.00 81.81 675 LEU A CA 1
ATOM 5383 C C . LEU A 1 675 ? -38.805 -6.893 32.213 1.00 81.81 675 LEU A C 1
ATOM 5385 O O . LEU A 1 675 ? -39.405 -5.980 32.785 1.00 81.81 675 LEU A O 1
ATOM 5389 N N . ASP A 1 676 ? -38.087 -7.797 32.875 1.00 74.31 676 ASP A N 1
ATOM 5390 C CA . ASP A 1 676 ? -38.012 -7.833 34.326 1.00 74.31 676 ASP A CA 1
ATOM 5391 C C . ASP A 1 676 ? -37.512 -6.498 34.910 1.00 74.31 676 ASP A C 1
ATOM 5393 O O . ASP A 1 676 ? -36.464 -5.972 34.518 1.00 74.31 676 ASP A O 1
ATOM 5397 N N . LYS A 1 677 ? -38.272 -5.960 35.873 1.00 66.31 677 LYS A N 1
ATOM 5398 C CA . LYS A 1 677 ? -37.998 -4.673 36.529 1.00 66.31 677 LYS A CA 1
ATOM 5399 C C . LYS A 1 677 ? -36.750 -4.724 37.409 1.00 66.31 677 LYS A C 1
ATOM 5401 O O . LYS A 1 677 ? -36.194 -3.671 37.712 1.00 66.31 677 LYS A O 1
ATOM 5406 N N . THR A 1 678 ? -36.330 -5.917 37.825 1.00 61.34 678 THR A N 1
ATOM 5407 C CA . THR A 1 678 ? -35.206 -6.124 38.749 1.00 61.34 678 THR A CA 1
ATOM 5408 C C . THR A 1 678 ? -33.906 -6.558 38.086 1.00 61.34 678 THR A C 1
ATOM 5410 O O . THR A 1 678 ? -32.865 -6.566 38.743 1.00 61.34 678 THR A O 1
ATOM 5413 N N . GLY A 1 679 ? -33.943 -6.884 36.793 1.00 66.38 679 GLY A N 1
ATOM 5414 C CA . GLY A 1 679 ? -32.774 -7.347 36.059 1.00 66.38 679 GLY A CA 1
ATOM 5415 C C . GLY A 1 679 ? -31.715 -6.256 35.906 1.00 66.38 679 GLY A C 1
ATOM 5416 O O . GLY A 1 679 ? -31.998 -5.147 35.455 1.00 66.38 679 GLY A O 1
ATOM 5417 N N . LYS A 1 680 ? -30.475 -6.589 36.264 1.00 76.44 680 LYS A N 1
ATOM 5418 C CA . LYS A 1 680 ? -29.281 -5.823 35.899 1.00 76.44 680 LYS A CA 1
ATOM 5419 C C . LYS A 1 680 ? -28.623 -6.523 34.712 1.00 76.44 680 LYS A C 1
ATOM 5421 O O . LYS A 1 680 ? -28.248 -7.685 34.863 1.00 76.44 680 LYS A O 1
ATOM 5426 N N . TYR A 1 681 ? -28.506 -5.829 33.581 1.00 83.69 681 TYR A N 1
ATOM 5427 C CA . TYR A 1 681 ? -27.932 -6.347 32.335 1.00 83.69 681 TYR A CA 1
ATOM 5428 C C . TYR A 1 681 ? -26.701 -5.529 31.940 1.00 83.69 681 TYR A C 1
ATOM 5430 O O . TYR A 1 681 ? -26.763 -4.301 31.984 1.00 83.69 681 TYR A O 1
ATOM 5438 N N . HIS A 1 682 ? -25.617 -6.203 31.551 1.00 87.31 682 HIS A N 1
ATOM 5439 C CA . HIS A 1 682 ? -24.480 -5.584 30.865 1.00 87.31 682 HIS A CA 1
ATOM 5440 C C . HIS A 1 682 ? -24.742 -5.523 29.353 1.00 87.31 682 HIS A C 1
ATOM 5442 O O . HIS A 1 682 ? -24.678 -4.445 28.771 1.00 87.31 682 HIS A O 1
ATOM 5448 N N . ASP A 1 683 ? -25.126 -6.650 28.745 1.00 91.31 683 ASP A N 1
ATOM 5449 C CA . ASP A 1 683 ? -25.437 -6.749 27.316 1.00 91.31 683 ASP A CA 1
ATOM 5450 C C . ASP A 1 683 ? -26.898 -7.174 27.135 1.00 91.31 683 ASP A C 1
ATOM 5452 O O . ASP A 1 683 ? -27.310 -8.224 27.636 1.00 91.31 683 ASP A O 1
ATOM 5456 N N . LEU A 1 684 ? -27.678 -6.381 26.399 1.00 92.12 684 LEU A N 1
ATOM 5457 C CA . LEU A 1 684 ? -29.083 -6.665 26.111 1.00 92.12 684 LEU A CA 1
ATOM 5458 C C . LEU A 1 684 ? -29.347 -6.641 24.601 1.00 92.12 684 LEU A C 1
ATOM 5460 O O . LEU A 1 684 ? -29.283 -5.589 23.959 1.00 92.12 684 LEU A O 1
ATOM 5464 N N . ASN A 1 685 ? -29.692 -7.800 24.037 1.00 95.44 685 ASN A N 1
ATOM 5465 C CA . ASN A 1 685 ? -30.085 -7.935 22.637 1.00 95.44 685 ASN A CA 1
ATOM 5466 C C . ASN A 1 685 ? -31.600 -8.136 22.513 1.00 95.44 685 ASN A C 1
ATOM 5468 O O . ASN A 1 685 ? -32.145 -9.157 22.916 1.00 95.44 685 ASN A O 1
ATOM 5472 N N . LEU A 1 686 ? -32.276 -7.153 21.926 1.00 94.06 686 LEU A N 1
ATOM 5473 C CA . LEU A 1 686 ? -33.714 -7.126 21.654 1.00 94.06 686 LEU A CA 1
ATOM 5474 C C . LEU A 1 686 ? -34.004 -7.035 20.151 1.00 94.06 686 LEU A C 1
ATOM 5476 O O . LEU A 1 686 ? -35.111 -6.668 19.754 1.00 94.06 686 LEU A O 1
ATOM 5480 N N . SER A 1 687 ? -33.024 -7.329 19.297 1.00 95.94 687 SER A N 1
ATOM 5481 C CA . SER A 1 687 ? -33.195 -7.198 17.849 1.00 95.94 687 SER A CA 1
ATOM 5482 C C . SER A 1 687 ? -34.288 -8.116 17.288 1.00 95.94 687 SER A C 1
ATOM 5484 O O . SER A 1 687 ? -34.621 -9.134 17.891 1.00 95.94 687 SER A O 1
ATOM 5486 N N . TYR A 1 688 ? -34.883 -7.761 16.147 1.00 95.31 688 TYR A N 1
ATOM 5487 C CA . TYR A 1 688 ? -35.950 -8.556 15.513 1.00 95.31 688 TYR A CA 1
ATOM 5488 C C . TYR A 1 688 ? -37.125 -8.881 16.458 1.00 95.31 688 TYR A C 1
ATOM 5490 O O . TYR A 1 688 ? -37.595 -10.016 16.531 1.00 95.31 688 TYR A O 1
ATOM 5498 N N . ASN A 1 689 ? -37.587 -7.886 17.212 1.00 94.06 689 ASN A N 1
ATOM 5499 C CA . ASN A 1 689 ? -38.818 -7.959 17.998 1.00 94.06 689 ASN A CA 1
ATOM 5500 C C . ASN A 1 689 ? -39.887 -7.022 17.397 1.00 94.06 689 ASN A C 1
ATOM 5502 O O . ASN A 1 689 ? -39.730 -6.475 16.304 1.00 94.06 689 ASN A O 1
ATOM 5506 N N . ASN A 1 690 ? -41.002 -6.845 18.107 1.00 90.19 690 ASN A N 1
ATOM 5507 C CA . ASN A 1 690 ? -42.106 -5.971 17.710 1.00 90.19 690 ASN A CA 1
ATOM 5508 C C . ASN A 1 690 ? -42.133 -4.678 18.537 1.00 90.19 690 ASN A C 1
ATOM 5510 O O . ASN A 1 690 ? -43.214 -4.159 18.822 1.00 90.19 690 ASN A O 1
ATOM 5514 N N . ILE A 1 691 ? -40.968 -4.174 18.954 1.00 88.38 691 ILE A N 1
ATOM 5515 C CA . ILE A 1 691 ? -40.902 -2.964 19.772 1.00 88.38 691 ILE A CA 1
ATOM 5516 C C . ILE A 1 691 ? -41.211 -1.752 18.891 1.00 88.38 691 ILE A C 1
ATOM 5518 O O . ILE A 1 691 ? -40.582 -1.559 17.851 1.00 88.38 691 ILE A O 1
ATOM 5522 N N . THR A 1 692 ? -42.189 -0.940 19.294 1.00 84.06 692 THR A N 1
ATOM 5523 C CA . THR A 1 692 ? -42.640 0.235 18.524 1.00 84.06 692 THR A CA 1
ATOM 5524 C C . THR A 1 692 ? -42.253 1.565 19.155 1.00 84.06 692 THR A C 1
ATOM 5526 O O . THR A 1 692 ? -42.203 2.568 18.448 1.00 84.06 692 THR A O 1
ATOM 5529 N N . GLU A 1 693 ? -41.954 1.594 20.457 1.00 79.06 693 GLU A N 1
ATOM 5530 C CA . GLU A 1 693 ? -41.527 2.802 21.162 1.00 79.06 693 GLU A CA 1
ATOM 5531 C C . GLU A 1 693 ? -40.463 2.553 22.238 1.00 79.06 693 GLU A C 1
ATOM 5533 O O . GLU A 1 693 ? -40.398 1.486 22.850 1.00 79.06 693 GLU A O 1
ATOM 5538 N N . VAL A 1 694 ? -39.636 3.574 22.478 1.00 79.25 694 VAL A N 1
ATOM 5539 C CA . VAL A 1 694 ? -38.720 3.671 23.618 1.00 79.25 694 VAL A CA 1
ATOM 5540 C C . VAL A 1 694 ? -39.202 4.836 24.469 1.00 79.25 694 VAL A C 1
ATOM 5542 O O . VAL A 1 694 ? -38.999 5.996 24.114 1.00 79.25 694 VAL A O 1
ATOM 5545 N N . LYS A 1 695 ? -39.881 4.534 25.575 1.00 75.12 695 LYS A N 1
ATOM 5546 C CA . LYS A 1 695 ? -40.314 5.571 26.513 1.00 75.12 695 LYS A CA 1
ATOM 5547 C C . LYS A 1 695 ? -39.114 6.124 27.295 1.00 75.12 695 LYS A C 1
ATOM 5549 O O . LYS A 1 695 ? -38.213 5.345 27.629 1.00 75.12 695 LYS A O 1
ATOM 5554 N N . PRO A 1 696 ? -39.120 7.422 27.652 1.00 71.44 696 PRO A N 1
ATOM 5555 C CA . PRO A 1 696 ? -38.144 7.989 28.580 1.00 71.44 696 PRO A CA 1
ATOM 5556 C C . PRO A 1 696 ? -38.039 7.166 29.871 1.00 71.44 696 PRO A C 1
ATOM 5558 O O . PRO A 1 696 ? -39.000 6.518 30.286 1.00 71.44 696 PRO A O 1
ATOM 5561 N N . ASN A 1 697 ? -36.881 7.206 30.531 1.00 70.75 697 ASN A N 1
ATOM 5562 C CA . ASN A 1 697 ? -36.611 6.547 31.817 1.00 70.75 697 ASN A CA 1
ATOM 5563 C C . ASN A 1 697 ? -36.580 5.016 31.807 1.00 70.75 697 ASN A C 1
ATOM 5565 O O . ASN A 1 697 ? -36.168 4.431 32.810 1.00 70.75 697 ASN A O 1
ATOM 5569 N N . ILE A 1 698 ? -36.938 4.333 30.718 1.00 72.00 698 ILE A N 1
ATOM 5570 C CA . ILE A 1 698 ? -37.062 2.871 30.760 1.00 72.00 698 ILE A CA 1
ATOM 5571 C C . ILE A 1 698 ? -35.725 2.159 31.004 1.00 72.00 698 ILE A C 1
ATOM 5573 O O . ILE A 1 698 ? -35.682 1.134 31.687 1.00 72.00 698 ILE A O 1
ATOM 5577 N N . PHE A 1 699 ? -34.629 2.742 30.510 1.00 73.06 699 PHE A N 1
ATOM 5578 C CA . PHE A 1 699 ? -33.280 2.192 30.636 1.00 73.06 699 PHE A CA 1
ATOM 5579 C C . PHE A 1 699 ? -32.512 2.701 31.864 1.00 73.06 699 PHE A C 1
ATOM 5581 O O . PHE A 1 699 ? -31.449 2.176 32.183 1.00 73.06 699 PHE A O 1
ATOM 5588 N N . SER A 1 700 ? -33.075 3.657 32.610 1.00 63.31 700 SER A N 1
ATOM 5589 C CA . SER A 1 700 ? -32.466 4.231 33.820 1.00 63.31 700 SER A CA 1
ATOM 5590 C C . SER A 1 700 ? -32.138 3.223 34.919 1.00 63.31 700 SER A C 1
ATOM 5592 O O . SER A 1 700 ? -31.251 3.443 35.745 1.00 63.31 700 SER A O 1
ATOM 5594 N N . ARG A 1 701 ? -32.879 2.115 34.943 1.00 68.75 701 ARG A N 1
ATOM 5595 C CA . ARG A 1 701 ? -32.715 1.035 35.914 1.00 68.75 701 ARG A CA 1
ATOM 5596 C C . ARG A 1 701 ? -31.494 0.152 35.632 1.00 68.75 701 ARG A C 1
ATOM 5598 O O . ARG A 1 701 ? -31.033 -0.532 36.542 1.00 68.75 701 ARG A O 1
ATOM 5605 N N . PHE A 1 702 ? -30.936 0.188 34.420 1.00 74.31 702 PHE A N 1
ATOM 5606 C CA . PHE A 1 702 ? -29.810 -0.657 34.012 1.00 74.31 702 PHE A CA 1
ATOM 5607 C C . PHE A 1 702 ? -28.475 0.060 34.235 1.00 74.31 702 PHE A C 1
ATOM 5609 O O . PHE A 1 702 ? -27.832 0.548 33.310 1.00 74.31 702 PHE A O 1
ATOM 5616 N N . LYS A 1 703 ? -28.068 0.129 35.508 1.00 73.00 703 LYS A N 1
ATOM 5617 C CA . LYS A 1 703 ? -26.877 0.868 35.967 1.00 73.00 703 LYS A CA 1
ATOM 5618 C C . LYS A 1 703 ? -25.531 0.309 35.497 1.00 73.00 703 LYS A C 1
ATOM 5620 O O . LYS A 1 703 ? -24.533 0.975 35.717 1.00 73.00 703 LYS A O 1
ATOM 5625 N N . ASP A 1 704 ? -25.508 -0.871 34.883 1.00 78.31 704 ASP A N 1
ATOM 5626 C CA . ASP A 1 704 ? -24.284 -1.587 34.501 1.00 78.31 704 ASP A CA 1
ATOM 5627 C C . ASP A 1 704 ? -24.243 -1.921 32.987 1.00 78.31 704 ASP A C 1
ATOM 5629 O O . ASP A 1 704 ? -23.421 -2.721 32.552 1.00 78.31 704 ASP A O 1
ATOM 5633 N N . MET A 1 705 ? -25.140 -1.338 32.179 1.00 85.38 705 MET A N 1
ATOM 5634 C CA . MET A 1 705 ? -25.328 -1.693 30.764 1.00 85.38 705 MET A CA 1
ATOM 5635 C C . MET A 1 705 ? -24.250 -1.091 29.857 1.00 85.38 705 MET A C 1
ATOM 5637 O O . MET A 1 705 ? -24.124 0.127 29.790 1.00 85.38 705 MET A O 1
ATOM 5641 N N . ASP A 1 706 ? -23.546 -1.944 29.113 1.00 89.81 706 ASP A N 1
ATOM 5642 C CA . ASP A 1 706 ? -22.522 -1.592 28.125 1.00 89.81 706 ASP A CA 1
ATOM 5643 C C . ASP A 1 706 ? -23.071 -1.643 26.687 1.00 89.81 706 ASP A C 1
ATOM 5645 O O . ASP A 1 706 ? -22.737 -0.771 25.880 1.00 89.81 706 ASP A O 1
ATOM 5649 N N . LEU A 1 707 ? -23.939 -2.612 26.360 1.00 93.31 707 LEU A N 1
ATOM 5650 C CA . LEU A 1 707 ? -24.480 -2.813 25.009 1.00 93.31 707 LEU A CA 1
ATOM 5651 C C . LEU A 1 707 ? -26.006 -2.946 25.005 1.00 93.31 707 LEU A C 1
ATOM 5653 O O . LEU A 1 707 ? -26.580 -3.763 25.723 1.00 93.31 707 LEU A O 1
ATOM 5657 N N . LEU A 1 708 ? -26.651 -2.204 24.102 1.00 92.56 708 LEU A N 1
ATOM 5658 C CA . LEU A 1 708 ? -28.078 -2.304 23.809 1.00 92.56 708 LEU A CA 1
ATOM 5659 C C . LEU A 1 708 ? -28.294 -2.444 22.299 1.00 92.56 708 LEU A C 1
ATOM 5661 O O . LEU A 1 708 ? -28.023 -1.521 21.526 1.00 92.56 708 LEU A O 1
ATOM 5665 N N . ASN A 1 709 ? -28.821 -3.593 21.876 1.00 95.00 709 ASN A N 1
ATOM 5666 C CA . ASN A 1 709 ? -29.174 -3.844 20.483 1.00 95.00 709 ASN A CA 1
ATOM 5667 C C . ASN A 1 709 ? -30.694 -3.870 20.298 1.00 95.00 709 ASN A C 1
ATOM 5669 O O . ASN A 1 709 ? -31.370 -4.784 20.759 1.00 95.00 709 ASN A O 1
ATOM 5673 N N . LEU A 1 710 ? -31.216 -2.874 19.587 1.00 93.00 710 LEU A N 1
ATOM 5674 C CA . LEU A 1 710 ? -32.629 -2.701 19.248 1.00 93.00 710 LEU A CA 1
ATOM 5675 C C . LEU A 1 710 ? -32.890 -2.841 17.739 1.00 93.00 710 LEU A C 1
ATOM 5677 O O . LEU A 1 710 ? -33.996 -2.559 17.281 1.00 93.00 710 LEU A O 1
ATOM 5681 N N . SER A 1 711 ? -31.896 -3.270 16.960 1.00 95.00 711 SER A N 1
ATOM 5682 C CA . SER A 1 711 ? -31.992 -3.321 15.499 1.00 95.00 711 SER A CA 1
ATOM 5683 C C . SER A 1 711 ? -33.145 -4.194 14.985 1.00 95.00 711 SER A C 1
ATOM 5685 O O . SER A 1 711 ? -33.580 -5.132 15.650 1.00 95.00 711 SER A O 1
ATOM 5687 N N . PHE A 1 712 ? -33.648 -3.902 13.785 1.00 94.00 712 PHE A N 1
ATOM 5688 C CA . PHE A 1 712 ? -34.736 -4.650 13.139 1.00 94.00 712 PHE A CA 1
ATOM 5689 C C . PHE A 1 712 ? -36.037 -4.719 13.958 1.00 94.00 712 PHE A C 1
ATOM 5691 O O . PHE A 1 712 ? -36.834 -5.642 13.798 1.00 94.00 712 PHE A O 1
ATOM 5698 N N . ASN A 1 713 ? -36.271 -3.741 14.829 1.00 90.00 713 ASN A N 1
ATOM 5699 C CA . ASN A 1 713 ? -37.592 -3.485 15.391 1.00 90.00 713 ASN A CA 1
ATOM 5700 C C . ASN A 1 713 ? -38.276 -2.398 14.562 1.00 90.00 713 ASN A C 1
ATOM 5702 O O . ASN A 1 713 ? -37.610 -1.499 14.073 1.00 90.00 713 ASN A O 1
ATOM 5706 N N . LYS A 1 714 ? -39.604 -2.404 14.434 1.00 79.56 714 LYS A N 1
ATOM 5707 C CA . LYS A 1 714 ? -40.335 -1.297 13.779 1.00 79.56 714 LYS A CA 1
ATOM 5708 C C . LYS A 1 714 ? -40.523 -0.118 14.740 1.00 79.56 714 LYS A C 1
ATOM 5710 O O . LYS A 1 714 ? -41.640 0.355 14.953 1.00 79.56 714 LYS A O 1
ATOM 5715 N N . LEU A 1 715 ? -39.429 0.282 15.377 1.00 68.19 715 LEU A N 1
ATOM 5716 C CA . LEU A 1 715 ? -39.385 1.346 16.360 1.00 68.19 715 LEU A CA 1
ATOM 5717 C C . LEU A 1 715 ? -39.658 2.676 15.673 1.00 68.19 715 LEU A C 1
ATOM 5719 O O . LEU A 1 715 ? -38.896 3.074 14.807 1.00 68.19 715 LEU A O 1
ATOM 5723 N N . LEU A 1 716 ? -40.649 3.409 16.180 1.00 60.56 716 LEU A N 1
ATOM 5724 C CA . LEU A 1 716 ? -40.630 4.865 16.195 1.00 60.56 716 LEU A CA 1
ATOM 5725 C C . LEU A 1 716 ? -40.445 5.523 14.816 1.00 60.56 716 LEU A C 1
ATOM 5727 O O . LEU A 1 716 ? -39.341 5.704 14.320 1.00 60.56 716 LEU A O 1
ATOM 5731 N N . ILE A 1 717 ? -41.513 6.120 14.291 1.00 66.50 717 ILE A N 1
ATOM 5732 C CA . ILE A 1 717 ? -41.375 7.190 13.284 1.00 66.50 717 ILE A CA 1
ATOM 5733 C C . ILE A 1 717 ? -40.356 8.256 13.767 1.00 66.50 717 ILE A C 1
ATOM 5735 O O . ILE A 1 717 ? -39.676 8.891 12.961 1.00 66.50 717 ILE A O 1
ATOM 5739 N N . LYS A 1 718 ? -40.205 8.428 15.091 1.00 74.94 718 LYS A N 1
ATOM 5740 C CA . LYS A 1 718 ? -39.386 9.460 15.726 1.00 74.94 718 LYS A CA 1
ATOM 5741 C C . LYS A 1 718 ? -38.765 9.003 17.053 1.00 74.94 718 LYS A C 1
ATOM 5743 O O . LYS A 1 718 ? -39.501 8.614 17.955 1.00 74.94 718 LYS A O 1
ATOM 5748 N N . LEU A 1 719 ? -37.450 9.141 17.227 1.00 83.19 719 LEU A N 1
ATOM 5749 C CA . LEU A 1 719 ? -36.812 9.019 18.547 1.00 83.19 719 LEU A CA 1
ATOM 5750 C C . LEU A 1 719 ? -37.045 10.318 19.338 1.00 83.19 719 LEU A C 1
ATOM 5752 O O . LEU A 1 719 ? -36.743 11.401 18.837 1.00 83.19 719 LEU A O 1
ATOM 5756 N N . SER A 1 720 ? -37.643 10.215 20.528 1.00 80.00 720 SER A N 1
ATOM 5757 C CA . SER A 1 720 ? -38.069 11.385 21.313 1.00 80.00 720 SER A CA 1
ATOM 5758 C C . SER A 1 720 ? -36.954 11.901 22.226 1.00 80.00 720 SER A C 1
ATOM 5760 O O . SER A 1 720 ? -36.082 11.141 22.655 1.00 80.00 720 SER A O 1
ATOM 5762 N N . ASN A 1 721 ? -37.006 13.185 22.575 1.00 82.12 721 ASN A N 1
ATOM 5763 C CA . ASN A 1 721 ? -36.121 13.801 23.557 1.00 82.12 721 ASN A CA 1
ATOM 5764 C C . ASN A 1 721 ? -36.084 12.976 24.849 1.00 82.12 721 ASN A C 1
ATOM 5766 O O . ASN A 1 721 ? -37.119 12.487 25.306 1.00 82.12 721 ASN A O 1
ATOM 5770 N N . TYR A 1 722 ? -34.899 12.860 25.455 1.00 81.81 722 TYR A N 1
ATOM 5771 C CA . TYR A 1 722 ? -34.732 12.222 26.764 1.00 81.81 722 TYR A CA 1
ATOM 5772 C C . TYR A 1 722 ? -35.071 10.716 26.783 1.00 81.81 722 TYR A C 1
ATOM 5774 O O . TYR A 1 722 ? -35.316 10.143 27.844 1.00 81.81 722 TYR A O 1
ATOM 5782 N N . SER A 1 723 ? -35.035 10.038 25.628 1.00 79.00 723 SER A N 1
ATOM 5783 C CA . SER A 1 723 ? -35.283 8.586 25.532 1.00 79.00 723 SER A CA 1
ATOM 5784 C C . SER A 1 723 ? -34.328 7.745 26.398 1.00 79.00 723 SER A C 1
ATOM 5786 O O . SER A 1 723 ? -34.689 6.647 26.822 1.00 79.00 723 SER A O 1
ATOM 5788 N N . PHE A 1 724 ? -33.125 8.257 26.690 1.00 81.19 724 PHE A N 1
ATOM 5789 C CA . PHE A 1 724 ? -32.064 7.538 27.406 1.00 81.19 724 PHE A CA 1
ATOM 5790 C C . PHE A 1 724 ? -31.581 8.217 28.702 1.00 81.19 724 PHE A C 1
ATOM 5792 O O . PHE A 1 724 ? -30.497 7.901 29.186 1.00 81.19 724 PHE A O 1
ATOM 5799 N N . VAL A 1 725 ? -32.374 9.113 29.298 1.00 74.19 725 VAL A N 1
ATOM 5800 C CA . VAL A 1 725 ? -32.107 9.640 30.654 1.00 74.19 725 VAL A CA 1
ATOM 5801 C C . VAL A 1 725 ? -32.994 8.968 31.698 1.00 74.19 725 VAL A C 1
ATOM 5803 O O . VAL A 1 725 ? -33.955 8.281 31.354 1.00 74.19 725 VAL A O 1
ATOM 5806 N N . ASN A 1 726 ? -32.671 9.165 32.979 1.00 67.12 726 ASN A N 1
ATOM 5807 C CA . ASN A 1 726 ? -33.545 8.813 34.098 1.00 67.12 726 ASN A CA 1
ATOM 5808 C C . ASN A 1 726 ? -34.380 9.998 34.611 1.00 67.12 726 ASN A C 1
ATOM 5810 O O . ASN A 1 726 ? -34.159 11.133 34.198 1.00 67.12 726 ASN A O 1
ATOM 5814 N N . GLU A 1 727 ? -35.306 9.742 35.547 1.00 63.47 727 GLU A N 1
ATOM 5815 C CA . GLU A 1 727 ? -36.187 10.771 36.138 1.00 63.47 727 GLU A CA 1
ATOM 5816 C C . GLU A 1 727 ? -35.414 11.930 36.799 1.00 63.47 727 GLU A C 1
ATOM 5818 O O . GLU A 1 727 ? -35.941 13.030 36.924 1.00 63.47 727 GLU A O 1
ATOM 5823 N N . MET A 1 728 ? -34.149 11.702 37.176 1.00 61.50 728 MET A N 1
ATOM 5824 C CA . MET A 1 728 ? -33.221 12.696 37.730 1.00 61.50 728 MET A CA 1
ATOM 5825 C C . MET A 1 728 ? -32.174 13.195 36.711 1.00 61.50 728 MET A C 1
ATOM 5827 O O . MET A 1 728 ? -31.178 13.796 37.105 1.00 61.50 728 MET A O 1
ATOM 5831 N N . GLN A 1 729 ? -32.355 12.920 35.415 1.00 63.16 729 GLN A N 1
ATOM 5832 C CA . GLN A 1 729 ? -31.441 13.267 34.315 1.00 63.16 729 GLN A CA 1
ATOM 5833 C C . GLN A 1 729 ? -29.993 12.746 34.459 1.00 63.16 729 GLN A C 1
ATOM 5835 O O . GLN A 1 729 ? -29.063 13.283 33.857 1.00 63.16 729 GLN A O 1
ATOM 5840 N N . GLN A 1 730 ? -29.774 11.681 35.231 1.00 66.94 730 GLN A N 1
ATOM 5841 C CA . GLN A 1 730 ? -28.459 11.056 35.378 1.00 66.94 730 GLN A CA 1
ATOM 5842 C C . GLN A 1 730 ? -28.096 10.218 34.144 1.00 66.94 730 GLN A C 1
ATOM 5844 O O . GLN A 1 730 ? -28.955 9.716 33.416 1.00 66.94 730 GLN A O 1
ATOM 5849 N N . THR A 1 731 ? -26.791 10.062 33.936 1.00 72.69 731 THR A N 1
ATOM 5850 C CA . THR A 1 731 ? -26.178 9.391 32.787 1.00 72.69 731 THR A CA 1
ATOM 5851 C C . THR A 1 731 ? -26.305 7.871 32.846 1.00 72.69 731 THR A C 1
ATOM 5853 O O . THR A 1 731 ? -26.149 7.281 33.915 1.00 72.69 731 THR A O 1
ATOM 5856 N N . VAL A 1 732 ? -26.492 7.237 31.688 1.00 78.00 732 VAL A N 1
ATOM 5857 C CA . VAL A 1 732 ? -26.488 5.775 31.516 1.00 78.00 732 VAL A CA 1
ATOM 5858 C C . VAL A 1 732 ? -25.105 5.346 30.996 1.00 78.00 732 VAL A C 1
ATOM 5860 O O . VAL A 1 732 ? -24.606 5.975 30.060 1.00 78.00 732 VAL A O 1
ATOM 5863 N N . PRO A 1 733 ? -24.462 4.297 31.549 1.00 83.25 733 PRO A N 1
ATOM 5864 C CA . PRO A 1 733 ? -23.094 3.896 31.183 1.00 83.25 733 PRO A CA 1
ATOM 5865 C C . PRO A 1 733 ? -22.974 3.151 29.840 1.00 83.25 733 PRO A C 1
ATOM 5867 O O . PRO A 1 733 ? -21.990 2.458 29.603 1.00 83.25 733 PRO A O 1
ATOM 5870 N N . LEU A 1 734 ? -23.950 3.320 28.945 1.00 88.88 734 LEU A N 1
ATOM 5871 C CA . LEU A 1 734 ? -24.026 2.611 27.673 1.00 88.88 734 LEU A CA 1
ATOM 5872 C C . LEU A 1 734 ? -22.867 2.996 26.746 1.00 88.88 734 LEU A C 1
ATOM 5874 O O . LEU A 1 734 ? -22.665 4.178 26.470 1.00 88.88 734 LEU A O 1
ATOM 5878 N N . LYS A 1 735 ? -22.158 1.993 26.217 1.00 93.19 735 LYS A N 1
ATOM 5879 C CA . LYS A 1 735 ? -21.035 2.153 25.280 1.00 93.19 735 LYS A CA 1
ATOM 5880 C C . LYS A 1 735 ? -21.432 1.892 23.829 1.00 93.19 735 LYS A C 1
ATOM 5882 O O . LYS A 1 735 ? -20.894 2.542 22.937 1.00 93.19 735 LYS A O 1
ATOM 5887 N N . ILE A 1 736 ? -22.354 0.963 23.577 1.00 95.56 736 ILE A N 1
ATOM 5888 C CA . ILE A 1 736 ? -22.774 0.573 22.223 1.00 95.56 736 ILE A CA 1
ATOM 5889 C C . ILE A 1 736 ? -24.298 0.610 22.119 1.00 95.56 736 ILE A C 1
ATOM 5891 O O . ILE A 1 736 ? -24.998 -0.081 22.862 1.00 95.56 736 ILE A O 1
ATOM 5895 N N . LEU A 1 737 ? -24.807 1.374 21.151 1.00 94.44 737 LEU A N 1
ATOM 5896 C CA . LEU A 1 737 ? -26.231 1.459 20.831 1.00 94.44 737 LEU A CA 1
ATOM 5897 C C . LEU A 1 737 ? -26.463 1.111 19.359 1.00 94.44 737 LEU A C 1
ATOM 5899 O O . LEU A 1 737 ? -26.006 1.817 18.458 1.00 94.44 737 LEU A O 1
ATOM 5903 N N . ASN A 1 738 ? -27.216 0.039 19.112 1.00 95.81 738 ASN A N 1
ATOM 5904 C CA . ASN A 1 738 ? -27.569 -0.385 17.760 1.00 95.81 738 ASN A CA 1
ATOM 5905 C C . ASN A 1 738 ? -29.065 -0.181 17.478 1.00 95.81 738 ASN A C 1
ATOM 5907 O O . ASN A 1 738 ? -29.913 -0.858 18.056 1.00 95.81 738 ASN A O 1
ATOM 5911 N N . LEU A 1 739 ? -29.361 0.737 16.558 1.00 94.00 739 LEU A N 1
ATOM 5912 C CA . LEU A 1 739 ? -30.686 1.122 16.065 1.00 94.00 739 LEU A CA 1
ATOM 5913 C C . LEU A 1 739 ? -30.805 0.894 14.544 1.00 94.00 739 LEU A C 1
ATOM 5915 O O . LEU A 1 739 ? -31.552 1.590 13.852 1.00 94.00 739 LEU A O 1
ATOM 5919 N N . LYS A 1 740 ? -30.045 -0.062 14.000 1.00 95.81 740 LYS A N 1
ATOM 5920 C CA . LYS A 1 740 ? -30.086 -0.416 12.579 1.00 95.81 740 LYS A CA 1
ATOM 5921 C C . LYS A 1 740 ? -31.472 -0.904 12.161 1.00 95.81 740 LYS A C 1
ATOM 5923 O O . LYS A 1 740 ? -32.051 -1.758 12.827 1.00 95.81 740 LYS A O 1
ATOM 5928 N N . ASN A 1 741 ? -31.944 -0.453 11.002 1.00 94.06 741 ASN A N 1
ATOM 5929 C CA . ASN A 1 741 ? -33.194 -0.898 10.388 1.00 94.06 741 ASN A CA 1
ATOM 5930 C C . ASN A 1 741 ? -34.395 -0.791 11.337 1.00 94.06 741 ASN A C 1
ATOM 5932 O O . ASN A 1 741 ? -35.175 -1.732 11.493 1.00 94.06 741 ASN A O 1
ATOM 5936 N N . CYS A 1 742 ? -34.495 0.357 12.007 1.00 92.44 742 CYS A N 1
ATOM 5937 C CA . CYS A 1 742 ? -35.568 0.644 12.945 1.00 92.44 742 CYS A CA 1
ATOM 5938 C C . CYS A 1 742 ? -36.764 1.363 12.304 1.00 92.44 742 CYS A C 1
ATOM 5940 O O . CYS A 1 742 ? -37.825 1.416 12.904 1.00 92.44 742 CYS A O 1
ATOM 5942 N N . SER A 1 743 ? -36.641 1.839 11.058 1.00 91.00 743 SER A N 1
ATOM 5943 C CA . SER A 1 743 ? -37.616 2.718 10.376 1.00 91.00 743 SER A CA 1
ATOM 5944 C C . SER A 1 743 ? -37.695 4.150 10.937 1.00 91.00 743 SER A C 1
ATOM 5946 O O . SER A 1 743 ? -38.692 4.837 10.722 1.00 91.00 743 SER A O 1
ATOM 5948 N N . LEU A 1 744 ? -36.639 4.628 11.607 1.00 89.94 744 LEU A N 1
ATOM 5949 C CA . LEU A 1 744 ? -36.574 5.989 12.156 1.00 89.94 744 LEU A CA 1
ATOM 5950 C C . LEU A 1 744 ? -36.637 7.039 11.036 1.00 89.94 744 LEU A C 1
ATOM 5952 O O . LEU A 1 744 ? -35.800 7.009 10.137 1.00 89.94 744 LEU A O 1
ATOM 5956 N N . MET A 1 745 ? -37.577 7.989 11.106 1.00 89.56 745 MET A N 1
ATOM 5957 C CA . MET A 1 745 ? -37.673 9.118 10.162 1.00 89.56 745 MET A CA 1
ATOM 5958 C C . MET A 1 745 ? -37.086 10.417 10.730 1.00 89.56 745 MET A C 1
ATOM 5960 O O . MET A 1 745 ? -36.566 11.241 9.979 1.00 89.56 745 MET A O 1
ATOM 5964 N N . LEU A 1 746 ? -37.147 10.599 12.054 1.00 87.50 746 LEU A N 1
ATOM 5965 C CA . LEU A 1 746 ? -36.668 11.795 12.753 1.00 87.50 746 LEU A CA 1
ATOM 5966 C C . LEU A 1 746 ? -35.966 11.436 14.071 1.00 87.50 746 LEU A C 1
ATOM 5968 O O . LEU A 1 746 ? -36.431 10.577 14.821 1.00 87.50 746 LEU A O 1
ATOM 5972 N N . ILE A 1 747 ? -34.888 12.152 14.389 1.00 88.94 747 ILE A N 1
ATOM 5973 C CA . ILE A 1 747 ? -34.239 12.136 15.706 1.00 88.94 747 ILE A CA 1
ATOM 5974 C C . ILE A 1 747 ? -34.312 13.558 16.264 1.00 88.94 747 ILE A C 1
ATOM 5976 O O . ILE A 1 747 ? -33.875 14.498 15.602 1.00 88.94 747 ILE A O 1
ATOM 5980 N N . GLU A 1 748 ? -34.893 13.738 17.451 1.00 86.56 748 GLU A N 1
ATOM 5981 C CA . GLU A 1 748 ? -34.896 15.051 18.107 1.00 86.56 748 GLU A CA 1
ATOM 5982 C C . GLU A 1 748 ? -33.532 15.386 18.725 1.00 86.56 748 GLU A C 1
ATOM 5984 O O . GLU A 1 748 ? -32.794 14.489 19.136 1.00 86.56 748 GLU A O 1
ATOM 5989 N N . VAL A 1 749 ? -33.233 16.682 18.864 1.00 87.06 749 VAL A N 1
ATOM 5990 C CA . VAL A 1 749 ? -31.932 17.205 19.323 1.00 87.06 749 VAL A CA 1
ATOM 5991 C C . VAL A 1 749 ? -31.478 16.615 20.666 1.00 87.06 749 VAL A C 1
ATOM 5993 O O . VAL A 1 749 ? -30.296 16.345 20.840 1.00 87.06 749 VAL A O 1
ATOM 5996 N N . HIS A 1 750 ? -32.394 16.350 21.605 1.00 87.25 750 HIS A N 1
ATOM 5997 C CA . HIS A 1 750 ? -32.052 15.824 22.933 1.00 87.25 750 HIS A CA 1
ATOM 5998 C C . HIS A 1 750 ? -32.305 14.318 23.085 1.00 87.25 750 HIS A C 1
ATOM 6000 O O . HIS A 1 750 ? -32.393 13.811 24.206 1.00 87.25 750 HIS A O 1
ATOM 6006 N N . SER A 1 751 ? -32.450 13.580 21.981 1.00 87.19 751 SER A N 1
ATOM 6007 C CA . SER A 1 751 ? -32.770 12.146 22.025 1.00 87.19 751 SER A CA 1
ATOM 6008 C C . SER A 1 751 ? -31.697 11.313 22.727 1.00 87.19 751 SER A C 1
ATOM 6010 O O . SER A 1 751 ? -32.033 10.380 23.451 1.00 87.19 751 SER A O 1
ATOM 6012 N N . PHE A 1 752 ? -30.420 11.666 22.541 1.00 89.38 752 PHE A N 1
ATOM 6013 C CA . PHE A 1 752 ? -29.265 10.933 23.076 1.00 89.38 752 PHE A CA 1
ATOM 6014 C C . PHE A 1 752 ? -28.697 11.507 24.381 1.00 89.38 752 PHE A C 1
ATOM 6016 O O . PHE A 1 752 ? -27.689 11.007 24.885 1.00 89.38 752 PHE A O 1
ATOM 6023 N N . VAL A 1 753 ? -29.349 12.524 24.959 1.00 87.06 753 VAL A N 1
ATOM 6024 C CA . VAL A 1 753 ? -28.941 13.070 26.260 1.00 87.06 753 VAL A CA 1
ATOM 6025 C C . VAL A 1 753 ? -28.881 11.932 27.283 1.00 87.06 753 VAL A C 1
ATOM 6027 O O . VAL A 1 753 ? -29.757 11.071 27.320 1.00 87.06 753 VAL A O 1
ATOM 6030 N N . GLY A 1 754 ? -27.821 11.916 28.095 1.00 81.50 754 GLY A N 1
ATOM 6031 C CA . GLY A 1 754 ? -27.560 10.871 29.091 1.00 81.50 754 GLY A CA 1
ATOM 6032 C C . GLY A 1 754 ? -26.553 9.802 28.657 1.00 81.50 754 GLY A C 1
ATOM 6033 O O . GLY A 1 754 ? -26.002 9.130 29.527 1.00 81.50 754 GLY A O 1
ATOM 6034 N N . LEU A 1 755 ? -26.234 9.684 27.363 1.00 88.75 755 LEU A N 1
ATOM 6035 C CA . LEU A 1 755 ? -25.318 8.673 26.812 1.00 88.75 755 LEU A CA 1
ATOM 6036 C C . LEU A 1 755 ? -23.846 9.137 26.755 1.00 88.75 755 LEU A C 1
ATOM 6038 O O . LEU A 1 755 ? -23.184 9.031 25.724 1.00 88.75 755 LEU A O 1
ATOM 6042 N N . LYS A 1 756 ? -23.303 9.647 27.868 1.00 87.62 756 LYS A N 1
ATOM 6043 C CA . LYS A 1 756 ? -21.950 10.252 27.903 1.00 87.62 756 LYS A CA 1
ATOM 6044 C C . LYS A 1 756 ? -20.796 9.286 27.614 1.00 87.62 756 LYS A C 1
ATOM 6046 O O . LYS A 1 756 ? -19.706 9.724 27.257 1.00 87.62 756 LYS A O 1
ATOM 6051 N N . TYR A 1 757 ? -21.019 7.988 27.801 1.00 90.00 757 TYR A N 1
ATOM 6052 C CA . TYR A 1 757 ? -20.006 6.942 27.629 1.00 90.00 757 TYR A CA 1
ATOM 6053 C C . TYR A 1 757 ? -20.115 6.214 26.285 1.00 90.00 757 TYR A C 1
ATOM 6055 O O . TYR A 1 757 ? -19.363 5.269 26.043 1.00 90.00 757 TYR A O 1
ATOM 6063 N N . LEU A 1 758 ? -21.038 6.644 25.416 1.00 93.62 758 LEU A N 1
ATOM 6064 C CA . LEU A 1 758 ? -21.290 5.979 24.147 1.00 93.62 758 LEU A CA 1
ATOM 6065 C C . LEU A 1 758 ? -20.063 6.092 23.245 1.00 93.62 758 LEU A C 1
ATOM 6067 O O . LEU A 1 758 ? -19.606 7.190 22.952 1.00 93.62 758 LEU A O 1
ATOM 6071 N N . SER A 1 759 ? -19.561 4.947 22.799 1.00 95.75 759 SER A N 1
ATOM 6072 C CA . SER A 1 759 ? -18.441 4.808 21.872 1.00 95.75 759 SER A CA 1
ATOM 6073 C C . SER A 1 759 ? -18.922 4.513 20.452 1.00 95.75 759 SER A C 1
ATOM 6075 O O . SER A 1 759 ? -18.308 4.981 19.496 1.00 95.75 759 SER A O 1
ATOM 6077 N N . GLU A 1 760 ? -19.999 3.741 20.283 1.00 97.56 760 GLU A N 1
ATOM 6078 C CA . GLU A 1 760 ? -20.501 3.350 18.961 1.00 97.56 760 GLU A CA 1
ATOM 6079 C C . GLU A 1 760 ? -22.018 3.539 18.845 1.00 97.56 760 GLU A C 1
ATOM 6081 O O . GLU A 1 760 ? -22.791 3.059 19.681 1.00 97.56 760 GLU A O 1
ATOM 6086 N N . LEU A 1 761 ? -22.436 4.213 17.770 1.00 97.25 761 LEU A N 1
ATOM 6087 C CA . LEU A 1 761 ? -23.835 4.443 17.418 1.00 97.25 761 LEU A CA 1
ATOM 6088 C C . LEU A 1 761 ? -24.117 3.941 15.997 1.00 97.25 761 LEU A C 1
ATOM 6090 O O . LEU A 1 761 ? -23.559 4.449 15.023 1.00 97.25 761 LEU A O 1
ATOM 6094 N N . ASN A 1 762 ? -25.022 2.970 15.869 1.00 97.44 762 ASN A N 1
ATOM 6095 C CA . ASN A 1 762 ? -25.445 2.440 14.573 1.00 97.44 762 ASN A CA 1
ATOM 6096 C C . ASN A 1 762 ? -26.889 2.850 14.243 1.00 97.44 762 ASN A C 1
ATOM 6098 O O . ASN A 1 762 ? -27.826 2.406 14.902 1.00 97.44 762 ASN A O 1
ATOM 6102 N N . LEU A 1 763 ? -27.055 3.667 13.203 1.00 96.00 763 LEU A N 1
ATOM 6103 C CA . LEU A 1 763 ? -28.320 4.158 12.644 1.00 96.00 763 LEU A CA 1
ATOM 6104 C C . LEU A 1 763 ? -28.514 3.708 11.181 1.00 96.00 763 LEU A C 1
ATOM 6106 O O . LEU A 1 763 ? -29.298 4.309 10.440 1.00 96.00 763 LEU A O 1
ATOM 6110 N N . GLU A 1 764 ? -27.821 2.652 10.754 1.00 97.38 764 GLU A N 1
ATOM 6111 C CA . GLU A 1 764 ? -27.847 2.134 9.383 1.00 97.38 764 GLU A CA 1
ATOM 6112 C C . GLU A 1 764 ? -29.268 1.728 8.933 1.00 97.38 764 GLU A C 1
ATOM 6114 O O . GLU A 1 764 ? -30.043 1.169 9.710 1.00 97.38 764 GLU A O 1
ATOM 6119 N N . ASN A 1 765 ? -29.591 1.943 7.655 1.00 95.50 765 ASN A N 1
ATOM 6120 C CA . ASN A 1 765 ? -30.830 1.533 6.984 1.00 95.50 765 ASN A CA 1
ATOM 6121 C C . ASN A 1 765 ? -32.106 2.022 7.688 1.00 95.50 765 ASN A C 1
ATOM 6123 O O . ASN A 1 765 ? -33.069 1.273 7.838 1.00 95.50 765 ASN A O 1
ATOM 6127 N N . ASN A 1 766 ? -32.104 3.270 8.150 1.00 94.12 766 ASN A N 1
ATOM 6128 C CA . ASN A 1 766 ? -33.307 3.957 8.614 1.00 94.12 766 ASN A CA 1
ATOM 6129 C C . ASN A 1 766 ? -33.873 4.870 7.505 1.00 94.12 766 ASN A C 1
ATOM 6131 O O . ASN A 1 766 ? -33.462 4.804 6.350 1.00 94.12 766 ASN A O 1
ATOM 6135 N N . MET A 1 767 ? -34.860 5.700 7.839 1.00 93.12 767 MET A N 1
ATOM 6136 C CA . MET A 1 767 ? -35.568 6.589 6.911 1.00 93.12 767 MET A CA 1
ATOM 6137 C C . MET A 1 767 ? -35.263 8.069 7.203 1.00 93.12 767 MET A C 1
ATOM 6139 O O . MET A 1 767 ? -36.109 8.932 6.975 1.00 93.12 767 MET A O 1
ATOM 6143 N N . LEU A 1 768 ? -34.069 8.377 7.725 1.00 93.06 768 LEU A N 1
ATOM 6144 C CA . LEU A 1 768 ? -33.691 9.738 8.114 1.00 93.06 768 LEU A CA 1
ATOM 6145 C C . LEU A 1 768 ? -33.485 10.622 6.877 1.00 93.06 768 LEU A C 1
ATOM 6147 O O . LEU A 1 768 ? -32.641 10.318 6.035 1.00 93.06 768 LEU A O 1
ATOM 6151 N N . GLU A 1 769 ? -34.227 11.727 6.780 1.00 91.12 769 GLU A N 1
ATOM 6152 C CA . GLU A 1 769 ? -34.125 12.702 5.676 1.00 91.12 769 GLU A CA 1
ATOM 6153 C C . GLU A 1 769 ? -33.108 13.822 5.947 1.00 91.12 769 GLU A C 1
ATOM 6155 O O . GLU A 1 769 ? -32.501 14.377 5.026 1.00 91.12 769 GLU A O 1
ATOM 6160 N N . SER A 1 770 ? -32.895 14.155 7.219 1.00 89.56 770 SER A N 1
ATOM 6161 C CA . SER A 1 770 ? -31.890 15.123 7.654 1.00 89.56 770 SER A CA 1
ATOM 6162 C C . SER A 1 770 ? -31.471 14.860 9.098 1.00 89.56 770 SER A C 1
ATOM 6164 O O . SER A 1 770 ? -32.174 14.177 9.844 1.00 89.56 770 SER A O 1
ATOM 6166 N N . ILE A 1 771 ? -30.327 15.420 9.489 1.00 89.81 771 ILE A N 1
ATOM 6167 C CA . ILE A 1 771 ? -29.856 15.433 10.874 1.00 89.81 771 ILE A CA 1
ATOM 6168 C C . ILE A 1 771 ? -29.928 16.875 11.362 1.00 89.81 771 ILE A C 1
ATOM 6170 O O . ILE A 1 771 ? -29.443 17.793 10.695 1.00 89.81 771 ILE A O 1
ATOM 6174 N N . ILE A 1 772 ? -30.572 17.091 12.507 1.00 88.25 772 ILE A N 1
ATOM 6175 C CA . ILE A 1 772 ? -30.646 18.420 13.115 1.00 88.25 772 ILE A CA 1
ATOM 6176 C C . ILE A 1 772 ? -29.279 18.713 13.763 1.00 88.25 772 ILE A C 1
ATOM 6178 O O . ILE A 1 772 ? -28.819 17.885 14.557 1.00 88.25 772 ILE A O 1
ATOM 6182 N N . PRO A 1 773 ? -28.610 19.845 13.468 1.00 87.81 773 PRO A N 1
ATOM 6183 C CA . PRO A 1 773 ? -27.379 20.226 14.162 1.00 87.81 773 PRO A CA 1
ATOM 6184 C C . PRO A 1 773 ? -27.592 20.233 15.680 1.00 87.81 773 PRO A C 1
ATOM 6186 O O . PRO A 1 773 ? -28.638 20.679 16.152 1.00 87.81 773 PRO A O 1
ATOM 6189 N N . GLY A 1 774 ? -26.636 19.698 16.435 1.00 86.12 774 GLY A N 1
ATOM 6190 C CA . GLY A 1 774 ? -26.766 19.523 17.883 1.00 86.12 774 GLY A CA 1
ATOM 6191 C C . GLY A 1 774 ? -27.256 18.141 18.333 1.00 86.12 774 GLY A C 1
ATOM 6192 O O . GLY A 1 774 ? -27.110 17.797 19.501 1.00 86.12 774 GLY A O 1
ATOM 6193 N N . THR A 1 775 ? -27.803 17.315 17.427 1.00 89.88 775 THR A N 1
ATOM 6194 C CA . THR A 1 775 ? -28.355 15.983 17.775 1.00 89.88 775 THR A CA 1
ATOM 6195 C C . THR A 1 775 ? -27.331 15.072 18.461 1.00 89.88 775 THR A C 1
ATOM 6197 O O . THR A 1 775 ? -27.694 14.270 19.323 1.00 89.88 775 THR A O 1
ATOM 6200 N N . PHE A 1 776 ? -26.053 15.181 18.092 1.00 92.06 776 PHE A N 1
ATOM 6201 C CA . PHE A 1 776 ? -24.987 14.329 18.617 1.00 92.06 776 PHE A CA 1
ATOM 6202 C C . PHE A 1 776 ? -24.146 14.987 19.717 1.00 92.06 776 PHE A C 1
ATOM 6204 O O . PHE A 1 776 ? -23.327 14.296 20.309 1.00 92.06 776 PHE A O 1
ATOM 6211 N N . ASP A 1 777 ? -24.364 16.261 20.060 1.00 88.56 777 ASP A N 1
ATOM 6212 C CA . ASP A 1 777 ? -23.470 17.041 20.940 1.00 88.56 777 ASP A CA 1
ATOM 6213 C C . ASP A 1 777 ? -23.251 16.406 22.324 1.00 88.56 777 ASP A C 1
ATOM 6215 O O . ASP A 1 777 ? -22.206 16.584 22.942 1.00 88.56 777 ASP A O 1
ATOM 6219 N N . SER A 1 778 ? -24.230 15.637 22.810 1.00 86.75 778 SER A N 1
ATOM 6220 C CA . SER A 1 778 ? -24.149 14.924 24.094 1.00 86.75 778 SER A CA 1
ATOM 6221 C C . SER A 1 778 ? -23.257 13.669 24.084 1.00 86.75 778 SER A C 1
ATOM 6223 O O . SER A 1 778 ? -22.984 13.105 25.145 1.00 86.75 778 SER A O 1
ATOM 6225 N N . LEU A 1 779 ? -22.797 13.224 22.911 1.00 92.00 779 LEU A N 1
ATOM 6226 C CA . LEU A 1 779 ? -22.033 11.991 22.707 1.00 92.00 779 LEU A CA 1
ATOM 6227 C C . LEU A 1 779 ? -20.518 12.237 22.798 1.00 92.00 779 LEU A C 1
ATOM 6229 O O . LEU A 1 779 ? -19.760 11.933 21.882 1.00 92.00 779 LEU A O 1
ATOM 6233 N N . GLU A 1 780 ? -20.062 12.778 23.927 1.00 87.50 780 GLU A N 1
ATOM 6234 C CA . GLU A 1 780 ? -18.686 13.267 24.122 1.00 87.50 780 GLU A CA 1
ATOM 6235 C C . GLU A 1 780 ? -17.582 12.217 23.906 1.00 87.50 780 GLU A C 1
ATOM 6237 O O . GLU A 1 780 ? -16.430 12.594 23.721 1.00 87.50 780 GLU A O 1
ATOM 6242 N N . LYS A 1 781 ? -17.891 10.914 23.961 1.00 92.44 781 LYS A N 1
ATOM 6243 C CA . LYS A 1 781 ? -16.926 9.805 23.827 1.00 92.44 781 LYS A CA 1
ATOM 6244 C C . LYS A 1 781 ? -17.114 8.965 22.561 1.00 92.44 781 LYS A C 1
ATOM 6246 O O . LYS A 1 781 ? -16.445 7.940 22.422 1.00 92.44 781 LYS A O 1
ATOM 6251 N N . VAL A 1 782 ? -17.995 9.381 21.647 1.00 95.62 782 VAL A N 1
ATOM 6252 C CA . VAL A 1 782 ? -18.311 8.580 20.460 1.00 95.62 782 VAL A CA 1
ATOM 6253 C C . VAL A 1 782 ? -17.115 8.504 19.523 1.00 95.62 782 VAL A C 1
ATOM 6255 O O . VAL A 1 782 ? -16.512 9.516 19.179 1.00 95.62 782 VAL A O 1
ATOM 6258 N N . LYS A 1 783 ? -16.792 7.279 19.115 1.00 96.81 783 LYS A N 1
ATOM 6259 C CA . LYS A 1 783 ? -15.725 6.942 18.171 1.00 96.81 783 LYS A CA 1
ATOM 6260 C C . LYS A 1 783 ? -16.258 6.582 16.795 1.00 96.81 783 LYS A C 1
ATOM 6262 O O . LYS A 1 783 ? -15.565 6.794 15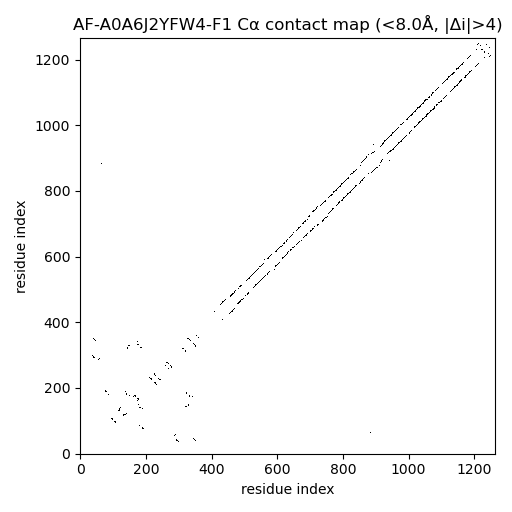.806 1.00 96.81 783 LYS A O 1
ATOM 6267 N N . LYS A 1 784 ? -17.468 6.023 16.709 1.00 97.56 784 LYS A N 1
ATOM 6268 C CA . LYS A 1 784 ? -18.053 5.581 15.437 1.00 97.56 784 LYS A CA 1
ATOM 6269 C C . LYS A 1 784 ? -19.524 5.943 15.330 1.00 97.56 784 LYS A C 1
ATOM 6271 O O . LYS A 1 784 ? -20.306 5.637 16.233 1.00 97.56 784 LYS A O 1
ATOM 6276 N N . ILE A 1 785 ? -19.895 6.522 14.192 1.00 97.06 785 ILE A N 1
ATOM 6277 C CA . ILE A 1 785 ? -21.286 6.786 13.821 1.00 97.06 785 ILE A CA 1
ATOM 6278 C C . ILE A 1 785 ? -21.542 6.198 12.432 1.00 97.06 785 ILE A C 1
ATOM 6280 O O . ILE A 1 785 ? -20.884 6.566 11.461 1.00 97.06 785 ILE A O 1
ATOM 6284 N N . ASN A 1 786 ? -22.522 5.299 12.335 1.00 97.69 786 ASN A N 1
ATOM 6285 C CA . ASN A 1 786 ? -22.954 4.709 11.069 1.00 97.69 786 ASN A CA 1
ATOM 6286 C C . ASN A 1 786 ? -24.359 5.207 10.700 1.00 97.69 786 ASN A C 1
ATOM 6288 O O . ASN A 1 786 ? -25.328 4.921 11.400 1.00 97.69 786 ASN A O 1
ATOM 6292 N N . LEU A 1 787 ? -24.458 5.939 9.593 1.00 96.62 787 LEU A N 1
ATOM 6293 C CA . LEU A 1 787 ? -25.669 6.530 9.012 1.00 96.62 787 LEU A CA 1
ATOM 6294 C C . LEU A 1 787 ? -25.957 5.984 7.603 1.00 96.62 787 LEU A C 1
ATOM 6296 O O . LEU A 1 787 ? -26.772 6.548 6.862 1.00 96.62 787 LEU A O 1
ATOM 6300 N N . LYS A 1 788 ? -25.299 4.894 7.211 1.00 97.19 788 LYS A N 1
ATOM 6301 C CA . LYS A 1 788 ? -25.417 4.310 5.877 1.00 97.19 788 LYS A CA 1
ATOM 6302 C C . LYS A 1 788 ? -26.846 3.882 5.553 1.00 97.19 788 LYS A C 1
ATOM 6304 O O . LYS A 1 788 ? -27.556 3.376 6.414 1.00 97.19 788 LYS A O 1
ATOM 6309 N N . GLY A 1 789 ? -27.265 4.045 4.300 1.00 96.19 789 GLY A N 1
ATOM 6310 C CA . GLY A 1 789 ? -28.555 3.540 3.816 1.00 96.19 789 GLY A CA 1
ATOM 6311 C C . GLY A 1 789 ? -29.775 4.321 4.308 1.00 96.19 789 GLY A C 1
ATOM 6312 O O . GLY A 1 789 ? -30.866 3.761 4.363 1.00 96.19 789 GLY A O 1
ATOM 6313 N N . ASN A 1 790 ? -29.596 5.587 4.692 1.00 95.56 790 ASN A N 1
ATOM 6314 C CA . ASN A 1 790 ? -30.692 6.505 5.004 1.00 95.56 790 ASN A CA 1
ATOM 6315 C C . ASN A 1 790 ? -31.129 7.290 3.745 1.00 95.56 790 ASN A C 1
ATOM 6317 O O . ASN A 1 790 ? -30.724 6.987 2.620 1.00 95.56 790 ASN A O 1
ATOM 6321 N N . ILE A 1 791 ? -31.985 8.303 3.901 1.00 94.56 791 ILE A N 1
ATOM 6322 C CA . ILE A 1 791 ? -32.442 9.175 2.804 1.00 94.56 791 ILE A CA 1
ATOM 6323 C C . ILE A 1 791 ? -31.959 10.622 2.978 1.00 94.56 791 ILE A C 1
ATOM 6325 O O . ILE A 1 791 ? -32.606 11.552 2.496 1.00 94.56 791 ILE A O 1
ATOM 6329 N N . ILE A 1 792 ? -30.803 10.810 3.627 1.00 93.25 792 ILE A N 1
ATOM 6330 C CA . ILE A 1 792 ? -30.253 12.129 3.959 1.00 93.25 792 ILE A CA 1
ATOM 6331 C C . ILE A 1 792 ? -29.921 12.885 2.674 1.00 93.25 792 ILE A C 1
ATOM 6333 O O . ILE A 1 792 ? -29.208 12.357 1.822 1.00 93.25 792 ILE A O 1
ATOM 6337 N N . SER A 1 793 ? -30.429 14.112 2.528 1.00 89.75 793 SER A N 1
ATOM 6338 C CA . SER A 1 793 ? -30.235 14.926 1.315 1.00 89.75 793 SER A CA 1
ATOM 6339 C C . SER A 1 793 ? -29.236 16.079 1.462 1.00 89.75 793 SER A C 1
ATOM 6341 O O . SER A 1 793 ? -28.614 16.476 0.475 1.00 89.75 793 SER A O 1
ATOM 6343 N N . ILE A 1 794 ? -29.054 16.602 2.677 1.00 86.88 794 ILE A N 1
ATOM 6344 C CA . ILE A 1 794 ? -28.172 17.737 2.984 1.00 86.88 794 ILE A CA 1
ATOM 6345 C C . ILE A 1 794 ? -27.418 17.429 4.280 1.00 86.88 794 ILE A C 1
ATOM 6347 O O . ILE A 1 794 ? -28.046 17.104 5.291 1.00 86.88 794 ILE A O 1
ATOM 6351 N N . LEU A 1 795 ? -26.090 17.576 4.265 1.00 86.00 795 LEU A N 1
ATOM 6352 C CA . LEU A 1 795 ? -25.272 17.599 5.481 1.00 86.00 795 LEU A CA 1
ATOM 6353 C C . LEU A 1 795 ? -25.040 19.051 5.892 1.00 86.00 795 LEU A C 1
ATOM 6355 O O . LEU A 1 795 ? -24.345 19.798 5.202 1.00 86.00 795 LEU A O 1
ATOM 6359 N N . LYS A 1 796 ? -25.673 19.451 6.998 1.00 84.94 796 LYS A N 1
ATOM 6360 C CA . LYS A 1 796 ? -25.601 20.820 7.514 1.00 84.94 796 LYS A CA 1
ATOM 6361 C C . LYS A 1 796 ? -24.276 21.077 8.231 1.00 84.94 796 LYS A C 1
ATOM 6363 O O . LYS A 1 796 ? -23.663 20.145 8.764 1.00 84.94 796 LYS A O 1
ATOM 6368 N N . ASN A 1 797 ? -23.872 22.342 8.297 1.00 80.88 797 ASN A N 1
ATOM 6369 C CA . ASN A 1 797 ? -22.725 22.756 9.102 1.00 80.88 797 ASN A CA 1
ATOM 6370 C C . ASN A 1 797 ? -22.867 22.280 10.562 1.00 80.88 797 ASN A C 1
ATOM 6372 O O . ASN A 1 797 ? -23.971 22.171 11.100 1.00 80.88 797 ASN A O 1
ATOM 6376 N N . ARG A 1 798 ? -21.740 21.953 11.205 1.00 79.38 798 ARG A N 1
ATOM 6377 C CA . ARG A 1 798 ? -21.689 21.534 12.619 1.00 79.38 798 ARG A CA 1
ATOM 6378 C C . ARG A 1 798 ? -22.519 20.290 12.987 1.00 79.38 798 ARG A C 1
ATOM 6380 O O . ARG A 1 798 ? -22.752 20.054 14.167 1.00 79.38 798 ARG A O 1
ATOM 6387 N N . THR A 1 799 ? -22.933 19.466 12.019 1.00 86.75 799 THR A N 1
ATOM 6388 C CA . THR A 1 799 ? -23.685 18.222 12.294 1.00 86.75 799 THR A CA 1
ATOM 6389 C C . THR A 1 799 ? -22.923 17.278 13.236 1.00 86.75 799 THR A C 1
ATOM 6391 O O . THR A 1 799 ? -23.538 16.678 14.113 1.00 86.75 799 THR A O 1
ATOM 6394 N N . PHE A 1 800 ? -21.597 17.177 13.085 1.00 89.50 800 PHE A N 1
ATOM 6395 C CA . PHE A 1 800 ? -20.716 16.356 13.930 1.00 89.50 800 PHE A CA 1
ATOM 6396 C C . PHE A 1 800 ? -19.825 17.198 14.851 1.00 89.50 800 PHE A C 1
ATOM 6398 O O . PHE A 1 800 ? -18.763 16.749 15.276 1.00 89.50 800 PHE A O 1
ATOM 6405 N N . HIS A 1 801 ? -20.217 18.440 15.136 1.00 80.81 801 HIS A N 1
ATOM 6406 C CA . HIS A 1 801 ? -19.429 19.331 15.981 1.00 80.81 801 HIS A CA 1
ATOM 6407 C C . HIS A 1 801 ? -19.260 18.756 17.401 1.00 80.81 801 HIS A C 1
ATOM 6409 O O . HIS A 1 801 ? -20.104 18.013 17.886 1.00 80.81 801 HIS A O 1
ATOM 6415 N N . ASN A 1 802 ? -18.150 19.089 18.069 1.00 77.44 802 ASN A N 1
ATOM 6416 C CA . ASN A 1 802 ? -17.787 18.635 19.424 1.00 77.44 802 ASN A CA 1
ATOM 6417 C C . ASN A 1 802 ? -17.493 17.135 19.618 1.00 77.44 802 ASN A C 1
ATOM 6419 O O . ASN A 1 802 ? -17.089 16.747 20.716 1.00 77.44 802 ASN A O 1
ATOM 6423 N N . LEU A 1 803 ? -17.577 16.298 18.582 1.00 90.56 803 LEU A N 1
ATOM 6424 C CA . LEU A 1 803 ? -17.293 14.860 18.678 1.00 90.56 803 LEU A CA 1
ATOM 6425 C C . LEU A 1 803 ? -15.784 14.558 18.619 1.00 90.56 803 LEU A C 1
ATOM 6427 O O . LEU A 1 803 ? -15.308 13.852 17.738 1.00 90.56 803 LEU A O 1
ATOM 6431 N N . ARG A 1 804 ? -14.999 15.099 19.558 1.00 88.38 804 ARG A N 1
ATOM 6432 C CA . ARG A 1 804 ? -13.519 15.104 19.500 1.00 88.38 804 ARG A CA 1
ATOM 6433 C C . ARG A 1 804 ? -12.863 13.722 19.411 1.00 88.38 804 ARG A C 1
ATOM 6435 O O . ARG A 1 804 ? -11.728 13.639 18.959 1.00 88.38 804 ARG A O 1
ATOM 6442 N N . TYR A 1 805 ? -13.540 12.663 19.853 1.00 92.50 805 TYR A N 1
ATOM 6443 C CA . TYR A 1 805 ? -13.042 11.280 19.806 1.00 92.50 805 TYR A CA 1
ATOM 6444 C C . TYR A 1 805 ? -13.534 10.495 18.585 1.00 92.50 805 TYR A C 1
ATOM 6446 O O . TYR A 1 805 ? -13.237 9.310 18.481 1.00 92.50 805 TYR A O 1
ATOM 6454 N N . LEU A 1 806 ? -14.294 11.126 17.686 1.00 94.69 806 LEU A N 1
ATOM 6455 C CA . LEU A 1 806 ? -14.860 10.473 16.514 1.00 94.69 806 LEU A CA 1
ATOM 6456 C C . LEU A 1 806 ? -13.739 10.063 15.562 1.00 94.69 806 LEU A C 1
ATOM 6458 O O . LEU A 1 806 ? -12.990 10.908 15.089 1.00 94.69 806 LEU A O 1
ATOM 6462 N N . GLU A 1 807 ? -13.649 8.763 15.300 1.00 95.31 807 GLU A N 1
ATOM 6463 C CA . GLU A 1 807 ? -12.642 8.123 14.453 1.00 95.31 807 GLU A CA 1
ATOM 6464 C C . GLU A 1 807 ? -13.229 7.748 13.082 1.00 95.31 807 GLU A C 1
ATOM 6466 O O . GLU A 1 807 ? -12.533 7.823 12.073 1.00 95.31 807 GLU A O 1
ATOM 6471 N N . ASN A 1 808 ? -14.508 7.354 13.014 1.00 96.44 808 ASN A N 1
ATOM 6472 C CA . ASN A 1 808 ? -15.128 6.856 11.782 1.00 96.44 808 ASN A CA 1
ATOM 6473 C C . ASN A 1 808 ? -16.563 7.367 11.594 1.00 96.44 808 ASN A C 1
ATOM 6475 O O . ASN A 1 808 ? -17.402 7.267 12.499 1.00 96.44 808 ASN A O 1
ATOM 6479 N N . ILE A 1 809 ? -16.838 7.857 10.385 1.00 94.94 809 ILE A N 1
ATOM 6480 C CA . ILE A 1 809 ? -18.162 8.259 9.925 1.00 94.94 809 ILE A CA 1
ATOM 6481 C C . ILE A 1 809 ? -18.484 7.540 8.605 1.00 94.94 809 ILE A C 1
ATOM 6483 O O . ILE A 1 809 ? -17.815 7.766 7.597 1.00 94.94 809 ILE A O 1
ATOM 6487 N N . ASP A 1 810 ? -19.558 6.744 8.589 1.00 96.25 810 ASP A N 1
ATOM 6488 C CA . ASP A 1 810 ? -20.116 6.147 7.363 1.00 96.25 810 ASP A CA 1
ATOM 6489 C C . ASP A 1 810 ? -21.490 6.761 7.055 1.00 96.25 810 ASP A C 1
ATOM 6491 O O . ASP A 1 810 ? -22.452 6.561 7.798 1.00 96.25 810 ASP A O 1
ATOM 6495 N N . ILE A 1 811 ? -21.590 7.515 5.958 1.00 93.81 811 ILE A N 1
ATOM 6496 C CA . ILE A 1 811 ? -22.831 8.126 5.445 1.00 93.81 811 ILE A CA 1
ATOM 6497 C C . ILE A 1 811 ? -23.118 7.631 4.016 1.00 93.81 811 ILE A C 1
ATOM 6499 O O . ILE A 1 811 ? -23.758 8.302 3.198 1.00 93.81 811 ILE A O 1
ATOM 6503 N N . SER A 1 812 ? -22.655 6.428 3.691 1.00 95.06 812 SER A N 1
ATOM 6504 C CA . SER A 1 812 ? -22.812 5.836 2.363 1.00 95.06 812 SER A CA 1
ATOM 6505 C C . SER A 1 812 ? -24.268 5.512 2.025 1.00 95.06 812 SER A C 1
ATOM 6507 O O . SER A 1 812 ? -25.104 5.337 2.908 1.00 95.06 812 SER A O 1
ATOM 6509 N N . ASN A 1 813 ? -24.589 5.356 0.740 1.00 94.88 813 ASN A N 1
ATOM 6510 C CA . ASN A 1 813 ? -25.929 5.006 0.255 1.00 94.88 813 ASN A CA 1
ATOM 6511 C C . ASN A 1 813 ? -27.025 5.954 0.774 1.00 94.88 813 ASN A C 1
ATOM 6513 O O . ASN A 1 813 ? -28.069 5.500 1.241 1.00 94.88 813 ASN A O 1
ATOM 6517 N N . ASN A 1 814 ? -26.778 7.261 0.722 1.00 94.31 814 ASN A N 1
ATOM 6518 C CA . ASN A 1 814 ? -27.758 8.290 1.060 1.00 94.31 814 ASN A CA 1
ATOM 6519 C C . ASN A 1 814 ? -28.209 9.042 -0.211 1.00 94.31 814 ASN A C 1
ATOM 6521 O O . ASN A 1 814 ? -28.016 8.587 -1.341 1.00 94.31 814 ASN A O 1
ATOM 6525 N N . ARG A 1 815 ? -28.887 10.183 -0.057 1.00 92.12 815 ARG A N 1
ATOM 6526 C CA . ARG A 1 815 ? -29.325 11.050 -1.165 1.00 92.12 815 ARG A CA 1
ATOM 6527 C C . ARG A 1 815 ? -28.623 12.408 -1.125 1.00 92.12 815 ARG A C 1
ATOM 6529 O O . ARG A 1 815 ? -29.205 13.387 -1.594 1.00 92.12 815 ARG A O 1
ATOM 6536 N N . ILE A 1 816 ? -27.411 12.468 -0.563 1.00 89.12 816 ILE A N 1
ATOM 6537 C CA . ILE A 1 816 ? -26.723 13.729 -0.273 1.00 89.12 816 ILE A CA 1
ATOM 6538 C C . ILE A 1 816 ? -26.425 14.443 -1.583 1.00 89.12 816 ILE A C 1
ATOM 6540 O O . ILE A 1 816 ? -25.756 13.884 -2.451 1.00 89.12 816 ILE A O 1
ATOM 6544 N N . LYS A 1 817 ? -26.937 15.668 -1.707 1.00 85.75 817 LYS A N 1
ATOM 6545 C CA . LYS A 1 817 ? -26.684 16.572 -2.834 1.00 85.75 817 LYS A CA 1
ATOM 6546 C C . LYS A 1 817 ? -25.706 17.689 -2.487 1.00 85.75 817 LYS A C 1
ATOM 6548 O O . LYS A 1 817 ? -24.998 18.161 -3.366 1.00 85.75 817 LYS A O 1
ATOM 6553 N N . LEU A 1 818 ? -25.689 18.110 -1.220 1.00 80.12 818 LEU A N 1
ATOM 6554 C CA . LEU A 1 818 ? -24.915 19.247 -0.728 1.00 80.12 818 LEU A CA 1
ATOM 6555 C C . LEU A 1 818 ? -24.253 18.908 0.614 1.00 80.12 818 LEU A C 1
ATOM 6557 O O . LEU A 1 818 ? -24.920 18.416 1.531 1.00 80.12 818 LEU A O 1
ATOM 6561 N N . ILE A 1 819 ? -22.960 19.219 0.719 1.00 81.25 819 ILE A N 1
ATOM 6562 C CA . ILE A 1 819 ? -22.174 19.193 1.955 1.00 81.25 819 ILE A CA 1
ATOM 6563 C C . ILE A 1 819 ? -21.797 20.643 2.272 1.00 81.25 819 ILE A C 1
ATOM 6565 O O . ILE A 1 819 ? -21.044 21.252 1.520 1.00 81.25 819 ILE A O 1
ATOM 6569 N N . GLN A 1 820 ? -22.348 21.203 3.350 1.00 78.75 820 GLN A N 1
ATOM 6570 C CA . GLN A 1 820 ? -22.031 22.571 3.778 1.00 78.75 820 GLN A CA 1
ATOM 6571 C C . GLN A 1 820 ? -20.652 22.649 4.452 1.00 78.75 820 GLN A C 1
ATOM 6573 O O . GLN A 1 820 ? -20.130 21.644 4.948 1.00 78.75 820 GLN A O 1
ATOM 6578 N N . SER A 1 821 ? -20.082 23.854 4.502 1.00 74.25 821 SER A N 1
ATOM 6579 C CA . SER A 1 821 ? -18.833 24.161 5.211 1.00 74.25 821 SER A CA 1
ATOM 6580 C C . SER A 1 821 ? -18.842 23.668 6.669 1.00 74.25 821 SER A C 1
ATOM 6582 O O . SER A 1 821 ? -19.881 23.585 7.329 1.00 74.25 821 SER A O 1
ATOM 6584 N N . GLU A 1 822 ? -17.658 23.319 7.184 1.00 76.00 822 GLU A N 1
ATOM 6585 C CA . GLU A 1 822 ? -17.425 22.952 8.588 1.00 76.00 822 GLU A CA 1
ATOM 6586 C C . GLU A 1 822 ? -18.276 21.779 9.136 1.00 76.00 822 GLU A C 1
ATOM 6588 O O . GLU A 1 822 ? -18.505 21.680 10.346 1.00 76.00 822 GLU A O 1
ATOM 6593 N N . PHE A 1 823 ? -18.763 20.859 8.293 1.00 81.25 823 PHE A N 1
ATOM 6594 C CA . PHE A 1 823 ? -19.582 19.735 8.780 1.00 81.25 823 PHE A CA 1
ATOM 6595 C C . PHE A 1 823 ? -18.807 18.764 9.702 1.00 81.25 823 PHE A C 1
ATOM 6597 O O . PHE A 1 823 ? -19.416 18.195 10.612 1.00 81.25 823 PHE A O 1
ATOM 6604 N N . VAL A 1 824 ? -17.483 18.634 9.510 1.00 80.94 824 VAL A N 1
ATOM 6605 C CA . VAL A 1 824 ? -16.527 17.871 10.355 1.00 80.94 824 VAL A CA 1
ATOM 6606 C C . VAL A 1 824 ? -15.451 18.764 10.991 1.00 80.94 824 VAL A C 1
ATOM 6608 O O . VAL A 1 824 ? -14.317 18.346 11.213 1.00 80.94 824 VAL A O 1
ATOM 6611 N N . TYR A 1 825 ? -15.789 20.017 11.289 1.00 80.19 825 TYR A N 1
ATOM 6612 C CA . TYR A 1 825 ? -14.831 20.975 11.840 1.00 80.19 825 TYR A CA 1
ATOM 6613 C C . TYR A 1 825 ? -14.250 20.539 13.193 1.00 80.19 825 TYR A C 1
ATOM 6615 O O . TYR A 1 825 ? -14.998 20.276 14.139 1.00 80.19 825 TYR A O 1
ATOM 6623 N N . ASN A 1 826 ? -12.915 20.576 13.301 1.00 76.19 826 ASN A N 1
ATOM 6624 C CA . ASN A 1 826 ? -12.159 20.329 14.538 1.00 76.19 826 ASN A CA 1
ATOM 6625 C C . ASN A 1 826 ? -12.296 18.896 15.096 1.00 76.19 826 ASN A C 1
ATOM 6627 O O . ASN A 1 826 ? -12.336 18.690 16.312 1.00 76.19 826 ASN A O 1
ATOM 6631 N N . LEU A 1 827 ? -12.387 17.903 14.207 1.00 86.44 827 LEU A N 1
ATOM 6632 C CA . LEU A 1 827 ? -12.399 16.484 14.564 1.00 86.44 827 LEU A CA 1
ATOM 6633 C C . LEU A 1 827 ? -10.990 15.889 14.465 1.00 86.44 827 LEU A C 1
ATOM 6635 O O . LEU A 1 827 ? -10.640 15.209 13.505 1.00 86.44 827 LEU A O 1
ATOM 6639 N N . GLU A 1 828 ? -10.174 16.156 15.485 1.00 84.62 828 GLU A N 1
ATOM 6640 C CA . GLU A 1 828 ? -8.744 15.814 15.507 1.00 84.62 828 GLU A CA 1
ATOM 6641 C C . GLU A 1 828 ? -8.439 14.312 15.424 1.00 84.62 828 GLU A C 1
ATOM 6643 O O . GLU A 1 828 ? -7.362 13.940 14.970 1.00 84.62 828 GLU A O 1
ATOM 6648 N N . ASN A 1 829 ? -9.374 13.450 15.834 1.00 88.88 829 ASN A N 1
ATOM 6649 C CA . ASN A 1 829 ? -9.203 11.993 15.833 1.00 88.88 829 ASN A CA 1
ATOM 6650 C C . ASN A 1 829 ? -9.842 11.281 14.638 1.00 88.88 829 ASN A C 1
ATOM 6652 O O . ASN A 1 829 ? -9.795 10.055 14.581 1.00 88.88 829 ASN A O 1
ATOM 6656 N N . LEU A 1 830 ? -10.426 12.023 13.697 1.00 89.81 830 LEU A N 1
ATOM 6657 C CA . LEU A 1 830 ? -11.146 11.435 12.576 1.00 89.81 830 LEU A CA 1
ATOM 6658 C C . LEU A 1 830 ? -10.174 10.732 11.627 1.00 89.81 830 LEU A C 1
ATOM 6660 O O . LEU A 1 830 ? -9.343 11.392 11.016 1.00 89.81 830 LEU A O 1
ATOM 6664 N N . LEU A 1 831 ? -10.301 9.409 11.507 1.00 90.00 831 LEU A N 1
ATOM 6665 C CA . LEU A 1 831 ? -9.461 8.544 10.674 1.00 90.00 831 LEU A CA 1
ATOM 6666 C C . LEU A 1 831 ? -10.097 8.266 9.314 1.00 90.00 831 LEU A C 1
ATOM 6668 O O . LEU A 1 831 ? -9.402 8.216 8.304 1.00 90.00 831 LEU A O 1
ATOM 6672 N N . LYS A 1 832 ? -11.422 8.083 9.281 1.00 92.12 832 LYS A N 1
ATOM 6673 C CA . LYS A 1 832 ? -12.143 7.648 8.082 1.00 92.12 832 LYS A CA 1
ATOM 6674 C C . LYS A 1 832 ? -13.450 8.399 7.875 1.00 92.12 832 LYS A C 1
ATOM 6676 O O . LYS A 1 832 ? -14.273 8.500 8.789 1.00 92.12 832 LYS A O 1
ATOM 6681 N N . ILE A 1 833 ? -13.668 8.829 6.634 1.00 90.88 833 ILE A N 1
ATOM 6682 C CA . ILE A 1 833 ? -14.949 9.344 6.148 1.00 90.88 833 ILE A CA 1
ATOM 6683 C C . ILE A 1 833 ? -15.359 8.551 4.904 1.00 90.88 833 ILE A C 1
ATOM 6685 O O . ILE A 1 833 ? -14.657 8.559 3.892 1.00 90.88 833 ILE A O 1
ATOM 6689 N N . GLU A 1 834 ? -16.524 7.903 4.962 1.00 93.31 834 GLU A N 1
ATOM 6690 C CA . GLU A 1 834 ? -17.107 7.177 3.831 1.00 93.31 834 GLU A CA 1
ATOM 6691 C C . GLU A 1 834 ? -18.435 7.816 3.391 1.00 93.31 834 GLU A C 1
ATOM 6693 O O . GLU A 1 834 ? -19.412 7.854 4.142 1.00 93.31 834 GLU A O 1
ATOM 6698 N N . ILE A 1 835 ? -18.474 8.339 2.160 1.00 89.50 835 ILE A N 1
ATOM 6699 C CA . ILE A 1 835 ? -19.637 9.020 1.556 1.00 89.50 835 ILE A CA 1
ATOM 6700 C C . ILE A 1 835 ? -19.976 8.376 0.202 1.00 89.50 835 ILE A C 1
ATOM 6702 O O . ILE A 1 835 ? -20.340 9.050 -0.761 1.00 89.50 835 ILE A O 1
ATOM 6706 N N . THR A 1 836 ? -19.851 7.056 0.102 1.00 91.50 836 THR A N 1
ATOM 6707 C CA . THR A 1 836 ? -20.055 6.295 -1.140 1.00 91.50 836 THR A CA 1
ATOM 6708 C C . THR A 1 836 ? -21.521 6.323 -1.595 1.00 91.50 836 THR A C 1
ATOM 6710 O O . THR A 1 836 ? -22.428 6.291 -0.762 1.00 91.50 836 THR A O 1
ATOM 6713 N N . LYS A 1 837 ? -21.788 6.315 -2.910 1.00 90.94 837 LYS A N 1
ATOM 6714 C CA . LYS A 1 837 ? -23.136 6.198 -3.510 1.00 90.94 837 LYS A CA 1
ATOM 6715 C C . LYS A 1 837 ? -24.106 7.294 -3.059 1.00 90.94 837 LYS A C 1
ATOM 6717 O O . LYS A 1 837 ? -25.210 7.020 -2.584 1.00 90.94 837 LYS A O 1
ATOM 6722 N N . ASN A 1 838 ? -23.682 8.544 -3.214 1.00 90.62 838 ASN A N 1
ATOM 6723 C CA . ASN A 1 838 ? -24.510 9.731 -2.995 1.00 90.62 838 ASN A CA 1
ATOM 6724 C C . ASN A 1 838 ? -24.819 10.463 -4.322 1.00 90.62 838 ASN A C 1
ATOM 6726 O O . ASN A 1 838 ? -24.634 9.915 -5.407 1.00 90.62 838 ASN A O 1
ATOM 6730 N N . LYS A 1 839 ? -25.392 11.672 -4.267 1.00 86.44 839 LYS A N 1
ATOM 6731 C CA . LYS A 1 839 ? -25.782 12.475 -5.444 1.00 86.44 839 LYS A CA 1
ATOM 6732 C C . LYS A 1 839 ? -25.123 13.861 -5.416 1.00 86.44 839 LYS A C 1
ATOM 6734 O O . LYS A 1 839 ? -25.791 14.864 -5.652 1.00 86.44 839 LYS A O 1
ATOM 6739 N N . ILE A 1 840 ? -23.836 13.904 -5.089 1.00 80.62 840 ILE A N 1
ATOM 6740 C CA . ILE A 1 840 ? -23.030 15.119 -4.941 1.00 80.62 840 ILE A CA 1
ATOM 6741 C C . ILE A 1 840 ? -22.654 15.608 -6.347 1.00 80.62 840 ILE A C 1
ATOM 6743 O O . ILE A 1 840 ? -21.614 15.250 -6.884 1.00 80.62 840 ILE A O 1
ATOM 6747 N N . GLU A 1 841 ? -23.539 16.385 -6.974 1.00 66.25 841 GLU A N 1
ATOM 6748 C CA . GLU A 1 841 ? -23.393 16.828 -8.374 1.00 66.25 841 GLU A CA 1
ATOM 6749 C C . GLU A 1 841 ? -22.233 17.814 -8.584 1.00 66.25 841 GLU A C 1
ATOM 6751 O O . GLU A 1 841 ? -21.646 17.859 -9.657 1.00 66.25 841 GLU A O 1
ATOM 6756 N N . SER A 1 842 ? -21.851 18.570 -7.557 1.00 59.91 842 SER A N 1
ATOM 6757 C CA . SER A 1 842 ? -20.628 19.367 -7.559 1.00 59.91 842 SER A CA 1
ATOM 6758 C C . SER A 1 842 ? -20.038 19.318 -6.163 1.00 59.91 842 SER A C 1
ATOM 6760 O O . SER A 1 842 ? -20.713 19.669 -5.195 1.00 59.91 842 SER A O 1
ATOM 6762 N N . MET A 1 843 ? -18.775 18.911 -6.044 1.00 57.03 843 MET A N 1
ATOM 6763 C CA . MET A 1 843 ? -18.007 19.051 -4.810 1.00 57.03 843 MET A CA 1
ATOM 6764 C C . MET A 1 843 ? -17.595 20.522 -4.674 1.00 57.03 843 MET A C 1
ATOM 6766 O O . MET A 1 843 ? -16.419 20.855 -4.618 1.00 57.03 843 MET A O 1
ATOM 6770 N N . VAL A 1 844 ? -18.582 21.425 -4.598 1.00 51.00 844 VAL A N 1
ATOM 6771 C CA . VAL A 1 844 ? -18.394 22.657 -3.832 1.00 51.00 844 VAL A CA 1
ATOM 6772 C C . VAL A 1 844 ? -18.459 22.208 -2.379 1.00 51.00 844 VAL A C 1
ATOM 6774 O O . VAL A 1 844 ? -19.469 22.349 -1.700 1.00 51.00 844 VAL A O 1
ATOM 6777 N N . ILE A 1 845 ? -17.391 21.559 -1.921 1.00 53.44 845 ILE A N 1
ATOM 6778 C CA . ILE A 1 845 ? -17.024 21.680 -0.520 1.00 53.44 845 ILE A CA 1
ATOM 6779 C C . ILE A 1 845 ? -16.818 23.183 -0.379 1.00 53.44 845 ILE A C 1
ATOM 6781 O O . ILE A 1 845 ? -15.831 23.717 -0.874 1.00 53.44 845 ILE A O 1
ATOM 6785 N N . GLU A 1 846 ? -17.818 23.877 0.163 1.00 52.16 846 GLU A N 1
ATOM 6786 C CA . GLU A 1 846 ? -17.653 25.270 0.572 1.00 52.16 846 GLU A CA 1
ATOM 6787 C C . GLU A 1 846 ? -16.338 25.370 1.356 1.00 52.16 846 GLU A C 1
ATOM 6789 O O . GLU A 1 846 ? -16.027 24.440 2.118 1.00 52.16 846 GLU A O 1
ATOM 6794 N N . ASP A 1 847 ? -15.577 26.454 1.148 1.00 55.53 847 ASP A N 1
ATOM 6795 C CA . ASP A 1 847 ? -14.302 26.715 1.822 1.00 55.53 847 ASP A CA 1
ATOM 6796 C C . ASP A 1 847 ? -14.360 26.170 3.254 1.00 55.53 847 ASP A C 1
ATOM 6798 O O . ASP A 1 847 ? -15.195 26.611 4.047 1.00 55.53 847 ASP A O 1
ATOM 6802 N N . ARG A 1 848 ? -13.492 25.193 3.578 1.00 62.12 848 ARG A N 1
ATOM 6803 C CA . ARG A 1 848 ? -13.333 24.578 4.918 1.00 62.12 848 ARG A CA 1
ATOM 6804 C C . ARG A 1 848 ? -14.255 23.408 5.304 1.00 62.12 848 ARG A C 1
ATOM 6806 O O . ARG A 1 848 ? -14.306 23.080 6.492 1.00 62.12 848 ARG A O 1
ATOM 6813 N N . ALA A 1 849 ? -14.939 22.705 4.393 1.00 63.78 849 ALA A N 1
ATOM 6814 C CA . ALA A 1 849 ? -15.764 21.552 4.824 1.00 63.78 849 ALA A CA 1
ATOM 6815 C C . ALA A 1 849 ? -14.976 20.408 5.504 1.00 63.78 849 ALA A C 1
ATOM 6817 O O . ALA A 1 849 ? -15.512 19.773 6.410 1.00 63.78 849 ALA A O 1
ATOM 6818 N N . LEU A 1 850 ? -13.702 20.203 5.147 1.00 71.31 850 LEU A N 1
ATOM 6819 C CA . LEU A 1 850 ? -12.782 19.269 5.817 1.00 71.31 850 LEU A CA 1
ATOM 6820 C C . LEU A 1 850 ? -11.771 19.990 6.738 1.00 71.31 850 LEU A C 1
ATOM 6822 O O . LEU A 1 850 ? -10.676 19.506 6.980 1.00 71.31 850 LEU A O 1
ATOM 6826 N N . CYS A 1 851 ? -12.065 21.183 7.250 1.00 68.69 851 CYS A N 1
ATOM 6827 C CA . CYS A 1 851 ? -11.059 21.929 8.010 1.00 68.69 851 CYS A CA 1
ATOM 6828 C C . CYS A 1 851 ? -10.729 21.281 9.370 1.00 68.69 851 CYS A C 1
ATOM 6830 O O . CYS A 1 851 ? -11.623 20.968 10.160 1.00 68.69 851 CYS A O 1
ATOM 6832 N N . ASN A 1 852 ? -9.427 21.181 9.668 1.00 70.50 852 ASN A N 1
ATOM 6833 C CA . ASN A 1 852 ? -8.886 20.733 10.953 1.00 70.50 852 ASN A CA 1
ATOM 6834 C C . ASN A 1 852 ? -9.220 19.263 11.302 1.00 70.50 852 ASN A C 1
ATOM 6836 O O . ASN A 1 852 ? -9.712 18.988 12.398 1.00 70.50 852 ASN A O 1
ATOM 6840 N N . VAL A 1 853 ? -8.926 18.332 10.379 1.00 77.69 853 VAL A N 1
ATOM 6841 C CA . VAL A 1 853 ? -9.029 16.862 10.560 1.00 77.69 853 VAL A CA 1
ATOM 6842 C C . VAL A 1 853 ? -7.658 16.164 10.433 1.00 77.69 853 VAL A C 1
ATOM 6844 O O . VAL A 1 853 ? -7.435 15.338 9.546 1.00 77.69 853 VAL A O 1
ATOM 6847 N N . PRO A 1 854 ? -6.700 16.474 11.326 1.00 72.94 854 PRO A N 1
ATOM 6848 C CA . PRO A 1 854 ? -5.309 16.038 11.242 1.00 72.94 854 PRO A CA 1
ATOM 6849 C C . PRO A 1 854 ? -5.045 14.536 11.439 1.00 72.94 854 PRO A C 1
ATOM 6851 O O . PRO A 1 854 ? -3.911 14.121 11.625 1.00 72.94 854 PRO A O 1
ATOM 6854 N N . ARG A 1 855 ? -6.031 13.653 11.452 1.00 80.62 855 ARG A N 1
ATOM 6855 C CA . ARG A 1 855 ? -5.757 12.205 11.485 1.00 80.62 855 ARG A CA 1
ATOM 6856 C C . ARG A 1 855 ? -6.443 11.458 10.356 1.00 80.62 855 ARG A C 1
ATOM 6858 O O . ARG A 1 855 ? -6.429 10.238 10.358 1.00 80.62 855 ARG A O 1
ATOM 6865 N N . LEU A 1 856 ? -6.983 12.183 9.373 1.00 81.00 856 LEU A N 1
ATOM 6866 C CA . LEU A 1 856 ? -7.702 11.568 8.268 1.00 81.00 856 LEU A CA 1
ATOM 6867 C C . LEU A 1 856 ? -6.742 10.723 7.417 1.00 81.00 856 LEU A C 1
ATOM 6869 O O . LEU A 1 856 ? -5.817 11.248 6.790 1.00 81.00 856 LEU A O 1
ATOM 6873 N N . GLU A 1 857 ? -6.987 9.417 7.427 1.00 83.19 857 GLU A N 1
ATOM 6874 C CA . GLU A 1 857 ? -6.263 8.384 6.687 1.00 83.19 857 GLU A CA 1
ATOM 6875 C C . GLU A 1 857 ? -7.050 7.965 5.440 1.00 83.19 857 GLU A C 1
ATOM 6877 O O . GLU A 1 857 ? -6.469 7.815 4.372 1.00 83.19 857 GLU A O 1
ATOM 6882 N N . GLU A 1 858 ? -8.374 7.827 5.541 1.00 87.31 858 GLU A N 1
ATOM 6883 C CA . GLU A 1 858 ? -9.230 7.360 4.447 1.00 87.31 858 GLU A CA 1
ATOM 6884 C C . GLU A 1 858 ? -10.340 8.366 4.115 1.00 87.31 858 GLU A C 1
ATOM 6886 O O . GLU A 1 858 ? -11.232 8.632 4.928 1.00 87.31 858 GLU A O 1
ATOM 6891 N N . LEU A 1 859 ? -10.332 8.865 2.877 1.00 87.06 859 LEU A N 1
ATOM 6892 C CA . LEU A 1 859 ? -11.427 9.635 2.290 1.00 87.06 859 LEU A CA 1
ATOM 6893 C C . LEU A 1 859 ? -12.013 8.872 1.098 1.00 87.06 859 LEU A C 1
ATOM 6895 O O . LEU A 1 859 ? -11.391 8.780 0.039 1.00 87.06 859 LEU A O 1
ATOM 6899 N N . ILE A 1 860 ? -13.224 8.340 1.268 1.00 89.69 860 ILE A N 1
ATOM 6900 C CA . ILE A 1 860 ? -13.879 7.479 0.277 1.00 89.69 860 ILE A CA 1
ATOM 6901 C C . ILE A 1 860 ? -15.164 8.148 -0.228 1.00 89.69 860 ILE A C 1
ATOM 6903 O O . ILE A 1 860 ? -16.115 8.375 0.522 1.00 89.69 860 ILE A O 1
ATOM 6907 N N . LEU A 1 861 ? -15.197 8.447 -1.525 1.00 87.62 861 LEU A N 1
ATOM 6908 C CA . LEU A 1 861 ? -16.210 9.252 -2.218 1.00 87.62 861 LEU A CA 1
ATOM 6909 C C . LEU A 1 861 ? -16.715 8.551 -3.499 1.00 87.62 861 LEU A C 1
ATOM 6911 O O . LEU A 1 861 ? -17.045 9.201 -4.490 1.00 87.62 861 LEU A O 1
ATOM 6915 N N . ILE A 1 862 ? -16.755 7.219 -3.502 1.00 88.31 862 ILE A N 1
ATOM 6916 C CA . ILE A 1 862 ? -17.023 6.392 -4.690 1.00 88.31 862 ILE A CA 1
ATOM 6917 C C . ILE A 1 862 ? -18.477 6.541 -5.173 1.00 88.31 862 ILE A C 1
ATOM 6919 O O . ILE A 1 862 ? -19.399 6.549 -4.360 1.00 88.31 862 ILE A O 1
ATOM 6923 N N . GLU A 1 863 ? -18.716 6.574 -6.491 1.00 86.88 863 GLU A N 1
ATOM 6924 C CA . GLU A 1 863 ? -20.073 6.607 -7.092 1.00 86.88 863 GLU A CA 1
ATOM 6925 C C . GLU A 1 863 ? -20.954 7.775 -6.587 1.00 86.88 863 GLU A C 1
ATOM 6927 O O . GLU A 1 863 ? -22.173 7.648 -6.455 1.00 86.88 863 GLU A O 1
ATOM 6932 N N . SER A 1 864 ? -20.352 8.932 -6.303 1.00 83.38 864 SER A N 1
ATOM 6933 C CA . SER A 1 864 ? -21.035 10.083 -5.696 1.00 83.38 864 SER A CA 1
ATOM 6934 C C . SER A 1 864 ? -21.442 11.182 -6.677 1.00 83.38 864 SER A C 1
ATOM 6936 O O . SER A 1 864 ? -21.968 12.198 -6.237 1.00 83.38 864 SER A O 1
ATOM 6938 N N . LYS A 1 865 ? -21.289 10.957 -7.991 1.00 84.56 865 LYS A N 1
ATOM 6939 C CA . LYS A 1 865 ? -21.609 11.896 -9.090 1.00 84.56 865 LYS A CA 1
ATOM 6940 C C . LYS A 1 865 ? -20.778 13.187 -9.117 1.00 84.56 865 LYS A C 1
ATOM 6942 O O . LYS A 1 865 ? -21.204 14.167 -9.720 1.00 84.56 865 LYS A O 1
ATOM 6947 N N . ILE A 1 866 ? -19.584 13.163 -8.532 1.00 82.62 866 ILE A N 1
ATOM 6948 C CA . ILE A 1 866 ? -18.694 14.326 -8.474 1.00 82.62 866 ILE A CA 1
ATOM 6949 C C . ILE A 1 866 ? -18.155 14.643 -9.877 1.00 82.62 866 ILE A C 1
ATOM 6951 O O . ILE A 1 866 ? -17.475 13.810 -10.472 1.00 82.62 866 ILE A O 1
ATOM 6955 N N . SER A 1 867 ? -18.432 15.841 -10.400 1.00 83.62 867 SER A N 1
ATOM 6956 C CA . SER A 1 867 ? -17.888 16.286 -11.693 1.00 83.62 867 SER A CA 1
ATOM 6957 C C . SER A 1 867 ? -16.683 17.224 -11.579 1.00 83.62 867 SER A C 1
ATOM 6959 O O . SER A 1 867 ? -15.858 17.275 -12.486 1.00 83.62 867 SER A O 1
ATOM 6961 N N . ASN A 1 868 ? -16.548 17.951 -10.468 1.00 80.38 868 ASN A N 1
ATOM 6962 C CA . ASN A 1 868 ? -15.506 18.960 -10.270 1.00 80.38 868 ASN A CA 1
ATOM 6963 C C . ASN A 1 868 ? -14.753 18.690 -8.964 1.00 80.38 868 ASN A C 1
ATOM 6965 O O . ASN A 1 868 ? -15.398 18.464 -7.941 1.00 80.38 868 ASN A O 1
ATOM 6969 N N . ILE A 1 869 ? -13.418 18.748 -8.991 1.00 76.62 869 ILE A N 1
ATOM 6970 C CA . ILE A 1 869 ? -12.546 18.597 -7.814 1.00 76.62 869 ILE A CA 1
ATOM 6971 C C . ILE A 1 869 ? -11.577 19.777 -7.721 1.00 76.62 869 ILE A C 1
ATOM 6973 O O . ILE A 1 869 ? -10.949 20.133 -8.715 1.00 76.62 869 ILE A O 1
ATOM 6977 N N . SER A 1 870 ? -11.421 20.324 -6.512 1.00 76.38 870 SER A N 1
ATOM 6978 C CA . SER A 1 870 ? -10.360 21.276 -6.157 1.00 76.38 870 SER A CA 1
ATOM 6979 C C . SER A 1 870 ? -9.424 20.648 -5.125 1.00 76.38 870 SER A C 1
ATOM 6981 O O . SER A 1 870 ? -9.858 20.252 -4.038 1.00 76.38 870 SER A O 1
ATOM 6983 N N . TRP A 1 871 ? -8.135 20.550 -5.457 1.00 73.75 871 TRP A N 1
ATOM 6984 C CA . TRP A 1 871 ? -7.151 19.884 -4.598 1.00 73.75 871 TRP A CA 1
ATOM 6985 C C . TRP A 1 871 ? -6.764 20.687 -3.353 1.00 73.75 871 TRP A C 1
ATOM 6987 O O . TRP A 1 871 ? -6.370 20.092 -2.349 1.00 73.75 871 TRP A O 1
ATOM 6997 N N . ASN A 1 872 ? -6.948 22.010 -3.363 1.00 64.69 872 ASN A N 1
ATOM 6998 C CA . ASN A 1 872 ? -6.614 22.874 -2.226 1.00 64.69 872 ASN A CA 1
ATOM 6999 C C . ASN A 1 872 ? -7.422 22.525 -0.971 1.00 64.69 872 ASN A C 1
ATOM 7001 O O . ASN A 1 872 ? -6.876 22.477 0.127 1.00 64.69 872 ASN A O 1
ATOM 7005 N N . LEU A 1 873 ? -8.707 22.206 -1.135 1.00 60.56 873 LEU A N 1
ATOM 7006 C CA . LEU A 1 873 ? -9.605 21.868 -0.026 1.00 60.56 873 LEU A CA 1
ATOM 7007 C C . LEU A 1 873 ? -9.209 20.556 0.663 1.00 60.56 873 LEU A C 1
ATOM 7009 O O . LEU A 1 873 ? -9.319 20.428 1.884 1.00 60.56 873 LEU A O 1
ATOM 7013 N N . ILE A 1 874 ? -8.729 19.587 -0.119 1.00 63.97 874 ILE A N 1
ATOM 7014 C CA . ILE A 1 874 ? -8.221 18.315 0.398 1.00 63.97 874 ILE A CA 1
ATOM 7015 C C . ILE A 1 874 ? -6.851 18.548 1.049 1.00 63.97 874 ILE A C 1
ATOM 7017 O O . ILE A 1 874 ? -6.627 18.086 2.164 1.00 63.97 874 ILE A O 1
ATOM 7021 N N . ALA A 1 875 ? -5.971 19.340 0.435 1.00 60.97 875 ALA A N 1
ATOM 7022 C CA . ALA A 1 875 ? -4.655 19.649 0.989 1.00 60.97 875 ALA A CA 1
ATOM 7023 C C . ALA A 1 875 ? -4.727 20.398 2.338 1.00 60.97 875 ALA A C 1
ATOM 7025 O O . ALA A 1 875 ? -4.070 19.987 3.291 1.00 60.97 875 ALA A O 1
ATOM 7026 N N . GLU A 1 876 ? -5.565 21.436 2.464 1.00 58.44 876 GLU A N 1
ATOM 7027 C CA . GLU A 1 876 ? -5.753 22.206 3.709 1.00 58.44 876 GLU A CA 1
ATOM 7028 C C . GLU A 1 876 ? -6.279 21.354 4.874 1.00 58.44 876 GLU A C 1
ATOM 7030 O O . GLU A 1 876 ? -5.908 21.568 6.030 1.00 58.44 876 GLU A O 1
ATOM 7035 N N . SER A 1 877 ? -7.144 20.380 4.584 1.00 55.62 877 SER A N 1
ATOM 7036 C CA . SER A 1 877 ? -7.738 19.497 5.595 1.00 55.62 877 SER A CA 1
ATOM 7037 C C . SER A 1 877 ? -6.745 18.547 6.247 1.00 55.62 877 SER A C 1
ATOM 7039 O O . SER A 1 877 ? -6.851 18.234 7.434 1.00 55.62 877 SER A O 1
ATOM 7041 N N . LEU A 1 878 ? -5.750 18.136 5.466 1.00 56.09 878 LEU A N 1
ATOM 7042 C CA . LEU A 1 878 ? -4.707 17.211 5.869 1.00 56.09 878 LEU A CA 1
ATOM 7043 C C . LEU A 1 878 ? -3.563 17.936 6.597 1.00 56.09 878 LEU A C 1
ATOM 7045 O O . LEU A 1 878 ? -2.627 17.267 7.032 1.00 56.09 878 LEU A O 1
ATOM 7049 N N . ASN A 1 879 ? -3.654 19.272 6.755 1.00 50.31 879 ASN A N 1
ATOM 7050 C CA . ASN A 1 879 ? -2.509 20.165 6.912 1.00 50.31 879 ASN A CA 1
ATOM 7051 C C . ASN A 1 879 ? -1.921 20.350 8.333 1.00 50.31 879 ASN A C 1
ATOM 7053 O O . ASN A 1 879 ? -1.300 21.371 8.629 1.00 50.31 879 ASN A O 1
ATOM 7057 N N . LYS A 1 880 ? -2.152 19.425 9.268 1.00 50.25 880 LYS A N 1
ATOM 7058 C CA . LYS A 1 880 ? -1.762 19.622 10.682 1.00 50.25 880 LYS A CA 1
ATOM 7059 C C . LYS A 1 880 ? -1.032 18.434 11.320 1.00 50.25 880 LYS A C 1
ATOM 7061 O O . LYS A 1 880 ? -0.987 18.321 12.543 1.00 50.25 880 LYS A O 1
ATOM 7066 N N . ASN A 1 881 ? -0.431 17.562 10.513 1.00 45.72 881 ASN A N 1
ATOM 7067 C CA . ASN A 1 881 ? 0.056 16.265 10.989 1.00 45.72 881 ASN A CA 1
ATOM 7068 C C . ASN A 1 881 ? 1.575 16.254 11.130 1.00 45.72 881 ASN A C 1
ATOM 7070 O O . ASN A 1 881 ? 2.276 15.900 10.190 1.00 45.72 881 ASN A O 1
ATOM 7074 N N . ASN A 1 882 ? 2.066 16.545 12.333 1.00 43.69 882 ASN A N 1
ATOM 7075 C CA . ASN A 1 882 ? 3.416 16.160 12.768 1.00 43.69 882 ASN A CA 1
ATOM 7076 C C . ASN A 1 882 ? 3.443 14.733 13.365 1.00 43.69 882 ASN A C 1
ATOM 7078 O O . ASN A 1 882 ? 4.362 14.392 14.099 1.00 43.69 882 ASN A O 1
ATOM 7082 N N . TYR A 1 883 ? 2.418 13.908 13.111 1.00 44.41 883 TYR A N 1
ATOM 7083 C CA . TYR A 1 883 ? 2.242 12.610 13.766 1.00 44.41 883 TYR A CA 1
ATOM 7084 C C . TYR A 1 883 ? 2.002 11.484 12.745 1.00 44.41 883 TYR A C 1
ATOM 7086 O O . TYR A 1 883 ? 0.963 11.458 12.090 1.00 44.41 883 TYR A O 1
ATOM 7094 N N . GLU A 1 884 ? 2.976 10.568 12.693 1.00 47.09 884 GLU A N 1
ATOM 7095 C CA . GLU A 1 884 ? 3.000 9.217 12.100 1.00 47.09 884 GLU A CA 1
ATOM 7096 C C . GLU A 1 884 ? 2.891 9.054 10.565 1.00 47.09 884 GLU A C 1
ATOM 7098 O O . GLU A 1 884 ? 2.007 9.588 9.895 1.00 47.09 884 GLU A O 1
ATOM 7103 N N . GLU A 1 885 ? 3.787 8.213 10.024 1.00 51.97 885 GLU A N 1
ATOM 7104 C CA . GLU A 1 885 ? 3.840 7.687 8.648 1.00 51.97 885 GLU A CA 1
ATOM 7105 C C . GLU A 1 885 ? 2.638 6.793 8.298 1.00 51.97 885 GLU A C 1
ATOM 7107 O O . GLU A 1 885 ? 2.768 5.594 8.042 1.00 51.97 885 GLU A O 1
ATOM 7112 N N . ARG A 1 886 ? 1.427 7.343 8.293 1.00 55.38 886 ARG A N 1
ATOM 7113 C CA . ARG A 1 886 ? 0.245 6.576 7.893 1.00 55.38 886 ARG A CA 1
ATOM 7114 C C . ARG A 1 886 ? -0.129 6.872 6.449 1.00 55.38 886 ARG A C 1
ATOM 7116 O O . ARG A 1 886 ? -0.296 8.023 6.052 1.00 55.38 886 ARG A O 1
ATOM 7123 N N . SER A 1 887 ? -0.236 5.795 5.673 1.00 58.12 887 SER A N 1
ATOM 7124 C CA . SER A 1 887 ? -0.674 5.779 4.277 1.00 58.12 887 SER A CA 1
ATOM 7125 C C . SER A 1 887 ? -2.050 6.438 4.156 1.00 58.12 887 SER A C 1
ATOM 7127 O O . SER A 1 887 ? -3.029 5.890 4.662 1.00 58.12 887 SER A O 1
ATOM 7129 N N . LYS A 1 888 ? -2.139 7.605 3.504 1.00 76.88 888 LYS A N 1
ATOM 7130 C CA . LYS A 1 888 ? -3.433 8.254 3.248 1.00 76.88 888 LYS A CA 1
ATOM 7131 C C . LYS A 1 888 ? -3.994 7.809 1.903 1.00 76.88 888 LYS A C 1
ATOM 7133 O O . LYS A 1 888 ? -3.326 7.922 0.874 1.00 76.88 888 LYS A O 1
ATOM 7138 N N . THR A 1 889 ? -5.233 7.337 1.937 1.00 84.38 889 THR A N 1
ATOM 7139 C CA . THR A 1 889 ? -6.000 6.839 0.799 1.00 84.38 889 THR A CA 1
ATOM 7140 C C . THR A 1 889 ? -7.107 7.818 0.439 1.00 84.38 889 THR A C 1
ATOM 7142 O O . THR A 1 889 ? -7.972 8.134 1.259 1.00 84.38 889 THR A O 1
ATOM 7145 N N . ILE A 1 890 ? -7.112 8.251 -0.819 1.00 85.88 890 ILE A N 1
ATOM 7146 C CA . ILE A 1 890 ? -8.206 9.021 -1.410 1.00 85.88 890 ILE A CA 1
ATOM 7147 C C . ILE A 1 890 ? -8.808 8.181 -2.536 1.00 85.88 890 ILE A C 1
ATOM 7149 O O . ILE A 1 890 ? -8.158 7.962 -3.556 1.00 85.88 890 ILE A O 1
ATOM 7153 N N . ASP A 1 891 ? -10.049 7.720 -2.365 1.00 89.62 891 ASP A N 1
ATOM 7154 C CA . ASP A 1 891 ? -10.790 7.001 -3.410 1.00 89.62 891 ASP A CA 1
ATOM 7155 C C . ASP A 1 891 ? -11.997 7.825 -3.872 1.00 89.62 891 ASP A C 1
ATOM 7157 O O . ASP A 1 891 ? -13.030 7.910 -3.208 1.00 89.62 891 ASP A O 1
ATOM 7161 N N . ILE A 1 892 ? -11.853 8.424 -5.048 1.00 88.50 892 ILE A N 1
ATOM 7162 C CA . ILE A 1 892 ? -12.866 9.196 -5.779 1.00 88.50 892 ILE A CA 1
ATOM 7163 C C . ILE A 1 892 ? -13.237 8.486 -7.091 1.00 88.50 892 ILE A C 1
ATOM 7165 O O . ILE A 1 892 ? -13.708 9.120 -8.038 1.00 88.50 892 ILE A O 1
ATOM 7169 N N . SER A 1 893 ? -13.029 7.170 -7.180 1.00 91.50 893 SER A N 1
ATOM 7170 C CA . SER A 1 893 ? -13.375 6.391 -8.371 1.00 91.50 893 SER A CA 1
ATOM 7171 C C . SER A 1 893 ? -14.878 6.357 -8.658 1.00 91.50 893 SER A C 1
ATOM 7173 O O . SER A 1 893 ? -15.728 6.605 -7.799 1.00 91.50 893 SER A O 1
ATOM 7175 N N . LYS A 1 894 ? -15.213 6.051 -9.914 1.00 89.50 894 LYS A N 1
ATOM 7176 C CA . LYS A 1 894 ? -16.574 5.999 -10.462 1.00 89.50 894 LYS A CA 1
ATOM 7177 C C . LYS A 1 894 ? -17.350 7.311 -10.319 1.00 89.50 894 LYS A C 1
ATOM 7179 O O . LYS A 1 894 ? -18.577 7.317 -10.197 1.00 89.50 894 LYS A O 1
ATOM 7184 N N . ASN A 1 895 ? -16.630 8.426 -10.343 1.00 87.31 895 ASN A N 1
ATOM 7185 C CA . ASN A 1 895 ? -17.192 9.762 -10.460 1.00 87.31 895 ASN A CA 1
ATOM 7186 C C . ASN A 1 895 ? -16.929 10.315 -11.873 1.00 87.31 895 ASN A C 1
ATOM 7188 O O . ASN A 1 895 ? -15.866 10.048 -12.431 1.00 87.31 895 ASN A O 1
ATOM 7192 N N . PRO A 1 896 ? -17.869 11.064 -12.475 1.00 86.94 896 PRO A N 1
ATOM 7193 C CA . PRO A 1 896 ? -17.704 11.646 -13.806 1.00 86.94 896 PRO A CA 1
ATOM 7194 C C . PRO A 1 896 ? -16.862 12.934 -13.753 1.00 86.94 896 PRO A C 1
ATOM 7196 O O . PRO A 1 896 ? -17.361 14.004 -14.090 1.00 86.94 896 PRO A O 1
ATOM 7199 N N . ILE A 1 897 ? -15.606 12.852 -13.302 1.00 87.31 897 ILE A N 1
ATOM 7200 C CA . ILE A 1 897 ? -14.759 14.034 -13.069 1.00 87.31 897 ILE A CA 1
ATOM 7201 C C . ILE A 1 897 ? -14.410 14.692 -14.411 1.00 87.31 897 ILE A C 1
ATOM 7203 O O . ILE A 1 897 ? -13.637 14.148 -15.197 1.00 87.31 897 ILE A O 1
ATOM 7207 N N . THR A 1 898 ? -14.974 15.870 -14.666 1.00 86.56 898 THR A N 1
ATOM 7208 C CA . THR A 1 898 ? -14.768 16.679 -15.874 1.00 86.56 898 THR A CA 1
ATOM 7209 C C . THR A 1 898 ? -13.840 17.870 -15.657 1.00 86.56 898 THR A C 1
ATOM 7211 O O . THR A 1 898 ? -13.389 18.486 -16.623 1.00 86.56 898 THR A O 1
ATOM 7214 N N . THR A 1 899 ? -13.600 18.275 -14.409 1.00 81.19 899 THR A N 1
ATOM 7215 C CA . THR A 1 899 ? -12.758 19.437 -14.099 1.00 81.19 899 THR A CA 1
ATOM 7216 C C . THR A 1 899 ? -11.951 19.201 -12.828 1.00 81.19 899 THR A C 1
ATOM 7218 O O . THR A 1 899 ? -12.494 18.804 -11.798 1.00 81.19 899 THR A O 1
ATOM 7221 N N . ILE A 1 900 ? -10.648 19.467 -12.916 1.00 80.38 900 ILE A N 1
ATOM 7222 C CA . ILE A 1 900 ? -9.690 19.400 -11.811 1.00 80.38 900 ILE A CA 1
ATOM 7223 C C . ILE A 1 900 ? -9.031 20.779 -11.712 1.00 80.38 900 ILE A C 1
ATOM 7225 O O . ILE A 1 900 ? -8.409 21.220 -12.681 1.00 80.38 900 ILE A O 1
ATOM 7229 N N . THR A 1 901 ? -9.201 21.475 -10.586 1.00 71.56 901 THR A N 1
ATOM 7230 C CA . THR A 1 901 ? -8.630 22.811 -10.348 1.00 71.56 901 THR A CA 1
ATOM 7231 C C . THR A 1 901 ? -7.603 22.816 -9.216 1.00 71.56 901 THR A C 1
ATOM 7233 O O . THR A 1 901 ? -7.669 22.030 -8.266 1.00 71.56 901 THR A O 1
ATOM 7236 N N . TYR A 1 902 ? -6.648 23.740 -9.331 1.00 65.31 902 TYR A N 1
ATOM 7237 C CA . TYR A 1 902 ? -5.615 24.026 -8.341 1.00 65.31 902 TYR A CA 1
ATOM 7238 C C . TYR A 1 902 ? -5.439 25.550 -8.250 1.00 65.31 902 TYR A C 1
ATOM 7240 O O . TYR A 1 902 ? -4.949 26.164 -9.194 1.00 65.31 902 TYR A O 1
ATOM 7248 N N . ASP A 1 903 ? -5.845 26.176 -7.139 1.00 53.41 903 ASP A N 1
ATOM 7249 C CA . ASP A 1 903 ? -5.917 27.650 -7.024 1.00 53.41 903 ASP A CA 1
ATOM 7250 C C . ASP A 1 903 ? -4.682 28.294 -6.356 1.00 53.41 903 ASP A C 1
ATOM 7252 O O . ASP A 1 903 ? -4.758 29.382 -5.794 1.00 53.41 903 ASP A O 1
ATOM 7256 N N . GLY A 1 904 ? -3.513 27.645 -6.413 1.00 45.62 904 GLY A N 1
ATOM 7257 C CA . GLY A 1 904 ? -2.205 28.320 -6.301 1.00 45.62 904 GLY A CA 1
ATOM 7258 C C . GLY A 1 904 ? -1.812 28.961 -4.959 1.00 45.62 904 GLY A C 1
ATOM 7259 O O . GLY A 1 904 ? -0.697 29.463 -4.828 1.00 45.62 904 GLY A O 1
ATOM 7260 N N . LEU A 1 905 ? -2.660 28.931 -3.938 1.00 38.34 905 LEU A N 1
ATOM 7261 C CA . LEU A 1 905 ? -2.310 29.324 -2.578 1.00 38.34 905 LEU A CA 1
ATOM 7262 C C . LEU A 1 905 ? -2.081 28.041 -1.785 1.00 38.34 905 LEU A C 1
ATOM 7264 O O . LEU A 1 905 ? -3.059 27.353 -1.523 1.00 38.34 905 LEU A O 1
ATOM 7268 N N . LEU A 1 906 ? -0.815 27.718 -1.453 1.00 39.41 906 LEU A N 1
ATOM 7269 C CA . LEU A 1 906 ? -0.356 27.239 -0.129 1.00 39.41 906 LEU A CA 1
ATOM 7270 C C . LEU A 1 906 ? 0.974 26.433 -0.122 1.00 39.41 906 LEU A C 1
ATOM 7272 O O . LEU A 1 906 ? 1.040 25.247 -0.420 1.00 39.41 906 LEU A O 1
ATOM 7276 N N . LYS A 1 907 ? 2.038 27.127 0.299 1.00 42.75 907 LYS A N 1
ATOM 7277 C CA . LYS A 1 907 ? 2.992 26.889 1.413 1.00 42.75 907 LYS A CA 1
ATOM 7278 C C . LYS A 1 907 ? 3.063 25.562 2.223 1.00 42.75 907 LYS A C 1
ATOM 7280 O O . LYS A 1 907 ? 3.515 25.646 3.362 1.00 42.75 907 LYS A O 1
ATOM 7285 N N . TYR A 1 908 ? 2.707 24.368 1.739 1.00 46.56 908 TYR A N 1
ATOM 7286 C CA . TYR A 1 908 ? 2.746 23.167 2.609 1.00 46.56 908 TYR A CA 1
ATOM 7287 C C . TYR A 1 908 ? 3.463 21.938 2.009 1.00 46.56 908 TYR A C 1
ATOM 7289 O O . TYR A 1 908 ? 2.836 21.172 1.282 1.00 46.56 908 TYR A O 1
ATOM 7297 N N . PRO A 1 909 ? 4.757 21.710 2.335 1.00 42.53 909 PRO A N 1
ATOM 7298 C CA . PRO A 1 909 ? 5.579 20.649 1.734 1.00 42.53 909 PRO A CA 1
ATOM 7299 C C . PRO A 1 909 ? 5.458 19.256 2.387 1.00 42.53 909 PRO A C 1
ATOM 7301 O O . PRO A 1 909 ? 6.050 18.310 1.882 1.00 42.53 909 PRO A O 1
ATOM 7304 N N . ASN A 1 910 ? 4.725 19.103 3.497 1.00 42.81 910 ASN A N 1
ATOM 7305 C CA . ASN A 1 910 ? 4.844 17.934 4.385 1.00 42.81 910 ASN A CA 1
ATOM 7306 C C . ASN A 1 910 ? 3.636 16.982 4.342 1.00 42.81 910 ASN A C 1
ATOM 7308 O O . ASN A 1 910 ? 3.074 16.646 5.384 1.00 42.81 910 ASN A O 1
ATOM 7312 N N . TYR A 1 911 ? 3.241 16.515 3.154 1.00 49.00 911 TYR A N 1
ATOM 7313 C CA . TYR A 1 911 ? 2.232 15.451 3.031 1.00 49.00 911 TYR A CA 1
ATOM 7314 C C . TYR A 1 911 ? 2.798 14.218 2.349 1.00 49.00 911 TYR A C 1
ATOM 7316 O O . TYR A 1 911 ? 3.695 14.324 1.532 1.00 49.00 911 TYR A O 1
ATOM 7324 N N . LYS A 1 912 ? 2.274 13.048 2.719 1.00 51.53 912 LYS A N 1
ATOM 7325 C CA . LYS A 1 912 ? 2.431 11.758 2.038 1.00 51.53 912 LYS A CA 1
ATOM 7326 C C . LYS A 1 912 ? 1.026 11.176 1.888 1.00 51.53 912 LYS A C 1
ATOM 7328 O O . LYS A 1 912 ? 0.608 10.349 2.694 1.00 51.53 912 LYS A O 1
ATOM 7333 N N . ALA A 1 913 ? 0.232 11.675 0.937 1.00 54.59 913 ALA A N 1
ATOM 7334 C CA . ALA A 1 913 ? -0.868 10.841 0.459 1.00 54.59 913 ALA A CA 1
ATOM 7335 C C . ALA A 1 913 ? -0.224 9.761 -0.388 1.00 54.59 913 ALA A C 1
ATOM 7337 O O . ALA A 1 913 ? 0.410 10.064 -1.379 1.00 54.59 913 ALA A O 1
ATOM 7338 N N . THR A 1 914 ? -0.296 8.518 0.039 1.00 66.88 914 THR A N 1
ATOM 7339 C CA . THR A 1 914 ? 0.417 7.422 -0.617 1.00 66.88 914 THR A CA 1
ATOM 7340 C C . THR A 1 914 ? -0.384 6.875 -1.785 1.00 66.88 914 THR A C 1
ATOM 7342 O O . THR A 1 914 ? 0.222 6.404 -2.738 1.00 66.88 914 THR A O 1
ATOM 7345 N N . TYR A 1 915 ? -1.718 6.960 -1.731 1.00 84.38 915 TYR A N 1
ATOM 7346 C CA . TYR A 1 915 ? -2.589 6.304 -2.696 1.00 84.38 915 TYR A CA 1
ATOM 7347 C C . TYR A 1 915 ? -3.769 7.185 -3.120 1.00 84.38 915 TYR A C 1
ATOM 7349 O O . TYR A 1 915 ? -4.634 7.542 -2.312 1.00 84.38 915 TYR A O 1
ATOM 7357 N N . LEU A 1 916 ? -3.830 7.493 -4.416 1.00 87.69 916 LEU A N 1
ATOM 7358 C CA . LEU A 1 916 ? -4.958 8.162 -5.059 1.00 87.69 916 LEU A CA 1
ATOM 7359 C C . LEU A 1 916 ? -5.609 7.227 -6.073 1.00 87.69 916 LEU A C 1
ATOM 7361 O O . LEU A 1 916 ? -4.960 6.754 -7.004 1.00 87.69 916 LEU A O 1
ATOM 7365 N N . LYS A 1 917 ? -6.920 7.036 -5.948 1.00 91.75 917 LYS A N 1
ATOM 7366 C CA . LYS A 1 917 ? -7.726 6.316 -6.927 1.00 91.75 917 LYS A CA 1
ATOM 7367 C C . LYS A 1 917 ? -8.848 7.190 -7.463 1.00 91.75 917 LYS A C 1
ATOM 7369 O O . LYS A 1 917 ? -9.631 7.737 -6.690 1.00 91.75 917 LYS A O 1
ATOM 7374 N N . MET A 1 918 ? -8.951 7.317 -8.784 1.00 91.31 918 MET A N 1
ATOM 7375 C CA . MET A 1 918 ? -9.885 8.257 -9.412 1.00 91.31 918 MET A CA 1
ATOM 7376 C C . MET A 1 918 ? -10.437 7.785 -10.757 1.00 91.31 918 MET A C 1
ATOM 7378 O O . MET A 1 918 ? -9.875 6.891 -11.385 1.00 91.31 918 MET A O 1
ATOM 7382 N N . SER A 1 919 ? -11.535 8.407 -11.197 1.00 92.12 919 SER A N 1
ATOM 7383 C CA . SER A 1 919 ? -12.104 8.220 -12.538 1.00 92.12 919 SER A CA 1
ATOM 7384 C C . SER A 1 919 ? -12.248 9.556 -13.255 1.00 92.12 919 SER A C 1
ATOM 7386 O O . SER A 1 919 ? -12.829 10.482 -12.708 1.00 92.12 919 SER A O 1
ATOM 7388 N N . ILE A 1 920 ? -11.724 9.671 -14.469 1.00 89.00 920 ILE A N 1
ATOM 7389 C CA . ILE A 1 920 ? -11.615 10.932 -15.209 1.00 89.00 920 ILE A CA 1
ATOM 7390 C C . ILE A 1 920 ? -12.438 10.847 -16.495 1.00 89.00 920 ILE A C 1
ATOM 7392 O O . ILE A 1 920 ? -12.402 9.842 -17.199 1.00 89.00 920 ILE A O 1
ATOM 7396 N N . ALA A 1 921 ? -13.179 11.909 -16.801 1.00 89.69 921 ALA A N 1
ATOM 7397 C CA . ALA A 1 921 ? -14.024 12.055 -17.987 1.00 89.69 921 ALA A CA 1
ATOM 7398 C C . ALA A 1 921 ? -13.627 13.277 -18.848 1.00 89.69 921 ALA A C 1
ATOM 7400 O O . ALA A 1 921 ? -14.417 13.765 -19.656 1.00 89.69 921 ALA A O 1
ATOM 7401 N N . SER A 1 922 ? -12.419 13.810 -18.648 1.00 91.06 922 SER A N 1
ATOM 7402 C CA . SER A 1 922 ? -11.861 14.972 -19.348 1.00 91.06 922 SER A CA 1
ATOM 7403 C C . SER A 1 922 ? -10.398 14.756 -19.732 1.00 91.06 922 SER A C 1
ATOM 7405 O O . SER A 1 922 ? -9.792 13.739 -19.404 1.00 91.06 922 SER A O 1
ATOM 7407 N N . ASN A 1 923 ? -9.809 15.740 -20.415 1.00 91.31 923 ASN A N 1
ATOM 7408 C CA . ASN A 1 923 ? -8.371 15.751 -20.677 1.00 91.31 923 ASN A CA 1
ATOM 7409 C C . ASN A 1 923 ? -7.570 15.837 -19.375 1.00 91.31 923 ASN A C 1
ATOM 7411 O O . ASN A 1 923 ? -7.985 16.519 -18.433 1.00 91.31 923 ASN A O 1
ATOM 7415 N N . LEU A 1 924 ? -6.401 15.201 -19.379 1.00 91.31 924 LEU A N 1
ATOM 7416 C CA . LEU A 1 924 ? -5.347 15.459 -18.406 1.00 91.31 924 LEU A CA 1
ATOM 7417 C C . LEU A 1 924 ? -4.449 16.581 -18.936 1.00 91.31 924 LEU A C 1
ATOM 7419 O O . LEU A 1 924 ? -4.099 16.581 -20.118 1.00 91.31 924 LEU A O 1
ATOM 7423 N N . ASN A 1 925 ? -4.120 17.542 -18.073 1.00 89.25 925 ASN A N 1
ATOM 7424 C CA . ASN A 1 925 ? -3.327 18.732 -18.389 1.00 89.25 925 ASN A CA 1
ATOM 7425 C C . ASN A 1 925 ? -2.289 18.982 -17.282 1.00 89.25 925 ASN A C 1
ATOM 7427 O O . ASN A 1 925 ? -2.382 18.392 -16.212 1.00 89.25 925 ASN A O 1
ATOM 7431 N N . GLU A 1 926 ? -1.362 19.920 -17.488 1.00 83.94 926 GLU A N 1
ATOM 7432 C CA . GLU A 1 926 ? -0.325 20.295 -16.504 1.00 83.94 926 GLU A CA 1
ATOM 7433 C C . GLU A 1 926 ? -0.867 20.631 -15.101 1.00 83.94 926 GLU A C 1
ATOM 7435 O O . GLU A 1 926 ? -0.224 20.352 -14.094 1.00 83.94 926 GLU A O 1
ATOM 7440 N N . SER A 1 927 ? -2.085 21.167 -15.010 1.00 80.06 927 SER A N 1
ATOM 7441 C CA . SER A 1 927 ? -2.731 21.495 -13.735 1.00 80.06 927 SER A CA 1
ATOM 7442 C C . SER A 1 927 ? -3.399 20.303 -13.034 1.00 80.06 927 SER A C 1
ATOM 7444 O O . SER A 1 927 ? -3.877 20.457 -11.913 1.00 80.06 927 SER A O 1
ATOM 7446 N N . SER A 1 928 ? -3.498 19.130 -13.674 1.00 83.44 928 SER A N 1
ATOM 7447 C CA . SER A 1 928 ? -4.252 17.981 -13.148 1.00 83.44 928 SER A CA 1
ATOM 7448 C C . SER A 1 928 ? -3.648 17.407 -11.863 1.00 83.44 928 SER A C 1
ATOM 7450 O O . SER A 1 928 ? -4.399 17.034 -10.960 1.00 83.44 928 SER A O 1
ATOM 7452 N N . PHE A 1 929 ? -2.315 17.373 -11.774 1.00 82.56 929 PHE A N 1
ATOM 7453 C CA . PHE A 1 929 ? -1.559 16.842 -10.630 1.00 82.56 929 PHE A CA 1
ATOM 7454 C C . PHE A 1 929 ? -0.533 17.843 -10.068 1.00 82.56 929 PHE A C 1
ATOM 7456 O O . PHE A 1 929 ? 0.412 17.469 -9.368 1.00 82.56 929 PHE A O 1
ATOM 7463 N N . GLN A 1 930 ? -0.707 19.132 -10.369 1.00 73.25 930 GLN A N 1
ATOM 7464 C CA . GLN A 1 930 ? 0.216 20.175 -9.938 1.00 73.25 930 GLN A CA 1
ATOM 7465 C C . GLN A 1 930 ? 0.336 20.201 -8.404 1.00 73.25 930 GLN A C 1
ATOM 7467 O O . GLN A 1 930 ? -0.664 20.177 -7.687 1.00 73.25 930 GLN A O 1
ATOM 7472 N N . SER A 1 931 ? 1.576 20.248 -7.904 1.00 66.25 931 SER A N 1
ATOM 7473 C CA . SER A 1 931 ? 1.905 20.253 -6.467 1.00 66.25 931 SER A CA 1
ATOM 7474 C C . SER A 1 931 ? 1.468 18.999 -5.686 1.00 66.25 931 SER A C 1
ATOM 7476 O O . SER A 1 931 ? 1.308 19.057 -4.467 1.00 66.25 931 SER A O 1
ATOM 7478 N N . MET A 1 932 ? 1.307 17.855 -6.362 1.00 72.00 932 MET A N 1
ATOM 7479 C CA . MET A 1 932 ? 1.011 16.553 -5.745 1.00 72.00 932 MET A CA 1
ATOM 7480 C C . MET A 1 932 ? 2.250 15.654 -5.619 1.00 72.00 932 MET A C 1
ATOM 7482 O O . MET A 1 932 ? 2.175 14.445 -5.830 1.00 72.00 932 MET A O 1
ATOM 7486 N N . SER A 1 933 ? 3.401 16.232 -5.266 1.00 70.56 933 SER A N 1
ATOM 7487 C CA . SER A 1 933 ? 4.701 15.532 -5.246 1.00 70.56 933 SER A CA 1
ATOM 7488 C C . SER A 1 933 ? 4.769 14.323 -4.345 1.00 70.56 933 SER A C 1
ATOM 7490 O O . SER A 1 933 ? 5.622 13.479 -4.551 1.00 70.56 933 SER A O 1
ATOM 7492 N N . TYR A 1 934 ? 3.836 14.234 -3.414 1.00 71.06 934 TYR A N 1
ATOM 7493 C CA . TYR A 1 934 ? 3.770 13.249 -2.360 1.00 71.06 934 TYR A CA 1
ATOM 7494 C C . TYR A 1 934 ? 3.057 11.939 -2.706 1.00 71.06 934 TYR A C 1
ATOM 7496 O O . TYR A 1 934 ? 3.024 11.046 -1.860 1.00 71.06 934 TYR A O 1
ATOM 7504 N N . LEU A 1 935 ? 2.420 11.841 -3.878 1.00 77.44 935 LEU A N 1
ATOM 7505 C CA . LEU A 1 935 ? 1.714 10.631 -4.302 1.00 77.44 935 LEU A CA 1
ATOM 7506 C C . LEU A 1 935 ? 2.710 9.535 -4.684 1.00 77.44 935 LEU A C 1
ATOM 7508 O O . LEU A 1 935 ? 3.450 9.701 -5.646 1.00 77.44 935 LEU A O 1
ATOM 7512 N N . ASN A 1 936 ? 2.671 8.401 -3.976 1.00 84.12 936 ASN A N 1
ATOM 7513 C CA . ASN A 1 936 ? 3.463 7.212 -4.320 1.00 84.12 936 ASN A CA 1
ATOM 7514 C C . ASN A 1 936 ? 2.756 6.343 -5.364 1.00 84.12 936 ASN A C 1
ATOM 7516 O O . ASN A 1 936 ? 3.403 5.732 -6.215 1.00 84.12 936 ASN A O 1
ATOM 7520 N N . GLU A 1 937 ? 1.428 6.280 -5.297 1.00 89.44 937 GLU A N 1
ATOM 7521 C CA . GLU A 1 937 ? 0.604 5.439 -6.152 1.00 89.44 937 GLU A CA 1
ATOM 7522 C C . GLU A 1 937 ? -0.609 6.209 -6.675 1.00 89.44 937 GLU A C 1
ATOM 7524 O O . GLU A 1 937 ? -1.374 6.818 -5.918 1.00 89.44 937 GLU A O 1
ATOM 7529 N N . VAL A 1 938 ? -0.807 6.142 -7.991 1.00 91.19 938 VAL A N 1
ATOM 7530 C CA . VAL A 1 938 ? -1.978 6.691 -8.675 1.00 91.19 938 VAL A CA 1
ATOM 7531 C C . VAL A 1 938 ? -2.632 5.584 -9.492 1.00 91.19 938 VAL A C 1
ATOM 7533 O O . VAL A 1 938 ? -2.020 5.026 -10.402 1.00 91.19 938 VAL A O 1
ATOM 7536 N N . LEU A 1 939 ? -3.897 5.294 -9.181 1.00 92.88 939 LEU A N 1
ATOM 7537 C CA . LEU A 1 939 ? -4.756 4.397 -9.948 1.00 92.88 939 LEU A CA 1
ATOM 7538 C C . LEU A 1 939 ? -5.888 5.186 -10.615 1.00 92.88 939 LEU A C 1
ATOM 7540 O O . LEU A 1 939 ? -6.845 5.621 -9.973 1.00 92.88 939 LEU A O 1
ATOM 7544 N N . ILE A 1 940 ? -5.826 5.307 -11.934 1.00 92.38 940 ILE A N 1
ATOM 7545 C CA . ILE A 1 940 ? -6.918 5.843 -12.745 1.00 92.38 940 ILE A CA 1
ATOM 7546 C C . ILE A 1 940 ? -7.754 4.657 -13.231 1.00 92.38 940 ILE A C 1
ATOM 7548 O O . ILE A 1 940 ? -7.260 3.799 -13.952 1.00 92.38 940 ILE A O 1
ATOM 7552 N N . THR A 1 941 ? -9.017 4.568 -12.825 1.00 93.31 941 THR A N 1
ATOM 7553 C CA . THR A 1 941 ? -9.905 3.451 -13.191 1.00 93.31 941 THR A CA 1
ATOM 7554 C C . THR A 1 941 ? -11.181 3.948 -13.842 1.00 93.31 941 THR A C 1
ATOM 7556 O O . THR A 1 941 ? -11.616 5.064 -13.559 1.00 93.31 941 THR A O 1
ATOM 7559 N N . ASP A 1 942 ? -11.800 3.134 -14.694 1.00 91.19 942 ASP A N 1
ATOM 7560 C CA . ASP A 1 942 ? -13.138 3.387 -15.249 1.00 91.19 942 ASP A CA 1
ATOM 7561 C C . ASP A 1 942 ? -13.265 4.796 -15.874 1.00 91.19 942 ASP A C 1
ATOM 7563 O O . ASP A 1 942 ? -14.244 5.512 -15.653 1.00 91.19 942 ASP A O 1
ATOM 7567 N N . SER A 1 943 ? -12.220 5.227 -16.593 1.00 92.62 943 SER A N 1
ATOM 7568 C CA . SER A 1 943 ? -12.055 6.593 -17.109 1.00 92.62 943 SER A CA 1
ATOM 7569 C C . SER A 1 943 ? -12.177 6.673 -18.629 1.00 92.62 943 SER A C 1
ATOM 7571 O O . SER A 1 943 ? -11.787 5.764 -19.360 1.00 92.62 943 SER A O 1
ATOM 7573 N N . HIS A 1 944 ? -12.652 7.812 -19.122 1.00 91.81 944 HIS A N 1
ATOM 7574 C CA . HIS A 1 944 ? -12.635 8.170 -20.535 1.00 91.81 944 HIS A CA 1
ATOM 7575 C C . HIS A 1 944 ? -11.843 9.468 -20.703 1.00 91.81 944 HIS A C 1
ATOM 7577 O O . HIS A 1 944 ? -12.356 10.556 -20.447 1.00 91.81 944 HIS A O 1
ATOM 7583 N N . ILE A 1 945 ? -10.573 9.338 -21.092 1.00 93.06 945 ILE A N 1
ATOM 7584 C CA . ILE A 1 945 ? -9.624 10.446 -21.222 1.00 93.06 945 ILE A CA 1
ATOM 7585 C C . ILE A 1 945 ? -9.428 10.724 -22.717 1.00 93.06 945 ILE A C 1
ATOM 7587 O O . ILE A 1 945 ? -8.763 9.936 -23.391 1.00 93.06 945 ILE A O 1
ATOM 7591 N N . PRO A 1 946 ? -9.965 11.824 -23.273 1.00 92.69 946 PRO A N 1
ATOM 7592 C CA . PRO A 1 946 ? -9.792 12.108 -24.696 1.00 92.69 946 PRO A CA 1
ATOM 7593 C C . PRO A 1 946 ? -8.315 12.346 -25.048 1.00 92.69 946 PRO A C 1
ATOM 7595 O O . PRO A 1 946 ? -7.774 11.708 -25.949 1.00 92.69 946 PRO A O 1
ATOM 7598 N N . THR A 1 947 ? -7.618 13.190 -24.283 1.00 93.50 947 THR A N 1
ATOM 7599 C CA . THR A 1 947 ? -6.191 13.466 -24.491 1.00 93.50 947 THR A CA 1
ATOM 7600 C C . THR A 1 947 ? -5.430 13.548 -23.170 1.00 93.50 947 THR A C 1
ATOM 7602 O O . THR A 1 947 ? -5.859 14.241 -22.244 1.00 93.50 947 THR A O 1
ATOM 7605 N N . ILE A 1 948 ? -4.261 12.903 -23.107 1.00 94.12 948 ILE A N 1
ATOM 7606 C CA . ILE A 1 948 ? -3.230 13.201 -22.102 1.00 94.12 948 ILE A CA 1
ATOM 7607 C C . ILE A 1 948 ? -2.276 14.235 -22.705 1.00 94.12 948 ILE A C 1
ATOM 7609 O O . ILE A 1 948 ? -1.506 13.921 -23.620 1.00 94.12 948 ILE A O 1
ATOM 7613 N N . ARG A 1 949 ? -2.361 15.481 -22.230 1.00 93.31 949 ARG A N 1
ATOM 7614 C CA . ARG A 1 949 ? -1.554 16.591 -22.748 1.00 93.31 949 ARG A CA 1
ATOM 7615 C C . ARG A 1 949 ? -0.142 16.596 -22.175 1.00 93.31 949 ARG A C 1
ATOM 7617 O O . ARG A 1 949 ? 0.151 15.911 -21.195 1.00 93.31 949 ARG A O 1
ATOM 7624 N N . ASN A 1 950 ? 0.733 17.394 -22.771 1.00 90.56 950 ASN A N 1
ATOM 7625 C CA . ASN A 1 950 ? 2.072 17.672 -22.270 1.00 90.56 950 ASN A CA 1
ATOM 7626 C C . ASN A 1 950 ? 2.050 18.032 -20.774 1.00 90.56 950 ASN A C 1
ATOM 7628 O O . ASN A 1 950 ? 1.177 18.779 -20.330 1.00 90.56 950 ASN A O 1
ATOM 7632 N N . ALA A 1 951 ? 3.014 17.502 -20.018 1.00 87.31 951 ALA A N 1
ATOM 7633 C CA . ALA A 1 951 ? 3.190 17.797 -18.600 1.00 87.31 951 ALA A CA 1
ATOM 7634 C C . ALA A 1 951 ? 2.020 17.396 -17.695 1.00 87.31 951 ALA A C 1
ATOM 7636 O O . ALA A 1 951 ? 1.977 17.827 -16.551 1.00 87.31 951 ALA A O 1
ATOM 7637 N N . SER A 1 952 ? 1.114 16.525 -18.154 1.00 90.12 952 SER A N 1
ATOM 7638 C CA . SER A 1 952 ? -0.062 16.112 -17.377 1.00 90.12 952 SER A CA 1
ATOM 7639 C C . SER A 1 952 ? 0.258 15.609 -15.973 1.00 90.12 952 SER A C 1
ATOM 7641 O O . SER A 1 952 ? -0.497 15.887 -15.051 1.00 90.12 952 SER A O 1
ATOM 7643 N N . PHE A 1 953 ? 1.369 14.886 -15.814 1.00 89.44 953 PHE A N 1
ATOM 7644 C CA . PHE A 1 953 ? 1.821 14.309 -14.543 1.00 89.44 953 PHE A CA 1
ATOM 7645 C C . PHE A 1 953 ? 2.936 15.125 -13.866 1.00 89.44 953 PHE A C 1
ATOM 7647 O O . PHE A 1 953 ? 3.550 14.665 -12.901 1.00 89.44 953 PHE A O 1
ATOM 7654 N N . LEU A 1 954 ? 3.216 16.336 -14.360 1.00 83.50 954 LEU A N 1
ATOM 7655 C CA . LEU A 1 954 ? 4.246 17.194 -13.795 1.00 83.50 954 LEU A CA 1
ATOM 7656 C C . LEU A 1 954 ? 3.872 17.580 -12.362 1.00 83.50 954 LEU A C 1
ATOM 7658 O O . LEU A 1 954 ? 2.794 18.106 -12.095 1.00 83.50 954 LEU A O 1
ATOM 7662 N N . GLY A 1 955 ? 4.795 17.326 -11.440 1.00 74.31 955 GLY A N 1
ATOM 7663 C CA . GLY A 1 955 ? 4.571 17.518 -10.015 1.00 74.31 955 GLY A CA 1
ATOM 7664 C C . GLY A 1 955 ? 4.491 16.218 -9.230 1.00 74.31 955 GLY A C 1
ATOM 7665 O O . GLY A 1 955 ? 4.645 16.311 -8.027 1.00 74.31 955 GLY A O 1
ATOM 7666 N N . LEU A 1 956 ? 4.336 15.043 -9.858 1.00 83.38 956 LEU A N 1
ATOM 7667 C CA . LEU A 1 956 ? 4.305 13.719 -9.205 1.00 83.38 956 LEU A CA 1
ATOM 7668 C C . LEU A 1 956 ? 5.710 13.114 -9.001 1.00 83.38 956 LEU A C 1
ATOM 7670 O O . LEU A 1 956 ? 6.006 12.016 -9.471 1.00 83.38 956 LEU A O 1
ATOM 7674 N N . PHE A 1 957 ? 6.606 13.849 -8.344 1.00 80.75 957 PHE A N 1
ATOM 7675 C CA . PHE A 1 957 ? 8.029 13.491 -8.296 1.00 80.75 957 PHE A CA 1
ATOM 7676 C C . PHE A 1 957 ? 8.340 12.208 -7.504 1.00 80.75 957 PHE A C 1
ATOM 7678 O O . PHE A 1 957 ? 9.276 11.499 -7.874 1.00 80.75 957 PHE A O 1
ATOM 7685 N N . ASP A 1 958 ? 7.551 11.871 -6.478 1.00 80.31 958 ASP A N 1
ATOM 7686 C CA . ASP A 1 958 ? 7.751 10.661 -5.661 1.00 80.31 958 ASP A CA 1
ATOM 7687 C C . ASP A 1 958 ? 6.938 9.446 -6.151 1.00 80.31 958 ASP A C 1
ATOM 7689 O O . ASP A 1 958 ? 6.920 8.403 -5.496 1.00 80.31 958 ASP A O 1
ATOM 7693 N N . LEU A 1 959 ? 6.285 9.541 -7.318 1.00 87.44 959 LEU A N 1
ATOM 7694 C CA . LEU A 1 959 ? 5.423 8.475 -7.828 1.00 87.44 959 LEU A CA 1
ATOM 7695 C C . LEU A 1 959 ? 6.222 7.212 -8.168 1.00 87.44 959 LEU A C 1
ATOM 7697 O O . LEU A 1 959 ? 7.092 7.224 -9.037 1.00 87.44 959 LEU A O 1
ATOM 7701 N N . LEU A 1 960 ? 5.867 6.108 -7.511 1.00 88.94 960 LEU A N 1
ATOM 7702 C CA . LEU A 1 960 ? 6.459 4.781 -7.688 1.00 88.94 960 LEU A CA 1
ATOM 7703 C C . LEU A 1 960 ? 5.619 3.895 -8.612 1.00 88.94 960 LEU A C 1
ATOM 7705 O O . LEU A 1 960 ? 6.181 3.102 -9.376 1.00 88.94 960 LEU A O 1
ATOM 7709 N N . THR A 1 961 ? 4.292 4.050 -8.553 1.00 89.56 961 THR A N 1
ATOM 7710 C CA . THR A 1 961 ? 3.327 3.237 -9.302 1.00 89.56 961 THR A CA 1
ATOM 7711 C C . THR A 1 961 ? 2.294 4.114 -10.004 1.00 89.56 961 THR A C 1
ATOM 7713 O O . THR A 1 961 ? 1.595 4.908 -9.372 1.00 89.56 961 THR A O 1
ATOM 7716 N N . LEU A 1 962 ? 2.147 3.911 -11.313 1.00 92.12 962 LEU A N 1
ATOM 7717 C CA . LEU A 1 962 ? 1.084 4.503 -12.122 1.00 92.12 962 LEU A CA 1
ATOM 7718 C C . LEU A 1 962 ? 0.324 3.390 -12.838 1.00 92.12 962 LEU A C 1
ATOM 7720 O O . LEU A 1 962 ? 0.869 2.704 -13.706 1.00 92.12 962 LEU A O 1
ATOM 7724 N N . GLU A 1 963 ? -0.949 3.241 -12.487 1.00 91.56 963 GLU A N 1
ATOM 7725 C CA . GLU A 1 963 ? -1.852 2.278 -13.105 1.00 91.56 963 GLU A CA 1
ATOM 7726 C C . GLU A 1 963 ? -3.049 2.991 -13.732 1.00 91.56 963 GLU A C 1
ATOM 7728 O O . GLU A 1 963 ? -3.694 3.833 -13.105 1.00 91.56 963 GLU A O 1
ATOM 7733 N N . ILE A 1 964 ? -3.389 2.616 -14.966 1.00 90.88 964 ILE A N 1
ATOM 7734 C CA . ILE A 1 964 ? -4.611 3.060 -15.635 1.00 90.88 964 ILE A CA 1
ATOM 7735 C C . ILE A 1 964 ? -5.403 1.814 -16.024 1.00 90.88 964 ILE A C 1
ATOM 7737 O O . ILE A 1 964 ? -5.004 1.118 -16.937 1.00 90.88 964 ILE A O 1
ATOM 7741 N N . LYS A 1 965 ? -6.507 1.498 -15.343 1.00 89.69 965 LYS A N 1
ATOM 7742 C CA . LYS A 1 965 ? -7.294 0.267 -15.563 1.00 89.69 965 LYS A CA 1
ATOM 7743 C C . LYS A 1 965 ? -8.680 0.583 -16.102 1.00 89.69 965 LYS A C 1
ATOM 7745 O O . LYS A 1 965 ? -9.240 1.635 -15.806 1.00 89.69 965 LYS A O 1
ATOM 7750 N N . ASN A 1 966 ? -9.261 -0.319 -16.895 1.00 88.31 966 ASN A N 1
ATOM 7751 C CA . ASN A 1 966 ? -10.626 -0.180 -17.434 1.00 88.31 966 ASN A CA 1
ATOM 7752 C C . ASN A 1 966 ? -10.921 1.205 -18.043 1.00 88.31 966 ASN A C 1
ATOM 7754 O O . ASN A 1 966 ? -12.026 1.726 -17.914 1.00 88.31 966 ASN A O 1
ATOM 7758 N N . SER A 1 967 ? -9.919 1.829 -18.661 1.00 89.50 967 SER A N 1
ATOM 7759 C CA . SER A 1 967 ? -10.011 3.205 -19.138 1.00 89.50 967 SER A CA 1
ATOM 7760 C C . SER A 1 967 ? -9.682 3.285 -20.621 1.00 89.50 967 SER A C 1
ATOM 7762 O O . SER A 1 967 ? -9.006 2.418 -21.173 1.00 89.50 967 SER A O 1
ATOM 7764 N N . THR A 1 968 ? -10.172 4.325 -21.287 1.00 89.88 968 THR A N 1
ATOM 7765 C CA . THR A 1 968 ? -9.859 4.585 -22.694 1.00 89.88 968 THR A CA 1
ATOM 7766 C C . THR A 1 968 ? -9.133 5.910 -22.827 1.00 89.88 968 THR A C 1
ATOM 7768 O O . THR A 1 968 ? -9.667 6.930 -22.392 1.00 89.88 968 THR A O 1
ATOM 7771 N N . ILE A 1 969 ? -7.969 5.883 -23.473 1.00 92.25 969 ILE A N 1
ATOM 7772 C CA . ILE A 1 969 ? -7.211 7.069 -23.876 1.00 92.25 969 ILE A CA 1
ATOM 7773 C C . ILE A 1 969 ? -7.277 7.171 -25.399 1.00 92.25 969 ILE A C 1
ATOM 7775 O O . ILE A 1 969 ? -6.990 6.185 -26.081 1.00 92.25 969 ILE A O 1
ATOM 7779 N N . GLU A 1 970 ? -7.707 8.312 -25.941 1.00 90.81 970 GLU A N 1
ATOM 7780 C CA . GLU A 1 970 ? -7.791 8.485 -27.402 1.00 90.81 970 GLU A CA 1
ATOM 7781 C C . GLU A 1 970 ? -6.488 9.031 -27.991 1.00 90.81 970 GLU A C 1
ATOM 7783 O O . GLU A 1 970 ? -6.049 8.546 -29.030 1.00 90.81 970 GLU A O 1
ATOM 7788 N N . ASN A 1 971 ? -5.844 9.993 -27.319 1.00 91.06 971 ASN A N 1
ATOM 7789 C CA . ASN A 1 971 ? -4.616 10.642 -27.786 1.00 91.06 971 ASN A CA 1
ATOM 7790 C C . ASN A 1 971 ? -3.601 10.882 -26.651 1.00 91.06 971 ASN A C 1
ATOM 7792 O O . ASN A 1 971 ? -3.978 11.154 -25.509 1.00 91.06 971 ASN A O 1
ATOM 7796 N N . ILE A 1 972 ? -2.305 10.863 -26.986 1.00 92.94 972 ILE A N 1
ATOM 7797 C CA . ILE A 1 972 ? -1.198 11.197 -26.076 1.00 92.94 972 ILE A CA 1
ATOM 7798 C C . ILE A 1 972 ? -0.200 12.145 -26.755 1.00 92.94 972 ILE A C 1
ATOM 7800 O O . ILE A 1 972 ? 0.221 11.911 -27.887 1.00 92.94 972 ILE A O 1
ATOM 7804 N N . GLU A 1 973 ? 0.171 13.232 -26.078 1.00 91.19 973 GLU A N 1
ATOM 7805 C CA . GLU A 1 973 ? 1.162 14.198 -26.574 1.00 91.19 973 GLU A CA 1
ATOM 7806 C C . GLU A 1 973 ? 2.607 13.796 -26.201 1.00 91.19 973 GLU A C 1
ATOM 7808 O O . GLU A 1 973 ? 2.847 13.096 -25.223 1.00 91.19 973 GLU A O 1
ATOM 7813 N N . THR A 1 974 ? 3.598 14.291 -26.951 1.00 85.56 974 THR A N 1
ATOM 7814 C CA . THR A 1 974 ? 5.023 13.885 -26.910 1.00 85.56 974 THR A CA 1
ATOM 7815 C C . THR A 1 974 ? 5.699 13.921 -25.532 1.00 85.56 974 THR A C 1
ATOM 7817 O O . THR A 1 974 ? 6.594 13.132 -25.267 1.00 85.56 974 THR A O 1
ATOM 7820 N N . ASN A 1 975 ? 5.288 14.824 -24.640 1.00 86.88 975 ASN A N 1
ATOM 7821 C CA . ASN A 1 975 ? 5.866 14.986 -23.297 1.00 86.88 975 ASN A CA 1
ATOM 7822 C C . ASN A 1 975 ? 4.808 14.755 -22.200 1.00 86.88 975 ASN A C 1
ATOM 7824 O O . ASN A 1 975 ? 4.879 15.337 -21.118 1.00 86.88 975 ASN A O 1
ATOM 7828 N N . ALA A 1 976 ? 3.785 13.949 -22.485 1.00 90.56 976 ALA A N 1
ATOM 7829 C CA . ALA A 1 976 ? 2.675 13.738 -21.563 1.00 90.56 976 ALA A CA 1
ATOM 7830 C C . ALA A 1 976 ? 3.098 13.132 -20.212 1.00 90.56 976 ALA A C 1
ATOM 7832 O O . ALA A 1 976 ? 2.527 13.502 -19.189 1.00 90.56 976 ALA A O 1
ATOM 7833 N N . LEU A 1 977 ? 4.112 12.256 -20.200 1.00 91.75 977 LEU A N 1
ATOM 7834 C CA . LEU A 1 977 ? 4.579 11.512 -19.017 1.00 91.75 977 LEU A CA 1
ATOM 7835 C C . LEU A 1 977 ? 5.855 12.096 -18.369 1.00 91.75 977 LEU A C 1
ATOM 7837 O O . LEU A 1 977 ? 6.564 11.404 -17.642 1.00 91.75 977 LEU A O 1
ATOM 7841 N N . ILE A 1 978 ? 6.175 13.361 -18.654 1.00 87.12 978 ILE A N 1
ATOM 7842 C CA . ILE A 1 978 ? 7.331 14.065 -18.071 1.00 87.12 978 ILE A CA 1
ATOM 7843 C C . ILE A 1 978 ? 7.198 14.198 -16.541 1.00 87.12 978 ILE A C 1
ATOM 7845 O O . ILE A 1 978 ? 6.095 14.381 -16.024 1.00 87.12 978 ILE A O 1
ATOM 7849 N N . GLY A 1 979 ? 8.322 14.147 -15.818 1.00 82.94 979 GLY A N 1
ATOM 7850 C CA . GLY A 1 979 ? 8.367 14.315 -14.359 1.00 82.94 979 GLY A CA 1
ATOM 7851 C C . GLY A 1 979 ? 8.204 13.041 -13.517 1.00 82.94 979 GLY A C 1
ATOM 7852 O O . GLY A 1 979 ? 8.295 13.124 -12.294 1.00 82.94 979 GLY A O 1
ATOM 7853 N N . LEU A 1 980 ? 8.007 11.872 -14.138 1.00 89.31 980 LEU A N 1
ATOM 7854 C CA . LEU A 1 980 ? 7.835 10.576 -13.459 1.00 89.31 980 LEU A CA 1
ATOM 7855 C C . LEU A 1 980 ? 9.182 9.895 -13.135 1.00 89.31 980 LEU A C 1
ATOM 7857 O O . LEU A 1 980 ? 9.481 8.808 -13.627 1.00 89.31 980 LEU A O 1
ATOM 7861 N N . PHE A 1 981 ? 10.010 10.556 -12.323 1.00 87.19 981 PHE A N 1
ATOM 7862 C CA . PHE A 1 981 ? 11.419 10.191 -12.102 1.00 87.19 981 PHE A CA 1
ATOM 7863 C C . PHE A 1 981 ? 11.647 8.867 -11.359 1.00 87.19 981 PHE A C 1
ATOM 7865 O O . PHE A 1 981 ? 12.543 8.088 -11.702 1.00 87.19 981 PHE A O 1
ATOM 7872 N N . ASN A 1 982 ? 10.825 8.612 -10.342 1.00 86.06 982 ASN A N 1
ATOM 7873 C CA . ASN A 1 982 ? 10.974 7.487 -9.415 1.00 86.06 982 ASN A CA 1
ATOM 7874 C C . ASN A 1 982 ? 10.082 6.286 -9.772 1.00 86.06 982 ASN A C 1
ATOM 7876 O O . ASN A 1 982 ? 9.944 5.351 -8.982 1.00 86.06 982 ASN A O 1
ATOM 7880 N N . LEU A 1 983 ? 9.477 6.307 -10.962 1.00 87.88 983 LEU A N 1
ATOM 7881 C CA . LEU A 1 983 ? 8.503 5.310 -11.373 1.00 87.88 983 LEU A CA 1
ATOM 7882 C C . LEU A 1 983 ? 9.175 3.949 -11.593 1.00 87.88 983 LEU A C 1
ATOM 7884 O O . LEU A 1 983 ? 10.013 3.797 -12.482 1.00 87.88 983 LEU A O 1
ATOM 7888 N N . ASN A 1 984 ? 8.774 2.961 -10.792 1.00 84.25 984 ASN A N 1
ATOM 7889 C CA . ASN A 1 984 ? 9.305 1.597 -10.836 1.00 84.25 984 ASN A CA 1
ATOM 7890 C C . ASN A 1 984 ? 8.313 0.617 -11.465 1.00 84.25 984 ASN A C 1
ATOM 7892 O O . ASN A 1 984 ? 8.721 -0.324 -12.142 1.00 84.25 984 ASN A O 1
ATOM 7896 N N . ASN A 1 985 ? 7.015 0.825 -11.231 1.00 83.50 985 ASN A N 1
ATOM 7897 C CA . ASN A 1 985 ? 5.946 -0.007 -11.769 1.00 83.50 985 ASN A CA 1
ATOM 7898 C C . ASN A 1 985 ? 5.059 0.829 -12.697 1.00 83.50 985 ASN A C 1
ATOM 7900 O O . ASN A 1 985 ? 4.268 1.663 -12.248 1.00 83.50 985 ASN A O 1
ATOM 7904 N N . PHE A 1 986 ? 5.202 0.596 -14.000 1.00 89.81 986 PHE A N 1
ATOM 7905 C CA . PHE A 1 986 ? 4.470 1.311 -15.036 1.00 89.81 986 PHE A CA 1
ATOM 7906 C C . PHE A 1 986 ? 3.698 0.336 -15.927 1.00 89.81 986 PHE A C 1
ATOM 7908 O O . PHE A 1 986 ? 4.279 -0.408 -16.715 1.00 89.81 986 PHE A O 1
ATOM 7915 N N . GLN A 1 987 ? 2.369 0.355 -15.825 1.00 86.69 987 GLN A N 1
ATOM 7916 C CA . GLN A 1 987 ? 1.489 -0.483 -16.645 1.00 86.69 987 GLN A CA 1
ATOM 7917 C C . GLN A 1 987 ? 1.206 0.204 -17.991 1.00 86.69 987 GLN A C 1
ATOM 7919 O O . GLN A 1 987 ? 0.157 0.812 -18.200 1.00 86.69 987 GLN A O 1
ATOM 7924 N N . ALA A 1 988 ? 2.174 0.136 -18.909 1.00 86.88 988 ALA A N 1
ATOM 7925 C CA . ALA A 1 988 ? 2.137 0.873 -20.175 1.00 86.88 988 ALA A CA 1
ATOM 7926 C C . ALA A 1 988 ? 1.013 0.418 -21.127 1.00 86.88 988 ALA A C 1
ATOM 7928 O O . ALA A 1 988 ? 0.438 1.240 -21.844 1.00 86.88 988 ALA A O 1
ATOM 7929 N N . LYS A 1 989 ? 0.669 -0.878 -21.129 1.00 86.94 989 LYS A N 1
ATOM 7930 C CA . LYS A 1 989 ? -0.298 -1.474 -22.069 1.00 86.94 989 LYS A CA 1
ATOM 7931 C C . LYS A 1 989 ? -1.631 -0.738 -22.115 1.00 86.94 989 LYS A C 1
ATOM 7933 O O . LYS A 1 989 ? -2.104 -0.405 -23.198 1.00 86.94 989 LYS A O 1
ATOM 7938 N N . ASP A 1 990 ? -2.214 -0.436 -20.961 1.00 82.88 990 ASP A N 1
ATOM 7939 C CA . ASP A 1 990 ? -3.513 0.235 -20.899 1.00 82.88 990 ASP A CA 1
ATOM 7940 C C . ASP A 1 990 ? -3.453 1.689 -21.394 1.00 82.88 990 ASP A C 1
ATOM 7942 O O . ASP A 1 990 ? -4.411 2.179 -21.995 1.00 82.88 990 ASP A O 1
ATOM 7946 N N . ILE A 1 991 ? -2.308 2.360 -21.219 1.00 88.56 991 ILE A N 1
ATOM 7947 C CA . ILE A 1 991 ? -2.080 3.727 -21.707 1.00 88.56 991 ILE A CA 1
ATOM 7948 C C . ILE A 1 991 ? -1.991 3.753 -23.232 1.00 88.56 991 ILE A C 1
ATOM 7950 O O . ILE A 1 991 ? -2.604 4.600 -23.884 1.00 88.56 991 ILE A O 1
ATOM 7954 N N . PHE A 1 992 ? -1.242 2.813 -23.807 1.00 90.44 992 PHE A N 1
ATOM 7955 C CA . PHE A 1 992 ? -0.915 2.811 -25.231 1.00 90.44 992 PHE A CA 1
ATOM 7956 C C . PHE A 1 992 ? -1.825 1.916 -26.083 1.00 90.44 992 PHE A C 1
ATOM 7958 O O . PHE A 1 992 ? -1.687 1.902 -27.301 1.00 90.44 992 PHE A O 1
ATOM 7965 N N . ARG A 1 993 ? -2.819 1.239 -25.496 1.00 87.62 993 ARG A N 1
ATOM 7966 C CA . ARG A 1 993 ? -3.701 0.275 -26.185 1.00 87.62 993 ARG A CA 1
ATOM 7967 C C . ARG A 1 993 ? -4.353 0.790 -27.476 1.00 87.62 993 ARG A C 1
ATOM 7969 O O . ARG A 1 993 ? -4.576 0.022 -28.409 1.00 87.62 993 ARG A O 1
ATOM 7976 N N . LYS A 1 994 ? -4.722 2.075 -27.523 1.00 87.94 994 LYS A N 1
ATOM 7977 C CA . LYS A 1 994 ? -5.307 2.728 -28.714 1.00 87.94 994 LYS A CA 1
ATOM 7978 C C . LYS A 1 994 ? -4.313 3.604 -29.481 1.00 87.94 994 LYS A C 1
ATOM 7980 O O . LYS A 1 994 ? -4.642 4.085 -30.564 1.00 87.94 994 LYS A O 1
ATOM 7985 N N . ILE A 1 995 ? -3.108 3.786 -28.953 1.00 89.75 995 ILE A N 1
ATOM 7986 C CA . ILE A 1 995 ? -2.076 4.639 -29.530 1.00 89.75 995 ILE A CA 1
ATOM 7987 C C . ILE A 1 995 ? -1.273 3.815 -30.535 1.00 89.75 995 ILE A C 1
ATOM 7989 O O . ILE A 1 995 ? -0.638 2.832 -30.179 1.00 89.75 995 ILE A O 1
ATOM 7993 N N . LYS A 1 996 ? -1.316 4.200 -31.813 1.00 91.69 996 LYS A N 1
ATOM 7994 C CA . LYS A 1 996 ? -0.644 3.459 -32.898 1.00 91.69 996 LYS A CA 1
ATOM 7995 C C . LYS A 1 996 ? 0.808 3.859 -33.129 1.00 91.69 996 LYS A C 1
ATOM 7997 O O . LYS A 1 996 ? 1.544 3.092 -33.748 1.00 91.69 996 LYS A O 1
ATOM 8002 N N . VAL A 1 997 ? 1.204 5.028 -32.635 1.00 93.12 997 VAL A N 1
ATOM 8003 C CA . VAL A 1 997 ? 2.547 5.584 -32.802 1.00 93.12 997 VAL A CA 1
ATOM 8004 C C . VAL A 1 997 ? 3.074 6.015 -31.443 1.00 93.12 997 VAL A C 1
ATOM 8006 O O . VAL A 1 997 ? 2.448 6.857 -30.800 1.00 93.12 997 VAL A O 1
ATOM 8009 N N . ILE A 1 998 ? 4.208 5.462 -31.006 1.00 93.62 998 ILE A N 1
ATOM 8010 C CA . ILE A 1 998 ? 4.878 5.921 -29.780 1.00 93.62 998 ILE A CA 1
ATOM 8011 C C . ILE A 1 998 ? 5.655 7.211 -30.089 1.00 93.62 998 ILE A C 1
ATOM 8013 O O . ILE A 1 998 ? 6.573 7.167 -30.916 1.00 93.62 998 ILE A O 1
ATOM 8017 N N . PRO A 1 999 ? 5.330 8.351 -29.446 1.00 91.62 999 PRO A N 1
ATOM 8018 C CA . PRO A 1 999 ? 6.042 9.605 -29.670 1.00 91.62 999 PRO A CA 1
ATOM 8019 C C . PRO A 1 999 ? 7.483 9.587 -29.138 1.00 91.62 999 PRO A C 1
ATOM 8021 O O . PRO A 1 999 ? 7.784 8.933 -28.140 1.00 91.62 999 PRO A O 1
ATOM 8024 N N . GLY A 1 1000 ? 8.363 10.381 -29.755 1.00 90.94 1000 GLY A N 1
ATOM 8025 C CA . GLY A 1 1000 ? 9.726 10.612 -29.259 1.00 90.94 1000 GLY A CA 1
ATOM 8026 C C . GLY A 1 1000 ? 9.737 11.223 -27.850 1.00 90.94 1000 GLY A C 1
ATOM 8027 O O . GLY A 1 1000 ? 8.881 12.040 -27.538 1.00 90.94 1000 GLY A O 1
ATOM 8028 N N . PHE A 1 1001 ? 10.715 10.882 -27.007 1.00 90.00 1001 PHE A N 1
ATOM 8029 C CA . PHE A 1 1001 ? 10.908 11.455 -25.661 1.00 90.00 1001 PHE A CA 1
ATOM 8030 C C . PHE A 1 1001 ? 9.782 11.239 -24.634 1.00 90.00 1001 PHE A C 1
ATOM 8032 O O . PHE A 1 1001 ? 9.864 11.797 -23.536 1.00 90.00 1001 PHE A O 1
ATOM 8039 N N . ILE A 1 1002 ? 8.771 10.419 -24.933 1.00 92.31 1002 ILE A N 1
ATOM 8040 C CA . ILE A 1 1002 ? 7.633 10.195 -24.031 1.00 92.31 1002 ILE A CA 1
ATOM 8041 C C . ILE A 1 1002 ? 8.059 9.615 -22.671 1.00 92.31 1002 ILE A C 1
ATOM 8043 O O . ILE A 1 1002 ? 7.424 9.915 -21.665 1.00 92.31 1002 ILE A O 1
ATOM 8047 N N . PHE A 1 1003 ? 9.169 8.867 -22.618 1.00 92.44 1003 PHE A N 1
ATOM 8048 C CA . PHE A 1 1003 ? 9.698 8.220 -21.408 1.00 92.44 1003 PHE A CA 1
ATOM 8049 C C . PHE A 1 1003 ? 10.943 8.897 -20.803 1.00 92.44 1003 PHE A C 1
ATOM 8051 O O . PHE A 1 1003 ? 11.588 8.320 -19.929 1.00 92.44 1003 PHE A O 1
ATOM 8058 N N . LYS A 1 1004 ? 11.304 10.115 -21.243 1.00 89.00 1004 LYS A N 1
ATOM 8059 C CA . LYS A 1 1004 ? 12.638 10.713 -21.002 1.00 89.00 1004 LYS A CA 1
ATOM 8060 C C . LYS A 1 1004 ? 13.095 10.852 -19.551 1.00 89.00 1004 LYS A C 1
ATOM 8062 O O . LYS A 1 1004 ? 14.297 10.955 -19.323 1.00 89.00 1004 LYS A O 1
ATOM 8067 N N . ASP A 1 1005 ? 12.155 10.869 -18.615 1.00 88.62 1005 ASP A N 1
ATOM 8068 C CA . ASP A 1 1005 ? 12.409 11.089 -17.194 1.00 88.62 1005 ASP A CA 1
ATOM 8069 C C . ASP A 1 1005 ? 12.265 9.813 -16.350 1.00 88.62 1005 ASP A C 1
ATOM 8071 O O . ASP A 1 1005 ? 12.556 9.852 -15.164 1.00 88.62 1005 ASP A O 1
ATOM 8075 N N . MET A 1 1006 ? 11.856 8.675 -16.923 1.00 89.69 1006 MET A N 1
ATOM 8076 C CA . MET A 1 1006 ? 11.595 7.429 -16.180 1.00 89.69 1006 MET A CA 1
ATOM 8077 C C . MET A 1 1006 ? 12.885 6.650 -15.875 1.00 89.69 1006 MET A C 1
ATOM 8079 O O . MET A 1 1006 ? 13.094 5.530 -16.338 1.00 89.69 1006 MET A O 1
ATOM 8083 N N . PHE A 1 1007 ? 13.782 7.251 -15.095 1.00 86.38 1007 PHE A N 1
ATOM 8084 C CA . PHE A 1 1007 ? 15.133 6.730 -14.859 1.00 86.38 1007 PHE A CA 1
ATOM 8085 C C . PHE A 1 1007 ? 15.192 5.455 -14.014 1.00 86.38 1007 PHE A C 1
ATOM 8087 O O . PHE A 1 1007 ? 16.249 4.828 -13.964 1.00 86.38 1007 PHE A O 1
ATOM 8094 N N . SER A 1 1008 ? 14.105 5.083 -13.340 1.00 88.31 1008 SER A N 1
ATOM 8095 C CA . SER A 1 1008 ? 14.063 3.935 -12.420 1.00 88.31 1008 SER A CA 1
ATOM 8096 C C . SER A 1 1008 ? 13.385 2.695 -13.020 1.00 88.31 1008 SER A C 1
ATOM 8098 O O . SER A 1 1008 ? 13.380 1.627 -12.405 1.00 88.31 1008 SER A O 1
ATOM 8100 N N . LEU A 1 1009 ? 12.841 2.810 -14.236 1.00 90.94 1009 LEU A N 1
ATOM 8101 C CA . LEU A 1 1009 ? 12.098 1.740 -14.891 1.00 90.94 1009 LEU A CA 1
ATOM 8102 C C . LEU A 1 1009 ? 13.038 0.640 -15.408 1.00 90.94 1009 LEU A C 1
ATOM 8104 O O . LEU A 1 1009 ? 13.956 0.905 -16.179 1.00 90.94 1009 LEU A O 1
ATOM 8108 N N . THR A 1 1010 ? 12.770 -0.611 -15.025 1.00 93.06 1010 THR A N 1
ATOM 8109 C CA . THR A 1 1010 ? 13.619 -1.774 -15.364 1.00 93.06 1010 THR A CA 1
ATOM 8110 C C . THR A 1 1010 ? 13.002 -2.730 -16.386 1.00 93.06 1010 THR A C 1
ATOM 8112 O O . THR A 1 1010 ? 13.732 -3.454 -17.064 1.00 93.06 1010 THR A O 1
ATOM 8115 N N . ASP A 1 1011 ? 11.680 -2.716 -16.527 1.00 94.62 1011 ASP A N 1
ATOM 8116 C CA . ASP A 1 1011 ? 10.913 -3.570 -17.433 1.00 94.62 1011 ASP A CA 1
ATOM 8117 C C . ASP A 1 1011 ? 9.801 -2.727 -18.070 1.00 94.62 1011 ASP A C 1
ATOM 8119 O O . ASP A 1 1011 ? 9.099 -1.993 -17.368 1.00 94.62 1011 ASP A O 1
ATOM 8123 N N . LEU A 1 1012 ? 9.687 -2.774 -19.399 1.00 95.06 1012 LEU A N 1
ATOM 8124 C CA . LEU A 1 1012 ? 8.670 -2.054 -20.159 1.00 95.06 1012 LEU A CA 1
ATOM 8125 C C . LEU A 1 1012 ? 8.006 -3.001 -21.156 1.00 95.06 1012 LEU A C 1
ATOM 8127 O O . LEU A 1 1012 ? 8.612 -3.424 -22.145 1.00 95.06 1012 LEU A O 1
ATOM 8131 N N . ASP A 1 1013 ? 6.726 -3.268 -20.912 1.00 95.38 1013 ASP A N 1
ATOM 8132 C CA . ASP A 1 1013 ? 5.899 -4.110 -21.764 1.00 95.38 1013 ASP A CA 1
ATOM 8133 C C . ASP A 1 1013 ? 4.969 -3.272 -22.656 1.00 95.38 1013 ASP A C 1
ATOM 8135 O O . ASP A 1 1013 ? 4.000 -2.666 -22.191 1.00 95.38 1013 ASP A O 1
ATOM 8139 N N . LEU A 1 1014 ? 5.272 -3.253 -23.955 1.00 95.44 1014 LEU A N 1
ATOM 8140 C CA . LEU A 1 1014 ? 4.485 -2.650 -25.033 1.00 95.44 1014 LEU A CA 1
ATOM 8141 C C . LEU A 1 1014 ? 4.056 -3.713 -26.064 1.00 95.44 1014 LEU A C 1
ATOM 8143 O O . LEU A 1 1014 ? 3.844 -3.392 -27.236 1.00 95.44 1014 LEU A O 1
ATOM 8147 N N . SER A 1 1015 ? 3.944 -4.980 -25.654 1.00 95.88 1015 SER A N 1
ATOM 8148 C CA . SER A 1 1015 ? 3.476 -6.067 -26.523 1.00 95.88 1015 SER A CA 1
ATOM 8149 C C . SER A 1 1015 ? 1.959 -6.024 -26.749 1.00 95.88 1015 SER A C 1
ATOM 8151 O O . SER A 1 1015 ? 1.219 -5.535 -25.896 1.00 95.88 1015 SER A O 1
ATOM 8153 N N . ASP A 1 1016 ? 1.479 -6.537 -27.886 1.00 95.06 1016 ASP A N 1
ATOM 8154 C CA . ASP A 1 1016 ? 0.042 -6.732 -28.179 1.00 95.06 1016 ASP A CA 1
ATOM 8155 C C . ASP A 1 1016 ? -0.853 -5.486 -27.971 1.00 95.06 1016 ASP A C 1
ATOM 8157 O O . ASP A 1 1016 ? -1.963 -5.537 -27.438 1.00 95.06 1016 ASP A O 1
ATOM 8161 N N . ILE A 1 1017 ? -0.365 -4.315 -28.390 1.00 93.44 1017 ILE A N 1
ATOM 8162 C CA . ILE A 1 1017 ? -1.160 -3.067 -28.434 1.00 93.44 1017 ILE A CA 1
ATOM 8163 C C . ILE A 1 1017 ? -1.389 -2.579 -29.877 1.00 93.44 1017 ILE A C 1
ATOM 8165 O O . ILE A 1 1017 ? -2.051 -1.568 -30.143 1.00 93.44 1017 ILE A O 1
ATOM 8169 N N . GLY A 1 1018 ? -0.895 -3.348 -30.850 1.00 94.12 1018 GLY A N 1
ATOM 8170 C CA . GLY A 1 1018 ? -1.040 -3.096 -32.274 1.00 94.12 1018 GLY A CA 1
ATOM 8171 C C . GLY A 1 1018 ? -0.342 -1.816 -32.725 1.00 94.12 1018 GLY A C 1
ATOM 8172 O O . GLY A 1 1018 ? -0.933 -1.084 -33.526 1.00 94.12 1018 GLY A O 1
ATOM 8173 N N . LEU A 1 1019 ? 0.859 -1.543 -32.201 1.00 95.12 1019 LEU A N 1
ATOM 8174 C CA . LEU A 1 1019 ? 1.737 -0.456 -32.641 1.00 95.12 1019 LEU A CA 1
ATOM 8175 C C . LEU A 1 1019 ? 2.096 -0.603 -34.114 1.00 95.12 1019 LEU A C 1
ATOM 8177 O O . LEU A 1 1019 ? 2.352 -1.704 -34.585 1.00 95.12 1019 LEU A O 1
ATOM 8181 N N . VAL A 1 1020 ? 2.134 0.515 -34.830 1.00 95.69 1020 VAL A N 1
ATOM 8182 C CA . VAL A 1 1020 ? 2.528 0.575 -36.246 1.00 95.69 1020 VAL A CA 1
ATOM 8183 C C . VAL A 1 1020 ? 3.899 1.232 -36.398 1.00 95.69 1020 VAL A C 1
ATOM 8185 O O . VAL A 1 1020 ? 4.661 0.859 -37.287 1.00 95.69 1020 VAL A O 1
ATOM 8188 N N . GLU A 1 1021 ? 4.232 2.178 -35.517 1.00 94.38 1021 GLU A N 1
ATOM 8189 C CA . GLU A 1 1021 ? 5.473 2.945 -35.591 1.00 94.38 1021 GLU A CA 1
ATOM 8190 C C . GLU A 1 1021 ? 5.994 3.329 -34.197 1.00 94.38 1021 GLU A C 1
ATOM 8192 O O . GLU A 1 1021 ? 5.227 3.644 -33.283 1.00 94.38 1021 GLU A O 1
ATOM 8197 N N . VAL A 1 1022 ? 7.321 3.344 -34.055 1.00 94.94 1022 VAL A N 1
ATOM 8198 C CA . VAL A 1 1022 ? 8.034 3.929 -32.915 1.00 94.94 1022 VAL A CA 1
ATOM 8199 C C . VAL A 1 1022 ? 8.897 5.070 -33.449 1.00 94.94 1022 VAL A C 1
ATOM 8201 O O . VAL A 1 1022 ? 9.792 4.848 -34.268 1.00 94.94 1022 VAL A O 1
ATOM 8204 N N . MET A 1 1023 ? 8.615 6.300 -33.013 1.00 92.06 1023 MET A N 1
ATOM 8205 C CA . MET A 1 1023 ? 9.373 7.470 -33.456 1.00 92.06 1023 MET A CA 1
ATOM 8206 C C . MET A 1 1023 ? 10.820 7.435 -32.944 1.00 92.06 1023 MET A C 1
ATOM 8208 O O . MET A 1 1023 ? 11.121 6.855 -31.897 1.00 92.06 1023 MET A O 1
ATOM 8212 N N . SER A 1 1024 ? 11.709 8.136 -33.649 1.00 89.69 1024 SER A N 1
ATOM 8213 C CA . SER A 1 1024 ? 13.076 8.414 -33.200 1.00 89.69 1024 SER A CA 1
ATOM 8214 C C . SER A 1 1024 ? 13.118 8.882 -31.744 1.00 89.69 1024 SER A C 1
ATOM 8216 O O . SER A 1 1024 ? 12.354 9.764 -31.337 1.00 89.69 1024 SER A O 1
ATOM 8218 N N . ARG A 1 1025 ? 14.032 8.302 -30.954 1.00 90.81 1025 ARG A N 1
ATOM 8219 C CA . ARG A 1 1025 ? 14.246 8.628 -29.531 1.00 90.81 1025 ARG A CA 1
ATOM 8220 C C . ARG A 1 1025 ? 13.028 8.424 -28.619 1.00 90.81 1025 ARG A C 1
ATOM 8222 O O . ARG A 1 1025 ? 12.956 9.047 -27.560 1.00 90.81 1025 ARG A O 1
ATOM 8229 N N . ALA A 1 1026 ? 12.077 7.560 -28.979 1.00 92.06 1026 ALA A N 1
ATOM 8230 C CA . ALA A 1 1026 ? 10.944 7.203 -28.114 1.00 92.06 1026 ALA A CA 1
ATOM 8231 C C . ALA A 1 1026 ? 11.376 6.741 -26.708 1.00 92.06 1026 ALA A C 1
ATOM 8233 O O . ALA A 1 1026 ? 10.808 7.188 -25.714 1.00 92.06 1026 ALA A O 1
ATOM 8234 N N . PHE A 1 1027 ? 12.427 5.917 -26.629 1.00 93.62 1027 PHE A N 1
ATOM 8235 C CA . PHE A 1 1027 ? 12.955 5.336 -25.385 1.00 93.62 1027 PHE A CA 1
ATOM 8236 C C . PHE A 1 1027 ? 14.150 6.097 -24.795 1.00 93.62 1027 PHE A C 1
ATOM 8238 O O . PHE A 1 1027 ? 14.841 5.595 -23.908 1.00 93.62 1027 PHE A O 1
ATOM 8245 N N . TYR A 1 1028 ? 14.423 7.309 -25.286 1.00 90.56 1028 TYR A N 1
ATOM 8246 C CA . TYR A 1 1028 ? 15.475 8.161 -24.734 1.00 90.56 1028 TYR A CA 1
ATOM 8247 C C . TYR A 1 1028 ? 15.275 8.336 -23.225 1.00 90.56 1028 TYR A C 1
ATOM 8249 O O . TYR A 1 1028 ? 14.144 8.510 -22.791 1.00 90.56 1028 TYR A O 1
ATOM 8257 N N . GLY A 1 1029 ? 16.351 8.298 -22.435 1.00 85.12 1029 GLY A N 1
ATOM 8258 C CA . GLY A 1 1029 ? 16.297 8.454 -20.974 1.00 85.12 1029 GLY A CA 1
ATOM 8259 C C . GLY A 1 1029 ? 16.082 7.168 -20.162 1.00 85.12 1029 GLY A C 1
ATOM 8260 O O . GLY A 1 1029 ? 16.422 7.165 -18.980 1.00 85.12 1029 GLY A O 1
ATOM 8261 N N . LEU A 1 1030 ? 15.640 6.059 -20.770 1.00 90.69 1030 LEU A N 1
ATOM 8262 C CA . LEU A 1 1030 ? 15.424 4.761 -20.102 1.00 90.69 1030 LEU A CA 1
ATOM 8263 C C . LEU A 1 1030 ? 16.734 3.993 -19.835 1.00 90.69 1030 LEU A C 1
ATOM 8265 O O . LEU A 1 1030 ? 16.946 2.878 -20.307 1.00 90.69 1030 LEU A O 1
ATOM 8269 N N . LYS A 1 1031 ? 17.649 4.604 -19.078 1.00 88.25 1031 LYS A N 1
ATOM 8270 C CA . LYS A 1 1031 ? 19.023 4.105 -18.896 1.00 88.25 1031 LYS A CA 1
ATOM 8271 C C . LYS A 1 1031 ? 19.136 2.844 -18.043 1.00 88.25 1031 LYS A C 1
ATOM 8273 O O . LYS A 1 1031 ? 20.148 2.168 -18.141 1.00 88.25 1031 LYS A O 1
ATOM 8278 N N . THR A 1 1032 ? 18.148 2.554 -17.201 1.00 91.50 1032 THR A N 1
ATOM 8279 C CA . THR A 1 1032 ? 18.129 1.395 -16.289 1.00 91.50 1032 THR A CA 1
ATOM 8280 C C . THR A 1 1032 ? 17.265 0.244 -16.804 1.00 91.50 1032 THR A C 1
ATOM 8282 O O . THR A 1 1032 ? 17.190 -0.801 -16.154 1.00 91.50 1032 THR A O 1
ATOM 8285 N N . LEU A 1 1033 ? 16.638 0.411 -17.974 1.00 94.56 1033 LEU A N 1
ATOM 8286 C CA . LEU A 1 1033 ? 15.747 -0.587 -18.546 1.00 94.56 1033 LEU A CA 1
ATOM 8287 C C . LEU A 1 1033 ? 16.537 -1.831 -18.956 1.00 94.56 1033 LEU A C 1
ATOM 8289 O O . LEU A 1 1033 ? 17.470 -1.741 -19.750 1.00 94.56 1033 LEU A O 1
ATOM 8293 N N . MET A 1 1034 ? 16.143 -2.987 -18.423 1.00 96.75 1034 MET A N 1
ATOM 8294 C CA . MET A 1 1034 ? 16.760 -4.289 -18.685 1.00 96.75 1034 MET A CA 1
ATOM 8295 C C . MET A 1 1034 ? 15.958 -5.121 -19.687 1.00 96.75 1034 MET A C 1
ATOM 8297 O O . MET A 1 1034 ? 16.539 -5.936 -20.403 1.00 96.75 1034 MET A O 1
ATOM 8301 N N . LYS A 1 1035 ? 14.637 -4.925 -19.760 1.00 97.81 1035 LYS A N 1
ATOM 8302 C CA . LYS A 1 1035 ? 13.753 -5.672 -20.661 1.00 97.81 1035 LYS A CA 1
ATOM 8303 C C . LYS A 1 1035 ? 12.806 -4.740 -21.401 1.00 97.81 1035 LYS A C 1
ATOM 8305 O O . LYS A 1 1035 ? 12.168 -3.887 -20.785 1.00 97.81 1035 LYS A O 1
ATOM 8310 N N . LEU A 1 1036 ? 12.717 -4.929 -22.714 1.00 97.56 1036 LEU A N 1
ATOM 8311 C CA . LEU A 1 1036 ? 11.785 -4.219 -23.580 1.00 97.56 1036 LEU A CA 1
ATOM 8312 C C . LEU A 1 1036 ? 11.023 -5.221 -24.447 1.00 97.56 1036 LEU A C 1
ATOM 8314 O O . LEU A 1 1036 ? 11.620 -5.920 -25.269 1.00 97.56 1036 LEU A O 1
ATOM 8318 N N . HIS A 1 1037 ? 9.702 -5.250 -24.277 1.00 97.94 1037 HIS A N 1
ATOM 8319 C CA . HIS A 1 1037 ? 8.802 -6.100 -25.050 1.00 97.94 1037 HIS A CA 1
ATOM 8320 C C . HIS A 1 1037 ? 8.029 -5.267 -26.075 1.00 97.94 1037 HIS A C 1
ATOM 8322 O O . HIS A 1 1037 ? 7.221 -4.415 -25.711 1.00 97.94 1037 HIS A O 1
ATOM 8328 N N . LEU A 1 1038 ? 8.278 -5.514 -27.360 1.00 97.38 1038 LEU A N 1
ATOM 8329 C CA . LEU A 1 1038 ? 7.607 -4.893 -28.508 1.00 97.38 1038 LEU A CA 1
ATOM 8330 C C . LEU A 1 1038 ? 6.954 -5.937 -29.429 1.00 97.38 1038 LEU A C 1
ATOM 8332 O O . LEU A 1 1038 ? 6.523 -5.602 -30.535 1.00 97.38 1038 LEU A O 1
ATOM 8336 N N . ASN A 1 1039 ? 6.857 -7.189 -28.985 1.00 97.94 1039 ASN A N 1
ATOM 8337 C CA . ASN A 1 1039 ? 6.319 -8.293 -29.769 1.00 97.94 1039 ASN A CA 1
ATOM 8338 C C . ASN A 1 1039 ? 4.796 -8.228 -29.961 1.00 97.94 1039 ASN A C 1
ATOM 8340 O O . ASN A 1 1039 ? 4.105 -7.495 -29.251 1.00 97.94 1039 ASN A O 1
ATOM 8344 N N . LEU A 1 1040 ? 4.264 -9.006 -30.909 1.00 97.12 1040 LEU A N 1
ATOM 8345 C CA . LEU A 1 1040 ? 2.829 -9.035 -31.243 1.00 97.12 1040 LEU A CA 1
ATOM 8346 C C . LEU A 1 1040 ? 2.296 -7.643 -31.637 1.00 97.12 1040 LEU A C 1
ATOM 8348 O O . LEU A 1 1040 ? 1.225 -7.210 -31.214 1.00 97.12 1040 LEU A O 1
ATOM 8352 N N . ASN A 1 1041 ? 3.069 -6.901 -32.427 1.00 97.31 1041 ASN A N 1
ATOM 8353 C CA . ASN A 1 1041 ? 2.693 -5.583 -32.940 1.00 97.31 1041 ASN A CA 1
ATOM 8354 C C . ASN A 1 1041 ? 2.730 -5.577 -34.479 1.00 97.31 1041 ASN A C 1
ATOM 8356 O O . ASN A 1 1041 ? 2.869 -6.608 -35.125 1.00 97.31 1041 ASN A O 1
ATOM 8360 N N . ASN A 1 1042 ? 2.540 -4.412 -35.099 1.00 97.00 1042 ASN A N 1
ATOM 8361 C CA . ASN A 1 1042 ? 2.513 -4.246 -36.553 1.00 97.00 1042 ASN A CA 1
ATOM 8362 C C . ASN A 1 1042 ? 3.694 -3.410 -37.074 1.00 97.00 1042 ASN A C 1
ATOM 8364 O O . ASN A 1 1042 ? 3.557 -2.748 -38.110 1.00 97.00 1042 ASN A O 1
ATOM 8368 N N . LEU A 1 1043 ? 4.830 -3.403 -36.370 1.00 97.00 1043 LEU A N 1
ATOM 8369 C CA . LEU A 1 1043 ? 5.997 -2.605 -36.746 1.00 97.00 1043 LEU A CA 1
ATOM 8370 C C . LEU A 1 1043 ? 6.571 -3.095 -38.077 1.00 97.00 1043 LEU A C 1
ATOM 8372 O O . LEU A 1 1043 ? 6.779 -4.291 -38.259 1.00 97.00 1043 LEU A O 1
ATOM 8376 N N . LYS A 1 1044 ? 6.842 -2.167 -39.002 1.00 94.75 1044 LYS A N 1
ATOM 8377 C CA . LYS A 1 1044 ? 7.421 -2.479 -40.327 1.00 94.75 1044 LYS A CA 1
ATOM 8378 C C . LYS A 1 1044 ? 8.907 -2.156 -40.450 1.00 94.75 1044 LYS A C 1
ATOM 8380 O O . LYS A 1 1044 ? 9.605 -2.740 -41.281 1.00 94.75 1044 LYS A O 1
ATOM 8385 N N . HIS A 1 1045 ? 9.379 -1.206 -39.646 1.00 92.81 1045 HIS A N 1
ATOM 8386 C CA . HIS A 1 1045 ? 10.729 -0.653 -39.700 1.00 92.81 1045 HIS A CA 1
ATOM 8387 C C . HIS A 1 1045 ? 11.201 -0.276 -38.289 1.00 92.81 1045 HIS A C 1
ATOM 8389 O O . HIS A 1 1045 ? 10.375 -0.028 -37.408 1.00 92.81 1045 HIS A O 1
ATOM 8395 N N . ILE A 1 1046 ? 12.519 -0.181 -38.103 1.00 93.06 1046 ILE A N 1
ATOM 8396 C CA . ILE A 1 1046 ? 13.169 0.324 -36.887 1.00 93.06 1046 ILE A CA 1
ATOM 8397 C C . ILE A 1 1046 ? 13.995 1.552 -37.280 1.00 93.06 1046 ILE A C 1
ATOM 8399 O O . ILE A 1 1046 ? 14.774 1.493 -38.229 1.00 93.06 1046 ILE A O 1
ATOM 8403 N N . ASN A 1 1047 ? 13.833 2.668 -36.565 1.00 90.44 1047 ASN A N 1
ATOM 8404 C CA . ASN A 1 1047 ? 14.661 3.859 -36.771 1.00 90.44 1047 ASN A CA 1
ATOM 8405 C C . ASN A 1 1047 ? 16.022 3.694 -36.068 1.00 90.44 1047 ASN A C 1
ATOM 8407 O O . ASN A 1 1047 ? 16.078 3.183 -34.949 1.00 90.44 1047 ASN A O 1
ATOM 8411 N N . ASN A 1 1048 ? 17.109 4.179 -36.675 1.00 85.88 1048 ASN A N 1
ATOM 8412 C CA . ASN A 1 1048 ? 18.482 3.957 -36.184 1.00 85.88 1048 ASN A CA 1
ATOM 8413 C C . ASN A 1 1048 ? 18.764 4.528 -34.782 1.00 85.88 1048 ASN A C 1
ATOM 8415 O O . ASN A 1 1048 ? 19.620 4.017 -34.074 1.00 85.88 1048 ASN A O 1
ATOM 8419 N N . ASP A 1 1049 ? 18.055 5.574 -34.357 1.00 89.06 1049 ASP A N 1
ATOM 8420 C CA . ASP A 1 1049 ? 18.240 6.221 -33.052 1.00 89.06 1049 ASP A CA 1
ATOM 8421 C C . ASP A 1 1049 ? 17.162 5.840 -32.023 1.00 89.06 1049 ASP A C 1
ATOM 8423 O O . ASP A 1 1049 ? 17.002 6.512 -31.000 1.00 89.06 1049 ASP A O 1
ATOM 8427 N N . THR A 1 1050 ? 16.417 4.758 -32.277 1.00 90.75 1050 THR A N 1
ATOM 8428 C CA . THR A 1 1050 ? 15.362 4.272 -31.372 1.00 90.75 1050 THR A CA 1
ATOM 8429 C C . THR A 1 1050 ? 15.935 3.818 -30.024 1.00 90.75 1050 THR A C 1
ATOM 8431 O O . THR A 1 1050 ? 15.334 4.105 -28.988 1.00 90.75 1050 THR A O 1
ATOM 8434 N N . PHE A 1 1051 ? 17.104 3.162 -30.027 1.00 92.25 1051 PHE A N 1
ATOM 8435 C CA . PHE A 1 1051 ? 17.670 2.458 -28.863 1.00 92.25 1051 PHE A CA 1
ATOM 8436 C C . PHE A 1 1051 ? 18.998 3.034 -28.326 1.00 92.25 1051 PHE A C 1
ATOM 8438 O O . PHE A 1 1051 ? 19.611 2.448 -27.436 1.00 92.25 1051 PHE A O 1
ATOM 8445 N N . VAL A 1 1052 ? 19.432 4.198 -28.822 1.00 86.88 1052 VAL A N 1
ATOM 8446 C CA . VAL A 1 1052 ? 20.804 4.728 -28.643 1.00 86.88 1052 VAL A CA 1
ATOM 8447 C C . VAL A 1 1052 ? 21.285 4.859 -27.183 1.00 86.88 1052 VAL A C 1
ATOM 8449 O O . VAL A 1 1052 ? 22.474 4.705 -26.913 1.00 86.88 1052 VAL A O 1
ATOM 8452 N N . ASP A 1 1053 ? 20.376 5.098 -26.232 1.00 82.81 1053 ASP A N 1
ATOM 8453 C CA . ASP A 1 1053 ? 20.690 5.322 -24.808 1.00 82.81 1053 ASP A CA 1
ATOM 8454 C C . ASP A 1 1053 ? 20.394 4.109 -23.901 1.00 82.81 1053 ASP A C 1
ATOM 8456 O O . ASP A 1 1053 ? 20.538 4.193 -22.679 1.00 82.81 1053 ASP A O 1
ATOM 8460 N N . MET A 1 1054 ? 19.993 2.971 -24.474 1.00 91.00 1054 MET A N 1
ATOM 8461 C CA . MET A 1 1054 ? 19.506 1.797 -23.738 1.00 91.00 1054 MET A CA 1
ATOM 8462 C C . MET A 1 1054 ? 20.630 0.821 -23.362 1.00 91.00 1054 MET A C 1
ATOM 8464 O O . MET A 1 1054 ? 20.578 -0.375 -23.640 1.00 91.00 1054 MET A O 1
ATOM 8468 N N . GLN A 1 1055 ? 21.671 1.339 -22.713 1.00 90.62 1055 GLN A N 1
ATOM 8469 C CA . GLN A 1 1055 ? 22.900 0.584 -22.448 1.00 90.62 1055 GLN A CA 1
ATOM 8470 C C . GLN A 1 1055 ? 22.715 -0.571 -21.457 1.00 90.62 1055 GLN A C 1
ATOM 8472 O O . GLN A 1 1055 ? 23.503 -1.508 -21.492 1.00 90.62 1055 GLN A O 1
ATOM 8477 N N . SER A 1 1056 ? 21.712 -0.527 -20.577 1.00 94.88 1056 SER A N 1
ATOM 8478 C CA . SER A 1 1056 ? 21.427 -1.596 -19.605 1.00 94.88 1056 SER A CA 1
ATOM 8479 C C . SER A 1 1056 ? 20.511 -2.701 -20.134 1.00 94.88 1056 SER A C 1
ATOM 8481 O O . SER A 1 1056 ? 20.248 -3.653 -19.400 1.00 94.88 1056 SER A O 1
ATOM 8483 N N . LEU A 1 1057 ? 20.028 -2.594 -21.375 1.00 97.25 1057 LEU A N 1
ATOM 8484 C CA . LEU A 1 1057 ? 19.061 -3.538 -21.922 1.00 97.25 1057 LEU A CA 1
ATOM 8485 C C . LEU A 1 1057 ? 19.704 -4.913 -22.119 1.00 97.25 1057 LEU A C 1
ATOM 8487 O O . LEU A 1 1057 ? 20.713 -5.027 -22.808 1.00 97.25 1057 LEU A O 1
ATOM 8491 N N . GLU A 1 1058 ? 19.101 -5.952 -21.542 1.00 98.12 1058 GLU A N 1
ATOM 8492 C CA . GLU A 1 1058 ? 19.546 -7.345 -21.649 1.00 98.12 1058 GLU A CA 1
ATOM 8493 C C . GLU A 1 1058 ? 18.657 -8.167 -22.592 1.00 98.12 1058 GLU A C 1
ATOM 8495 O O . GLU A 1 1058 ? 19.150 -9.092 -23.238 1.00 98.12 1058 GLU A O 1
ATOM 8500 N N . LEU A 1 1059 ? 17.369 -7.825 -22.697 1.00 98.38 1059 LEU A N 1
ATOM 8501 C CA . LEU A 1 1059 ? 16.402 -8.494 -23.568 1.00 98.38 1059 LEU A CA 1
ATOM 8502 C C . LEU A 1 1059 ? 15.626 -7.474 -24.403 1.00 98.38 1059 LEU A C 1
ATOM 8504 O O . LEU A 1 1059 ? 14.990 -6.568 -23.857 1.00 98.38 1059 LEU A O 1
ATOM 8508 N N . LEU A 1 1060 ? 15.636 -7.681 -25.720 1.00 98.38 1060 LEU A N 1
ATOM 8509 C CA . LEU A 1 1060 ? 14.811 -6.958 -26.684 1.00 98.38 1060 LEU A CA 1
ATOM 8510 C C . LEU A 1 1060 ? 13.954 -7.954 -27.466 1.00 98.38 1060 LEU A C 1
ATOM 8512 O O . LEU A 1 1060 ? 14.477 -8.781 -28.219 1.00 98.38 1060 LEU A O 1
ATOM 8516 N N . ASP A 1 1061 ? 12.638 -7.860 -27.286 1.00 98.62 1061 ASP A N 1
ATOM 8517 C CA . ASP A 1 1061 ? 11.670 -8.714 -27.969 1.00 98.62 1061 ASP A CA 1
ATOM 8518 C C . ASP A 1 1061 ? 10.939 -7.946 -29.076 1.00 98.62 1061 ASP A C 1
ATOM 8520 O O . ASP A 1 1061 ? 10.097 -7.094 -28.799 1.00 98.62 1061 ASP A O 1
ATOM 8524 N N . LEU A 1 1062 ? 11.276 -8.237 -30.330 1.00 98.19 1062 LEU A N 1
ATOM 8525 C CA . LEU A 1 1062 ? 10.662 -7.691 -31.546 1.00 98.19 1062 LEU A CA 1
ATOM 8526 C C . LEU A 1 1062 ? 9.971 -8.793 -32.369 1.00 98.19 1062 LEU A C 1
ATOM 8528 O O . LEU A 1 1062 ? 9.674 -8.596 -33.551 1.00 98.19 1062 LEU A O 1
ATOM 8532 N N . SER A 1 1063 ? 9.726 -9.956 -31.760 1.00 98.12 1063 SER A N 1
ATOM 8533 C CA . SER A 1 1063 ? 9.058 -11.079 -32.417 1.00 98.12 1063 SER A CA 1
ATOM 8534 C C . SER A 1 1063 ? 7.619 -10.752 -32.825 1.00 98.12 1063 SER A C 1
ATOM 8536 O O . SER A 1 1063 ? 7.028 -9.797 -32.319 1.00 98.12 1063 SER A O 1
ATOM 8538 N N . ASP A 1 1064 ? 7.053 -11.505 -33.765 1.00 98.06 1064 ASP A N 1
ATOM 8539 C CA . ASP A 1 1064 ? 5.649 -11.362 -34.178 1.00 98.06 1064 ASP A CA 1
ATOM 8540 C C . ASP A 1 1064 ? 5.299 -9.910 -34.577 1.00 98.06 1064 ASP A C 1
ATOM 8542 O O . ASP A 1 1064 ? 4.387 -9.280 -34.035 1.00 98.06 1064 ASP A O 1
ATOM 8546 N N . ASN A 1 1065 ? 6.093 -9.353 -35.493 1.00 98.12 1065 ASN A N 1
ATOM 8547 C CA . ASN A 1 1065 ? 5.897 -8.039 -36.110 1.00 98.12 1065 ASN A CA 1
ATOM 8548 C C . ASN A 1 1065 ? 5.911 -8.172 -37.648 1.00 98.12 1065 ASN A C 1
ATOM 8550 O O . ASN A 1 1065 ? 5.901 -9.272 -38.192 1.00 98.12 1065 ASN A O 1
ATOM 8554 N N . ASN A 1 1066 ? 5.922 -7.051 -38.375 1.00 97.19 1066 ASN A N 1
ATOM 8555 C CA . ASN A 1 1066 ? 5.940 -7.020 -39.843 1.00 97.19 1066 ASN A CA 1
ATOM 8556 C C . ASN A 1 1066 ? 7.265 -6.456 -40.392 1.00 97.19 1066 ASN A C 1
ATOM 8558 O O . ASN A 1 1066 ? 7.264 -5.754 -41.409 1.00 97.19 1066 ASN A O 1
ATOM 8562 N N . LEU A 1 1067 ? 8.388 -6.677 -39.698 1.00 97.56 1067 LEU A N 1
ATOM 8563 C CA . LEU A 1 1067 ? 9.692 -6.145 -40.102 1.00 97.56 1067 LEU A CA 1
ATOM 8564 C C . LEU A 1 1067 ? 10.153 -6.805 -41.405 1.00 97.56 1067 LEU A C 1
ATOM 8566 O O . LEU A 1 1067 ? 10.148 -8.024 -41.510 1.00 97.56 1067 LEU A O 1
ATOM 8570 N N . ILE A 1 1068 ? 10.572 -6.000 -42.388 1.00 95.94 1068 ILE A N 1
ATOM 8571 C CA . ILE A 1 1068 ? 10.940 -6.489 -43.737 1.00 95.94 1068 ILE A CA 1
ATOM 8572 C C . ILE A 1 1068 ? 12.463 -6.578 -43.932 1.00 95.94 1068 ILE A C 1
ATOM 8574 O O . ILE A 1 1068 ? 12.971 -7.396 -44.701 1.00 95.94 1068 ILE A O 1
ATOM 8578 N N . LYS A 1 1069 ? 13.218 -5.711 -43.255 1.00 95.19 1069 LYS A N 1
ATOM 8579 C CA . LYS A 1 1069 ? 14.675 -5.613 -43.387 1.00 95.19 1069 LYS A CA 1
ATOM 8580 C C . LYS A 1 1069 ? 15.317 -5.069 -42.115 1.00 95.19 1069 LYS A C 1
ATOM 8582 O O . LYS A 1 1069 ? 14.650 -4.373 -41.350 1.00 95.19 1069 LYS A O 1
ATOM 8587 N N . LEU A 1 1070 ? 16.609 -5.346 -41.948 1.00 94.75 1070 LEU A N 1
ATOM 8588 C CA . LEU A 1 1070 ? 17.461 -4.774 -40.902 1.00 94.75 1070 LEU A CA 1
ATOM 8589 C C . LEU A 1 1070 ? 18.544 -3.894 -41.539 1.00 94.75 1070 LEU A C 1
ATOM 8591 O O . LEU A 1 1070 ? 19.408 -4.394 -42.266 1.00 94.75 1070 LEU A O 1
ATOM 8595 N N . ASP A 1 1071 ? 18.479 -2.590 -41.277 1.00 92.81 1071 ASP A N 1
ATOM 8596 C CA . ASP A 1 1071 ? 19.405 -1.582 -41.802 1.00 92.81 1071 ASP A CA 1
ATOM 8597 C C . ASP A 1 1071 ? 20.602 -1.356 -40.852 1.00 92.81 1071 ASP A C 1
ATOM 8599 O O . ASP A 1 1071 ? 20.610 -1.788 -39.696 1.00 92.81 1071 ASP A O 1
ATOM 8603 N N . ASP A 1 1072 ? 21.631 -0.660 -41.345 1.00 90.44 1072 ASP A N 1
ATOM 8604 C CA . ASP A 1 1072 ? 22.804 -0.258 -40.558 1.00 90.44 1072 ASP A CA 1
ATOM 8605 C C . ASP A 1 1072 ? 22.384 0.429 -39.254 1.00 90.44 1072 ASP A C 1
ATOM 8607 O O . ASP A 1 1072 ? 21.577 1.361 -39.276 1.00 90.44 1072 ASP A O 1
ATOM 8611 N N . LYS A 1 1073 ? 23.002 0.029 -38.133 1.00 84.94 1073 LYS A N 1
ATOM 8612 C CA . LYS A 1 1073 ? 22.846 0.681 -36.819 1.00 84.94 1073 LYS A CA 1
ATOM 8613 C C . LYS A 1 1073 ? 21.439 0.621 -36.210 1.00 84.94 1073 LYS A C 1
ATOM 8615 O O . LYS A 1 1073 ? 21.176 1.335 -35.249 1.00 84.94 1073 LYS A O 1
ATOM 8620 N N . ASN A 1 1074 ? 20.540 -0.241 -36.694 1.00 90.56 1074 ASN A N 1
ATOM 8621 C CA . ASN A 1 1074 ? 19.211 -0.415 -36.087 1.00 90.56 1074 ASN A CA 1
ATOM 8622 C C . ASN A 1 1074 ? 19.253 -0.764 -34.585 1.00 90.56 1074 ASN A C 1
ATOM 8624 O O . ASN A 1 1074 ? 18.310 -0.439 -33.870 1.00 90.56 1074 ASN A O 1
ATOM 8628 N N . PHE A 1 1075 ? 20.336 -1.384 -34.104 1.00 92.81 1075 PHE A N 1
ATOM 8629 C CA . PHE A 1 1075 ? 20.530 -1.775 -32.701 1.00 92.81 1075 PHE A CA 1
ATOM 8630 C C . PHE A 1 1075 ? 21.685 -1.024 -32.007 1.00 92.81 1075 PHE A C 1
ATOM 8632 O O . PHE A 1 1075 ? 22.236 -1.500 -31.012 1.00 92.81 1075 PHE A O 1
ATOM 8639 N N . GLU A 1 1076 ? 22.080 0.143 -32.528 1.00 88.50 1076 GLU A N 1
ATOM 8640 C CA . GLU A 1 1076 ? 23.150 0.963 -31.943 1.00 88.50 1076 GLU A CA 1
ATOM 8641 C C . GLU A 1 1076 ? 22.801 1.375 -30.498 1.00 88.50 1076 GLU A C 1
ATOM 8643 O O . GLU A 1 1076 ? 21.681 1.792 -30.207 1.00 88.50 1076 GLU A O 1
ATOM 8648 N N . GLY A 1 1077 ? 23.770 1.245 -29.584 1.00 85.75 1077 GLY A N 1
ATOM 8649 C CA . GLY A 1 1077 ? 23.616 1.561 -28.154 1.00 85.75 1077 GLY A CA 1
ATOM 8650 C C . GLY A 1 1077 ? 23.336 0.359 -27.238 1.00 85.75 1077 GLY A C 1
ATOM 8651 O O . GLY A 1 1077 ? 23.560 0.457 -26.031 1.00 85.75 1077 GLY A O 1
ATOM 8652 N N . LEU A 1 1078 ? 22.945 -0.797 -27.789 1.00 93.50 1078 LEU A N 1
ATOM 8653 C CA . LEU A 1 1078 ? 22.558 -2.006 -27.041 1.00 93.50 1078 LEU A CA 1
ATOM 8654 C C . LEU A 1 1078 ? 23.752 -2.886 -26.610 1.00 93.50 1078 LEU A C 1
ATOM 8656 O O . LEU A 1 1078 ? 23.808 -4.086 -26.874 1.00 93.50 1078 LEU A O 1
ATOM 8660 N N . ILE A 1 1079 ? 24.735 -2.286 -25.936 1.00 91.88 1079 ILE A N 1
ATOM 8661 C CA . ILE A 1 1079 ? 26.035 -2.919 -25.640 1.00 91.88 1079 ILE A CA 1
ATOM 8662 C C . ILE A 1 1079 ? 25.974 -4.117 -24.670 1.00 91.88 1079 ILE A C 1
ATOM 8664 O O . ILE A 1 1079 ? 26.842 -4.990 -24.729 1.00 91.88 1079 ILE A O 1
ATOM 8668 N N . ASN A 1 1080 ? 24.966 -4.175 -23.791 1.00 95.31 1080 ASN A N 1
ATOM 8669 C CA . ASN A 1 1080 ? 24.777 -5.250 -22.804 1.00 95.31 1080 ASN A CA 1
ATOM 8670 C C . ASN A 1 1080 ? 23.653 -6.232 -23.182 1.00 95.31 1080 ASN A C 1
ATOM 8672 O O . ASN A 1 1080 ? 23.270 -7.067 -22.361 1.00 95.31 1080 ASN A O 1
ATOM 8676 N N . LEU A 1 1081 ? 23.137 -6.158 -24.415 1.00 97.19 1081 LEU A N 1
ATOM 8677 C CA . LEU A 1 1081 ? 22.057 -7.027 -24.873 1.00 97.19 1081 LEU A CA 1
ATOM 8678 C C . LEU A 1 1081 ? 22.520 -8.483 -24.896 1.00 97.19 1081 LEU A C 1
ATOM 8680 O O . LEU A 1 1081 ? 23.529 -8.785 -25.525 1.00 97.19 1081 LEU A O 1
ATOM 8684 N N . LYS A 1 1082 ? 21.775 -9.372 -24.232 1.00 97.81 1082 LYS A N 1
ATOM 8685 C CA . LYS A 1 1082 ? 22.045 -10.816 -24.149 1.00 97.81 1082 LYS A CA 1
ATOM 8686 C C . LYS A 1 1082 ? 21.134 -11.620 -25.069 1.00 97.81 1082 LYS A C 1
ATOM 8688 O O . LYS A 1 1082 ? 21.577 -12.610 -25.645 1.00 97.81 1082 LYS A O 1
ATOM 8693 N N . GLU A 1 1083 ? 19.882 -11.199 -25.223 1.00 98.44 1083 GLU A N 1
ATOM 8694 C CA . GLU A 1 1083 ? 18.893 -11.877 -26.060 1.00 98.44 1083 GLU A CA 1
ATOM 8695 C C . GLU A 1 1083 ? 18.175 -10.889 -26.986 1.00 98.44 1083 GLU A C 1
ATOM 8697 O O . GLU A 1 1083 ? 17.597 -9.895 -26.538 1.00 98.44 1083 GLU A O 1
ATOM 8702 N N . LEU A 1 1084 ? 18.195 -11.199 -28.284 1.00 98.19 1084 LEU A N 1
ATOM 8703 C CA . LEU A 1 1084 ? 17.468 -10.479 -29.324 1.00 98.19 1084 LEU A CA 1
ATOM 8704 C C . LEU A 1 1084 ? 16.511 -11.441 -30.025 1.00 98.19 1084 LEU A C 1
ATOM 8706 O O . LEU A 1 1084 ? 16.943 -12.445 -30.603 1.00 98.19 1084 LEU A O 1
ATOM 8710 N N . ARG A 1 1085 ? 15.217 -11.116 -29.988 1.00 98.56 1085 ARG A N 1
ATOM 8711 C CA . ARG A 1 1085 ? 14.165 -11.891 -30.653 1.00 98.56 1085 ARG A CA 1
ATOM 8712 C C . ARG A 1 1085 ? 13.581 -11.123 -31.822 1.00 98.56 1085 ARG A C 1
ATOM 8714 O O . ARG A 1 1085 ? 13.067 -10.025 -31.650 1.00 98.56 1085 ARG A O 1
ATOM 8721 N N . LEU A 1 1086 ? 13.665 -11.722 -32.999 1.00 98.06 1086 LEU A N 1
ATOM 8722 C CA . LEU A 1 1086 ? 13.172 -11.214 -34.279 1.00 98.06 1086 LEU A CA 1
ATOM 8723 C C . LEU A 1 1086 ? 12.348 -12.280 -35.015 1.00 98.06 1086 LEU A C 1
ATOM 8725 O O . LEU A 1 1086 ? 12.057 -12.128 -36.202 1.00 98.06 1086 LEU A O 1
ATOM 8729 N N . ASN A 1 1087 ? 11.995 -13.373 -34.334 1.00 97.81 1087 ASN A N 1
ATOM 8730 C CA . ASN A 1 1087 ? 11.252 -14.468 -34.936 1.00 97.81 1087 ASN A CA 1
ATOM 8731 C C . ASN A 1 1087 ? 9.849 -14.046 -35.386 1.00 97.81 1087 ASN A C 1
ATOM 8733 O O . ASN A 1 1087 ? 9.294 -13.082 -34.856 1.00 97.81 1087 ASN A O 1
ATOM 8737 N N . THR A 1 1088 ? 9.280 -14.767 -36.348 1.00 97.38 1088 THR A N 1
ATOM 8738 C CA . THR A 1 1088 ? 7.940 -14.485 -36.886 1.00 97.38 1088 THR A CA 1
ATOM 8739 C C . THR A 1 1088 ? 7.820 -13.045 -37.411 1.00 97.38 1088 THR A C 1
ATOM 8741 O O . THR A 1 1088 ? 6.989 -12.254 -36.968 1.00 97.38 1088 THR A O 1
ATOM 8744 N N . ASN A 1 1089 ? 8.705 -12.669 -38.331 1.00 98.12 1089 ASN A N 1
ATOM 8745 C CA . ASN A 1 1089 ? 8.654 -11.398 -39.061 1.00 98.12 1089 ASN A CA 1
ATOM 8746 C C . ASN A 1 1089 ? 8.713 -11.687 -40.579 1.00 98.12 1089 ASN A C 1
ATOM 8748 O O . ASN A 1 1089 ? 8.577 -12.829 -41.009 1.00 98.12 1089 ASN A O 1
ATOM 8752 N N . SER A 1 1090 ? 8.902 -10.665 -41.417 1.00 97.00 1090 SER A N 1
ATOM 8753 C CA . SER A 1 1090 ? 9.060 -10.808 -42.877 1.00 97.00 1090 SER A CA 1
ATOM 8754 C C . SER A 1 1090 ? 10.458 -10.387 -43.342 1.00 97.00 1090 SER A C 1
ATOM 8756 O O . SER A 1 1090 ? 10.620 -9.817 -44.425 1.00 97.00 1090 SER A O 1
ATOM 8758 N N . ILE A 1 1091 ? 11.481 -10.601 -42.506 1.00 97.25 1091 ILE A N 1
ATOM 8759 C CA . ILE A 1 1091 ? 12.839 -10.126 -42.777 1.00 97.25 1091 ILE A CA 1
ATOM 8760 C C . ILE A 1 1091 ? 13.416 -10.930 -43.939 1.00 97.25 1091 ILE A C 1
ATOM 8762 O O . ILE A 1 1091 ? 13.638 -12.129 -43.814 1.00 97.25 1091 ILE A O 1
ATOM 8766 N N . ASN A 1 1092 ? 13.705 -10.263 -45.056 1.00 94.25 1092 ASN A N 1
ATOM 8767 C CA . ASN A 1 1092 ? 14.352 -10.881 -46.220 1.00 94.25 1092 ASN A CA 1
ATOM 8768 C C . ASN A 1 1092 ? 15.775 -10.357 -46.476 1.00 94.25 1092 ASN A C 1
ATOM 8770 O O . ASN A 1 1092 ? 16.555 -11.006 -47.173 1.00 94.25 1092 ASN A O 1
ATOM 8774 N N . THR A 1 1093 ? 16.129 -9.201 -45.901 1.00 92.00 1093 THR A N 1
ATOM 8775 C CA . THR A 1 1093 ? 17.421 -8.532 -46.108 1.00 92.00 1093 THR A CA 1
ATOM 8776 C C . THR A 1 1093 ? 18.021 -8.085 -44.777 1.00 92.00 1093 THR A C 1
ATOM 8778 O O . THR A 1 1093 ? 17.370 -7.384 -44.001 1.00 92.00 1093 THR A O 1
ATOM 8781 N N . ILE A 1 1094 ? 19.285 -8.444 -44.536 1.00 92.88 1094 ILE A N 1
ATOM 8782 C CA . ILE A 1 1094 ? 20.056 -8.047 -43.351 1.00 92.88 1094 ILE A CA 1
ATOM 8783 C C . ILE A 1 1094 ? 21.328 -7.342 -43.813 1.00 92.88 1094 ILE A C 1
ATOM 8785 O O . ILE A 1 1094 ? 22.131 -7.925 -44.545 1.00 92.88 1094 ILE A O 1
ATOM 8789 N N . SER A 1 1095 ? 21.530 -6.096 -43.386 1.00 91.50 1095 SER A N 1
ATOM 8790 C CA . SER A 1 1095 ? 22.795 -5.405 -43.630 1.00 91.50 1095 SER A CA 1
ATOM 8791 C C . SER A 1 1095 ? 23.953 -6.042 -42.851 1.00 91.50 1095 SER A C 1
ATOM 8793 O O . SER A 1 1095 ? 23.803 -6.446 -41.699 1.00 91.50 1095 SER A O 1
ATOM 8795 N N . ILE A 1 1096 ? 25.155 -6.029 -43.435 1.00 86.88 1096 ILE A N 1
ATOM 8796 C CA . ILE A 1 1096 ? 26.402 -6.473 -42.791 1.00 86.88 1096 ILE A CA 1
ATOM 8797 C C . ILE A 1 1096 ? 26.740 -5.684 -41.508 1.00 86.88 1096 ILE A C 1
ATOM 8799 O O . ILE A 1 1096 ? 27.492 -6.174 -40.670 1.00 86.88 1096 ILE A O 1
ATOM 8803 N N . LYS A 1 1097 ? 26.172 -4.481 -41.330 1.00 88.50 1097 LYS A N 1
ATOM 8804 C CA . LYS A 1 1097 ? 26.339 -3.633 -40.133 1.00 88.50 1097 LYS A CA 1
ATOM 8805 C C . LYS A 1 1097 ? 25.085 -3.535 -39.262 1.00 88.50 1097 LYS A C 1
ATOM 8807 O O . LYS A 1 1097 ? 25.030 -2.700 -38.360 1.00 88.50 1097 LYS A O 1
ATOM 8812 N N . ALA A 1 1098 ? 24.066 -4.358 -39.513 1.00 89.75 1098 ALA A N 1
ATOM 8813 C CA . ALA A 1 1098 ? 22.823 -4.306 -38.743 1.00 89.75 1098 ALA A CA 1
ATOM 8814 C C . ALA A 1 1098 ? 23.059 -4.566 -37.243 1.00 89.75 1098 ALA A C 1
ATOM 8816 O O . ALA A 1 1098 ? 22.487 -3.884 -36.397 1.00 89.75 1098 ALA A O 1
ATOM 8817 N N . PHE A 1 1099 ? 23.950 -5.511 -36.923 1.00 89.94 1099 PHE A N 1
ATOM 8818 C CA . PHE A 1 1099 ? 24.248 -5.963 -35.558 1.00 89.94 1099 PHE A CA 1
ATOM 8819 C C . PHE A 1 1099 ? 25.543 -5.382 -34.963 1.00 89.94 1099 PHE A C 1
ATOM 8821 O O . PHE A 1 1099 ? 26.084 -5.910 -33.990 1.00 89.94 1099 PHE A O 1
ATOM 8828 N N . GLU A 1 1100 ? 26.091 -4.322 -35.560 1.00 86.12 1100 GLU A N 1
ATOM 8829 C CA . GLU A 1 1100 ? 27.321 -3.694 -35.074 1.00 86.12 1100 GLU A CA 1
ATOM 8830 C C . GLU A 1 1100 ? 27.143 -3.180 -33.630 1.00 86.12 1100 GLU A C 1
ATOM 8832 O O . GLU A 1 1100 ? 26.211 -2.434 -33.336 1.00 86.12 1100 GLU A O 1
ATOM 8837 N N . GLY A 1 1101 ? 28.035 -3.590 -32.719 1.00 83.56 1101 GLY A N 1
ATOM 8838 C CA . GLY A 1 1101 ? 28.024 -3.171 -31.310 1.00 83.56 1101 GLY A CA 1
ATOM 8839 C C . GLY A 1 1101 ? 27.324 -4.119 -30.324 1.00 83.56 1101 GLY A C 1
ATOM 8840 O O . GLY A 1 1101 ? 27.436 -3.897 -29.117 1.00 83.56 1101 GLY A O 1
ATOM 8841 N N . LEU A 1 1102 ? 26.677 -5.197 -30.788 1.00 91.44 1102 LEU A N 1
ATOM 8842 C CA . LEU A 1 1102 ? 26.014 -6.212 -29.946 1.00 91.44 1102 LEU A CA 1
ATOM 8843 C C . LEU A 1 1102 ? 27.002 -7.213 -29.310 1.00 91.44 1102 LEU A C 1
ATOM 8845 O O . LEU A 1 1102 ? 26.871 -8.431 -29.429 1.00 91.44 1102 LEU A O 1
ATOM 8849 N N . ASN A 1 1103 ? 28.014 -6.692 -28.616 1.00 89.19 1103 ASN A N 1
ATOM 8850 C CA . ASN A 1 1103 ? 29.170 -7.465 -28.143 1.00 89.19 1103 ASN A CA 1
ATOM 8851 C C . ASN A 1 1103 ? 28.837 -8.504 -27.058 1.00 89.19 1103 ASN A C 1
ATOM 8853 O O . ASN A 1 1103 ? 29.608 -9.444 -26.860 1.00 89.19 1103 ASN A O 1
ATOM 8857 N N . SER A 1 1104 ? 27.714 -8.333 -26.357 1.00 94.88 1104 SER A N 1
ATOM 8858 C CA . SER A 1 1104 ? 27.286 -9.191 -25.243 1.00 94.88 1104 SER A CA 1
ATOM 8859 C C . SER A 1 1104 ? 26.216 -10.216 -25.636 1.00 94.88 1104 SER A C 1
ATOM 8861 O O . SER A 1 1104 ? 25.747 -10.955 -24.773 1.00 94.88 1104 SER A O 1
ATOM 8863 N N . LEU A 1 1105 ? 25.820 -10.266 -26.916 1.00 96.25 1105 LEU A N 1
ATOM 8864 C CA . LEU A 1 1105 ? 24.686 -11.079 -27.348 1.00 96.25 1105 LEU A CA 1
ATOM 8865 C C . LEU A 1 1105 ? 25.005 -12.573 -27.241 1.00 96.25 1105 LEU A C 1
ATOM 8867 O O . LEU A 1 1105 ? 25.960 -13.054 -27.847 1.00 96.25 1105 LEU A O 1
ATOM 8871 N N . GLU A 1 1106 ? 24.175 -13.304 -26.499 1.00 97.50 1106 GLU A N 1
ATOM 8872 C CA . GLU A 1 1106 ? 24.290 -14.748 -26.274 1.00 97.50 1106 GLU A CA 1
ATOM 8873 C C . GLU A 1 1106 ? 23.287 -15.547 -27.116 1.00 97.50 1106 GLU A C 1
ATOM 8875 O O . GLU A 1 1106 ? 23.582 -16.671 -27.536 1.00 97.50 1106 GLU A O 1
ATOM 8880 N N . ILE A 1 1107 ? 22.104 -14.978 -27.368 1.00 98.25 1107 ILE A N 1
ATOM 8881 C CA . ILE A 1 1107 ? 20.997 -15.636 -28.066 1.00 98.25 1107 ILE A CA 1
ATOM 8882 C C . ILE A 1 1107 ? 20.452 -14.709 -29.156 1.00 98.25 1107 ILE A C 1
ATOM 8884 O O . ILE A 1 1107 ? 19.958 -13.618 -28.865 1.00 98.25 1107 ILE A O 1
ATOM 8888 N N . LEU A 1 1108 ? 20.489 -15.184 -30.403 1.00 97.62 1108 LEU A N 1
ATOM 8889 C CA . LEU A 1 1108 ? 19.841 -14.547 -31.546 1.00 97.62 1108 LEU A CA 1
ATOM 8890 C C . LEU A 1 1108 ? 18.770 -15.479 -32.121 1.00 97.62 1108 LEU A C 1
ATOM 8892 O O . LEU A 1 1108 ? 19.078 -16.569 -32.611 1.00 97.62 1108 LEU A O 1
ATOM 8896 N N . ARG A 1 1109 ? 17.516 -15.029 -32.058 1.00 98.12 1109 ARG A N 1
ATOM 8897 C CA . ARG A 1 1109 ? 16.343 -15.714 -32.611 1.00 98.12 1109 ARG A CA 1
ATOM 8898 C C . ARG A 1 1109 ? 15.831 -14.962 -33.827 1.00 98.12 1109 ARG A C 1
ATOM 8900 O O . ARG A 1 1109 ? 15.350 -13.840 -33.679 1.00 98.12 1109 ARG A O 1
ATOM 8907 N N . ILE A 1 1110 ? 15.962 -15.549 -35.010 1.00 96.38 1110 ILE A N 1
ATOM 8908 C CA . ILE A 1 1110 ? 15.470 -14.983 -36.274 1.00 96.38 1110 ILE A CA 1
ATOM 8909 C C . ILE A 1 1110 ? 14.746 -16.056 -37.111 1.00 96.38 1110 ILE A C 1
ATOM 8911 O O . ILE A 1 1110 ? 14.690 -15.996 -38.340 1.00 96.38 1110 ILE A O 1
ATOM 8915 N N . GLU A 1 1111 ? 14.187 -17.057 -36.429 1.00 96.75 1111 GLU A N 1
ATOM 8916 C CA . GLU A 1 1111 ? 13.365 -18.103 -37.029 1.00 96.75 1111 GLU A CA 1
ATOM 8917 C C . GLU A 1 1111 ? 12.057 -17.560 -37.633 1.00 96.75 1111 GLU A C 1
ATOM 8919 O O . GLU A 1 1111 ? 11.603 -16.477 -37.268 1.00 96.75 1111 GLU A O 1
ATOM 8924 N N . ASP A 1 1112 ? 11.466 -18.294 -38.574 1.00 97.31 1112 ASP A N 1
ATOM 8925 C CA . ASP A 1 1112 ? 10.208 -17.947 -39.251 1.00 97.31 1112 ASP A CA 1
ATOM 8926 C C . ASP A 1 1112 ? 10.240 -16.531 -39.867 1.00 97.31 1112 ASP A C 1
ATOM 8928 O O . ASP A 1 1112 ? 9.473 -15.636 -39.510 1.00 97.31 1112 ASP A O 1
ATOM 8932 N N . ASN A 1 1113 ? 11.196 -16.323 -40.776 1.00 97.56 1113 ASN A N 1
ATOM 8933 C CA . ASN A 1 1113 ? 11.386 -15.108 -41.573 1.00 97.56 1113 ASN A CA 1
ATOM 8934 C C . ASN A 1 1113 ? 11.565 -15.480 -43.064 1.00 97.56 1113 ASN A C 1
ATOM 8936 O O . ASN A 1 1113 ? 11.397 -16.630 -43.462 1.00 97.56 1113 ASN A O 1
ATOM 8940 N N . GLU A 1 1114 ? 11.901 -14.517 -43.926 1.00 96.44 1114 GLU A N 1
ATOM 8941 C CA . GLU A 1 1114 ? 12.013 -14.711 -45.382 1.00 96.44 1114 GLU A CA 1
ATOM 8942 C C . GLU A 1 1114 ? 13.471 -14.646 -45.886 1.00 96.44 1114 GLU A C 1
ATOM 8944 O O . GLU A 1 1114 ? 13.739 -14.260 -47.030 1.00 96.44 1114 GLU A O 1
ATOM 8949 N N . ILE A 1 1115 ? 14.446 -15.001 -45.042 1.00 94.25 1115 ILE A N 1
ATOM 8950 C CA . ILE A 1 1115 ? 15.873 -14.866 -45.366 1.00 94.25 1115 ILE A CA 1
ATOM 8951 C C . ILE A 1 1115 ? 16.281 -15.935 -46.382 1.00 94.25 1115 ILE A C 1
ATOM 8953 O O . ILE A 1 1115 ? 16.186 -17.128 -46.110 1.00 94.25 1115 ILE A O 1
ATOM 8957 N N . GLN A 1 1116 ? 16.790 -15.509 -47.541 1.00 91.69 1116 GLN A N 1
ATOM 8958 C CA . GLN A 1 1116 ? 17.223 -16.422 -48.612 1.00 91.69 1116 GLN A CA 1
ATOM 8959 C C . GLN A 1 1116 ? 18.727 -16.717 -48.605 1.00 91.69 1116 GLN A C 1
ATOM 8961 O O . GLN A 1 1116 ? 19.144 -17.820 -48.952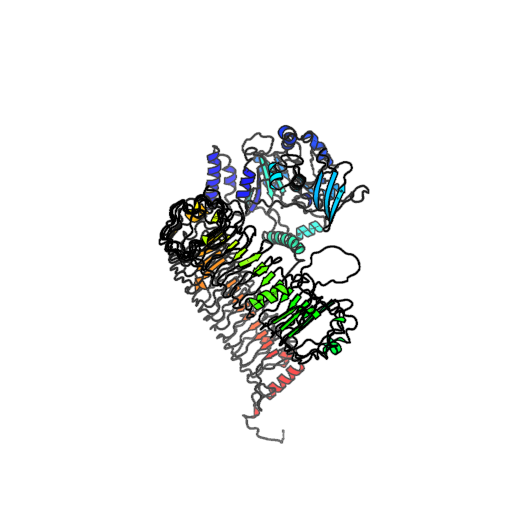 1.00 91.69 1116 GLN A O 1
ATOM 8966 N N . ASN A 1 1117 ? 19.551 -15.731 -48.237 1.00 85.38 1117 ASN A N 1
ATOM 8967 C CA . ASN A 1 1117 ? 21.010 -15.826 -48.280 1.00 85.38 1117 ASN A CA 1
ATOM 8968 C C . ASN A 1 1117 ? 21.632 -15.088 -47.091 1.00 85.38 1117 ASN A C 1
ATOM 8970 O O . ASN A 1 1117 ? 21.155 -14.023 -46.699 1.00 85.38 1117 ASN A O 1
ATOM 8974 N N . ILE A 1 1118 ? 22.744 -15.615 -46.575 1.00 86.00 1118 ILE A N 1
ATOM 8975 C CA . ILE A 1 1118 ? 23.541 -14.984 -45.514 1.00 86.00 1118 ILE A CA 1
ATOM 8976 C C . ILE A 1 1118 ? 24.869 -14.530 -46.122 1.00 86.00 1118 ILE A C 1
ATOM 8978 O O . ILE A 1 1118 ? 25.683 -15.352 -46.550 1.00 86.00 1118 ILE A O 1
ATOM 8982 N N . ALA A 1 1119 ? 25.075 -13.214 -46.191 1.00 81.50 1119 ALA A N 1
ATOM 8983 C CA . ALA A 1 1119 ? 26.301 -12.630 -46.726 1.00 81.50 1119 ALA A CA 1
ATOM 8984 C C . ALA A 1 1119 ? 27.492 -12.819 -45.767 1.00 81.50 1119 ALA A C 1
ATOM 8986 O O . ALA A 1 1119 ? 27.328 -12.885 -44.545 1.00 81.50 1119 ALA A O 1
ATOM 8987 N N . LEU A 1 1120 ? 28.709 -12.858 -46.320 1.00 83.19 1120 LEU A N 1
ATOM 8988 C CA . LEU A 1 1120 ? 29.940 -12.849 -45.531 1.00 83.19 1120 LEU A CA 1
ATOM 8989 C C . LEU A 1 1120 ? 29.966 -11.639 -44.580 1.00 83.19 1120 LEU A C 1
ATOM 8991 O O . LEU A 1 1120 ? 29.769 -10.506 -45.008 1.00 83.19 1120 LEU A O 1
ATOM 8995 N N . GLY A 1 1121 ? 30.248 -11.882 -43.300 1.00 80.12 1121 GLY A N 1
ATOM 8996 C CA . GLY A 1 1121 ? 30.447 -10.829 -42.301 1.00 80.12 1121 GLY A CA 1
ATOM 8997 C C . GLY A 1 1121 ? 29.212 -10.448 -41.477 1.00 80.12 1121 GLY A C 1
ATOM 8998 O O . GLY A 1 1121 ? 29.370 -9.797 -40.450 1.00 80.12 1121 GLY A O 1
ATOM 8999 N N . VAL A 1 1122 ? 28.004 -10.897 -41.853 1.00 85.88 1122 VAL A N 1
ATOM 9000 C CA . VAL A 1 1122 ? 26.751 -10.560 -41.136 1.00 85.88 1122 VAL A CA 1
ATOM 9001 C C . VAL A 1 1122 ? 26.801 -10.956 -39.654 1.00 85.88 1122 VAL A C 1
ATOM 9003 O O . VAL A 1 1122 ? 26.322 -10.212 -38.802 1.00 85.88 1122 VAL A O 1
ATOM 9006 N N . PHE A 1 1123 ? 27.430 -12.090 -39.330 1.00 86.00 1123 PHE A N 1
ATOM 9007 C CA . PHE A 1 1123 ? 27.581 -12.579 -37.954 1.00 86.00 1123 PHE A CA 1
ATOM 9008 C C . PHE A 1 1123 ? 28.993 -12.386 -37.372 1.00 86.00 1123 PHE A C 1
ATOM 9010 O O . PHE A 1 1123 ? 29.332 -12.990 -36.359 1.00 86.00 1123 PHE A O 1
ATOM 9017 N N . GLN A 1 1124 ? 29.841 -11.553 -37.983 1.00 78.25 1124 GLN A N 1
ATOM 9018 C CA . GLN A 1 1124 ? 31.262 -11.451 -37.612 1.00 78.25 1124 GLN A CA 1
ATOM 9019 C C . GLN A 1 1124 ? 31.512 -10.815 -36.230 1.00 78.25 1124 GLN A C 1
ATOM 9021 O O . GLN A 1 1124 ? 32.591 -10.994 -35.666 1.00 78.25 1124 GLN A O 1
ATOM 9026 N N . ASN A 1 1125 ? 30.530 -10.091 -35.684 1.00 72.00 1125 ASN A N 1
ATOM 9027 C CA . ASN A 1 1125 ? 30.668 -9.253 -34.487 1.00 72.00 1125 ASN A CA 1
ATOM 9028 C C . ASN A 1 1125 ? 29.960 -9.831 -33.245 1.00 72.00 1125 ASN A C 1
ATOM 9030 O O . ASN A 1 1125 ? 29.419 -9.083 -32.436 1.00 72.00 1125 ASN A O 1
ATOM 9034 N N . PHE A 1 1126 ? 29.973 -11.157 -33.080 1.00 86.81 1126 PHE A N 1
ATOM 9035 C CA . PHE A 1 1126 ? 29.272 -11.857 -31.996 1.00 86.81 1126 PHE A CA 1
ATOM 9036 C C . PHE A 1 1126 ? 30.201 -12.756 -31.158 1.00 86.81 1126 PHE A C 1
ATOM 9038 O O . PHE A 1 1126 ? 30.131 -13.986 -31.235 1.00 86.81 1126 PHE A O 1
ATOM 9045 N N . PRO A 1 1127 ? 31.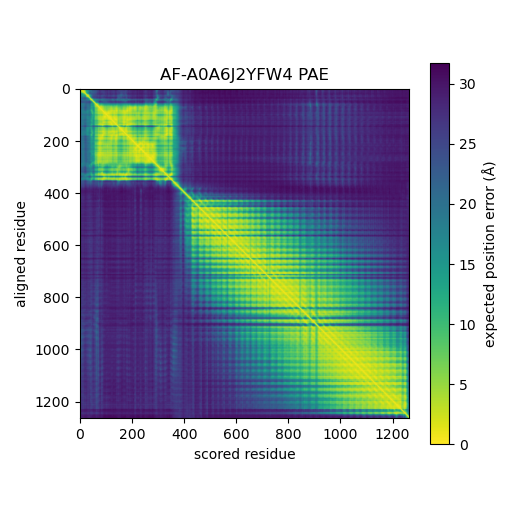082 -12.179 -30.321 1.00 86.62 1127 PRO A N 1
ATOM 9046 C CA . PRO A 1 1127 ? 32.056 -12.964 -29.564 1.00 86.62 1127 PRO A CA 1
ATOM 9047 C C . PRO A 1 1127 ? 31.424 -13.845 -28.472 1.00 86.62 1127 PRO A C 1
ATOM 9049 O O . PRO A 1 1127 ? 32.043 -14.832 -28.077 1.00 86.62 1127 PRO A O 1
ATOM 9052 N N . GLN A 1 1128 ? 30.223 -13.501 -27.990 1.00 94.19 1128 GLN A N 1
ATOM 9053 C CA . GLN A 1 1128 ? 29.529 -14.186 -26.888 1.00 94.19 1128 GLN A CA 1
ATOM 9054 C C . GLN A 1 1128 ? 28.361 -15.082 -27.328 1.00 94.19 1128 GLN A C 1
ATOM 9056 O O . GLN A 1 1128 ? 27.735 -15.723 -26.484 1.00 94.19 1128 GLN A O 1
ATOM 9061 N N . LEU A 1 1129 ? 28.071 -15.161 -28.629 1.00 95.75 1129 LEU A N 1
ATOM 9062 C CA . LEU A 1 1129 ? 26.878 -15.846 -29.123 1.00 95.75 1129 LEU A CA 1
ATOM 9063 C C . LEU A 1 1129 ? 26.991 -17.357 -28.927 1.00 95.75 1129 LEU A C 1
ATOM 9065 O O . LEU A 1 1129 ? 27.916 -17.991 -29.431 1.00 95.75 1129 LEU A O 1
ATOM 9069 N N . LYS A 1 1130 ? 26.015 -17.923 -28.213 1.00 96.88 1130 LYS A N 1
ATOM 9070 C CA . LYS A 1 1130 ? 25.896 -19.354 -27.904 1.00 96.88 1130 LYS A CA 1
ATOM 9071 C C . LYS A 1 1130 ? 24.815 -20.028 -28.732 1.00 96.88 1130 LYS A C 1
ATOM 9073 O O . LYS A 1 1130 ? 24.953 -21.202 -29.064 1.00 96.88 1130 LYS A O 1
ATOM 9078 N N . THR A 1 1131 ? 23.743 -19.307 -29.059 1.00 97.94 1131 THR A N 1
ATOM 9079 C CA . THR A 1 1131 ? 22.604 -19.856 -29.804 1.00 97.94 1131 THR A CA 1
ATOM 9080 C C . THR A 1 1131 ? 22.219 -18.953 -30.965 1.00 97.94 1131 THR A C 1
ATOM 9082 O O . THR A 1 1131 ? 21.922 -17.776 -30.764 1.00 97.94 1131 THR A O 1
ATOM 9085 N N . LEU A 1 1132 ? 22.178 -19.536 -32.163 1.00 96.81 1132 LEU A N 1
ATOM 9086 C CA . LEU A 1 1132 ? 21.676 -18.914 -33.383 1.00 96.81 1132 LEU A CA 1
ATOM 9087 C C . LEU A 1 1132 ? 20.548 -19.779 -33.952 1.00 96.81 1132 LEU A C 1
ATOM 9089 O O . LEU A 1 1132 ? 20.780 -20.933 -34.319 1.00 96.81 1132 LEU A O 1
ATOM 9093 N N . ASN A 1 1133 ? 19.338 -19.224 -34.010 1.00 97.25 1133 ASN A N 1
ATOM 9094 C CA . ASN A 1 1133 ? 18.174 -19.901 -34.573 1.00 97.25 1133 ASN A CA 1
ATOM 9095 C C . ASN A 1 1133 ? 17.755 -19.260 -35.903 1.00 97.25 1133 ASN A C 1
ATOM 9097 O O . ASN A 1 1133 ? 17.366 -18.095 -35.930 1.00 97.25 1133 ASN A O 1
ATOM 9101 N N . LEU A 1 1134 ? 17.853 -20.033 -36.985 1.00 95.56 1134 LEU A N 1
ATOM 9102 C CA . LEU A 1 1134 ? 17.517 -19.671 -38.366 1.00 95.56 1134 LEU A CA 1
ATOM 9103 C C . LEU A 1 1134 ? 16.412 -20.580 -38.937 1.00 95.56 1134 LEU A C 1
ATOM 9105 O O . LEU A 1 1134 ? 16.229 -20.638 -40.157 1.00 95.56 1134 LEU A O 1
ATOM 9109 N N . ASN A 1 1135 ? 15.693 -21.317 -38.086 1.00 95.50 1135 ASN A N 1
ATOM 9110 C CA . ASN A 1 1135 ? 14.642 -22.237 -38.522 1.00 95.50 1135 ASN A CA 1
ATOM 9111 C C . ASN A 1 1135 ? 13.564 -21.529 -39.359 1.00 95.50 1135 ASN A C 1
ATOM 9113 O O . ASN A 1 1135 ? 13.335 -20.336 -39.182 1.00 95.50 1135 ASN A O 1
ATOM 9117 N N . GLY A 1 1136 ? 12.900 -22.244 -40.268 1.00 95.06 1136 GLY A N 1
ATOM 9118 C CA . GLY A 1 1136 ? 11.727 -21.720 -40.981 1.00 95.06 1136 GLY A CA 1
ATOM 9119 C C . GLY A 1 1136 ? 12.009 -20.519 -41.891 1.00 95.06 1136 GLY A C 1
ATOM 9120 O O . GLY A 1 1136 ? 11.128 -19.691 -42.099 1.00 95.06 1136 GLY A O 1
ATOM 9121 N N . ASN A 1 1137 ? 13.236 -20.393 -42.402 1.00 96.19 1137 ASN A N 1
ATOM 9122 C CA . ASN A 1 1137 ? 13.617 -19.376 -43.385 1.00 96.19 1137 ASN A CA 1
ATOM 9123 C C . ASN A 1 1137 ? 13.657 -19.974 -44.808 1.00 96.19 1137 ASN A C 1
ATOM 9125 O O . ASN A 1 1137 ? 13.246 -21.108 -45.052 1.00 96.19 1137 ASN A O 1
ATOM 9129 N N . LEU A 1 1138 ? 14.145 -19.207 -45.786 1.00 95.00 1138 LEU A N 1
ATOM 9130 C CA . LEU A 1 1138 ? 14.227 -19.605 -47.195 1.00 95.00 1138 LEU A CA 1
ATOM 9131 C C . LEU A 1 1138 ? 15.673 -19.859 -47.647 1.00 95.00 1138 LEU A C 1
ATOM 9133 O O . LEU A 1 1138 ? 15.990 -19.689 -48.827 1.00 95.00 1138 LEU A O 1
ATOM 9137 N N . LEU A 1 1139 ? 16.562 -20.244 -46.724 1.00 92.31 1139 LEU A N 1
ATOM 9138 C CA . LEU A 1 1139 ? 17.998 -20.350 -46.989 1.00 92.31 1139 LEU A CA 1
ATOM 9139 C C . LEU A 1 1139 ? 18.290 -21.402 -48.062 1.00 92.31 1139 LEU A C 1
ATOM 9141 O O . LEU A 1 1139 ? 17.923 -22.560 -47.897 1.00 92.31 1139 LEU A O 1
ATOM 9145 N N . VAL A 1 1140 ? 18.977 -21.016 -49.142 1.00 89.06 1140 VAL A N 1
ATOM 9146 C CA . VAL A 1 1140 ? 19.349 -21.929 -50.247 1.00 89.06 1140 VAL A CA 1
ATOM 9147 C C . VAL A 1 1140 ? 20.800 -22.392 -50.132 1.00 89.06 1140 VAL A C 1
ATOM 9149 O O . VAL A 1 1140 ? 21.108 -23.580 -50.260 1.00 89.06 1140 VAL A O 1
ATOM 9152 N N . GLU A 1 1141 ? 21.694 -21.439 -49.889 1.00 78.19 1141 GLU A N 1
ATOM 9153 C CA . GLU A 1 1141 ? 23.123 -21.638 -49.678 1.00 78.19 1141 GLU A CA 1
ATOM 9154 C C . GLU A 1 1141 ? 23.685 -20.506 -48.807 1.00 78.19 1141 GLU A C 1
ATOM 9156 O O . GLU A 1 1141 ? 23.035 -19.484 -48.571 1.00 78.19 1141 GLU A O 1
ATOM 9161 N N . PHE A 1 1142 ? 24.906 -20.682 -48.310 1.00 80.06 1142 PHE A N 1
ATOM 9162 C CA . PHE A 1 1142 ? 25.621 -19.656 -47.559 1.00 80.06 1142 PHE A CA 1
ATOM 9163 C C . PHE A 1 1142 ? 27.083 -19.602 -47.992 1.00 80.06 1142 PHE A C 1
ATOM 9165 O O . PHE A 1 1142 ? 27.694 -20.616 -48.337 1.00 80.06 1142 PHE A O 1
ATOM 9172 N N . GLN A 1 1143 ? 27.646 -18.393 -47.991 1.00 73.94 1143 GLN A N 1
ATOM 9173 C CA . GLN A 1 1143 ? 29.027 -18.172 -48.412 1.00 73.94 1143 GLN A CA 1
ATOM 9174 C C . GLN A 1 1143 ? 30.012 -18.803 -47.420 1.00 73.94 1143 GLN A C 1
ATOM 9176 O O . GLN A 1 1143 ? 29.795 -18.799 -46.205 1.00 73.94 1143 GLN A O 1
ATOM 9181 N N . VAL A 1 1144 ? 31.140 -19.309 -47.929 1.00 77.31 1144 VAL A N 1
ATOM 9182 C CA . VAL A 1 1144 ? 32.243 -19.773 -47.077 1.00 77.31 1144 VAL A CA 1
ATOM 9183 C C . VAL A 1 1144 ? 32.694 -18.613 -46.189 1.00 77.31 1144 VAL A C 1
ATOM 9185 O O . VAL A 1 1144 ? 33.034 -17.538 -46.675 1.00 77.31 1144 VAL A O 1
ATOM 9188 N N . GLY A 1 1145 ? 32.660 -18.835 -44.876 1.00 76.75 1145 GLY A N 1
ATOM 9189 C CA . GLY A 1 1145 ? 32.975 -17.820 -43.878 1.00 76.75 1145 GLY A CA 1
ATOM 9190 C C . GLY A 1 1145 ? 31.776 -17.036 -43.332 1.00 76.75 1145 GLY A C 1
ATOM 9191 O O . GLY A 1 1145 ? 31.993 -16.193 -42.463 1.00 76.75 1145 GLY A O 1
ATOM 9192 N N . ALA A 1 1146 ? 30.535 -17.326 -43.747 1.00 81.25 1146 ALA A N 1
ATOM 9193 C CA . ALA A 1 1146 ? 29.323 -16.704 -43.187 1.00 81.25 1146 ALA A CA 1
ATOM 9194 C C . ALA A 1 1146 ? 29.212 -16.852 -41.653 1.00 81.25 1146 ALA A C 1
ATOM 9196 O O . ALA A 1 1146 ? 28.713 -15.955 -40.979 1.00 81.25 1146 ALA A O 1
ATOM 9197 N N . PHE A 1 1147 ? 29.752 -17.944 -41.103 1.00 86.06 1147 PHE A N 1
ATOM 9198 C CA . PHE A 1 1147 ? 29.802 -18.240 -39.667 1.00 86.06 1147 PHE A CA 1
ATOM 9199 C C . PHE A 1 1147 ? 31.191 -18.008 -39.038 1.00 86.06 1147 PHE A C 1
ATOM 9201 O O . PHE A 1 1147 ? 31.533 -18.600 -38.013 1.00 86.06 1147 PHE A O 1
ATOM 9208 N N . SER A 1 1148 ? 32.037 -17.181 -39.663 1.00 82.31 1148 SER A N 1
ATOM 9209 C CA . SER A 1 1148 ? 33.350 -16.832 -39.102 1.00 82.31 1148 SER A CA 1
ATOM 9210 C C . SER A 1 1148 ? 33.211 -16.027 -37.809 1.00 82.31 1148 SER A C 1
ATOM 9212 O O . SER A 1 1148 ? 32.283 -15.239 -37.664 1.00 82.31 1148 SER A O 1
ATOM 9214 N N . ASN A 1 1149 ? 34.185 -16.169 -36.904 1.00 79.62 1149 ASN A N 1
ATOM 9215 C CA . ASN A 1 1149 ? 34.266 -15.431 -35.635 1.00 79.62 1149 ASN A CA 1
ATOM 9216 C C . ASN A 1 1149 ? 33.106 -15.677 -34.648 1.00 79.62 1149 ASN A C 1
ATOM 9218 O O . ASN A 1 1149 ? 32.775 -14.799 -33.857 1.00 79.62 1149 ASN A O 1
ATOM 9222 N N . LEU A 1 1150 ? 32.569 -16.902 -34.620 1.00 89.75 1150 LEU A N 1
ATOM 9223 C CA . LEU A 1 1150 ? 31.588 -17.369 -33.630 1.00 89.75 1150 LEU A CA 1
ATOM 9224 C C . LEU A 1 1150 ? 32.195 -18.444 -32.696 1.00 89.75 1150 LEU A C 1
ATOM 9226 O O . LEU A 1 1150 ? 31.815 -19.615 -32.759 1.00 89.75 1150 LEU A O 1
ATOM 9230 N N . PRO A 1 1151 ? 33.187 -18.101 -31.847 1.00 88.06 1151 PRO A N 1
ATOM 9231 C CA . PRO A 1 1151 ? 33.982 -19.089 -31.106 1.00 88.06 1151 PRO A CA 1
ATOM 9232 C C . PRO A 1 1151 ? 33.201 -19.831 -30.009 1.00 88.06 1151 PRO A C 1
ATOM 9234 O O . PRO A 1 1151 ? 33.591 -20.935 -29.615 1.00 88.06 1151 PRO A O 1
ATOM 9237 N N . LEU A 1 1152 ? 32.124 -19.226 -29.504 1.00 93.69 1152 LEU A N 1
ATOM 9238 C CA . LEU A 1 1152 ? 31.313 -19.745 -28.402 1.00 93.69 1152 LEU A CA 1
ATOM 9239 C C . LEU A 1 1152 ? 29.972 -20.333 -28.854 1.00 93.69 1152 LEU A C 1
ATOM 9241 O O . LEU A 1 1152 ? 29.193 -20.741 -28.000 1.00 93.69 1152 LEU A O 1
ATOM 9245 N N . LEU A 1 1153 ? 29.709 -20.423 -30.163 1.00 95.00 1153 LEU A N 1
ATOM 9246 C CA . LEU A 1 1153 ? 28.436 -20.943 -30.654 1.00 95.00 1153 LEU A CA 1
ATOM 9247 C C . LEU A 1 1153 ? 28.305 -22.433 -30.321 1.00 95.00 1153 LEU A C 1
ATOM 9249 O O . LEU A 1 1153 ? 29.119 -23.250 -30.754 1.00 95.00 1153 LEU A O 1
ATOM 9253 N N . GLU A 1 1154 ? 27.271 -22.769 -29.555 1.00 96.44 1154 GLU A N 1
ATOM 9254 C CA . GLU A 1 1154 ? 26.957 -24.124 -29.102 1.00 96.44 1154 GLU A CA 1
ATOM 9255 C C . GLU A 1 1154 ? 25.782 -24.714 -29.882 1.00 96.44 1154 GLU A C 1
ATOM 9257 O O . GLU A 1 1154 ? 25.795 -25.901 -30.198 1.00 96.44 1154 GLU A O 1
ATOM 9262 N N . ASN A 1 1155 ? 24.779 -23.901 -30.220 1.00 97.00 1155 ASN A N 1
ATOM 9263 C CA . ASN A 1 1155 ? 23.563 -24.367 -30.876 1.00 97.00 1155 ASN A CA 1
ATOM 9264 C C . ASN A 1 1155 ? 23.306 -23.575 -32.158 1.00 97.00 1155 ASN A C 1
ATOM 9266 O O . ASN A 1 1155 ? 23.107 -22.358 -32.113 1.00 97.00 1155 ASN A O 1
ATOM 9270 N N . LEU A 1 1156 ? 23.287 -24.283 -33.284 1.00 94.88 1156 LEU A N 1
ATOM 9271 C CA . LEU A 1 1156 ? 22.917 -23.747 -34.587 1.00 94.88 1156 LEU A CA 1
ATOM 9272 C C . LEU A 1 1156 ? 21.705 -24.511 -35.112 1.00 94.88 1156 LEU A C 1
ATOM 9274 O O . LEU A 1 1156 ? 21.800 -25.710 -35.381 1.00 94.88 1156 LEU A O 1
ATOM 9278 N N . TYR A 1 1157 ? 20.586 -23.809 -35.263 1.00 95.31 1157 TYR A N 1
ATOM 9279 C CA . TYR A 1 1157 ? 19.344 -24.378 -35.775 1.00 95.31 1157 TYR A CA 1
ATOM 9280 C C . TYR A 1 1157 ? 19.039 -23.813 -37.164 1.00 95.31 1157 TYR A C 1
ATOM 9282 O O . TYR A 1 1157 ? 19.024 -22.595 -37.338 1.00 95.31 1157 TYR A O 1
ATOM 9290 N N . MET A 1 1158 ? 18.852 -24.691 -38.152 1.00 92.50 1158 MET A N 1
ATOM 9291 C CA . MET A 1 1158 ? 18.532 -24.362 -39.548 1.00 92.50 1158 MET A CA 1
ATOM 9292 C C . MET A 1 1158 ? 17.452 -25.302 -40.120 1.00 92.50 1158 MET A C 1
ATOM 9294 O O . MET A 1 1158 ? 17.412 -25.558 -41.326 1.00 92.50 1158 MET A O 1
ATOM 9298 N N . GLU A 1 1159 ? 16.574 -25.825 -39.264 1.00 91.94 1159 GLU A N 1
ATOM 9299 C CA . GLU A 1 1159 ? 15.436 -26.667 -39.642 1.00 91.94 1159 GLU A CA 1
ATOM 9300 C C . GLU A 1 1159 ? 14.503 -25.932 -40.623 1.00 91.94 1159 GLU A C 1
ATOM 9302 O O . GLU A 1 1159 ? 14.342 -24.714 -40.536 1.00 91.94 1159 GLU A O 1
ATOM 9307 N N . ASN A 1 1160 ? 13.855 -26.663 -41.534 1.00 93.44 1160 ASN A N 1
ATOM 9308 C CA . ASN A 1 1160 ? 12.810 -26.139 -42.424 1.00 93.44 1160 ASN A CA 1
ATOM 9309 C C . ASN A 1 1160 ? 13.299 -24.949 -43.269 1.00 93.44 1160 ASN A C 1
ATOM 9311 O O . ASN A 1 1160 ? 12.763 -23.846 -43.203 1.00 93.44 1160 ASN A O 1
ATOM 9315 N N . ASN A 1 1161 ? 14.364 -25.188 -44.032 1.00 94.69 1161 ASN A N 1
ATOM 9316 C CA . ASN A 1 1161 ? 14.952 -24.255 -44.991 1.00 94.69 1161 ASN A CA 1
ATOM 9317 C C . ASN A 1 1161 ? 15.074 -24.941 -46.372 1.00 94.69 1161 ASN A C 1
ATOM 9319 O O . ASN A 1 1161 ? 14.624 -26.069 -46.572 1.00 94.69 1161 ASN A O 1
ATOM 9323 N N . ASN A 1 1162 ? 15.680 -24.276 -47.360 1.00 93.94 1162 ASN A N 1
ATOM 9324 C CA . ASN A 1 1162 ? 15.816 -24.772 -48.736 1.00 93.94 1162 ASN A CA 1
ATOM 9325 C C . ASN A 1 1162 ? 17.258 -25.230 -49.065 1.00 93.94 1162 ASN A C 1
ATOM 9327 O O . ASN A 1 1162 ? 17.667 -25.241 -50.231 1.00 93.94 1162 ASN A O 1
ATOM 9331 N N . VAL A 1 1163 ? 18.057 -25.592 -48.050 1.00 91.25 1163 VAL A N 1
ATOM 9332 C CA . VAL A 1 1163 ? 19.498 -25.845 -48.212 1.00 91.25 1163 VAL A CA 1
ATOM 9333 C C . VAL A 1 1163 ? 19.726 -27.156 -48.956 1.00 91.25 1163 VAL A C 1
ATOM 9335 O O . VAL A 1 1163 ? 19.281 -28.217 -48.522 1.00 91.25 1163 VAL A O 1
ATOM 9338 N N . SER A 1 1164 ? 20.447 -27.110 -50.079 1.00 88.38 1164 SER A N 1
ATOM 9339 C CA . SER A 1 1164 ? 20.651 -28.286 -50.949 1.00 88.38 1164 SER A CA 1
ATOM 9340 C C . SER A 1 1164 ? 22.003 -28.995 -50.771 1.00 88.38 1164 SER A C 1
ATOM 9342 O O . SER A 1 1164 ? 22.135 -30.196 -51.041 1.00 88.38 1164 SER A O 1
ATOM 9344 N N . ALA A 1 1165 ? 23.012 -28.273 -50.286 1.00 82.44 1165 ALA A N 1
ATOM 9345 C CA . ALA A 1 1165 ? 24.332 -28.791 -49.957 1.00 82.44 1165 ALA A CA 1
ATOM 9346 C C . ALA A 1 1165 ? 24.976 -27.922 -48.872 1.00 82.44 1165 ALA A C 1
ATOM 9348 O O . ALA A 1 1165 ? 24.768 -26.712 -48.839 1.00 82.44 1165 ALA A O 1
ATOM 9349 N N . ILE A 1 1166 ? 25.788 -28.538 -48.011 1.00 82.50 1166 ILE A N 1
ATOM 9350 C CA . ILE A 1 1166 ? 26.590 -27.830 -47.010 1.00 82.50 1166 ILE A CA 1
ATOM 9351 C C . ILE A 1 1166 ? 28.061 -28.077 -47.318 1.00 82.50 1166 ILE A C 1
ATOM 9353 O O . ILE A 1 1166 ? 28.536 -29.213 -47.278 1.00 82.50 1166 ILE A O 1
ATOM 9357 N N . LEU A 1 1167 ? 28.793 -27.004 -47.611 1.00 82.62 1167 LEU A N 1
ATOM 9358 C CA . LEU A 1 1167 ? 30.249 -27.046 -47.680 1.00 82.62 1167 LEU A CA 1
ATOM 9359 C C . LEU A 1 1167 ? 30.780 -27.121 -46.249 1.00 82.62 1167 LEU A C 1
ATOM 9361 O O . LEU A 1 1167 ? 30.854 -26.094 -45.587 1.00 82.62 1167 LEU A O 1
ATOM 9365 N N . THR A 1 1168 ? 31.144 -28.302 -45.745 1.00 79.44 1168 THR A N 1
ATOM 9366 C CA . THR A 1 1168 ? 31.549 -28.486 -44.333 1.00 79.44 1168 THR A CA 1
ATOM 9367 C C . THR A 1 1168 ? 32.671 -27.530 -43.888 1.00 79.44 1168 THR A C 1
ATOM 9369 O O . THR A 1 1168 ? 32.723 -27.139 -42.724 1.00 79.44 1168 THR A O 1
ATOM 9372 N N . GLU A 1 1169 ? 33.513 -27.068 -44.820 1.00 78.81 1169 GLU A N 1
ATOM 9373 C CA . GLU A 1 1169 ? 34.536 -26.033 -44.599 1.00 78.81 1169 GLU A CA 1
ATOM 9374 C C . GLU A 1 1169 ? 33.982 -24.728 -44.001 1.00 78.81 1169 GLU A C 1
ATOM 9376 O O . GLU A 1 1169 ? 34.627 -24.096 -43.167 1.00 78.81 1169 GLU A O 1
ATOM 9381 N N . SER A 1 1170 ? 32.759 -24.349 -44.375 1.00 80.19 1170 SER A N 1
ATOM 9382 C CA . SER A 1 1170 ? 32.080 -23.145 -43.882 1.00 80.19 1170 SER A CA 1
ATOM 9383 C C . SER A 1 1170 ? 31.666 -23.224 -42.405 1.00 80.19 1170 SER A C 1
ATOM 9385 O O . SER A 1 1170 ? 31.456 -22.182 -41.785 1.00 80.19 1170 SER A O 1
ATOM 9387 N N . LEU A 1 1171 ? 31.597 -24.431 -41.827 1.00 85.06 1171 LEU A N 1
ATOM 9388 C CA . LEU A 1 1171 ? 31.275 -24.664 -40.416 1.00 85.06 1171 LEU A CA 1
ATOM 9389 C C . LEU A 1 1171 ? 32.527 -24.768 -39.533 1.00 85.06 1171 LEU A C 1
ATOM 9391 O O . LEU A 1 1171 ? 32.414 -24.676 -38.314 1.00 85.06 1171 LEU A O 1
ATOM 9395 N N . LEU A 1 1172 ? 33.725 -24.943 -40.111 1.00 84.31 1172 LEU A N 1
ATOM 9396 C CA . LEU A 1 1172 ? 34.981 -25.147 -39.364 1.00 84.31 1172 LEU A CA 1
ATOM 9397 C C . LEU A 1 1172 ? 35.290 -24.099 -38.275 1.00 84.31 1172 LEU A C 1
ATOM 9399 O O . LEU A 1 1172 ? 35.924 -24.467 -37.281 1.00 84.31 1172 LEU A O 1
ATOM 9403 N N . PRO A 1 1173 ? 34.876 -22.820 -38.395 1.00 84.69 1173 PRO A N 1
ATOM 9404 C CA . PRO A 1 1173 ? 35.044 -21.852 -37.311 1.00 84.69 1173 PRO A CA 1
ATOM 9405 C C . PRO A 1 1173 ? 34.276 -22.194 -36.017 1.00 84.69 1173 PRO A C 1
ATOM 9407 O O . PRO A 1 1173 ? 34.680 -21.744 -34.945 1.00 84.69 1173 PRO A O 1
ATOM 9410 N N . LEU A 1 1174 ? 33.213 -23.006 -36.084 1.00 88.94 1174 LEU A N 1
ATOM 9411 C CA . LEU A 1 1174 ? 32.268 -23.289 -34.991 1.00 88.94 1174 LEU A CA 1
ATOM 9412 C C . LEU A 1 1174 ? 32.783 -24.349 -34.000 1.00 88.94 1174 LEU A C 1
ATOM 9414 O O . LEU A 1 1174 ? 32.156 -25.376 -33.759 1.00 88.94 1174 LEU A O 1
ATOM 9418 N N . ARG A 1 1175 ? 33.955 -24.127 -33.401 1.00 87.31 1175 ARG A N 1
ATOM 9419 C CA . ARG A 1 1175 ? 34.643 -25.138 -32.566 1.00 87.31 1175 ARG A CA 1
ATOM 9420 C C . ARG A 1 1175 ? 33.902 -25.546 -31.287 1.00 87.31 1175 ARG A C 1
ATOM 9422 O O . ARG A 1 1175 ? 34.245 -26.566 -30.693 1.00 87.31 1175 ARG A O 1
ATOM 9429 N N . SER A 1 1176 ? 32.933 -24.751 -30.838 1.00 93.62 1176 SER A N 1
ATOM 9430 C CA . SER A 1 1176 ? 32.154 -25.024 -29.624 1.00 93.62 1176 SER A CA 1
ATOM 9431 C C . SER A 1 1176 ? 30.821 -25.725 -29.889 1.00 93.62 1176 SER A C 1
ATOM 9433 O O . SER A 1 1176 ? 30.098 -25.984 -28.931 1.00 93.62 1176 SER A O 1
ATOM 9435 N N . LEU A 1 1177 ? 30.523 -26.071 -31.145 1.00 93.69 1177 LEU A N 1
ATOM 9436 C CA . LEU A 1 1177 ? 29.223 -26.587 -31.557 1.00 93.69 1177 LEU A CA 1
ATOM 9437 C C . LEU A 1 1177 ? 28.864 -27.895 -30.833 1.00 93.69 1177 LEU A C 1
ATOM 9439 O O . LEU A 1 1177 ? 29.623 -28.865 -30.845 1.00 93.69 1177 LEU A O 1
ATOM 9443 N N . VAL A 1 1178 ? 27.688 -27.900 -30.212 1.00 95.06 1178 VAL A N 1
ATOM 9444 C CA . VAL A 1 1178 ? 27.077 -29.018 -29.480 1.00 95.06 1178 VAL A CA 1
ATOM 9445 C C . VAL A 1 1178 ? 25.880 -29.565 -30.251 1.00 95.06 1178 VAL A C 1
ATOM 9447 O O . VAL A 1 1178 ? 25.730 -30.784 -30.361 1.00 95.06 1178 VAL A O 1
ATOM 9450 N N . THR A 1 1179 ? 25.060 -28.675 -30.806 1.00 94.62 1179 THR A N 1
ATOM 9451 C CA . THR A 1 1179 ? 23.837 -29.013 -31.537 1.00 94.62 1179 THR A CA 1
ATOM 9452 C C . THR A 1 1179 ? 23.864 -28.365 -32.913 1.00 94.62 1179 THR A C 1
ATOM 9454 O O . THR A 1 1179 ? 24.035 -27.149 -33.023 1.00 94.62 1179 THR A O 1
ATOM 9457 N N . LEU A 1 1180 ? 23.666 -29.176 -33.951 1.00 93.56 1180 LEU A N 1
ATOM 9458 C CA . LEU A 1 1180 ? 23.486 -28.727 -35.329 1.00 93.56 1180 LEU A CA 1
ATOM 9459 C C . LEU A 1 1180 ? 22.182 -29.299 -35.882 1.00 93.56 1180 LEU A C 1
ATOM 9461 O O . LEU A 1 1180 ? 22.106 -30.490 -36.161 1.00 93.56 1180 LEU A O 1
ATOM 9465 N N . ASP A 1 1181 ? 21.162 -28.473 -36.051 1.00 92.38 1181 ASP A N 1
ATOM 9466 C CA . ASP A 1 1181 ? 19.875 -28.926 -36.577 1.00 92.38 1181 ASP A CA 1
ATOM 9467 C C . ASP A 1 1181 ? 19.718 -28.550 -38.053 1.00 92.38 1181 ASP A C 1
ATOM 9469 O O . ASP A 1 1181 ? 19.745 -27.370 -38.404 1.00 92.38 1181 ASP A O 1
ATOM 9473 N N . LEU A 1 1182 ? 19.598 -29.560 -38.913 1.00 91.56 1182 LEU A N 1
ATOM 9474 C CA . LEU A 1 1182 ? 19.470 -29.448 -40.367 1.00 91.56 1182 LEU A CA 1
ATOM 9475 C C . LEU A 1 1182 ? 18.201 -30.141 -40.879 1.00 91.56 1182 LEU A C 1
ATOM 9477 O O . LEU A 1 1182 ? 18.111 -30.442 -42.075 1.00 91.56 1182 LEU A O 1
ATOM 9481 N N . GLU A 1 1183 ? 17.249 -30.471 -40.002 1.00 90.25 1183 GLU A N 1
ATOM 9482 C CA . GLU A 1 1183 ? 16.039 -31.190 -40.402 1.00 90.25 1183 GLU A CA 1
ATOM 9483 C C . GLU A 1 1183 ? 15.235 -30.412 -41.462 1.00 90.25 1183 GLU A C 1
ATOM 9485 O O . GLU A 1 1183 ? 15.358 -29.197 -41.601 1.00 90.25 1183 GLU A O 1
ATOM 9490 N N . TRP A 1 1184 ? 14.429 -31.112 -42.264 1.00 90.88 1184 TRP A N 1
ATOM 9491 C CA . TRP A 1 1184 ? 13.531 -30.489 -43.252 1.00 90.88 1184 TRP A CA 1
ATOM 9492 C C . TRP A 1 1184 ? 14.239 -29.554 -44.250 1.00 90.88 1184 TRP A C 1
ATOM 9494 O O . TRP A 1 1184 ? 13.827 -28.421 -44.471 1.00 90.88 1184 TRP A O 1
ATOM 9504 N N . ASN A 1 1185 ? 15.314 -30.042 -44.868 1.00 92.12 1185 ASN A N 1
ATOM 9505 C CA . ASN A 1 1185 ? 16.046 -29.343 -45.928 1.00 92.12 1185 ASN A CA 1
ATOM 9506 C C . ASN A 1 1185 ? 16.137 -30.216 -47.202 1.00 92.12 1185 ASN A C 1
ATOM 9508 O O . ASN A 1 1185 ? 15.455 -31.234 -47.363 1.00 92.12 1185 ASN A O 1
ATOM 9512 N N . HIS A 1 1186 ? 16.977 -29.832 -48.164 1.00 92.50 1186 HIS A N 1
ATOM 9513 C CA . HIS A 1 1186 ? 17.210 -30.575 -49.407 1.00 92.50 1186 HIS A CA 1
ATOM 9514 C C . HIS A 1 1186 ? 18.630 -31.131 -49.528 1.00 92.50 1186 HIS A C 1
ATOM 9516 O O . HIS A 1 1186 ? 19.112 -31.374 -50.640 1.00 92.50 1186 HIS A O 1
ATOM 9522 N N . ILE A 1 1187 ? 19.296 -31.364 -48.396 1.00 90.81 1187 ILE A N 1
ATOM 9523 C CA . ILE A 1 1187 ? 20.705 -31.741 -48.357 1.00 90.81 1187 ILE A CA 1
ATOM 9524 C C . ILE A 1 1187 ? 20.880 -33.139 -48.944 1.00 90.81 1187 ILE A C 1
ATOM 9526 O O . ILE A 1 1187 ? 20.248 -34.105 -48.514 1.00 90.81 1187 ILE A O 1
ATOM 9530 N N . LYS A 1 1188 ? 21.762 -33.248 -49.941 1.00 89.62 1188 LYS A N 1
ATOM 9531 C CA . LYS A 1 1188 ? 22.110 -34.530 -50.582 1.00 89.62 1188 LYS A CA 1
ATOM 9532 C C . LYS A 1 1188 ? 23.392 -35.151 -50.036 1.00 89.62 1188 LYS A C 1
ATOM 9534 O O . LYS A 1 1188 ? 23.568 -36.364 -50.113 1.00 89.62 1188 LYS A O 1
ATOM 9539 N N . LYS A 1 1189 ? 24.310 -34.323 -49.533 1.00 87.44 1189 LYS A N 1
ATOM 9540 C CA . LYS A 1 1189 ? 25.637 -34.726 -49.056 1.00 87.44 1189 LYS A CA 1
ATOM 9541 C C . LYS A 1 1189 ? 26.158 -33.712 -48.035 1.00 87.44 1189 LYS A C 1
ATOM 9543 O O . LYS A 1 1189 ? 25.976 -32.513 -48.231 1.00 87.44 1189 LYS A O 1
ATOM 9548 N N . ILE A 1 1190 ? 26.839 -34.196 -46.999 1.00 89.38 1190 ILE A N 1
ATOM 9549 C CA . ILE A 1 1190 ? 27.578 -33.392 -46.017 1.00 89.38 1190 ILE A CA 1
ATOM 9550 C C . ILE A 1 1190 ? 28.787 -34.192 -45.538 1.00 89.38 1190 ILE A C 1
ATOM 9552 O O . ILE A 1 1190 ? 28.637 -35.348 -45.165 1.00 89.38 1190 ILE A O 1
ATOM 9556 N N . ASP A 1 1191 ? 29.995 -33.632 -45.563 1.00 89.81 1191 ASP A N 1
ATOM 9557 C CA . ASP A 1 1191 ? 31.189 -34.399 -45.181 1.00 89.81 1191 ASP A CA 1
ATOM 9558 C C . ASP A 1 1191 ? 31.170 -34.758 -43.681 1.00 89.81 1191 ASP A C 1
ATOM 9560 O O . ASP A 1 1191 ? 31.614 -33.988 -42.827 1.00 89.81 1191 ASP A O 1
ATOM 9564 N N . TYR A 1 1192 ? 30.604 -35.926 -43.365 1.00 89.19 1192 TYR A N 1
ATOM 9565 C CA . TYR A 1 1192 ? 30.422 -36.407 -42.002 1.00 89.19 1192 TYR A CA 1
ATOM 9566 C C . TYR A 1 1192 ? 31.732 -36.883 -41.370 1.00 89.19 1192 TYR A C 1
ATOM 9568 O O . TYR A 1 1192 ? 31.794 -36.990 -40.148 1.00 89.19 1192 TYR A O 1
ATOM 9576 N N . ASP A 1 1193 ? 32.781 -37.143 -42.159 1.00 87.69 1193 ASP A N 1
ATOM 9577 C CA . ASP A 1 1193 ? 34.108 -37.451 -41.628 1.00 87.69 1193 ASP A CA 1
ATOM 9578 C C . ASP A 1 1193 ? 34.754 -36.184 -41.065 1.00 87.69 1193 ASP A C 1
ATOM 9580 O O . ASP A 1 1193 ? 35.227 -36.209 -39.927 1.00 87.69 1193 ASP A O 1
ATOM 9584 N N . ILE A 1 1194 ? 34.679 -35.072 -41.806 1.00 85.56 1194 ILE A N 1
ATOM 9585 C CA . ILE A 1 1194 ? 35.122 -33.751 -41.338 1.00 85.56 1194 ILE A CA 1
ATOM 9586 C C . ILE A 1 1194 ? 34.303 -33.296 -40.122 1.00 85.56 1194 ILE A C 1
ATOM 9588 O O . ILE A 1 1194 ? 34.878 -32.761 -39.172 1.00 85.56 1194 ILE A O 1
ATOM 9592 N N . LEU A 1 1195 ? 32.979 -33.517 -40.112 1.00 86.75 1195 LEU A N 1
ATOM 9593 C CA . LEU A 1 1195 ? 32.133 -33.143 -38.970 1.00 86.75 1195 LEU A CA 1
ATOM 9594 C C . LEU A 1 1195 ? 32.601 -33.825 -37.674 1.00 86.75 1195 LEU A C 1
ATOM 9596 O O . LEU A 1 1195 ? 32.890 -33.157 -36.683 1.00 86.75 1195 LEU A O 1
ATOM 9600 N N . VAL A 1 1196 ? 32.722 -35.155 -37.672 1.00 87.06 1196 VAL A N 1
ATOM 9601 C CA . VAL A 1 1196 ? 33.091 -35.871 -36.440 1.00 87.06 1196 VAL A CA 1
ATOM 9602 C C . VAL A 1 1196 ? 34.562 -35.698 -36.062 1.00 87.06 1196 VAL A C 1
ATOM 9604 O O . VAL A 1 1196 ? 34.899 -35.829 -34.887 1.00 87.06 1196 VAL A O 1
ATOM 9607 N N . SER A 1 1197 ? 35.454 -35.414 -37.022 1.00 85.75 1197 SER A N 1
ATOM 9608 C CA . SER A 1 1197 ? 36.873 -35.189 -36.724 1.00 85.75 1197 SER A CA 1
ATOM 9609 C C . SER A 1 1197 ? 37.148 -33.801 -36.147 1.00 85.75 1197 SER A C 1
ATOM 9611 O O . SER A 1 1197 ? 38.075 -33.660 -35.350 1.00 85.75 1197 SER A O 1
ATOM 9613 N N . ASN A 1 1198 ? 36.368 -32.786 -36.539 1.00 83.75 1198 ASN A N 1
ATOM 9614 C CA . ASN A 1 1198 ? 36.655 -31.389 -36.205 1.00 83.75 1198 ASN A CA 1
ATOM 9615 C C . ASN A 1 1198 ? 35.762 -30.807 -35.095 1.00 83.75 1198 ASN A C 1
ATOM 9617 O O . ASN A 1 1198 ? 36.186 -29.854 -34.443 1.00 83.75 1198 ASN A O 1
ATOM 9621 N N . PHE A 1 1199 ? 34.582 -31.380 -34.820 1.00 88.62 1199 PHE A N 1
ATOM 9622 C CA . PHE A 1 1199 ? 33.662 -30.897 -33.777 1.00 88.62 1199 PHE A CA 1
ATOM 9623 C C . PHE A 1 1199 ? 33.560 -31.884 -32.606 1.00 88.62 1199 PHE A C 1
ATOM 9625 O O . PHE A 1 1199 ? 32.600 -32.636 -32.470 1.00 88.62 1199 PHE A O 1
ATOM 9632 N N . ASN A 1 1200 ? 34.555 -31.871 -31.718 1.00 88.12 1200 ASN A N 1
ATOM 9633 C CA . ASN A 1 1200 ? 34.644 -32.810 -30.589 1.00 88.12 1200 ASN A CA 1
ATOM 9634 C C . ASN A 1 1200 ? 33.555 -32.643 -29.508 1.00 88.12 1200 ASN A C 1
ATOM 9636 O O . ASN A 1 1200 ? 33.388 -33.536 -28.678 1.00 88.12 1200 ASN A O 1
ATOM 9640 N N . LYS A 1 1201 ? 32.843 -31.509 -29.485 1.00 92.56 1201 LYS A N 1
ATOM 9641 C CA . LYS A 1 1201 ? 31.731 -31.240 -28.559 1.00 92.56 1201 LYS A CA 1
ATOM 9642 C C . LYS A 1 1201 ? 30.357 -31.585 -29.137 1.00 92.56 1201 LYS A C 1
ATOM 9644 O O . LYS A 1 1201 ? 29.379 -31.501 -28.395 1.00 92.56 1201 LYS A O 1
ATOM 9649 N N . LEU A 1 1202 ? 30.280 -31.956 -30.415 1.00 92.12 1202 LEU A N 1
ATOM 9650 C CA . LEU A 1 1202 ? 29.021 -32.208 -31.105 1.00 92.12 1202 LEU A CA 1
ATOM 9651 C C . LEU A 1 1202 ? 28.321 -33.417 -30.479 1.00 92.12 1202 LEU A C 1
ATOM 9653 O O . LEU A 1 1202 ? 28.880 -34.510 -30.426 1.00 92.12 1202 LEU A O 1
ATOM 9657 N N . LYS A 1 1203 ? 27.103 -33.207 -29.984 1.00 92.50 1203 LYS A N 1
ATOM 9658 C CA . LYS A 1 1203 ? 26.275 -34.236 -29.340 1.00 92.50 1203 LYS A CA 1
ATOM 9659 C C . LYS A 1 1203 ? 25.023 -34.549 -30.131 1.00 92.50 1203 LYS A C 1
ATOM 9661 O O . LYS A 1 1203 ? 24.565 -35.683 -30.067 1.00 92.50 1203 LYS A O 1
ATOM 9666 N N . THR A 1 1204 ? 24.488 -33.572 -30.856 1.00 92.38 1204 THR A N 1
ATOM 9667 C CA . THR A 1 1204 ? 23.211 -33.715 -31.554 1.00 92.38 1204 THR A CA 1
ATOM 9668 C C . THR A 1 1204 ? 23.310 -33.159 -32.968 1.00 92.38 1204 THR A C 1
ATOM 9670 O O . THR A 1 1204 ? 23.759 -32.027 -33.151 1.00 92.38 1204 THR A O 1
ATOM 9673 N N . VAL A 1 1205 ? 22.871 -33.941 -33.957 1.00 92.19 1205 VAL A N 1
ATOM 9674 C CA . VAL A 1 1205 ? 22.750 -33.507 -35.352 1.00 92.19 1205 VAL A CA 1
ATOM 9675 C C . VAL A 1 1205 ? 21.383 -33.894 -35.912 1.00 92.19 1205 VAL A C 1
ATOM 9677 O O . VAL A 1 1205 ? 21.134 -35.068 -36.169 1.00 92.19 1205 VAL A O 1
ATOM 9680 N N . GLY A 1 1206 ? 20.509 -32.917 -36.135 1.00 90.38 1206 GLY A N 1
ATOM 9681 C CA . GLY A 1 1206 ? 19.223 -33.140 -36.800 1.00 90.38 1206 GLY A CA 1
ATOM 9682 C C . GLY A 1 1206 ? 19.425 -33.290 -38.308 1.00 90.38 1206 GLY A C 1
ATOM 9683 O O . GLY A 1 1206 ? 19.977 -32.395 -38.937 1.00 90.38 1206 GLY A O 1
ATOM 9684 N N . ILE A 1 1207 ? 19.038 -34.421 -38.905 1.00 89.62 1207 ILE A N 1
ATOM 9685 C CA . ILE A 1 1207 ? 19.278 -34.724 -40.340 1.00 89.62 1207 ILE A CA 1
ATOM 9686 C C . ILE A 1 1207 ? 18.040 -35.235 -41.084 1.00 89.62 1207 ILE A C 1
ATOM 9688 O O . ILE A 1 1207 ? 18.098 -35.516 -42.284 1.00 89.62 1207 ILE A O 1
ATOM 9692 N N . ALA A 1 1208 ? 16.919 -35.381 -40.387 1.00 86.81 1208 ALA A N 1
ATOM 9693 C CA . ALA A 1 1208 ? 15.696 -35.934 -40.940 1.00 86.81 1208 ALA A CA 1
ATOM 9694 C C . ALA A 1 1208 ? 15.107 -35.094 -42.072 1.00 86.81 1208 ALA A C 1
ATOM 9696 O O . ALA A 1 1208 ? 15.397 -33.907 -42.210 1.00 86.81 1208 ALA A O 1
ATOM 9697 N N . LYS A 1 1209 ? 14.265 -35.733 -42.894 1.00 87.19 1209 LYS A N 1
ATOM 9698 C CA . LYS A 1 1209 ? 13.533 -35.087 -43.997 1.00 87.19 1209 LYS A CA 1
ATOM 9699 C C . LYS A 1 1209 ? 14.450 -34.287 -44.939 1.00 87.19 1209 LYS A C 1
ATOM 9701 O O . LYS A 1 1209 ? 14.107 -33.200 -45.386 1.00 87.19 1209 LYS A O 1
ATOM 9706 N N . ASN A 1 1210 ? 15.602 -34.875 -45.265 1.00 88.94 1210 ASN A N 1
ATOM 9707 C CA . ASN A 1 1210 ? 16.556 -34.401 -46.271 1.00 88.94 1210 ASN A CA 1
ATOM 9708 C C . ASN A 1 1210 ? 16.548 -35.305 -47.523 1.00 88.94 1210 ASN A C 1
ATOM 9710 O O . ASN A 1 1210 ? 15.627 -36.095 -47.735 1.00 88.94 1210 ASN A O 1
ATOM 9714 N N . LYS A 1 1211 ? 17.542 -35.169 -48.410 1.00 89.75 1211 LYS A N 1
ATOM 9715 C CA . LYS A 1 1211 ? 17.626 -35.868 -49.706 1.00 89.75 1211 LYS A CA 1
ATOM 9716 C C . LYS A 1 1211 ? 18.880 -36.753 -49.818 1.00 89.75 1211 LYS A C 1
ATOM 9718 O O . LYS A 1 1211 ? 19.444 -36.898 -50.903 1.00 89.75 1211 LYS A O 1
ATOM 9723 N N . PHE A 1 1212 ? 19.322 -37.348 -48.707 1.00 88.94 1212 PHE A N 1
ATOM 9724 C CA . PHE A 1 1212 ? 20.498 -38.224 -48.661 1.00 88.94 1212 PHE A CA 1
ATOM 9725 C C . PHE A 1 1212 ? 20.259 -39.560 -49.393 1.00 88.94 1212 PHE A C 1
ATOM 9727 O O . PHE A 1 1212 ? 19.229 -40.197 -49.164 1.00 88.94 1212 PHE A O 1
ATOM 9734 N N . PRO A 1 1213 ? 21.201 -40.043 -50.225 1.00 89.44 1213 PRO A N 1
ATOM 9735 C CA . PRO A 1 1213 ? 21.156 -41.406 -50.757 1.00 89.44 1213 PRO A CA 1
ATOM 9736 C C . PRO A 1 1213 ? 21.194 -42.468 -49.645 1.00 89.44 1213 PRO A C 1
ATOM 9738 O O . PRO A 1 1213 ? 21.929 -42.297 -48.673 1.00 89.44 1213 PRO A O 1
ATOM 9741 N N . CYS A 1 1214 ? 20.465 -43.581 -49.782 1.00 86.06 1214 CYS A N 1
ATOM 9742 C CA . CYS A 1 1214 ? 20.352 -44.589 -48.711 1.00 86.06 1214 CYS A CA 1
ATOM 9743 C C . CYS A 1 1214 ? 21.694 -45.209 -48.277 1.00 86.06 1214 CYS A C 1
ATOM 9745 O O . CYS A 1 1214 ? 21.970 -45.290 -47.078 1.00 86.06 1214 CYS A O 1
ATOM 9747 N N . ASP A 1 1215 ? 22.570 -45.568 -49.221 1.00 85.44 1215 ASP A N 1
ATOM 9748 C CA . ASP A 1 1215 ? 23.908 -46.094 -48.896 1.00 85.44 1215 ASP A CA 1
ATOM 9749 C C . ASP A 1 1215 ? 24.774 -45.063 -48.162 1.00 85.44 1215 ASP A C 1
ATOM 9751 O O . ASP A 1 1215 ? 25.515 -45.389 -47.232 1.00 85.44 1215 ASP A O 1
ATOM 9755 N N . TYR A 1 1216 ? 24.645 -43.796 -48.557 1.00 89.19 1216 TYR A N 1
ATOM 9756 C CA . TYR A 1 1216 ? 25.368 -42.688 -47.951 1.00 89.19 1216 TYR A CA 1
ATOM 9757 C C . TYR A 1 1216 ? 24.896 -42.425 -46.515 1.00 89.19 1216 TYR A C 1
ATOM 9759 O O . TYR A 1 1216 ? 25.714 -42.324 -45.599 1.00 89.19 1216 TYR A O 1
ATOM 9767 N N . LEU A 1 1217 ? 23.576 -42.386 -46.303 1.00 88.88 1217 LEU A N 1
ATOM 9768 C CA . LEU A 1 1217 ? 22.960 -42.211 -44.988 1.00 88.88 1217 LEU A CA 1
ATOM 9769 C C . LEU A 1 1217 ? 23.351 -43.341 -44.026 1.00 88.88 1217 LEU A C 1
ATOM 9771 O O . LEU A 1 1217 ? 23.683 -43.077 -42.872 1.00 88.88 1217 LEU A O 1
ATOM 9775 N N . LYS A 1 1218 ? 23.399 -44.590 -44.507 1.00 88.12 1218 LYS A N 1
ATOM 9776 C CA . LYS A 1 1218 ? 23.852 -45.741 -43.714 1.00 88.12 1218 LYS A CA 1
ATOM 9777 C C . LYS A 1 1218 ? 25.292 -45.576 -43.219 1.00 88.12 1218 LYS A C 1
ATOM 9779 O O . LYS A 1 1218 ? 25.576 -45.868 -42.057 1.00 88.12 1218 LYS A O 1
ATOM 9784 N N . GLY A 1 1219 ? 26.191 -45.088 -44.078 1.00 90.25 1219 GLY A N 1
ATOM 9785 C CA . GLY A 1 1219 ? 27.571 -44.767 -43.702 1.00 90.25 1219 GLY A CA 1
ATOM 9786 C C . GLY A 1 1219 ? 27.653 -43.655 -42.652 1.00 90.25 1219 GLY A C 1
ATOM 9787 O O . GLY A 1 1219 ? 28.366 -43.795 -41.656 1.00 90.25 1219 GLY A O 1
ATOM 9788 N N . MET A 1 1220 ? 26.869 -42.590 -42.836 1.00 91.19 1220 MET A N 1
ATOM 9789 C CA . MET A 1 1220 ? 26.795 -41.458 -41.911 1.00 91.19 1220 MET A CA 1
ATOM 9790 C C . MET A 1 1220 ? 26.276 -41.873 -40.524 1.00 91.19 1220 MET A C 1
ATOM 9792 O O . MET A 1 1220 ? 26.914 -41.572 -39.518 1.00 91.19 1220 MET A O 1
ATOM 9796 N N . ILE A 1 1221 ? 25.184 -42.640 -40.460 1.00 89.50 1221 ILE A N 1
ATOM 9797 C CA . ILE A 1 1221 ? 24.604 -43.144 -39.205 1.00 89.50 1221 ILE A CA 1
ATOM 9798 C C . ILE A 1 1221 ? 25.577 -44.070 -38.467 1.00 89.50 1221 ILE A C 1
ATOM 9800 O O . ILE A 1 1221 ? 25.759 -43.949 -37.255 1.00 89.50 1221 ILE A O 1
ATOM 9804 N N . ALA A 1 1222 ? 26.265 -44.971 -39.177 1.00 89.00 1222 ALA A N 1
ATOM 9805 C CA . ALA A 1 1222 ? 27.287 -45.822 -38.566 1.00 89.00 1222 ALA A CA 1
ATOM 9806 C C . ALA A 1 1222 ? 28.425 -44.991 -37.946 1.00 89.00 1222 ALA A C 1
ATOM 9808 O O . ALA A 1 1222 ? 28.934 -45.327 -36.871 1.00 89.00 1222 ALA A O 1
ATOM 9809 N N . LYS A 1 1223 ? 28.805 -43.883 -38.598 1.00 92.06 1223 LYS A N 1
ATOM 9810 C CA . LYS A 1 1223 ? 29.784 -42.936 -38.061 1.00 92.06 1223 LYS A CA 1
ATOM 9811 C C . LYS A 1 1223 ? 29.245 -42.226 -36.818 1.00 92.06 1223 LYS A C 1
ATOM 9813 O O . LYS A 1 1223 ? 29.922 -42.249 -35.797 1.00 92.06 1223 LYS A O 1
ATOM 9818 N N . PHE A 1 1224 ? 28.043 -41.655 -36.858 1.00 92.38 1224 PHE A N 1
ATOM 9819 C CA . PHE A 1 1224 ? 27.455 -40.958 -35.708 1.00 92.38 1224 PHE A CA 1
ATOM 9820 C C . PHE A 1 1224 ? 27.295 -41.871 -34.489 1.00 92.38 1224 PHE A C 1
ATOM 9822 O O . PHE A 1 1224 ? 27.724 -41.496 -33.399 1.00 92.38 1224 PHE A O 1
ATOM 9829 N N . ASN A 1 1225 ? 26.840 -43.113 -34.680 1.00 89.44 1225 ASN A N 1
ATOM 9830 C CA . ASN A 1 1225 ? 26.782 -44.119 -33.616 1.00 89.44 1225 ASN A CA 1
ATOM 9831 C C . ASN A 1 1225 ? 28.155 -44.409 -32.997 1.00 89.44 1225 ASN A C 1
ATOM 9833 O O . ASN A 1 1225 ? 28.290 -44.456 -31.774 1.00 89.44 1225 ASN A O 1
ATOM 9837 N N . LYS A 1 1226 ? 29.202 -44.554 -33.823 1.00 91.31 1226 LYS A N 1
ATOM 9838 C CA . LYS A 1 1226 ? 30.578 -44.767 -33.340 1.00 91.31 1226 LYS A CA 1
ATOM 9839 C C . LYS A 1 1226 ? 31.073 -43.614 -32.457 1.00 91.31 1226 LYS A C 1
ATOM 9841 O O . LYS A 1 1226 ? 31.850 -43.857 -31.537 1.00 91.31 1226 LYS A O 1
ATOM 9846 N N . PHE A 1 1227 ? 30.647 -42.387 -32.743 1.00 91.56 1227 PHE A N 1
ATOM 9847 C CA . PHE A 1 1227 ? 31.042 -41.180 -32.014 1.00 91.56 1227 PHE A CA 1
ATOM 9848 C C . PHE A 1 1227 ? 30.002 -40.727 -30.971 1.00 91.56 1227 PHE A C 1
ATOM 9850 O O . PHE A 1 1227 ? 30.169 -39.659 -30.395 1.00 91.56 1227 PHE A O 1
ATOM 9857 N N . GLN A 1 1228 ? 28.973 -41.539 -30.687 1.00 91.38 1228 GLN A N 1
ATOM 9858 C CA . GLN A 1 1228 ? 27.904 -41.240 -29.716 1.00 91.38 1228 GLN A CA 1
ATOM 9859 C C . GLN A 1 1228 ? 27.149 -39.926 -29.995 1.00 91.38 1228 GLN A C 1
ATOM 9861 O O . GLN A 1 1228 ? 26.703 -39.247 -29.072 1.00 91.38 1228 GLN A O 1
ATOM 9866 N N . ILE A 1 1229 ? 26.998 -39.570 -31.271 1.00 91.44 1229 ILE A N 1
ATOM 9867 C CA . ILE A 1 1229 ? 26.224 -38.403 -31.701 1.00 91.44 1229 ILE A CA 1
ATOM 9868 C C . ILE A 1 1229 ? 24.766 -38.826 -31.861 1.00 91.44 1229 ILE A C 1
ATOM 9870 O O . ILE A 1 1229 ? 24.473 -39.772 -32.589 1.00 91.44 1229 ILE A O 1
ATOM 9874 N N . ASN A 1 1230 ? 23.854 -38.115 -31.204 1.00 89.06 1230 ASN A N 1
ATOM 9875 C CA . ASN A 1 1230 ? 22.421 -38.296 -31.365 1.00 89.06 1230 ASN A CA 1
ATOM 9876 C C . ASN A 1 1230 ? 21.950 -37.663 -32.681 1.00 89.06 1230 ASN A C 1
ATOM 9878 O O . ASN A 1 1230 ? 22.212 -36.492 -32.940 1.00 89.06 1230 ASN A O 1
ATOM 9882 N N . TYR A 1 1231 ? 21.235 -38.427 -33.495 1.00 85.38 1231 TYR A N 1
ATOM 9883 C CA . TYR A 1 1231 ? 20.658 -37.982 -34.766 1.00 85.38 1231 TYR A CA 1
ATOM 9884 C C . TYR A 1 1231 ? 19.148 -38.257 -34.845 1.00 85.38 1231 TYR A C 1
ATOM 9886 O O . TYR A 1 1231 ? 18.551 -38.181 -35.919 1.00 85.38 1231 TYR A O 1
ATOM 9894 N N . ALA A 1 1232 ? 18.541 -38.622 -33.707 1.00 63.56 1232 ALA A N 1
ATOM 9895 C CA . ALA A 1 1232 ? 17.151 -39.037 -33.622 1.00 63.56 1232 ALA A CA 1
ATOM 9896 C C . ALA A 1 1232 ? 16.185 -37.855 -33.769 1.00 63.56 1232 ALA A C 1
ATOM 9898 O O . ALA A 1 1232 ? 16.304 -36.831 -33.096 1.00 63.56 1232 ALA A O 1
ATOM 9899 N N . THR A 1 1233 ? 15.192 -38.072 -34.625 1.00 59.56 1233 THR A N 1
ATOM 9900 C CA . THR A 1 1233 ? 14.117 -37.136 -34.967 1.00 59.56 1233 THR A CA 1
ATOM 9901 C C . THR A 1 1233 ? 13.069 -37.080 -33.847 1.00 59.56 1233 THR A C 1
ATOM 9903 O O . THR A 1 1233 ? 12.873 -38.063 -33.125 1.00 59.56 1233 THR A O 1
ATOM 9906 N N . LYS A 1 1234 ? 12.317 -35.978 -33.727 1.00 53.56 1234 LYS A N 1
ATOM 9907 C CA . LYS A 1 1234 ? 11.162 -35.902 -32.804 1.00 53.56 1234 LYS A CA 1
ATOM 9908 C C . LYS A 1 1234 ? 9.991 -36.826 -33.200 1.00 53.56 1234 LYS A C 1
ATOM 9910 O O . LYS A 1 1234 ? 9.119 -37.052 -32.367 1.00 53.56 1234 LYS A O 1
ATOM 9915 N N . ASN A 1 1235 ? 9.961 -37.351 -34.432 1.00 50.75 1235 ASN A N 1
ATOM 9916 C CA . ASN A 1 1235 ? 8.920 -38.243 -34.965 1.00 50.75 1235 ASN A CA 1
ATOM 9917 C C . ASN A 1 1235 ? 9.495 -39.143 -36.083 1.00 50.75 1235 ASN A C 1
ATOM 9919 O O . ASN A 1 1235 ? 9.447 -38.767 -37.256 1.00 50.75 1235 ASN A O 1
ATOM 9923 N N . PRO A 1 1236 ? 10.067 -40.313 -35.754 1.00 58.84 1236 PRO A N 1
ATOM 9924 C CA . PRO A 1 1236 ? 10.590 -41.223 -36.767 1.00 58.84 1236 PRO A CA 1
ATOM 9925 C C . PRO A 1 1236 ? 9.434 -41.869 -37.544 1.00 58.84 1236 PRO A C 1
ATOM 9927 O O . PRO A 1 1236 ? 8.633 -42.611 -36.973 1.00 58.84 1236 PRO A O 1
ATOM 9930 N N . ASP A 1 1237 ? 9.354 -41.610 -38.849 1.00 54.97 1237 ASP A N 1
ATOM 9931 C CA . ASP A 1 1237 ? 8.520 -42.409 -39.748 1.00 54.97 1237 ASP A CA 1
ATOM 9932 C C . ASP A 1 1237 ? 9.224 -43.756 -39.938 1.00 54.97 1237 ASP A C 1
ATOM 9934 O O . ASP A 1 1237 ? 10.394 -43.788 -40.305 1.00 54.97 1237 ASP A O 1
ATOM 9938 N N . TYR A 1 1238 ? 8.554 -44.881 -39.682 1.00 58.25 1238 TYR A N 1
ATOM 9939 C CA . TYR A 1 1238 ? 9.111 -46.221 -39.910 1.00 58.25 1238 TYR A CA 1
ATOM 9940 C C . TYR A 1 1238 ? 8.416 -46.874 -41.113 1.00 58.25 1238 TYR A C 1
ATOM 9942 O O . TYR A 1 1238 ? 7.321 -47.428 -41.003 1.00 58.25 1238 TYR A O 1
ATOM 9950 N N . HIS A 1 1239 ? 9.064 -46.819 -42.276 1.00 61.44 1239 HIS A N 1
ATOM 9951 C CA . HIS A 1 1239 ? 8.659 -47.485 -43.514 1.00 61.44 1239 HIS A CA 1
ATOM 9952 C C . HIS A 1 1239 ? 9.818 -48.331 -44.062 1.00 61.44 1239 HIS A C 1
ATOM 9954 O O . HIS A 1 1239 ? 10.968 -48.135 -43.685 1.00 61.44 1239 HIS A O 1
ATOM 9960 N N . SER A 1 1240 ? 9.533 -49.284 -44.957 1.00 56.59 1240 SER A N 1
ATOM 9961 C CA . SER A 1 1240 ? 10.529 -50.242 -45.481 1.00 56.59 1240 SER A CA 1
ATOM 9962 C C . SER A 1 1240 ? 11.709 -49.612 -46.228 1.00 56.59 1240 SER A C 1
ATOM 9964 O O . SER A 1 1240 ? 12.707 -50.289 -46.460 1.00 56.59 1240 SER A O 1
ATOM 9966 N N . ASP A 1 1241 ? 11.587 -48.339 -46.606 1.00 61.12 1241 ASP A N 1
ATOM 9967 C CA . ASP A 1 1241 ? 12.495 -47.633 -47.509 1.00 61.12 1241 ASP A CA 1
ATOM 9968 C C . ASP A 1 1241 ? 13.336 -46.565 -46.762 1.00 61.12 1241 ASP A C 1
ATOM 9970 O O . ASP A 1 1241 ? 13.797 -45.603 -47.372 1.00 61.12 1241 ASP A O 1
ATOM 9974 N N . ASN A 1 1242 ? 13.534 -46.707 -45.443 1.00 74.38 1242 ASN A N 1
ATOM 9975 C CA . ASN A 1 1242 ? 14.303 -45.760 -44.625 1.00 74.38 1242 ASN A CA 1
ATOM 9976 C C . ASN A 1 1242 ? 15.439 -46.410 -43.809 1.00 74.38 1242 ASN A C 1
ATOM 9978 O O . ASN A 1 1242 ? 15.485 -47.628 -43.635 1.00 74.38 1242 ASN A O 1
ATOM 9982 N N . ILE A 1 1243 ? 16.397 -45.595 -43.346 1.00 79.38 1243 ILE A N 1
ATOM 9983 C CA . ILE A 1 1243 ? 17.515 -46.042 -42.500 1.00 79.38 1243 ILE A CA 1
ATOM 9984 C C . ILE A 1 1243 ? 17.325 -45.450 -41.105 1.00 79.38 1243 ILE A C 1
ATOM 9986 O O . ILE A 1 1243 ? 17.407 -44.238 -40.932 1.00 79.38 1243 ILE A O 1
ATOM 9990 N N . ASP A 1 1244 ? 17.084 -46.317 -40.121 1.00 76.75 1244 ASP A N 1
ATOM 9991 C CA . ASP A 1 1244 ? 16.931 -45.955 -38.704 1.00 76.75 1244 ASP A CA 1
ATOM 9992 C C . ASP A 1 1244 ? 15.862 -44.870 -38.438 1.00 76.75 1244 ASP A C 1
ATOM 9994 O O . ASP A 1 1244 ? 16.064 -43.939 -37.664 1.00 76.75 1244 ASP A O 1
ATOM 9998 N N . GLY A 1 1245 ? 14.719 -44.960 -39.134 1.00 74.19 1245 GLY A N 1
ATOM 9999 C CA . GLY A 1 1245 ? 13.616 -43.998 -39.001 1.00 74.19 1245 GLY A CA 1
ATOM 10000 C C . GLY A 1 1245 ? 13.822 -42.668 -39.742 1.00 74.19 1245 GLY A C 1
ATOM 10001 O O . GLY A 1 1245 ? 13.033 -41.743 -39.550 1.00 74.19 1245 GLY A O 1
ATOM 10002 N N . ILE A 1 1246 ? 14.862 -42.557 -40.584 1.00 82.56 1246 ILE A N 1
ATOM 10003 C CA . ILE A 1 1246 ? 15.158 -41.377 -41.414 1.00 82.56 1246 ILE A CA 1
ATOM 10004 C C . ILE A 1 1246 ? 15.024 -41.718 -42.902 1.00 82.56 1246 ILE A C 1
ATOM 10006 O O . ILE A 1 1246 ? 15.727 -42.592 -43.420 1.00 82.56 1246 ILE A O 1
ATOM 10010 N N . ASP A 1 1247 ? 14.142 -40.996 -43.599 1.00 81.81 1247 ASP A N 1
ATOM 10011 C CA . ASP A 1 1247 ? 13.908 -41.150 -45.040 1.00 81.81 1247 ASP A CA 1
ATOM 10012 C C . ASP A 1 1247 ? 15.189 -40.922 -45.861 1.00 81.81 1247 ASP A C 1
ATOM 10014 O O . ASP A 1 1247 ? 15.926 -39.954 -45.652 1.00 81.81 1247 ASP A O 1
ATOM 10018 N N . CYS A 1 1248 ? 15.424 -41.788 -46.847 1.00 83.69 1248 CYS A N 1
ATOM 10019 C CA . CYS A 1 1248 ? 16.535 -41.683 -47.787 1.00 83.69 1248 CYS A CA 1
ATOM 10020 C C . CYS A 1 1248 ? 16.075 -41.891 -49.232 1.00 83.69 1248 CYS A C 1
ATOM 10022 O O . CYS A 1 1248 ? 14.981 -42.381 -49.501 1.00 83.69 1248 CYS A O 1
ATOM 10024 N N . ILE A 1 1249 ? 16.916 -41.493 -50.186 1.00 81.31 1249 ILE A N 1
ATOM 10025 C CA . ILE A 1 1249 ? 16.666 -41.685 -51.615 1.00 81.31 1249 ILE A CA 1
ATOM 10026 C C . ILE A 1 1249 ? 17.392 -42.948 -52.075 1.00 81.31 1249 ILE A C 1
ATOM 10028 O O . ILE A 1 1249 ? 18.624 -42.986 -52.112 1.00 81.31 1249 ILE A O 1
ATOM 10032 N N . ASP A 1 1250 ? 16.643 -43.978 -52.460 1.00 71.31 1250 ASP A N 1
ATOM 10033 C CA . ASP A 1 1250 ? 17.217 -45.161 -53.099 1.00 71.31 1250 ASP A CA 1
ATOM 10034 C C . ASP A 1 1250 ? 17.522 -44.862 -54.576 1.00 71.31 1250 ASP A C 1
ATOM 10036 O O . ASP A 1 1250 ? 16.631 -44.788 -55.427 1.00 71.31 1250 ASP A O 1
ATOM 10040 N N . VAL A 1 1251 ? 18.805 -44.665 -54.881 1.00 56.31 1251 VAL A N 1
ATOM 10041 C CA . VAL A 1 1251 ? 19.289 -44.370 -56.237 1.00 56.31 1251 VAL A CA 1
ATOM 10042 C C . VAL A 1 1251 ? 19.118 -45.586 -57.168 1.00 56.31 1251 VAL A C 1
ATOM 10044 O O . VAL A 1 1251 ? 19.020 -45.410 -58.383 1.00 56.31 1251 VAL A O 1
ATOM 10047 N N . CYS A 1 1252 ? 18.989 -46.810 -56.634 1.00 51.78 1252 CYS A N 1
ATOM 10048 C CA . CYS A 1 1252 ? 18.851 -48.034 -57.433 1.00 51.78 1252 CYS A CA 1
ATOM 10049 C C . CYS A 1 1252 ? 17.432 -48.273 -57.978 1.00 51.78 1252 CYS A C 1
ATOM 10051 O O . CYS A 1 1252 ? 17.268 -49.040 -58.925 1.00 51.78 1252 CYS A O 1
ATOM 10053 N N . LYS A 1 1253 ? 16.395 -47.598 -57.458 1.00 46.50 1253 LYS A N 1
ATOM 10054 C CA . LYS A 1 1253 ? 15.009 -47.760 -57.947 1.00 46.50 1253 LYS A CA 1
ATOM 10055 C C . LYS A 1 1253 ? 14.723 -47.036 -59.277 1.00 46.50 1253 LYS A C 1
ATOM 10057 O O . LYS A 1 1253 ? 13.680 -47.291 -59.874 1.00 46.50 1253 LYS A O 1
ATOM 10062 N N . TYR A 1 1254 ? 15.622 -46.165 -59.759 1.00 45.38 1254 TYR A N 1
ATOM 10063 C CA . TYR A 1 1254 ? 15.366 -45.278 -60.912 1.00 45.38 1254 TYR A CA 1
ATOM 10064 C C . TYR A 1 1254 ? 16.296 -45.440 -62.129 1.00 45.38 1254 TYR A C 1
ATOM 10066 O O . TYR A 1 1254 ? 16.031 -44.831 -63.165 1.00 45.38 1254 TYR A O 1
ATOM 10074 N N . LEU A 1 1255 ? 17.331 -46.285 -62.075 1.00 38.31 1255 LEU A N 1
ATOM 10075 C CA . LEU A 1 1255 ? 18.196 -46.586 -63.225 1.00 38.31 1255 LEU A CA 1
ATOM 10076 C C . LEU A 1 1255 ? 18.423 -48.099 -63.332 1.00 38.31 1255 LEU A C 1
ATOM 10078 O O . LEU A 1 1255 ? 19.030 -48.710 -62.462 1.00 38.31 1255 LEU A O 1
ATOM 10082 N N . LEU A 1 1256 ? 17.900 -48.678 -64.417 1.00 41.78 1256 LEU A N 1
ATOM 10083 C CA . LEU A 1 1256 ? 18.069 -50.062 -64.872 1.00 41.78 1256 LEU A CA 1
ATOM 10084 C C . LEU A 1 1256 ? 19.431 -50.676 -64.488 1.00 41.78 1256 LEU A C 1
ATOM 10086 O O . LEU A 1 1256 ? 20.441 -50.416 -65.140 1.00 41.78 1256 LEU A O 1
ATOM 10090 N N . CYS A 1 1257 ? 19.445 -51.574 -63.501 1.00 38.94 1257 CYS A N 1
ATOM 10091 C CA . CYS A 1 1257 ? 20.537 -52.529 -63.326 1.00 38.94 1257 CYS A CA 1
ATOM 10092 C C . CYS A 1 1257 ? 20.482 -53.576 -64.451 1.00 38.94 1257 CYS A C 1
ATOM 10094 O O . CYS A 1 1257 ? 19.859 -54.630 -64.306 1.00 38.94 1257 CYS A O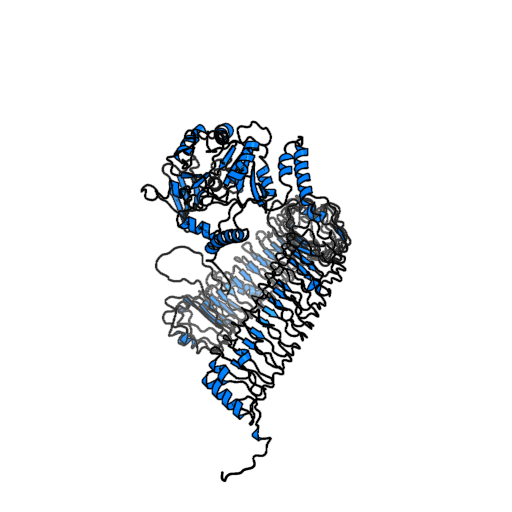 1
ATOM 10096 N N . LEU A 1 1258 ? 21.139 -53.295 -65.578 1.00 35.97 1258 LEU A N 1
ATOM 10097 C CA . LEU A 1 1258 ? 21.560 -54.335 -66.513 1.00 35.97 1258 LEU A CA 1
ATOM 10098 C C . LEU A 1 1258 ? 22.819 -55.011 -65.960 1.00 35.97 1258 LEU A C 1
ATOM 10100 O O . LEU A 1 1258 ? 23.829 -54.368 -65.681 1.00 35.97 1258 LEU A O 1
ATOM 10104 N N . LYS A 1 1259 ? 22.707 -56.330 -65.785 1.00 41.44 1259 LYS A N 1
ATOM 10105 C CA . LYS A 1 1259 ? 23.822 -57.268 -65.659 1.00 41.44 1259 LYS A CA 1
ATOM 10106 C C . LYS A 1 1259 ? 24.831 -57.019 -66.781 1.00 41.44 1259 LYS A C 1
ATOM 10108 O O . LYS A 1 1259 ? 24.408 -56.902 -67.921 1.00 41.44 1259 LYS A O 1
ATOM 10113 N N . ASP A 1 1260 ? 26.121 -57.078 -66.463 1.00 34.56 1260 ASP A N 1
ATOM 10114 C CA . ASP A 1 1260 ? 26.993 -58.034 -67.145 1.00 34.56 1260 ASP A CA 1
ATOM 10115 C C . ASP A 1 1260 ? 28.250 -58.351 -66.329 1.00 34.56 1260 ASP A C 1
ATOM 10117 O O . ASP A 1 1260 ? 29.115 -57.526 -66.042 1.00 34.56 1260 ASP A O 1
ATOM 10121 N N . SER A 1 1261 ? 28.302 -59.617 -65.935 1.00 41.34 1261 SER A N 1
ATOM 10122 C CA . SER A 1 1261 ? 29.492 -60.376 -65.598 1.00 41.34 1261 SER A CA 1
ATOM 10123 C C . SER A 1 1261 ? 30.191 -60.818 -66.888 1.00 41.34 1261 SER A C 1
ATOM 10125 O O . SER A 1 1261 ? 29.527 -61.382 -67.752 1.00 41.34 1261 SER A O 1
ATOM 10127 N N . HIS A 1 1262 ? 31.523 -60.676 -66.909 1.00 40.41 1262 HIS A N 1
ATOM 10128 C CA . HIS A 1 1262 ? 32.521 -61.203 -67.860 1.00 40.41 1262 HIS A CA 1
ATOM 10129 C C . HIS A 1 1262 ? 33.094 -60.226 -68.904 1.00 40.41 1262 HIS A C 1
ATOM 10131 O O . HIS A 1 1262 ? 32.441 -59.877 -69.875 1.00 40.41 1262 HIS A O 1
ATOM 10137 N N . GLY A 1 1263 ? 34.410 -59.986 -68.792 1.00 36.50 1263 GLY A N 1
ATOM 10138 C CA . GLY A 1 1263 ? 35.318 -60.235 -69.919 1.00 36.50 1263 GLY A CA 1
ATOM 10139 C C . GLY A 1 1263 ? 36.089 -59.059 -70.540 1.00 36.50 1263 GLY A C 1
ATOM 10140 O O . GLY A 1 1263 ? 35.609 -58.458 -71.486 1.00 36.50 1263 GLY A O 1
ATOM 10141 N N . ILE A 1 1264 ? 37.361 -58.943 -70.126 1.00 36.97 1264 ILE A N 1
ATOM 10142 C CA . ILE A 1 1264 ? 38.579 -58.696 -70.942 1.00 36.97 1264 ILE A CA 1
ATOM 10143 C C . ILE A 1 1264 ? 38.918 -57.261 -71.426 1.00 36.97 1264 ILE A C 1
ATOM 10145 O O . ILE A 1 1264 ? 38.191 -56.658 -72.208 1.00 36.97 1264 ILE A O 1
ATOM 10149 N N . ASN A 1 1265 ? 40.170 -56.903 -71.070 1.00 33.97 1265 ASN A N 1
ATOM 10150 C CA . ASN A 1 1265 ? 41.121 -55.862 -71.516 1.00 33.97 1265 ASN A CA 1
ATOM 10151 C C . ASN A 1 1265 ? 40.924 -54.410 -71.080 1.00 33.97 1265 ASN A C 1
ATOM 10153 O O . ASN A 1 1265 ? 40.116 -53.687 -71.697 1.00 33.97 1265 ASN A O 1
#

Nearest PDB structures (foldseek):
  5z8y-assembly1_A  TM=7.157E-01  e=1.495E-10  Homo sapiens
  5z8x-assembly2_B  TM=6.974E-01  e=2.428E-10  Homo sapiens
  5lfn-assembly1_B  TM=8.072E-01  e=5.258E-08  Homo sapiens
  4qxf-assembly1_A  TM=6.505E-01  e=2.200E-09  Homo sapiens
  2id5-assembly1_C  TM=5.237E-01  e=1.546E-09  Homo sapiens

pLDDT: mean 77.68, std 20.26, range [22.3, 98.62]

Foldseek 3Di:
DPCVVVVVVVVVVVVVCVVPDDDDDPVVVVVVVAPDDDDWWKKKKWFPDDPPVLVCLQVLLVPPVLSDDDDDWAPDVLICLVVDLLFDDDDDQVVQCCCCPVVPDPQSHSVSCQVVQQQAEQEPEPPDPNVRHHNPHLFYKYFADCQWCPCVVCVVVQVVVVADEDDDCRDDAVAHKYWTIGRDDQQGHGGCCNRPPPVCVPPPPDDDDPQWAWQEFDADLPVRAGQFTWTDHQNDIDTDGDPPHDDDDRDLPVSLVRCLQHQEDAPVVCVVVVHHHSYHDHRPVPDDDISMDIDDIRGDPDPGHDDDPVRQVVCVVVSNHHPGGRPQWTMKGFADDDPDPDSHGRMIMTTHGDDPDPPCVVVVVVVVVVVVVVVVVVDDDDDDDDDDDDDDGDDDDDDDDPDDDDPDDDDDDDPPVPVPPPPPDDDPDADADAAAQAQDQELQCVVVSCVVVVRYAHQHYAYAHHQHADYDACSCLVNQNHQYYHPAHYAYQDHNYDCVSNVNHAYYHHENYAHAEDACCSVQRHQEYHHENYAHQEYEDAHHRAAAHEYHHEQYAHNYYYYDPWQPHEYAYYAHANYQDEQVRVQVCCRNYQYQEYHYANHQYEHDDEEERARHQYYAHEHYAYQADEYHYNAAHAEDHHANYAHQAAEYPDQAHEHAYYAHHNYAHADLVSYYLRYAYQEYHHHNYQHAEQDAQSCVSRQNHAYDAHENYLYDLEQDARSQAHPVQAAHQYAYYHHHHNQHAYYDLRSCRRDQNHAEYHHAQHAHQAQDQNNCQSPQRYQEYEQHNYAHAEQDANNVPNNQNHAEYANENYAHQYYEANSVPQNQNHAEDAHHQYQPCEPPNPQHNLANHQRHQEDHYHNHQYAEDEVVNVCNNNQPDSDDDHAHEYAAAPHAHAYYAYPPDDDGDDDANAEYEYEYAEAQDLGRCAQVCRYQEYEYECYEHAEQEANSNPNVQNHQYYHYYNYDYNYYDQRSQPNPQNHAYYPCCRVCLNPQEQHACNCQRPQNYAEDAPAQSAHAYYDANSVHNPQNHAYDAHANYAYADADLRPCQRPQNHAYDAHEHYAHAEQDANSPHNPQQHAEYAHDHYAHAYYDLRSCPNPANYAYYHHAQYAHAEQAANSCQRHQRHAEDAHHNYAHADYDQRSVANHANHAEDAHAQYAHQEDPVNSCLNPQNYAEAADHNYAYADDPLVCVCVRHLNHAEYADANYEYAQVRVQVNVVSCVVSNHHHDDPDQDDDPQHDPSGHYDHPVVPDDPDDDDDDDD

InterPro domains:
  IPR000172 Glucose-methanol-choline oxidoreductase, N-terminal [PF00732] (58-291)
  IPR000172 Glucose-methanol-choline oxidoreductase, N-terminal [PS00623] (74-97)
  IPR001611 Leucine-rich repeat [PF13855] (734-790)
  IPR001611 Leucine-rich repeat [PF13855] (805-861)
  IPR001611 Leucine-rich repeat [PF13855] (1056-1115)
  IPR001611 Leucine-rich repeat [PF13855] (1127-1187)
  IPR001611 Leucine-rich repeat [PS51450] (658-679)
  IPR001611 Leucine-rich repeat [PS51450] (1056-1077)
  IPR003591 Leucine-rich repeat, typical subtype [SM00369] (479-501)
  IPR003591 Leucine-rich repeat, typical subtype [SM00369] (502-525)
  IPR003591 Leucine-rich repeat, typical subtype [SM00369] (682-701)
  IPR003591 Leucine-rich repeat, typical subtype [SM00369] (755-778)
  IPR003591 Leucine-rich repeat, typical subtype [SM00369] (779-802)
  IPR003591 Leucine-rich repeat, typical subtype [SM00369] (803-826)
  IPR003591 Leucine-rich repeat, typical subtype [SM00369] (1006-1029)
  IPR003591 Leucine-rich repeat, typical subtype [SM00369] (1030-1053)
  IPR003591 Leucine-rich repeat, typical subtype [SM00369] (1054-1077)
  IPR003591 Leucine-rich repeat, typical subtype [SM00369] (1078-1101)
  IPR003591 Leucine-rich repeat, typical subtype [SM00369] (1102-1125)
  IPR003591 Leucine-rich repeat, typical subtype [SM00369] (1126-1149)